Protein AF-0000000076582802 (afdb_homodimer)

InterPro domains:
  IPR003347 JmjC domain [PF08007] (128-256)
  IPR003347 JmjC domain [PS51184] (125-268)
  IPR039994 Histone lysine demethylase/ribosomal histidine hydroxylase NO66-like [PTHR13096] (20-591)

Radius of gyration: 43.1 Å; Cα contacts (8 Å, |Δi|>4): 2129; chains: 2; bounding box: 128×157×129 Å

Organism: Tetradesmus obliquus (NCBI:txid3088)

pLDDT: mean 74.04, std 32.9, range [12.49, 98.88]

Structure (mmCIF, N/CA/C/O backbone):
data_AF-0000000076582802-model_v1
#
loop_
_entity.id
_entity.type
_entity.pdbx_description
1 polymer 'Bifunctional lysine-specific demethylase and histidyl-hydroxylase'
#
loop_
_atom_site.group_PDB
_atom_site.id
_atom_site.type_symbol
_atom_site.label_atom_id
_atom_site.label_alt_id
_atom_site.label_comp_id
_atom_site.label_asym_id
_atom_site.label_entity_id
_atom_site.label_seq_id
_atom_site.pdbx_PDB_ins_code
_atom_site.Cartn_x
_atom_site.Cartn_y
_atom_site.Cartn_z
_atom_site.occupancy
_atom_site.B_iso_or_equiv
_atom_site.auth_seq_id
_atom_site.auth_comp_id
_atom_site.auth_asym_id
_atom_site.auth_atom_id
_atom_site.pdbx_PDB_model_num
ATOM 1 N N . MET A 1 1 ? 3.129 -43.469 -46.5 1 39.41 1 MET A N 1
ATOM 2 C CA . MET A 1 1 ? 3.82 -43.906 -45.281 1 39.41 1 MET A CA 1
ATOM 3 C C . MET A 1 1 ? 3.77 -42.844 -44.188 1 39.41 1 MET A C 1
ATOM 5 O O . MET A 1 1 ? 3.818 -43.156 -43 1 39.41 1 MET A O 1
ATOM 9 N N . GLY A 1 2 ? 3.631 -41.625 -44.594 1 43.78 2 GLY A N 1
ATOM 10 C CA . GLY A 1 2 ? 3.605 -40.5 -43.688 1 43.78 2 GLY A CA 1
ATOM 11 C C . GLY A 1 2 ? 2.277 -40.344 -42.969 1 43.78 2 GLY A C 1
ATOM 12 O O . GLY A 1 2 ? 2.244 -40.094 -41.75 1 43.78 2 GLY A O 1
ATOM 13 N N . LYS A 1 3 ? 1.26 -40.562 -43.656 1 56.16 3 LYS A N 1
ATOM 14 C CA . LYS A 1 3 ? -0.096 -40.406 -43.156 1 56.16 3 LYS A CA 1
ATOM 15 C C . LYS A 1 3 ? -0.436 -41.531 -42.156 1 56.16 3 LYS A C 1
ATOM 17 O O . LYS A 1 3 ? -1.188 -41.312 -41.188 1 56.16 3 LYS A O 1
ATOM 22 N N . LYS A 1 4 ? 0.02 -42.625 -42.375 1 53.09 4 LYS A N 1
ATOM 23 C CA . LYS A 1 4 ? -0.271 -43.719 -41.469 1 53.09 4 LYS A CA 1
ATOM 24 C C . LYS A 1 4 ? 0.473 -43.562 -40.156 1 53.09 4 LYS A C 1
ATOM 26 O O . LYS A 1 4 ? -0.052 -43.906 -39.094 1 53.09 4 LYS A O 1
ATOM 31 N N . LYS A 1 5 ? 1.528 -42.938 -40.25 1 55.12 5 LYS A N 1
ATOM 32 C CA . LYS A 1 5 ? 2.334 -42.719 -39.031 1 55.12 5 LYS A CA 1
ATOM 33 C C . LYS A 1 5 ? 1.745 -41.594 -38.188 1 55.12 5 LYS A C 1
ATOM 35 O O . LYS A 1 5 ? 1.764 -41.656 -36.969 1 55.12 5 LYS A O 1
ATOM 40 N N . ASP A 1 6 ? 1.253 -40.75 -38.812 1 55.16 6 ASP A N 1
ATOM 41 C CA . ASP A 1 6 ? 0.608 -39.656 -38.125 1 55.16 6 ASP A CA 1
ATOM 42 C C . ASP A 1 6 ? -0.668 -40.094 -37.438 1 55.16 6 ASP A C 1
ATOM 44 O O . ASP A 1 6 ? -0.961 -39.656 -36.312 1 55.16 6 ASP A O 1
ATOM 48 N N . LYS A 1 7 ? -1.357 -40.938 -38 1 57.34 7 LYS A N 1
ATOM 49 C CA . LYS A 1 7 ? -2.57 -41.5 -37.406 1 57.34 7 LYS A CA 1
ATOM 50 C C . LYS A 1 7 ? -2.24 -42.375 -36.219 1 57.34 7 LYS A C 1
ATOM 52 O O . LYS A 1 7 ? -2.939 -42.344 -35.188 1 57.34 7 LYS A O 1
ATOM 57 N N . LEU A 1 8 ? -1.259 -43.125 -36.406 1 52.47 8 LEU A N 1
ATOM 58 C CA . LEU A 1 8 ? -0.853 -43.969 -35.312 1 52.47 8 LEU A CA 1
ATOM 59 C C . LEU A 1 8 ? -0.35 -43.156 -34.125 1 52.47 8 LEU A C 1
ATOM 61 O O . LEU A 1 8 ? -0.663 -43.469 -32.969 1 52.47 8 LEU A O 1
ATOM 65 N N . ALA A 1 9 ? 0.451 -42.094 -34.375 1 55.53 9 ALA A N 1
ATOM 66 C CA . ALA A 1 9 ? 0.917 -41.219 -33.312 1 55.53 9 ALA A CA 1
ATOM 67 C C . ALA A 1 9 ? -0.256 -40.5 -32.625 1 55.53 9 ALA A C 1
ATOM 69 O O . ALA A 1 9 ? -0.277 -40.375 -31.406 1 55.53 9 ALA A O 1
ATOM 70 N N . ALA A 1 10 ? -1.096 -40.188 -33.438 1 59.03 10 ALA A N 1
ATOM 71 C CA . ALA A 1 10 ? -2.299 -39.562 -32.906 1 59.03 10 ALA A CA 1
ATOM 72 C C . ALA A 1 10 ? -3.107 -40.562 -32.062 1 59.03 10 ALA A C 1
ATOM 74 O O . ALA A 1 10 ? -3.627 -40.219 -31.016 1 59.03 10 ALA A O 1
ATOM 75 N N . GLN A 1 11 ? -3.209 -41.75 -32.625 1 55.94 11 GLN A N 1
ATOM 76 C CA . GLN A 1 11 ? -3.928 -42.812 -31.906 1 55.94 11 GLN A CA 1
ATOM 77 C C . GLN A 1 11 ? -3.221 -43.156 -30.609 1 55.94 11 GLN A C 1
ATOM 79 O O . GLN A 1 11 ? -3.869 -43.375 -29.578 1 55.94 11 GLN A O 1
ATOM 84 N N . GLN A 1 12 ? -1.956 -43.25 -30.641 1 55.88 12 GLN A N 1
ATOM 85 C CA . GLN A 1 12 ? -1.184 -43.531 -29.422 1 55.88 12 GLN A CA 1
ATOM 86 C C . GLN A 1 12 ? -1.315 -42.406 -28.406 1 55.88 12 GLN A C 1
ATOM 88 O O . GLN A 1 12 ? -1.443 -42.656 -27.219 1 55.88 12 GLN A O 1
ATOM 93 N N . GLN A 1 13 ? -1.244 -41.25 -28.969 1 60.84 13 GLN A N 1
ATOM 94 C CA . GLN A 1 13 ? -1.444 -40.094 -28.094 1 60.84 13 GLN A CA 1
ATOM 95 C C . GLN A 1 13 ? -2.834 -40.125 -27.469 1 60.84 13 GLN A C 1
ATOM 97 O O . GLN A 1 13 ? -2.99 -39.812 -26.281 1 60.84 13 GLN A O 1
ATOM 102 N N . GLN A 1 14 ? -3.732 -40.5 -28.266 1 59.62 14 GLN A N 1
ATOM 103 C CA . GLN A 1 14 ? -5.102 -40.594 -27.766 1 59.62 14 GLN A CA 1
ATOM 104 C C . GLN A 1 14 ? -5.227 -41.688 -26.719 1 59.62 14 GLN A C 1
ATOM 106 O O . GLN A 1 14 ? -5.898 -41.531 -25.703 1 59.62 14 GLN A O 1
ATOM 111 N N . GLN A 1 15 ? -4.629 -42.812 -27 1 59 15 GLN A N 1
ATOM 112 C CA . GLN A 1 15 ? -4.668 -43.906 -26.047 1 59 15 GLN A CA 1
ATOM 113 C C . GLN A 1 15 ? -3.947 -43.531 -24.766 1 59 15 GLN A C 1
ATOM 115 O O . GLN A 1 15 ? -4.398 -43.906 -23.672 1 59 15 GLN A O 1
ATOM 120 N N . GLN A 1 16 ? -2.9 -42.906 -24.859 1 64.75 16 GLN A N 1
ATOM 121 C CA . GLN A 1 16 ? -2.141 -42.438 -23.703 1 64.75 16 GLN A CA 1
ATOM 122 C C . GLN A 1 16 ? -2.951 -41.469 -22.875 1 64.75 16 GLN A C 1
ATOM 124 O O . GLN A 1 16 ? -2.947 -41.531 -21.641 1 64.75 16 GLN A O 1
ATOM 129 N N . GLN A 1 17 ? -3.617 -40.688 -23.547 1 66.25 17 GLN A N 1
ATOM 130 C CA . GLN A 1 17 ? -4.441 -39.688 -22.844 1 66.25 17 GLN A CA 1
ATOM 131 C C . GLN A 1 17 ? -5.598 -40.375 -22.109 1 66.25 17 GLN A C 1
ATOM 133 O O . GLN A 1 17 ? -6.07 -39.844 -21.094 1 66.25 17 GLN A O 1
ATOM 138 N N . GLN A 1 18 ? -5.906 -41.438 -22.609 1 68.75 18 GLN A N 1
ATOM 139 C CA . GLN A 1 18 ? -7 -42.188 -21.984 1 68.75 18 GLN A CA 1
ATOM 140 C C . GLN A 1 18 ? -6.574 -42.75 -20.625 1 68.75 18 GLN A C 1
ATOM 142 O O . GLN A 1 18 ? -7.418 -43.031 -19.766 1 68.75 18 GLN A O 1
ATOM 147 N N . GLN A 1 19 ? -5.332 -42.688 -20.328 1 83.44 19 GLN A N 1
ATOM 148 C CA . GLN A 1 19 ? -4.809 -43.281 -19.094 1 83.44 19 GLN A CA 1
ATOM 149 C C . GLN A 1 19 ? -4.59 -42.219 -18.031 1 83.44 19 GLN A C 1
ATOM 151 O O . GLN A 1 19 ? -4.32 -42.531 -16.875 1 83.44 19 GLN A O 1
ATOM 156 N N . VAL A 1 20 ? -4.867 -41.031 -18.375 1 92.38 20 VAL A N 1
ATOM 157 C CA . VAL A 1 20 ? -4.664 -39.938 -17.406 1 92.38 20 VAL A CA 1
ATOM 158 C C . VAL A 1 20 ? -5.836 -39.906 -16.422 1 92.38 20 VAL A C 1
ATOM 160 O O . VAL A 1 20 ? -6.992 -39.781 -16.828 1 92.38 20 VAL A O 1
ATOM 163 N N . PRO A 1 21 ? -5.594 -40.031 -15.18 1 95.88 21 PRO A N 1
ATOM 164 C CA . PRO A 1 21 ? -6.676 -40 -14.195 1 95.88 21 PRO A CA 1
ATOM 165 C C . PRO A 1 21 ? -7.191 -38.625 -13.898 1 95.88 21 PRO A C 1
ATOM 167 O O . PRO A 1 21 ? -7.082 -38.125 -12.766 1 95.88 21 PRO A O 1
ATOM 170 N N . TRP A 1 22 ? -7.824 -38.031 -14.766 1 97 22 TRP A N 1
ATOM 171 C CA . TRP A 1 22 ? -8.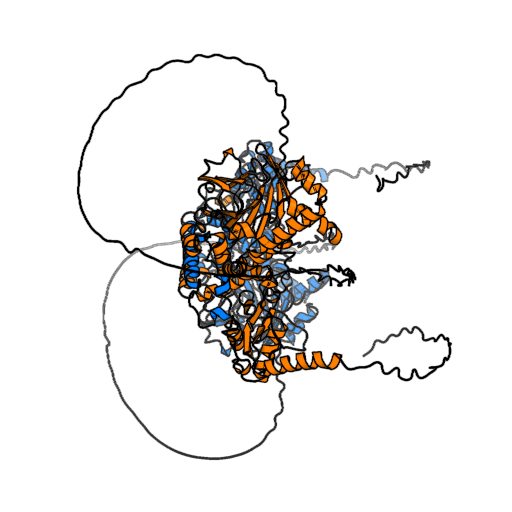234 -36.625 -14.664 1 97 22 TRP A CA 1
ATOM 172 C C . TRP A 1 22 ? -9.195 -36.406 -13.5 1 97 22 TRP A C 1
ATOM 174 O O . TRP A 1 22 ? -9.18 -35.375 -12.852 1 97 22 TRP A O 1
ATOM 184 N N . LYS A 1 23 ? -10.07 -37.344 -13.188 1 95.12 23 LYS A N 1
ATOM 185 C CA . LYS A 1 23 ? -10.984 -37.188 -12.055 1 95.12 23 LYS A CA 1
ATOM 186 C C . LYS A 1 23 ? -10.219 -37.031 -10.75 1 95.12 23 LYS A C 1
ATOM 188 O O . LYS A 1 23 ? -10.578 -36.188 -9.922 1 95.12 23 LYS A O 1
ATOM 193 N N . TYR A 1 24 ? -9.234 -37.781 -10.656 1 96.06 24 TYR A N 1
ATOM 194 C CA . TYR A 1 24 ? -8.391 -37.688 -9.469 1 96.06 24 TYR A CA 1
ATOM 195 C C . TYR A 1 24 ? -7.609 -36.375 -9.461 1 96.06 24 TYR A C 1
ATOM 197 O O . TYR A 1 24 ? -7.547 -35.688 -8.445 1 96.06 24 TYR A O 1
ATOM 205 N N . ILE A 1 25 ? -7.02 -35.969 -10.602 1 97.81 25 ILE A N 1
ATOM 206 C CA . ILE A 1 25 ? -6.215 -34.781 -10.734 1 97.81 25 ILE A CA 1
ATOM 207 C C . ILE A 1 25 ? -7.074 -33.531 -10.422 1 97.81 25 ILE A C 1
ATOM 209 O O . ILE A 1 25 ? -6.633 -32.625 -9.719 1 97.81 25 ILE A O 1
ATOM 213 N N . ASP A 1 26 ? -8.281 -33.531 -10.883 1 97.31 26 ASP A N 1
ATOM 214 C CA . ASP A 1 26 ? -9.188 -32.438 -10.648 1 97.31 26 ASP A CA 1
ATOM 215 C C . ASP A 1 26 ? -9.461 -32.25 -9.164 1 97.31 26 ASP A C 1
ATOM 217 O O . ASP A 1 26 ? -9.672 -31.109 -8.703 1 97.31 26 ASP A O 1
ATOM 221 N N . LYS A 1 27 ? -9.461 -33.312 -8.43 1 95.25 27 LYS A N 1
ATOM 222 C CA . LYS A 1 27 ? -9.773 -33.25 -7.008 1 95.25 27 LYS A CA 1
ATOM 223 C C . LYS A 1 27 ? -8.516 -33.031 -6.172 1 95.25 27 LYS A C 1
ATOM 225 O O . LYS A 1 27 ? -8.531 -32.281 -5.207 1 95.25 27 LYS A O 1
ATOM 230 N N . GLU A 1 28 ? -7.418 -33.75 -6.574 1 96.31 28 GLU A N 1
ATOM 231 C CA . GLU A 1 28 ? -6.184 -33.75 -5.793 1 96.31 28 GLU A CA 1
ATOM 232 C C . GLU A 1 28 ? -4.965 -33.531 -6.684 1 96.31 28 GLU A C 1
ATOM 234 O O . GLU A 1 28 ? -4.07 -34.375 -6.727 1 96.31 28 GLU A O 1
ATOM 239 N N . PRO A 1 29 ? -4.891 -32.375 -7.246 1 97.56 29 PRO A N 1
ATOM 240 C CA . PRO A 1 29 ? -3.766 -32.125 -8.156 1 97.56 29 PRO A CA 1
ATOM 241 C C . PRO A 1 29 ? -2.412 -32.188 -7.453 1 97.56 29 PRO A C 1
ATOM 243 O O . PRO A 1 29 ? -1.438 -32.688 -8.023 1 97.56 29 PRO A O 1
ATOM 246 N N . LEU A 1 30 ? -2.311 -31.703 -6.246 1 96.75 30 LEU A N 1
ATOM 247 C CA . LEU A 1 30 ? -1.045 -31.766 -5.523 1 96.75 30 LEU A CA 1
ATOM 248 C C . LEU A 1 30 ? -0.68 -33.188 -5.172 1 96.75 30 LEU A C 1
ATOM 250 O O . LEU A 1 30 ? 0.48 -33.594 -5.293 1 96.75 30 LEU A O 1
ATOM 254 N N . GLY A 1 31 ? -1.639 -33.938 -4.73 1 97.25 31 GLY A N 1
ATOM 255 C CA . GLY A 1 31 ? -1.406 -35.344 -4.484 1 97.25 31 GLY A CA 1
ATOM 256 C C . GLY A 1 31 ? -0.896 -36.094 -5.707 1 97.25 31 GLY A C 1
ATOM 257 O O . GLY A 1 31 ? -0.008 -36.938 -5.598 1 97.25 31 GLY A O 1
ATOM 258 N N . PHE A 1 32 ? -1.435 -35.75 -6.809 1 98.06 32 PHE A N 1
ATOM 259 C CA . PHE A 1 32 ? -1 -36.312 -8.078 1 98.06 32 PHE A CA 1
ATOM 260 C C . PHE A 1 32 ? 0.464 -36 -8.344 1 98.06 32 PHE A C 1
ATOM 262 O O . PHE A 1 32 ? 1.245 -36.875 -8.711 1 98.06 32 PHE A O 1
ATOM 269 N N . LEU A 1 33 ? 0.916 -34.75 -8.086 1 98.19 33 LEU A N 1
ATOM 270 C CA . LEU A 1 33 ? 2.268 -34.281 -8.398 1 98.19 33 LEU A CA 1
ATOM 271 C C . LEU A 1 33 ? 3.281 -34.938 -7.445 1 98.19 33 LEU A C 1
ATOM 273 O O . LEU A 1 33 ? 4.398 -35.25 -7.852 1 98.19 33 LEU A O 1
ATOM 277 N N . VAL A 1 34 ? 2.883 -35.156 -6.191 1 97.94 34 VAL A N 1
ATOM 278 C CA . VAL A 1 34 ? 3.887 -35.562 -5.215 1 97.94 34 VAL A CA 1
ATOM 279 C C . VAL A 1 34 ? 3.75 -37.062 -4.922 1 97.94 34 VAL A C 1
ATOM 281 O O . VAL A 1 34 ? 4.395 -37.562 -4.012 1 97.94 34 VAL A O 1
ATOM 284 N N . ALA A 1 35 ? 2.857 -37.656 -5.672 1 97 35 ALA A N 1
ATOM 285 C CA . ALA A 1 35 ? 2.738 -39.125 -5.516 1 97 35 ALA A CA 1
ATOM 286 C C . ALA A 1 35 ? 4.09 -39.781 -5.688 1 97 35 ALA A C 1
ATOM 288 O O . ALA A 1 35 ? 4.91 -39.375 -6.504 1 97 35 ALA A O 1
ATOM 289 N N . PRO A 1 36 ? 4.332 -40.875 -4.965 1 95.06 36 PRO A N 1
ATOM 290 C CA . PRO A 1 36 ? 3.414 -41.625 -4.102 1 95.06 36 PRO A CA 1
ATOM 291 C C . PRO A 1 36 ? 3.314 -41.031 -2.697 1 95.06 36 PRO A C 1
ATOM 293 O O . PRO A 1 36 ? 2.605 -41.562 -1.846 1 95.06 36 PRO A O 1
ATOM 296 N N . GLU A 1 37 ? 4.008 -40.031 -2.473 1 94.25 37 GLU A N 1
ATOM 297 C CA . GLU A 1 37 ? 3.875 -39.344 -1.181 1 94.25 37 GLU A CA 1
ATOM 298 C C . GLU A 1 37 ? 2.518 -38.656 -1.047 1 94.25 37 GLU A C 1
ATOM 300 O O . GLU A 1 37 ? 1.97 -38.156 -2.029 1 94.25 37 GLU A O 1
ATOM 305 N N . ASP A 1 38 ? 2.002 -38.656 0.135 1 93.81 38 ASP A N 1
ATOM 306 C CA . ASP A 1 38 ? 0.746 -37.938 0.326 1 93.81 38 ASP A CA 1
ATOM 307 C C . ASP A 1 38 ? 0.996 -36.438 0.618 1 93.81 38 ASP A C 1
ATOM 309 O O . ASP A 1 38 ? 2.033 -36.094 1.178 1 93.81 38 ASP A O 1
ATOM 313 N N . PRO A 1 39 ? 0.048 -35.625 0.318 1 93.69 39 PRO A N 1
ATOM 314 C CA . PRO A 1 39 ? 0.209 -34.156 0.476 1 93.69 39 PRO A CA 1
ATOM 315 C C . PRO A 1 39 ? 0.533 -33.75 1.912 1 93.69 39 PRO A C 1
ATOM 317 O O . PRO A 1 39 ? 1.353 -32.875 2.135 1 93.69 39 PRO A O 1
ATOM 320 N N . ASP A 1 40 ? -0.101 -34.344 2.857 1 93.25 40 ASP A N 1
ATOM 321 C CA . ASP A 1 40 ? 0.152 -34 4.25 1 93.25 40 ASP A CA 1
ATOM 322 C C . ASP A 1 40 ? 1.618 -34.219 4.617 1 93.25 40 ASP A C 1
ATOM 324 O O . ASP A 1 40 ? 2.234 -33.375 5.27 1 93.25 40 ASP A O 1
ATOM 328 N N . THR A 1 41 ? 2.141 -35.344 4.211 1 95.94 41 THR A N 1
ATOM 329 C CA . THR A 1 41 ? 3.547 -35.656 4.449 1 95.94 41 THR A CA 1
ATOM 330 C C . THR A 1 41 ? 4.449 -34.625 3.738 1 95.94 41 THR A C 1
ATOM 332 O O . THR A 1 41 ? 5.426 -34.156 4.316 1 95.94 41 THR A O 1
ATOM 335 N N . PHE A 1 42 ? 4.09 -34.375 2.592 1 96.69 42 PHE A N 1
ATOM 336 C CA . PHE A 1 42 ? 4.844 -33.406 1.803 1 96.69 42 PHE A CA 1
ATOM 337 C C . PHE A 1 42 ? 4.871 -32.031 2.494 1 96.69 42 PHE A C 1
ATOM 339 O O . PHE A 1 42 ? 5.93 -31.422 2.621 1 96.69 42 PHE A O 1
ATOM 346 N N . PHE A 1 43 ? 3.758 -31.547 2.955 1 94.06 43 PHE A N 1
ATOM 347 C CA . PHE A 1 43 ? 3.662 -30.234 3.568 1 94.06 43 PHE A CA 1
ATOM 348 C C . PHE A 1 43 ? 4.422 -30.188 4.887 1 94.06 43 PHE A C 1
ATOM 350 O O . PHE A 1 43 ? 5.027 -29.172 5.23 1 94.06 43 PHE A O 1
ATOM 357 N N . LYS A 1 44 ? 4.465 -31.219 5.57 1 93.31 44 LYS A N 1
ATOM 358 C CA . LYS A 1 44 ? 5.16 -31.281 6.852 1 93.31 44 LYS A CA 1
ATOM 359 C C . LYS A 1 44 ? 6.668 -31.406 6.652 1 93.31 44 LYS A C 1
ATOM 361 O O . LYS A 1 44 ? 7.453 -30.828 7.402 1 93.31 44 LYS A O 1
ATOM 366 N N . GLY A 1 45 ? 7.008 -32.062 5.602 1 95.5 45 GLY A N 1
ATOM 367 C CA . GLY A 1 45 ? 8.406 -32.438 5.477 1 95.5 45 GLY A CA 1
ATOM 368 C C . GLY A 1 45 ? 9.164 -31.609 4.473 1 95.5 45 GLY A C 1
ATOM 369 O O . GLY A 1 45 ? 10.391 -31.469 4.566 1 95.5 45 GLY A O 1
ATOM 370 N N . ASN A 1 46 ? 8.484 -31.062 3.484 1 96.69 46 ASN A N 1
ATOM 371 C CA . ASN A 1 46 ? 9.219 -30.484 2.373 1 96.69 46 ASN A CA 1
ATOM 372 C C . ASN A 1 46 ? 8.766 -29.047 2.096 1 96.69 46 ASN A C 1
ATOM 374 O O . ASN A 1 46 ? 9.594 -28.172 1.848 1 96.69 46 ASN A O 1
ATOM 378 N N . TRP A 1 47 ? 7.516 -28.797 2.193 1 96.81 47 TRP A N 1
ATOM 379 C CA . TRP A 1 47 ? 6.949 -27.5 1.815 1 96.81 47 TRP A CA 1
ATOM 380 C C . TRP A 1 47 ? 7.66 -26.359 2.541 1 96.81 47 TRP A C 1
ATOM 382 O O . TRP A 1 47 ? 7.621 -26.281 3.77 1 96.81 47 TRP A O 1
ATOM 392 N N . GLU A 1 48 ? 8.359 -25.484 1.821 1 96.69 48 GLU A N 1
ATOM 393 C CA . GLU A 1 48 ? 9.078 -24.297 2.279 1 96.69 48 GLU A CA 1
ATOM 394 C C . GLU A 1 48 ? 10.258 -24.672 3.168 1 96.69 48 GLU A C 1
ATOM 396 O O . GLU A 1 48 ? 10.695 -23.891 4.012 1 96.69 48 GLU A O 1
ATOM 401 N N . GLN A 1 49 ? 10.734 -25.844 3.062 1 95.75 49 GLN A N 1
ATOM 402 C CA . GLN A 1 49 ? 11.82 -26.312 3.92 1 95.75 49 GLN A CA 1
ATOM 403 C C . GLN A 1 49 ? 12.992 -26.828 3.094 1 95.75 49 GLN A C 1
ATOM 405 O O . GLN A 1 49 ? 14.094 -26.297 3.158 1 95.75 49 GLN A O 1
ATOM 410 N N . LYS A 1 50 ? 12.695 -27.828 2.256 1 96.25 50 LYS A N 1
ATOM 411 C CA . LYS A 1 50 ? 13.781 -28.422 1.486 1 96.25 50 LYS A CA 1
ATOM 412 C C . LYS A 1 50 ? 13.266 -29.031 0.187 1 96.25 50 LYS A C 1
ATOM 414 O O . LYS A 1 50 ? 12.102 -29.438 0.104 1 96.25 50 LYS A O 1
ATOM 419 N N . PRO A 1 51 ? 14.109 -29.141 -0.825 1 97.56 51 PRO A N 1
ATOM 420 C CA . PRO A 1 51 ? 13.734 -29.75 -2.102 1 97.56 51 PRO A CA 1
ATOM 421 C C . PRO A 1 51 ? 13.414 -31.25 -1.973 1 97.56 51 PRO A C 1
ATOM 423 O O . PRO A 1 51 ? 13.859 -31.891 -1.021 1 97.56 51 PRO A O 1
ATOM 426 N N . ALA A 1 52 ? 12.648 -31.75 -2.906 1 98.06 52 ALA A N 1
ATOM 427 C CA . ALA A 1 52 ? 12.273 -33.156 -2.941 1 98.06 52 ALA A CA 1
ATOM 428 C C . ALA A 1 52 ? 12.078 -33.656 -4.379 1 98.06 52 ALA A C 1
ATOM 430 O O . ALA A 1 52 ? 11.57 -32.906 -5.223 1 98.06 52 ALA A O 1
ATOM 431 N N . VAL A 1 53 ? 12.477 -34.875 -4.668 1 98.44 53 VAL A N 1
ATOM 432 C CA . VAL A 1 53 ? 12.281 -35.5 -5.969 1 98.44 53 VAL A CA 1
ATOM 433 C C . VAL A 1 53 ? 11.25 -36.625 -5.852 1 98.44 53 VAL A C 1
ATOM 435 O O . VAL A 1 53 ? 11.375 -37.5 -4.984 1 98.44 53 VAL A O 1
ATOM 438 N N . PHE A 1 54 ? 10.328 -36.594 -6.637 1 98.56 54 PHE A N 1
ATOM 439 C CA . PHE A 1 54 ? 9.328 -37.656 -6.734 1 98.56 54 PHE A CA 1
ATOM 440 C C . PHE A 1 54 ? 9.453 -38.406 -8.062 1 98.56 54 PHE A C 1
ATOM 442 O O . PHE A 1 54 ? 9.188 -37.844 -9.125 1 98.56 54 PHE A O 1
ATOM 449 N N . LYS A 1 55 ? 9.773 -39.594 -7.98 1 98.25 55 LYS A N 1
ATOM 450 C CA . LYS A 1 55 ? 10.016 -40.406 -9.18 1 98.25 55 LYS A CA 1
ATOM 451 C C . LYS A 1 55 ? 8.727 -40.625 -9.969 1 98.25 55 LYS A C 1
ATOM 453 O O . LYS A 1 55 ? 7.637 -40.625 -9.398 1 98.25 55 LYS A O 1
ATOM 458 N N . ALA A 1 56 ? 8.883 -40.875 -11.227 1 98 56 ALA A N 1
ATOM 459 C CA . ALA A 1 56 ? 7.781 -41 -12.18 1 98 56 ALA A CA 1
ATOM 460 C C . ALA A 1 56 ? 6.812 -42.094 -11.766 1 98 56 ALA A C 1
ATOM 462 O O . ALA A 1 56 ? 7.23 -43.156 -11.281 1 98 56 ALA A O 1
ATOM 463 N N . THR A 1 57 ? 5.512 -41.875 -11.945 1 96.75 57 THR A N 1
ATOM 464 C CA . THR A 1 57 ? 4.453 -42.875 -11.906 1 96.75 57 THR A CA 1
ATOM 465 C C . THR A 1 57 ? 3.859 -43.094 -13.297 1 96.75 57 THR A C 1
ATOM 467 O O . THR A 1 57 ? 4 -42.219 -14.18 1 96.75 57 THR A O 1
ATOM 470 N N . PRO A 1 58 ? 3.225 -44.219 -13.492 1 96.12 58 PRO A N 1
ATOM 471 C CA . PRO A 1 58 ? 2.586 -44.438 -14.789 1 96.12 58 PRO A CA 1
ATOM 472 C C . PRO A 1 58 ? 1.587 -43.312 -15.141 1 96.12 58 PRO A C 1
ATOM 474 O O . PRO A 1 58 ? 1.489 -42.938 -16.312 1 96.12 58 PRO A O 1
ATOM 477 N N . GLU A 1 59 ? 0.872 -42.844 -14.164 1 96.31 59 GLU A N 1
ATOM 478 C CA . GLU A 1 59 ? -0.131 -41.812 -14.383 1 96.31 59 GLU A CA 1
ATOM 479 C C . GLU A 1 59 ? 0.518 -40.469 -14.789 1 96.31 59 GLU A C 1
ATOM 481 O O . GLU A 1 59 ? 0.027 -39.781 -15.688 1 96.31 59 GLU A O 1
ATOM 486 N N . ARG A 1 60 ? 1.608 -40.094 -14.164 1 97.56 60 ARG A N 1
ATOM 487 C CA . ARG A 1 60 ? 2.295 -38.875 -14.508 1 97.56 60 ARG A CA 1
ATOM 488 C C . ARG A 1 60 ? 2.943 -38.969 -15.883 1 97.56 60 ARG A C 1
ATOM 490 O O . ARG A 1 60 ? 2.941 -38 -16.641 1 97.56 60 ARG A O 1
ATOM 497 N N . VAL A 1 61 ? 3.529 -40.125 -16.188 1 97.56 61 VAL A N 1
ATOM 498 C CA . VAL A 1 61 ? 4.098 -40.312 -17.516 1 97.56 61 VAL A CA 1
ATOM 499 C C . VAL A 1 61 ? 3.006 -40.156 -18.578 1 97.56 61 VAL A C 1
ATOM 501 O O . VAL A 1 61 ? 3.219 -39.531 -19.609 1 97.56 61 VAL A O 1
ATOM 504 N N . ALA A 1 62 ? 1.861 -40.719 -18.312 1 96.56 62 ALA A N 1
ATOM 505 C CA . ALA A 1 62 ? 0.747 -40.625 -19.25 1 96.56 62 ALA A CA 1
ATOM 506 C C . ALA A 1 62 ? 0.376 -39.188 -19.531 1 96.56 62 ALA A C 1
ATOM 508 O O . ALA A 1 62 ? 0.101 -38.812 -20.672 1 96.56 62 ALA A O 1
ATOM 509 N N . LEU A 1 63 ? 0.336 -38.375 -18.547 1 97.44 63 LEU A N 1
ATOM 510 C CA . LEU A 1 63 ? -0.064 -36.969 -18.688 1 97.44 63 LEU A CA 1
ATOM 511 C C . LEU A 1 63 ? 1.052 -36.156 -19.328 1 97.44 63 LEU A C 1
ATOM 513 O O . LEU A 1 63 ? 0.799 -35.344 -20.234 1 97.44 63 LEU A O 1
ATOM 517 N N . PHE A 1 64 ? 2.312 -36.375 -18.922 1 97.94 64 PHE A N 1
ATOM 518 C CA . PHE A 1 64 ? 3.342 -35.375 -19.188 1 97.94 64 PHE A CA 1
ATOM 519 C C . PHE A 1 64 ? 4.188 -35.781 -20.391 1 97.94 64 PHE A C 1
ATOM 521 O O . PHE A 1 64 ? 4.871 -34.938 -20.984 1 97.94 64 PHE A O 1
ATOM 528 N N . GLN A 1 65 ? 4.223 -37 -20.766 1 96.75 65 GLN A N 1
ATOM 529 C CA . GLN A 1 65 ? 5.039 -37.406 -21.891 1 96.75 65 GLN A CA 1
ATOM 530 C C . GLN A 1 65 ? 4.672 -36.656 -23.156 1 96.75 65 GLN A C 1
ATOM 532 O O . GLN A 1 65 ? 3.553 -36.781 -23.672 1 96.75 65 GLN A O 1
ATOM 537 N N . GLY A 1 66 ? 5.57 -35.906 -23.625 1 94.94 66 GLY A N 1
ATOM 538 C CA . GLY A 1 66 ? 5.406 -35.188 -24.875 1 94.94 66 GLY A CA 1
ATOM 539 C C . GLY A 1 66 ? 4.711 -33.844 -24.719 1 94.94 66 GLY A C 1
ATOM 540 O O . GLY A 1 66 ? 4.629 -33.062 -25.656 1 94.94 66 GLY A O 1
ATOM 541 N N . LEU A 1 67 ? 4.176 -33.594 -23.484 1 96.12 67 LEU A N 1
ATOM 542 C CA . LEU A 1 67 ? 3.51 -32.312 -23.234 1 96.12 67 LEU A CA 1
ATOM 543 C C . LEU A 1 67 ? 4.488 -31.156 -23.359 1 96.12 67 LEU A C 1
ATOM 545 O O . LEU A 1 67 ? 5.523 -31.141 -22.688 1 96.12 67 LEU A O 1
ATOM 549 N N . CYS A 1 68 ? 4.234 -30.234 -24.25 1 95.94 68 CYS A N 1
ATOM 550 C CA . CYS A 1 68 ? 5.031 -29.047 -24.516 1 95.94 68 CYS A CA 1
ATOM 551 C C . CYS A 1 68 ? 6.449 -29.422 -24.938 1 95.94 68 CYS A C 1
ATOM 553 O O . CYS A 1 68 ? 7.41 -28.766 -24.547 1 95.94 68 CYS A O 1
ATOM 555 N N . SER A 1 69 ? 6.633 -30.547 -25.531 1 96.31 69 SER A N 1
ATOM 556 C CA . SER A 1 69 ? 7.914 -30.875 -26.156 1 96.31 69 SER A CA 1
ATOM 557 C C . SER A 1 69 ? 8.164 -30.016 -27.391 1 96.31 69 SER A C 1
ATOM 559 O O . SER A 1 69 ? 7.234 -29.438 -27.938 1 96.31 69 SER A O 1
ATOM 561 N N . PHE A 1 70 ? 9.422 -30 -27.766 1 96.94 70 PHE A N 1
ATOM 562 C CA . PHE A 1 70 ? 9.781 -29.141 -28.891 1 96.94 70 PHE A CA 1
ATOM 563 C C . PHE A 1 70 ? 9.008 -29.531 -30.141 1 96.94 70 PHE A C 1
ATOM 565 O O . PHE A 1 70 ? 8.352 -28.688 -30.766 1 96.94 70 PHE A O 1
ATOM 572 N N . PRO A 1 71 ? 8.977 -30.797 -30.547 1 95.94 71 PRO A N 1
ATOM 573 C CA . PRO A 1 71 ? 8.195 -31.156 -31.734 1 95.94 71 PRO A CA 1
ATOM 574 C C . PRO A 1 71 ? 6.707 -30.828 -31.578 1 95.94 71 PRO A C 1
ATOM 576 O O . PRO A 1 71 ? 6.07 -30.359 -32.531 1 95.94 71 PRO A O 1
ATOM 579 N N . ALA A 1 72 ? 6.172 -31.062 -30.422 1 95.31 72 ALA A N 1
ATOM 580 C CA . ALA A 1 72 ? 4.754 -30.797 -30.172 1 95.31 72 ALA A CA 1
ATOM 581 C C . ALA A 1 72 ? 4.441 -29.312 -30.297 1 95.31 72 ALA A C 1
ATOM 583 O O . ALA A 1 72 ? 3.441 -28.938 -30.922 1 95.31 72 ALA A O 1
ATOM 584 N N . VAL A 1 73 ? 5.27 -28.5 -29.734 1 97.75 73 VAL A N 1
ATOM 585 C CA . VAL A 1 73 ? 5.066 -27.047 -29.75 1 97.75 73 VAL A CA 1
ATOM 586 C C . VAL A 1 73 ? 5.184 -26.531 -31.172 1 97.75 73 VAL A C 1
ATOM 588 O O . VAL A 1 73 ? 4.367 -25.719 -31.625 1 97.75 73 VAL A O 1
ATOM 591 N N . ILE A 1 74 ? 6.18 -27 -31.922 1 97.5 74 ILE A N 1
ATOM 592 C CA . ILE A 1 74 ? 6.395 -26.547 -33.312 1 97.5 74 ILE A CA 1
ATOM 593 C C . ILE A 1 74 ? 5.203 -26.938 -34.156 1 97.5 74 ILE A C 1
ATOM 595 O O . ILE A 1 74 ? 4.719 -26.141 -34.969 1 97.5 74 ILE A O 1
ATOM 599 N N . ASN A 1 75 ? 4.777 -28.156 -34 1 96.12 75 ASN A N 1
ATOM 600 C CA . ASN A 1 75 ? 3.615 -28.609 -34.75 1 96.12 75 ASN A CA 1
ATOM 601 C C . ASN A 1 75 ? 2.375 -27.781 -34.406 1 96.12 75 ASN A C 1
ATOM 603 O O . ASN A 1 75 ? 1.629 -27.391 -35.312 1 96.12 75 ASN A O 1
ATOM 607 N N . TRP A 1 76 ? 2.15 -27.562 -33.156 1 96.25 76 TRP A N 1
ATOM 608 C CA . TRP A 1 76 ? 1.038 -26.719 -32.719 1 96.25 76 TRP A CA 1
ATOM 609 C C . TRP A 1 76 ? 1.141 -25.328 -33.312 1 96.25 76 TRP A C 1
ATOM 611 O O . TRP A 1 76 ? 0.149 -24.766 -33.781 1 96.25 76 TRP A O 1
ATOM 621 N N . LEU A 1 77 ? 2.281 -24.797 -33.281 1 97.38 77 LEU A N 1
ATOM 622 C CA . LEU A 1 77 ? 2.5 -23.438 -33.75 1 97.38 77 LEU A CA 1
ATOM 623 C C . LEU A 1 77 ? 2.232 -23.312 -35.25 1 97.38 77 LEU A C 1
ATOM 625 O O . LEU A 1 77 ? 1.658 -22.328 -35.719 1 97.38 77 LEU A O 1
ATOM 629 N N . LYS A 1 78 ? 2.639 -24.297 -36.031 1 96.31 78 LYS A N 1
ATOM 630 C CA . LYS A 1 78 ? 2.379 -24.297 -37.469 1 96.31 78 LYS A CA 1
ATOM 631 C C . LYS A 1 78 ? 0.883 -24.203 -37.75 1 96.31 78 LYS A C 1
ATOM 633 O O . LYS A 1 78 ? 0.469 -23.5 -38.688 1 96.31 78 LYS A O 1
ATOM 638 N N . GLN A 1 79 ? 0.146 -24.875 -37 1 95.5 79 GLN A N 1
ATOM 639 C CA . GLN A 1 79 ? -1.304 -24.828 -37.156 1 95.5 79 GLN A CA 1
ATOM 640 C C . GLN A 1 79 ? -1.87 -23.484 -36.719 1 95.5 79 GLN A C 1
ATOM 642 O O . GLN A 1 79 ? -2.754 -22.938 -37.375 1 95.5 79 GLN A O 1
ATOM 647 N N . ARG A 1 80 ? -1.352 -22.984 -35.625 1 94.88 80 ARG A N 1
ATOM 648 C CA . ARG A 1 80 ? -1.801 -21.703 -35.094 1 94.88 80 ARG A CA 1
ATOM 649 C C . ARG A 1 80 ? -1.527 -20.578 -36.062 1 94.88 80 ARG A C 1
ATOM 651 O O . ARG A 1 80 ? -2.35 -19.672 -36.219 1 94.88 80 ARG A O 1
ATOM 658 N N . GLU A 1 81 ? -0.417 -20.609 -36.656 1 94.88 81 GLU A N 1
ATOM 659 C CA . GLU A 1 81 ? 0.014 -19.547 -37.562 1 94.88 81 GLU A CA 1
ATOM 660 C C . GLU A 1 81 ? -0.972 -19.375 -38.688 1 94.88 81 GLU A C 1
ATOM 662 O O . GLU A 1 81 ? -1.136 -18.266 -39.219 1 94.88 81 GLU A O 1
ATOM 667 N N . LYS A 1 82 ? -1.563 -20.391 -39.062 1 93 82 LYS A N 1
ATOM 668 C CA . LYS A 1 82 ? -2.537 -20.344 -40.156 1 93 82 LYS A CA 1
ATOM 669 C C . LYS A 1 82 ? -3.805 -19.609 -39.719 1 93 82 LYS A C 1
ATOM 671 O O . LYS A 1 82 ? -4.484 -18.984 -40.562 1 93 82 LYS A O 1
ATOM 676 N N . LYS A 1 83 ? -4.062 -19.594 -38.5 1 90.69 83 LYS A N 1
ATOM 677 C CA . LYS A 1 83 ? -5.344 -19.094 -38 1 90.69 83 LYS A CA 1
ATOM 678 C C . LYS A 1 83 ? -5.16 -17.797 -37.219 1 90.69 83 LYS A C 1
ATOM 680 O O . LYS A 1 83 ? -5.996 -16.891 -37.312 1 90.69 83 LYS A O 1
ATOM 685 N N . ALA A 1 84 ? -4.156 -17.734 -36.375 1 90.81 84 ALA A N 1
ATOM 686 C CA . ALA A 1 84 ? -4.066 -16.656 -35.406 1 90.81 84 ALA A CA 1
ATOM 687 C C . ALA A 1 84 ? -2.709 -15.953 -35.469 1 90.81 84 ALA A C 1
ATOM 689 O O . ALA A 1 84 ? -2.434 -15.039 -34.688 1 90.81 84 ALA A O 1
ATOM 690 N N . GLY A 1 85 ? -1.791 -16.391 -36.344 1 93.19 85 GLY A N 1
ATOM 691 C CA . GLY A 1 85 ? -0.494 -15.742 -36.5 1 93.19 85 GLY A CA 1
ATOM 692 C C . GLY A 1 85 ? 0.56 -16.312 -35.562 1 93.19 85 GLY A C 1
ATOM 693 O O . GLY A 1 85 ? 0.295 -17.266 -34.844 1 93.19 85 GLY A O 1
ATOM 694 N N . PRO A 1 86 ? 1.714 -15.734 -35.562 1 96.06 86 PRO A N 1
ATOM 695 C CA . PRO A 1 86 ? 2.832 -16.25 -34.781 1 96.06 86 PRO A CA 1
ATOM 696 C C . PRO A 1 86 ? 2.758 -15.844 -33.312 1 96.06 86 PRO A C 1
ATOM 698 O O . PRO A 1 86 ? 1.896 -15.047 -32.938 1 96.06 86 PRO A O 1
ATOM 701 N N . LEU A 1 87 ? 3.572 -16.453 -32.5 1 96.62 87 LEU A N 1
ATOM 702 C CA . LEU A 1 87 ? 3.777 -16.016 -31.141 1 96.62 87 LEU A CA 1
ATOM 703 C C . LEU A 1 87 ? 4.566 -14.719 -31.094 1 96.62 87 LEU A C 1
ATOM 705 O O . LEU A 1 87 ? 5.066 -14.258 -32.125 1 96.62 87 LEU A O 1
ATOM 709 N N . ALA A 1 88 ? 4.625 -14.133 -29.953 1 95.38 88 ALA A N 1
ATOM 710 C CA . ALA A 1 88 ? 5.387 -12.898 -29.766 1 95.38 88 ALA A CA 1
ATOM 711 C C . ALA A 1 88 ? 6.531 -13.102 -28.781 1 95.38 88 ALA A C 1
ATOM 713 O O . ALA A 1 88 ? 6.324 -13.617 -27.672 1 95.38 88 ALA A O 1
ATOM 714 N N . PHE A 1 89 ? 7.754 -12.625 -29.188 1 96.44 89 PHE A N 1
ATOM 715 C CA . PHE A 1 89 ? 8.883 -12.656 -28.266 1 96.44 89 PHE A CA 1
ATOM 716 C C . PHE A 1 89 ? 8.656 -11.68 -27.109 1 96.44 89 PHE A C 1
ATOM 718 O O . PHE A 1 89 ? 8.125 -10.586 -27.312 1 96.44 89 PHE A O 1
ATOM 725 N N . GLY A 1 90 ? 9.016 -12.039 -25.938 1 93.25 90 GLY A N 1
ATOM 726 C CA . GLY A 1 90 ? 8.875 -11.172 -24.766 1 93.25 90 GLY A CA 1
ATOM 727 C C . GLY A 1 90 ? 7.531 -11.312 -24.078 1 93.25 90 GLY A C 1
ATOM 728 O O . GLY A 1 90 ? 7.383 -10.938 -22.922 1 93.25 90 GLY A O 1
ATOM 729 N N . VAL A 1 91 ? 6.629 -11.891 -24.766 1 94.31 91 VAL A N 1
ATOM 730 C CA . VAL A 1 91 ? 5.289 -12.062 -24.219 1 94.31 91 VAL A CA 1
ATOM 731 C C . VAL A 1 91 ? 4.953 -13.547 -24.125 1 94.31 91 VAL A C 1
ATOM 733 O O . VAL A 1 91 ? 4.691 -14.062 -23.031 1 94.31 91 VAL A O 1
ATOM 736 N N . ASP A 1 92 ? 5.129 -14.227 -25.266 1 96.25 92 ASP A N 1
ATOM 737 C CA . ASP A 1 92 ? 4.707 -15.625 -25.328 1 96.25 92 ASP A CA 1
ATOM 738 C C . ASP A 1 92 ? 5.902 -16.562 -25.172 1 96.25 92 ASP A C 1
ATOM 740 O O . ASP A 1 92 ? 5.754 -17.688 -24.688 1 96.25 92 ASP A O 1
ATOM 744 N N . VAL A 1 93 ? 7.027 -16.078 -25.719 1 97.75 93 VAL A N 1
ATOM 745 C CA . VAL A 1 93 ? 8.195 -16.953 -25.719 1 97.75 93 VAL A CA 1
ATOM 746 C C . VAL A 1 93 ? 9.469 -16.109 -25.672 1 97.75 93 VAL A C 1
ATOM 748 O O . VAL A 1 93 ? 9.5 -14.977 -26.156 1 97.75 93 VAL A O 1
ATOM 751 N N . ASN A 1 94 ? 10.484 -16.656 -25.062 1 97.56 94 ASN A N 1
ATOM 752 C CA . ASN A 1 94 ? 11.836 -16.109 -25.094 1 97.56 94 ASN A CA 1
ATOM 753 C C . ASN A 1 94 ? 12.867 -17.172 -25.516 1 97.56 94 ASN A C 1
ATOM 755 O O . ASN A 1 94 ? 12.711 -18.344 -25.188 1 97.56 94 ASN A O 1
ATOM 759 N N . ALA A 1 95 ? 13.875 -16.75 -26.219 1 97.88 95 ALA A N 1
ATOM 760 C CA . ALA A 1 95 ? 15.062 -17.562 -26.453 1 97.88 95 ALA A CA 1
ATOM 761 C C . ALA A 1 95 ? 16.172 -17.203 -25.469 1 97.88 95 ALA A C 1
ATOM 763 O O . ALA A 1 95 ? 16.406 -16.031 -25.188 1 97.88 95 ALA A O 1
ATOM 764 N N . ALA A 1 96 ? 16.734 -18.234 -24.938 1 97.12 96 ALA A N 1
ATOM 765 C CA . ALA A 1 96 ? 17.797 -18 -23.953 1 97.12 96 ALA A CA 1
ATOM 766 C C . ALA A 1 96 ? 18.938 -19 -24.141 1 97.12 96 ALA A C 1
ATOM 768 O O . ALA A 1 96 ? 18.719 -20.156 -24.5 1 97.12 96 ALA A O 1
ATOM 769 N N . ARG A 1 97 ? 20.125 -18.531 -23.859 1 96.44 97 ARG A N 1
ATOM 770 C CA . ARG A 1 97 ? 21.297 -19.422 -23.828 1 96.44 97 ARG A CA 1
ATOM 771 C C . ARG A 1 97 ? 22.312 -18.938 -22.797 1 96.44 97 ARG A C 1
ATOM 773 O O . ARG A 1 97 ? 22.453 -17.734 -22.578 1 96.44 97 ARG A O 1
ATOM 780 N N . TYR A 1 98 ? 22.859 -19.875 -22.141 1 95.62 98 TYR A N 1
ATOM 781 C CA . TYR A 1 98 ? 23.891 -19.641 -21.141 1 95.62 98 TYR A CA 1
ATOM 782 C C . TYR A 1 98 ? 25.156 -20.422 -21.453 1 95.62 98 TYR A C 1
ATOM 784 O O . TYR A 1 98 ? 25.156 -21.656 -21.391 1 95.62 98 TYR A O 1
ATOM 792 N N . LYS A 1 99 ? 26.219 -19.703 -21.781 1 92.06 99 LYS A N 1
ATOM 793 C CA . LYS A 1 99 ? 27.5 -20.281 -22.172 1 92.06 99 LYS A CA 1
ATOM 794 C C . LYS A 1 99 ? 28.656 -19.5 -21.562 1 92.06 99 LYS A C 1
ATOM 796 O O . LYS A 1 99 ? 28.672 -18.266 -21.609 1 92.06 99 LYS A O 1
ATOM 801 N N . LYS A 1 100 ? 29.531 -20.188 -20.938 1 90.62 100 LYS A N 1
ATOM 802 C CA . LYS A 1 100 ? 30.75 -19.625 -20.391 1 90.62 100 LYS A CA 1
ATOM 803 C C . LYS A 1 100 ? 30.453 -18.469 -19.453 1 90.62 100 LYS A C 1
ATOM 805 O O . LYS A 1 100 ? 31.047 -17.391 -19.562 1 90.62 100 LYS A O 1
ATOM 810 N N . GLY A 1 101 ? 29.453 -18.609 -18.75 1 90.19 101 GLY A N 1
ATOM 811 C CA . GLY A 1 101 ? 29.156 -17.656 -17.688 1 90.19 101 GLY A CA 1
ATOM 812 C C . GLY A 1 101 ? 28.328 -16.484 -18.156 1 90.19 101 GLY A C 1
ATOM 813 O O . GLY A 1 101 ? 28.078 -15.547 -17.391 1 90.19 101 GLY A O 1
ATOM 814 N N . VAL A 1 102 ? 27.891 -16.484 -19.375 1 91.62 102 VAL A N 1
ATOM 815 C CA . VAL A 1 102 ? 27.156 -15.359 -19.922 1 91.62 102 VAL A CA 1
ATOM 816 C C . VAL A 1 102 ? 25.766 -15.82 -20.375 1 91.62 102 VAL A C 1
ATOM 818 O O . VAL A 1 102 ? 25.641 -16.797 -21.109 1 91.62 102 VAL A O 1
ATOM 821 N N . ARG A 1 103 ? 24.797 -15.094 -19.938 1 93 103 ARG A N 1
ATOM 822 C CA . ARG A 1 103 ? 23.422 -15.344 -20.375 1 93 103 ARG A CA 1
ATOM 823 C C . ARG A 1 103 ? 23.016 -14.391 -21.484 1 93 103 ARG A C 1
ATOM 825 O O . ARG A 1 103 ? 23.297 -13.195 -21.422 1 93 103 ARG A O 1
ATOM 832 N N . GLU A 1 104 ? 22.438 -14.922 -22.562 1 93.88 104 GLU A N 1
ATOM 833 C CA . GLU A 1 104 ? 21.938 -14.125 -23.672 1 93.88 104 GLU A CA 1
ATOM 834 C C . GLU A 1 104 ? 20.469 -14.43 -23.953 1 93.88 104 GLU A C 1
ATOM 836 O O . GLU A 1 104 ? 20 -15.547 -23.719 1 93.88 104 GLU A O 1
ATOM 841 N N . THR A 1 105 ? 19.766 -13.461 -24.391 1 94.88 105 THR A N 1
ATOM 842 C CA . THR A 1 105 ? 18.375 -13.594 -24.828 1 94.88 105 THR A CA 1
ATOM 843 C C . THR A 1 105 ? 18.219 -13.141 -26.281 1 94.88 105 THR A C 1
ATOM 845 O O . THR A 1 105 ? 17.719 -12.047 -26.547 1 94.88 105 THR A O 1
ATOM 848 N N . PRO A 1 106 ? 18.547 -13.953 -27.203 1 95.25 106 PRO A N 1
ATOM 849 C CA . PRO A 1 106 ? 18.547 -13.562 -28.609 1 95.25 106 PRO A CA 1
ATOM 850 C C . PRO A 1 106 ? 17.172 -13.625 -29.25 1 95.25 106 PRO A C 1
ATOM 852 O O . PRO A 1 106 ? 16.984 -14.258 -30.297 1 95.25 106 PRO A O 1
ATOM 855 N N . ASN A 1 107 ? 16.234 -12.898 -28.719 1 95.56 107 ASN A N 1
ATOM 856 C CA . ASN A 1 107 ? 14.898 -12.797 -29.281 1 95.56 107 ASN A CA 1
ATOM 857 C C . ASN A 1 107 ? 14.914 -12.156 -30.672 1 95.56 107 ASN A C 1
ATOM 859 O O . ASN A 1 107 ? 15.664 -11.203 -30.906 1 95.56 107 ASN A O 1
ATOM 863 N N . GLY A 1 108 ? 14.164 -12.688 -31.547 1 92.38 108 GLY A N 1
ATOM 864 C CA . GLY A 1 108 ? 14.008 -12.094 -32.875 1 92.38 108 GLY A CA 1
ATOM 865 C C . GLY A 1 108 ? 12.82 -11.156 -32.969 1 92.38 108 GLY A C 1
ATOM 866 O O . GLY A 1 108 ? 12.289 -10.703 -31.938 1 92.38 108 GLY A O 1
ATOM 867 N N . GLU A 1 109 ? 12.469 -10.859 -34.188 1 91.25 109 GLU A N 1
ATOM 868 C CA . GLU A 1 109 ? 11.344 -9.961 -34.438 1 91.25 109 GLU A CA 1
ATOM 869 C C . GLU A 1 109 ? 10.016 -10.711 -34.375 1 91.25 109 GLU A C 1
ATOM 871 O O . GLU A 1 109 ? 9.055 -10.219 -33.781 1 91.25 109 GLU A O 1
ATOM 876 N N . VAL A 1 110 ? 10.062 -11.883 -35 1 93.19 110 VAL A N 1
ATOM 877 C CA . VAL A 1 110 ? 8.844 -12.688 -35.031 1 93.19 110 VAL A CA 1
ATOM 878 C C . VAL A 1 110 ? 9.125 -14.086 -34.5 1 93.19 110 VAL A C 1
ATOM 880 O O . VAL A 1 110 ? 10.156 -14.688 -34.844 1 93.19 110 VAL A O 1
ATOM 883 N N . ALA A 1 111 ? 8.234 -14.602 -33.75 1 96.94 111 ALA A N 1
ATOM 884 C CA . ALA A 1 111 ? 8.406 -15.922 -33.156 1 96.94 111 ALA A CA 1
ATOM 885 C C . ALA A 1 111 ? 7.531 -16.953 -33.875 1 96.94 111 ALA A C 1
ATOM 887 O O . ALA A 1 111 ? 6.668 -17.578 -33.219 1 96.94 111 ALA A O 1
ATOM 888 N N . ASP A 1 112 ? 7.75 -17.156 -35.125 1 97.12 112 ASP A N 1
ATOM 889 C CA . ASP A 1 112 ? 7.051 -18.203 -35.844 1 97.12 112 ASP A CA 1
ATOM 890 C C . ASP A 1 112 ? 7.793 -19.531 -35.75 1 97.12 112 ASP A C 1
ATOM 892 O O . ASP A 1 112 ? 8.867 -19.609 -35.156 1 97.12 112 ASP A O 1
ATOM 896 N N . ALA A 1 113 ? 7.195 -20.609 -36.312 1 97.62 113 ALA A N 1
ATOM 897 C CA . ALA A 1 113 ? 7.73 -21.953 -36.156 1 97.62 113 ALA A CA 1
ATOM 898 C C . ALA A 1 113 ? 9.133 -22.062 -36.75 1 97.62 113 ALA A C 1
ATOM 900 O O . ALA A 1 113 ? 10.016 -22.703 -36.188 1 97.62 113 ALA A O 1
ATOM 901 N N . SER A 1 114 ? 9.367 -21.453 -37.875 1 96.94 114 SER A N 1
ATOM 902 C CA . SER A 1 114 ? 10.664 -21.5 -38.531 1 96.94 114 SER A CA 1
ATOM 903 C C . SER A 1 114 ? 11.734 -20.797 -37.688 1 96.94 114 SER A C 1
ATOM 905 O O . SER A 1 114 ? 12.844 -21.312 -37.531 1 96.94 114 SER A O 1
ATOM 907 N N . ALA A 1 115 ? 11.43 -19.656 -37.219 1 97.38 115 ALA A N 1
ATOM 908 C CA . ALA A 1 115 ? 12.367 -18.906 -36.406 1 97.38 115 ALA A CA 1
ATOM 909 C C . ALA A 1 115 ? 12.727 -19.672 -35.125 1 97.38 115 ALA A C 1
ATOM 911 O O . ALA A 1 115 ? 13.898 -19.719 -34.75 1 97.38 115 ALA A O 1
ATOM 912 N N . LEU A 1 116 ? 11.75 -20.203 -34.5 1 98.19 116 LEU A N 1
ATOM 913 C CA . LEU A 1 116 ? 11.984 -20.938 -33.25 1 98.19 116 LEU A CA 1
ATOM 914 C C . LEU A 1 116 ? 12.828 -22.188 -33.5 1 98.19 116 LEU A C 1
ATOM 916 O O . LEU A 1 116 ? 13.672 -22.547 -32.688 1 98.19 116 LEU A O 1
ATOM 920 N N . LYS A 1 117 ? 12.57 -22.875 -34.594 1 97.62 117 LYS A N 1
ATOM 921 C CA . LYS A 1 117 ? 13.367 -24.031 -34.938 1 97.62 117 LYS A CA 1
ATOM 922 C C . LYS A 1 117 ? 14.828 -23.656 -35.156 1 97.62 117 LYS A C 1
ATOM 924 O O . LYS A 1 117 ? 15.734 -24.375 -34.719 1 97.62 117 LYS A O 1
ATOM 929 N N . ALA A 1 118 ? 15.023 -22.609 -35.844 1 97.62 118 ALA A N 1
ATOM 930 C CA . ALA A 1 118 ? 16.391 -22.141 -36.094 1 97.62 118 ALA A CA 1
ATOM 931 C C . ALA A 1 118 ? 17.094 -21.812 -34.781 1 97.62 118 ALA A C 1
ATOM 933 O O . ALA A 1 118 ? 18.25 -22.188 -34.594 1 97.62 118 ALA A O 1
ATOM 934 N N . LEU A 1 119 ? 16.406 -21.094 -33.938 1 97.88 119 LEU A N 1
ATOM 935 C CA . LEU A 1 119 ? 16.984 -20.719 -32.656 1 97.88 119 LEU A CA 1
ATOM 936 C C . LEU A 1 119 ? 17.312 -21.953 -31.828 1 97.88 119 LEU A C 1
ATOM 938 O O . LEU A 1 119 ? 18.391 -22.031 -31.219 1 97.88 119 LEU A O 1
ATOM 942 N N . HIS A 1 120 ? 16.438 -22.906 -31.875 1 97.88 120 HIS A N 1
ATOM 943 C CA . HIS A 1 120 ? 16.609 -24.125 -31.094 1 97.88 120 HIS A CA 1
ATOM 944 C C . HIS A 1 120 ? 17.656 -25.047 -31.703 1 97.88 120 HIS A C 1
ATOM 946 O O . HIS A 1 120 ? 18.641 -25.406 -31.047 1 97.88 120 HIS A O 1
ATOM 952 N N . ASP A 1 121 ? 17.531 -25.422 -32.938 1 96.75 121 ASP A N 1
ATOM 953 C CA . ASP A 1 121 ? 18.312 -26.469 -33.594 1 96.75 121 ASP A CA 1
ATOM 954 C C . ASP A 1 121 ? 19.656 -25.938 -34.062 1 96.75 121 ASP A C 1
ATOM 956 O O . ASP A 1 121 ? 20.672 -26.656 -34 1 96.75 121 ASP A O 1
ATOM 960 N N . ASP A 1 122 ? 19.656 -24.734 -34.531 1 96.5 122 ASP A N 1
ATOM 961 C CA . ASP A 1 122 ? 20.859 -24.219 -35.156 1 96.5 122 ASP A CA 1
ATOM 962 C C . ASP A 1 122 ? 21.688 -23.391 -34.156 1 96.5 122 ASP A C 1
ATOM 964 O O . ASP A 1 122 ? 22.906 -23.469 -34.125 1 96.5 122 ASP A O 1
ATOM 968 N N . GLU A 1 123 ? 21 -22.672 -33.312 1 95.88 123 GLU A N 1
ATOM 969 C CA . GLU A 1 123 ? 21.719 -21.719 -32.469 1 95.88 123 GLU A CA 1
ATOM 970 C C . GLU A 1 123 ? 21.875 -22.281 -31.062 1 95.88 123 GLU A C 1
ATOM 972 O O . GLU A 1 123 ? 22.578 -21.688 -30.234 1 95.88 123 GLU A O 1
ATOM 977 N N . GLY A 1 124 ? 21.203 -23.312 -30.734 1 96.06 124 GLY A N 1
ATOM 978 C CA . GLY A 1 124 ? 21.375 -23.953 -29.453 1 96.06 124 GLY A CA 1
ATOM 979 C C . GLY A 1 124 ? 20.688 -23.203 -28.312 1 96.06 124 GLY A C 1
ATOM 980 O O . GLY A 1 124 ? 21.156 -23.234 -27.172 1 96.06 124 GLY A O 1
ATOM 981 N N . CYS A 1 125 ? 19.578 -22.516 -28.609 1 97.69 125 CYS A N 1
ATOM 982 C CA . CYS A 1 125 ? 18.859 -21.734 -27.609 1 97.69 125 CYS A CA 1
ATOM 983 C C . CYS A 1 125 ? 17.781 -22.578 -26.938 1 97.69 125 CYS A C 1
ATOM 985 O O . CYS A 1 125 ? 17.109 -23.375 -27.594 1 97.69 125 CYS A O 1
ATOM 987 N N . THR A 1 126 ? 17.703 -22.422 -25.656 1 98.25 126 THR A N 1
ATOM 988 C CA . THR A 1 126 ? 16.516 -22.875 -24.969 1 98.25 126 THR A CA 1
ATOM 989 C C . THR A 1 126 ? 15.336 -21.953 -25.25 1 98.25 126 THR A C 1
ATOM 991 O O . THR A 1 126 ? 15.469 -20.719 -25.156 1 98.25 126 THR A O 1
ATOM 994 N N . LEU A 1 127 ? 14.25 -22.5 -25.641 1 98.5 127 LEU A N 1
ATOM 995 C CA . LEU A 1 127 ? 13.023 -21.734 -25.781 1 98.5 127 LEU A CA 1
ATOM 996 C C . LEU A 1 127 ? 12.188 -21.797 -24.516 1 98.5 127 LEU A C 1
ATOM 998 O O . LEU A 1 127 ? 11.828 -22.891 -24.062 1 98.5 127 LEU A O 1
ATOM 1002 N N . GLN A 1 128 ? 11.969 -20.656 -23.953 1 98.12 128 GLN A N 1
ATOM 1003 C CA . GLN A 1 128 ? 11.078 -20.531 -22.797 1 98.12 128 GLN A CA 1
ATOM 1004 C C . GLN A 1 128 ? 9.672 -20.141 -23.234 1 98.12 128 GLN A C 1
ATOM 1006 O O . GLN A 1 128 ? 9.414 -18.984 -23.562 1 98.12 128 GLN A O 1
ATOM 1011 N N . LEU A 1 129 ? 8.797 -21.094 -23.297 1 98.12 129 LEU A N 1
ATOM 1012 C CA . LEU A 1 129 ? 7.402 -20.812 -23.609 1 98.12 129 LEU A CA 1
ATOM 1013 C C . LEU A 1 129 ? 6.652 -20.359 -22.359 1 98.12 129 LEU A C 1
ATOM 1015 O O . LEU A 1 129 ? 6.492 -21.125 -21.406 1 98.12 129 LEU A O 1
ATOM 1019 N N . HIS A 1 130 ? 6.133 -19.125 -22.453 1 97.44 130 HIS A N 1
ATOM 1020 C CA . HIS A 1 130 ? 5.457 -18.547 -21.297 1 97.44 130 HIS A CA 1
ATOM 1021 C C . HIS A 1 130 ? 4.012 -19.016 -21.203 1 97.44 130 HIS A C 1
ATOM 1023 O O . HIS A 1 130 ? 3.275 -18.969 -22.188 1 97.44 130 HIS A O 1
ATOM 1029 N N . GLN A 1 131 ? 3.623 -19.484 -20.031 1 97.94 131 GLN A N 1
ATOM 1030 C CA . GLN A 1 131 ? 2.254 -19.812 -19.656 1 97.94 131 GLN A CA 1
ATOM 1031 C C . GLN A 1 131 ? 1.62 -20.766 -20.672 1 97.94 131 GLN A C 1
ATOM 1033 O O . GLN A 1 131 ? 0.566 -20.469 -21.234 1 97.94 131 GLN A O 1
ATOM 1038 N N . PRO A 1 132 ? 2.143 -21.891 -20.812 1 98.06 132 PRO A N 1
ATOM 1039 C CA . PRO A 1 132 ? 1.577 -22.844 -21.766 1 98.06 132 PRO A CA 1
ATOM 1040 C C . PRO A 1 132 ? 0.108 -23.156 -21.5 1 98.06 132 PRO A C 1
ATOM 1042 O O . PRO A 1 132 ? -0.59 -23.672 -22.375 1 98.06 132 PRO A O 1
ATOM 1045 N N . GLN A 1 133 ? -0.415 -22.844 -20.297 1 98.12 133 GLN A N 1
ATOM 1046 C CA . GLN A 1 133 ? -1.828 -23.078 -20 1 98.12 133 GLN A CA 1
ATOM 1047 C C . GLN A 1 133 ? -2.711 -22.234 -20.922 1 98.12 133 GLN A C 1
ATOM 1049 O O . GLN A 1 133 ? -3.904 -22.5 -21.062 1 98.12 133 GLN A O 1
ATOM 1054 N N . ARG A 1 134 ? -2.164 -21.188 -21.469 1 97 134 ARG A N 1
ATOM 1055 C CA . ARG A 1 134 ? -2.906 -20.375 -22.422 1 97 134 ARG A CA 1
ATOM 1056 C C . ARG A 1 134 ? -3.158 -21.141 -23.719 1 97 134 ARG A C 1
ATOM 1058 O O . ARG A 1 134 ? -4.074 -20.797 -24.469 1 97 134 ARG A O 1
ATOM 1065 N N . PHE A 1 135 ? -2.367 -22.219 -24 1 95.75 135 PHE A N 1
ATOM 1066 C CA . PHE A 1 135 ? -2.357 -22.828 -25.312 1 95.75 135 PHE A CA 1
ATOM 1067 C C . PHE A 1 135 ? -2.736 -24.312 -25.234 1 95.75 135 PHE A C 1
ATOM 1069 O O . PHE A 1 135 ? -3.305 -24.875 -26.172 1 95.75 135 PHE A O 1
ATOM 1076 N N . PHE A 1 136 ? -2.377 -24.953 -24.156 1 96.75 136 PHE A N 1
ATOM 1077 C CA . PHE A 1 136 ? -2.508 -26.391 -24.062 1 96.75 136 PHE A CA 1
ATOM 1078 C C . PHE A 1 136 ? -3.52 -26.781 -23 1 96.75 136 PHE A C 1
ATOM 1080 O O . PHE A 1 136 ? -3.309 -26.516 -21.812 1 96.75 136 PHE A O 1
ATOM 1087 N N . ASP A 1 137 ? -4.449 -27.5 -23.281 1 97.19 137 ASP A N 1
ATOM 1088 C CA . ASP A 1 137 ? -5.59 -27.828 -22.422 1 97.19 137 ASP A CA 1
ATOM 1089 C C . ASP A 1 137 ? -5.156 -28.609 -21.188 1 97.19 137 ASP A C 1
ATOM 1091 O O . ASP A 1 137 ? -5.637 -28.359 -20.078 1 97.19 137 ASP A O 1
ATOM 1095 N N . PRO A 1 138 ? -4.242 -29.594 -21.375 1 97.69 138 PRO A N 1
ATOM 1096 C CA . PRO A 1 138 ? -3.85 -30.328 -20.156 1 97.69 138 PRO A CA 1
ATOM 1097 C C . PRO A 1 138 ? -3.207 -29.422 -19.109 1 97.69 138 PRO A C 1
ATOM 1099 O O . PRO A 1 138 ? -3.418 -29.609 -17.922 1 97.69 138 PRO A O 1
ATOM 1102 N N . CYS A 1 139 ? -2.426 -28.422 -19.547 1 98.19 139 CYS A N 1
ATOM 1103 C CA . CYS A 1 139 ? -1.843 -27.453 -18.625 1 98.19 139 CYS A CA 1
ATOM 1104 C C . CYS A 1 139 ? -2.926 -26.609 -17.953 1 98.19 139 CYS A C 1
ATOM 1106 O O . CYS A 1 139 ? -2.9 -26.406 -16.75 1 98.19 139 CYS A O 1
ATOM 1108 N N . TRP A 1 140 ? -3.836 -26.203 -18.781 1 98.5 140 TRP A N 1
ATOM 1109 C CA . TRP A 1 140 ? -4.977 -25.438 -18.297 1 98.5 140 TRP A CA 1
ATOM 1110 C C . TRP A 1 140 ? -5.711 -26.203 -17.203 1 98.5 140 TRP A C 1
ATOM 1112 O O . TRP A 1 140 ? -5.863 -25.703 -16.078 1 98.5 140 TRP A O 1
ATOM 1122 N N . ARG A 1 141 ? -6.117 -27.406 -17.516 1 98.56 141 ARG A N 1
ATOM 1123 C CA . ARG A 1 141 ? -6.93 -28.203 -16.609 1 98.56 141 ARG A CA 1
ATOM 1124 C C . ARG A 1 141 ? -6.18 -28.5 -15.312 1 98.56 141 ARG A C 1
ATOM 1126 O O . ARG A 1 141 ? -6.742 -28.375 -14.219 1 98.56 141 ARG A O 1
ATOM 1133 N N . LEU A 1 142 ? -4.941 -28.797 -15.398 1 98.62 142 LEU A N 1
ATOM 1134 C CA . LEU A 1 142 ? -4.125 -29.078 -14.227 1 98.62 142 LEU A CA 1
ATOM 1135 C C . LEU A 1 142 ? -3.982 -27.844 -13.352 1 98.62 142 LEU A C 1
ATOM 1137 O O . LEU A 1 142 ? -4.207 -27.906 -12.141 1 98.62 142 LEU A O 1
ATOM 1141 N N . LEU A 1 143 ? -3.652 -26.734 -13.922 1 98.69 143 LEU A N 1
ATOM 1142 C CA . LEU A 1 143 ? -3.393 -25.516 -13.156 1 98.69 143 LEU A CA 1
ATOM 1143 C C . LEU A 1 143 ? -4.676 -24.969 -12.539 1 98.69 143 LEU A C 1
ATOM 1145 O O . LEU A 1 143 ? -4.66 -24.438 -11.43 1 98.69 143 LEU A O 1
ATOM 1149 N N . ALA A 1 144 ? -5.754 -25.047 -13.289 1 98.62 144 ALA A N 1
ATOM 1150 C CA . ALA A 1 144 ? -7.039 -24.641 -12.727 1 98.62 144 ALA A CA 1
ATOM 1151 C C . ALA A 1 144 ? -7.371 -25.453 -11.477 1 98.62 144 ALA A C 1
ATOM 1153 O O . ALA A 1 144 ? -7.84 -24.906 -10.477 1 98.62 144 ALA A O 1
ATOM 1154 N N . ALA A 1 145 ? -7.133 -26.719 -11.57 1 98.31 145 ALA A N 1
ATOM 1155 C CA . ALA A 1 145 ? -7.359 -27.578 -10.414 1 98.31 145 ALA A CA 1
ATOM 1156 C C . ALA A 1 145 ? -6.449 -27.188 -9.25 1 98.31 145 ALA A C 1
ATOM 1158 O O . ALA A 1 145 ? -6.879 -27.156 -8.102 1 98.31 145 ALA A O 1
ATOM 1159 N N . MET A 1 146 ? -5.27 -26.859 -9.531 1 98.12 146 MET A N 1
ATOM 1160 C CA . MET A 1 146 ? -4.316 -26.469 -8.492 1 98.12 146 MET A CA 1
ATOM 1161 C C . MET A 1 146 ? -4.73 -25.156 -7.84 1 98.12 146 MET A C 1
ATOM 1163 O O . MET A 1 146 ? -4.664 -25.016 -6.617 1 98.12 146 MET A O 1
ATOM 1167 N N . GLU A 1 147 ? -5.109 -24.219 -8.656 1 97.88 147 GLU A N 1
ATOM 1168 C CA . GLU A 1 147 ? -5.57 -22.938 -8.109 1 97.88 147 GLU A CA 1
ATOM 1169 C C . GLU A 1 147 ? -6.785 -23.141 -7.207 1 97.88 147 GLU A C 1
ATOM 1171 O O . GLU A 1 147 ? -6.914 -22.469 -6.176 1 97.88 147 GLU A O 1
ATOM 1176 N N . ARG A 1 148 ? -7.637 -24 -7.617 1 96.44 148 ARG A N 1
ATOM 1177 C CA . ARG A 1 148 ? -8.82 -24.297 -6.812 1 96.44 148 ARG A CA 1
ATOM 1178 C C . ARG A 1 148 ? -8.43 -24.906 -5.465 1 96.44 148 ARG A C 1
ATOM 1180 O O . ARG A 1 148 ? -9.055 -24.609 -4.445 1 96.44 148 ARG A O 1
ATOM 1187 N N . GLN A 1 149 ? -7.438 -25.688 -5.48 1 94.62 149 GLN A N 1
ATOM 1188 C CA . GLN A 1 149 ? -7 -26.344 -4.258 1 94.62 149 GLN A CA 1
ATOM 1189 C C . GLN A 1 149 ? -6.203 -25.391 -3.373 1 94.62 149 GLN A C 1
ATOM 1191 O O . GLN A 1 149 ? -6.398 -25.359 -2.156 1 94.62 149 GLN A O 1
ATOM 1196 N N . LEU A 1 150 ? -5.355 -24.594 -3.924 1 94.38 150 LEU A N 1
ATOM 1197 C CA . LEU A 1 150 ? -4.391 -23.797 -3.176 1 94.38 150 LEU A CA 1
ATOM 1198 C C . LEU A 1 150 ? -4.973 -22.438 -2.816 1 94.38 150 LEU A C 1
ATOM 1200 O O . LEU A 1 150 ? -4.566 -21.812 -1.826 1 94.38 150 LEU A O 1
ATOM 1204 N N . GLY A 1 151 ? -5.836 -21.938 -3.625 1 94.06 151 GLY A N 1
ATOM 1205 C CA . GLY A 1 151 ? -6.398 -20.609 -3.395 1 94.06 151 GLY A CA 1
ATOM 1206 C C . GLY A 1 151 ? -5.445 -19.484 -3.752 1 94.06 151 GLY A C 1
ATOM 1207 O O . GLY A 1 151 ? -5.457 -18.438 -3.117 1 94.06 151 GLY A O 1
ATOM 1208 N N . CYS A 1 152 ? -4.555 -19.734 -4.562 1 95.19 152 CYS A N 1
ATOM 1209 C CA . CYS A 1 152 ? -3.613 -18.766 -5.098 1 95.19 152 CYS A CA 1
ATOM 1210 C C . CYS A 1 152 ? -3.361 -19 -6.582 1 95.19 152 CYS A C 1
ATOM 1212 O O . CYS A 1 152 ? -3.695 -20.062 -7.105 1 95.19 152 CYS A O 1
ATOM 1214 N N . LEU A 1 153 ? -2.836 -17.969 -7.211 1 97.12 153 LEU A N 1
ATOM 1215 C CA . LEU A 1 153 ? -2.508 -18.125 -8.625 1 97.12 153 LEU A CA 1
ATOM 1216 C C . LEU A 1 153 ? -1.398 -19.156 -8.812 1 97.12 153 LEU A C 1
ATOM 1218 O O . LEU A 1 153 ? -0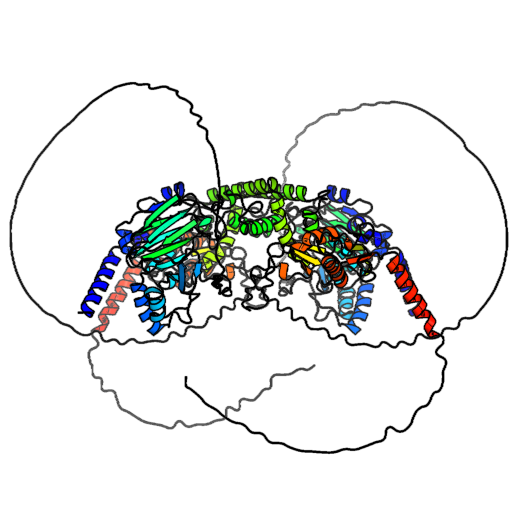.462 -19.219 -8.016 1 97.12 153 LEU A O 1
ATOM 1222 N N . VAL A 1 154 ? -1.544 -19.938 -9.789 1 98.12 154 VAL A N 1
ATOM 1223 C CA . VAL A 1 154 ? -0.546 -20.922 -10.195 1 98.12 154 VAL A CA 1
ATOM 1224 C C . VAL A 1 154 ? -0.161 -20.703 -11.656 1 98.12 154 VAL A C 1
ATOM 1226 O O . VAL A 1 154 ? -1.021 -20.719 -12.539 1 98.12 154 VAL A O 1
ATOM 1229 N N . GLY A 1 155 ? 1.1 -20.438 -11.891 1 97.5 155 GLY A N 1
ATOM 1230 C CA . GLY A 1 155 ? 1.615 -20.25 -13.234 1 97.5 155 GLY A CA 1
ATOM 1231 C C . GLY A 1 155 ? 2.512 -21.391 -13.695 1 97.5 155 GLY A C 1
ATOM 1232 O O . GLY A 1 155 ? 2.814 -22.297 -12.922 1 97.5 155 GLY A O 1
ATOM 1233 N N . SER A 1 156 ? 2.838 -21.344 -15.008 1 98.25 156 SER A N 1
ATOM 1234 C CA . SER A 1 156 ? 3.768 -22.328 -15.539 1 98.25 156 SER A CA 1
ATOM 1235 C C . SER A 1 156 ? 4.586 -21.766 -16.703 1 98.25 156 SER A C 1
ATOM 1237 O O . SER A 1 156 ? 4.188 -20.766 -17.312 1 98.25 156 SER A O 1
ATOM 1239 N N . ASN A 1 157 ? 5.707 -22.297 -16.891 1 98.25 157 ASN A N 1
ATOM 1240 C CA . ASN A 1 157 ? 6.578 -22.078 -18.047 1 98.25 157 ASN A CA 1
ATOM 1241 C C . ASN A 1 157 ? 7.164 -23.391 -18.562 1 98.25 157 ASN A C 1
ATOM 1243 O O . ASN A 1 157 ? 7.52 -24.266 -17.766 1 98.25 157 ASN A O 1
ATOM 1247 N N . ALA A 1 158 ? 7.258 -23.5 -19.828 1 98.62 158 ALA A N 1
ATOM 1248 C CA . ALA A 1 158 ? 7.914 -24.656 -20.422 1 98.62 158 ALA A CA 1
ATOM 1249 C C . ALA A 1 158 ? 9.273 -24.281 -21 1 98.62 158 ALA A C 1
ATOM 1251 O O . ALA A 1 158 ? 9.43 -23.234 -21.609 1 98.62 158 ALA A O 1
ATOM 1252 N N . TYR A 1 159 ? 10.211 -25.094 -20.766 1 98.69 159 TYR A N 1
ATOM 1253 C CA . TYR A 1 159 ? 11.57 -24.875 -21.266 1 98.69 159 TYR A CA 1
ATOM 1254 C C . TYR A 1 159 ? 11.969 -25.984 -22.234 1 98.69 159 TYR A C 1
ATOM 1256 O O . TYR A 1 159 ? 12.023 -27.156 -21.859 1 98.69 159 TYR A O 1
ATOM 1264 N N . LEU A 1 160 ? 12.195 -25.625 -23.438 1 98.62 160 LEU A N 1
ATOM 1265 C CA . LEU A 1 160 ? 12.617 -26.531 -24.516 1 98.62 160 LEU A CA 1
ATOM 1266 C C . LEU A 1 160 ? 14.102 -26.344 -24.812 1 98.62 160 LEU A C 1
ATOM 1268 O O . LEU A 1 160 ? 14.484 -25.359 -25.453 1 98.62 160 LEU A O 1
ATOM 1272 N N . THR A 1 161 ? 14.891 -27.281 -24.438 1 98.5 161 THR A N 1
ATOM 1273 C CA . THR A 1 161 ? 16.344 -27.125 -24.453 1 98.5 161 THR A CA 1
ATOM 1274 C C . THR A 1 161 ? 16.984 -28.172 -25.375 1 98.5 161 THR A C 1
ATOM 1276 O O . THR A 1 161 ? 16.797 -29.375 -25.188 1 98.5 161 THR A O 1
ATOM 1279 N N . PRO A 1 162 ? 17.734 -27.75 -26.422 1 97.75 162 PRO A N 1
ATOM 1280 C CA . PRO A 1 162 ? 18.422 -28.719 -27.281 1 97.75 162 PRO A CA 1
ATOM 1281 C C . PRO A 1 162 ? 19.547 -29.453 -26.562 1 97.75 162 PRO A C 1
ATOM 1283 O O . PRO A 1 162 ? 19.984 -29.031 -25.484 1 97.75 162 PRO A O 1
ATOM 1286 N N . ALA A 1 163 ? 19.953 -30.516 -27.172 1 96.75 163 ALA A N 1
ATOM 1287 C CA . ALA A 1 163 ? 21 -31.375 -26.594 1 96.75 163 ALA A CA 1
ATOM 1288 C C . ALA A 1 163 ? 22.281 -30.578 -26.328 1 96.75 163 ALA A C 1
ATOM 1290 O O . ALA A 1 163 ? 22.672 -29.734 -27.156 1 96.75 163 ALA A O 1
ATOM 1291 N N . GLY A 1 164 ? 22.828 -30.781 -25.125 1 94.94 164 GLY A N 1
ATOM 1292 C CA . GLY A 1 164 ? 24.125 -30.219 -24.781 1 94.94 164 GLY A CA 1
ATOM 1293 C C . GLY A 1 164 ? 24.062 -28.734 -24.469 1 94.94 164 GLY A C 1
ATOM 1294 O O . GLY A 1 164 ? 25.094 -28.047 -24.547 1 94.94 164 GLY A O 1
ATOM 1295 N N . SER A 1 165 ? 22.891 -28.219 -24.172 1 95 165 SER A N 1
ATOM 1296 C CA . SER A 1 165 ? 22.766 -26.781 -23.984 1 95 165 SER A CA 1
ATOM 1297 C C . SER A 1 165 ? 22.109 -26.453 -22.641 1 95 165 SER A C 1
ATOM 1299 O O . SER A 1 165 ? 21.578 -27.344 -21.969 1 95 165 SER A O 1
ATOM 1301 N N . GLN A 1 166 ? 22.297 -25.188 -22.266 1 94.81 166 GLN A N 1
ATOM 1302 C CA . GLN A 1 166 ? 21.703 -24.609 -21.062 1 94.81 166 GLN A CA 1
ATOM 1303 C C . GLN A 1 166 ? 21.109 -23.234 -21.375 1 94.81 166 GLN A C 1
ATOM 1305 O O . GLN A 1 166 ? 21.719 -22.438 -22.078 1 94.81 166 GLN A O 1
ATOM 1310 N N . GLY A 1 167 ? 19.953 -23.016 -20.797 1 94.19 167 GLY A N 1
ATOM 1311 C CA . GLY A 1 167 ? 19.266 -21.781 -21.141 1 94.19 167 GLY A CA 1
ATOM 1312 C C . GLY A 1 167 ? 19.516 -20.656 -20.156 1 94.19 167 GLY A C 1
ATOM 1313 O O . GLY A 1 167 ? 19.812 -19.531 -20.578 1 94.19 167 GLY A O 1
ATOM 1314 N N . LEU A 1 168 ? 19.406 -20.938 -18.922 1 95.38 168 LEU A N 1
ATOM 1315 C CA . LEU A 1 168 ? 19.453 -19.875 -17.922 1 95.38 168 LEU A CA 1
ATOM 1316 C C . LEU A 1 168 ? 20.688 -20.031 -17.016 1 95.38 168 LEU A C 1
ATOM 1318 O O . LEU A 1 168 ? 21.203 -21.141 -16.859 1 95.38 168 LEU A O 1
ATOM 1322 N N . ALA A 1 169 ? 21.109 -18.891 -16.469 1 96.06 169 ALA A N 1
ATOM 1323 C CA . ALA A 1 169 ? 22.141 -18.875 -15.438 1 96.06 169 ALA A CA 1
ATOM 1324 C C . ALA A 1 169 ? 21.594 -19.359 -14.102 1 96.06 169 ALA A C 1
ATOM 1326 O O . ALA A 1 169 ? 20.375 -19.391 -13.898 1 96.06 169 ALA A O 1
ATOM 1327 N N . PRO A 1 170 ? 22.5 -19.781 -13.219 1 97.12 170 PRO A N 1
ATOM 1328 C CA . PRO A 1 170 ? 22.016 -20.094 -11.875 1 97.12 170 PRO A CA 1
ATOM 1329 C C . PRO A 1 170 ? 21.25 -18.922 -11.242 1 97.12 170 PRO A C 1
ATOM 1331 O O . PRO A 1 170 ? 21.609 -17.766 -11.438 1 97.12 170 PRO A O 1
ATOM 1334 N N . HIS A 1 171 ? 20.188 -19.188 -10.508 1 97.56 171 HIS A N 1
ATOM 1335 C CA . HIS A 1 171 ? 19.359 -18.172 -9.875 1 97.56 171 HIS A CA 1
ATOM 1336 C C . HIS A 1 171 ? 18.406 -18.797 -8.859 1 97.56 171 HIS A C 1
ATOM 1338 O O . HIS A 1 171 ? 18.297 -20.016 -8.781 1 97.56 171 HIS A O 1
ATOM 1344 N N . HIS A 1 172 ? 17.812 -18.031 -8.039 1 97.06 172 HIS A N 1
ATOM 1345 C CA . HIS A 1 172 ? 16.641 -18.469 -7.281 1 97.06 172 HIS A CA 1
ATOM 1346 C C . HIS A 1 172 ? 15.414 -17.625 -7.621 1 97.06 172 HIS A C 1
ATOM 1348 O O . HIS A 1 172 ? 15.547 -16.5 -8.117 1 97.06 172 HIS A O 1
ATOM 1354 N N . ASP A 1 173 ? 14.25 -18.172 -7.414 1 96.81 173 ASP A N 1
ATOM 1355 C CA . ASP A 1 173 ? 12.977 -17.516 -7.672 1 96.81 173 ASP A CA 1
ATOM 1356 C C . ASP A 1 173 ? 12.281 -17.141 -6.371 1 96.81 173 ASP A C 1
ATOM 1358 O O . ASP A 1 173 ? 12.641 -17.625 -5.301 1 96.81 173 ASP A O 1
ATOM 1362 N N . ASP A 1 174 ? 11.305 -16.266 -6.457 1 96.69 174 ASP A N 1
ATOM 1363 C CA . ASP A 1 174 ? 10.523 -15.82 -5.309 1 96.69 174 ASP A CA 1
ATOM 1364 C C . ASP A 1 174 ? 9.203 -16.578 -5.215 1 96.69 174 ASP A C 1
ATOM 1366 O O . ASP A 1 174 ? 8.203 -16.047 -4.73 1 96.69 174 ASP A O 1
ATOM 1370 N N . VAL A 1 175 ? 9.156 -17.766 -5.75 1 97.5 175 VAL A N 1
ATOM 1371 C CA . VAL A 1 175 ? 7.965 -18.609 -5.781 1 97.5 175 VAL A CA 1
ATOM 1372 C C . VAL A 1 175 ? 8.328 -20.031 -5.363 1 97.5 175 VAL A C 1
ATOM 1374 O O . VAL A 1 175 ? 9.508 -20.406 -5.355 1 97.5 175 VAL A O 1
ATOM 1377 N N . GLU A 1 176 ? 7.25 -20.797 -4.984 1 97.69 176 GLU A N 1
ATOM 1378 C CA . GLU A 1 176 ? 7.379 -22.25 -4.887 1 97.69 176 GLU A CA 1
ATOM 1379 C C . GLU A 1 176 ? 7.312 -22.906 -6.266 1 97.69 176 GLU A C 1
ATOM 1381 O O . GLU A 1 176 ? 6.48 -22.531 -7.094 1 97.69 176 GLU A O 1
ATOM 1386 N N . LEU A 1 177 ? 8.18 -23.984 -6.43 1 97.88 177 LEU A N 1
ATOM 1387 C CA . LEU A 1 177 ? 8.281 -24.531 -7.773 1 97.88 177 LEU A CA 1
ATOM 1388 C C . LEU A 1 177 ? 8.125 -26.047 -7.754 1 97.88 177 LEU A C 1
ATOM 1390 O O . LEU A 1 177 ? 8.68 -26.719 -6.879 1 97.88 177 LEU A O 1
ATOM 1394 N N . TRP A 1 178 ? 7.34 -26.578 -8.641 1 98.62 178 TRP A N 1
ATOM 1395 C CA . TRP A 1 178 ? 7.395 -27.953 -9.086 1 98.62 178 TRP A CA 1
ATOM 1396 C C . TRP A 1 178 ? 7.867 -28.047 -10.539 1 98.62 178 TRP A C 1
ATOM 1398 O O . TRP A 1 178 ? 7.242 -27.484 -11.438 1 98.62 178 TRP A O 1
ATOM 1408 N N . VAL A 1 179 ? 8.93 -28.75 -10.742 1 98.75 179 VAL A N 1
ATOM 1409 C CA . VAL A 1 179 ? 9.461 -28.984 -12.078 1 98.75 179 VAL A CA 1
ATOM 1410 C C . VAL A 1 179 ? 9.133 -30.406 -12.523 1 98.75 179 VAL A C 1
ATOM 1412 O O . VAL A 1 179 ? 9.445 -31.375 -11.82 1 98.75 179 VAL A O 1
ATOM 1415 N N . VAL A 1 180 ? 8.523 -30.531 -13.68 1 98.75 180 VAL A N 1
ATOM 1416 C CA . VAL A 1 180 ? 8.18 -31.844 -14.211 1 98.75 180 VAL A CA 1
ATOM 1417 C C . VAL A 1 180 ? 8.828 -32.031 -15.578 1 98.75 180 VAL A C 1
ATOM 1419 O O . VAL A 1 180 ? 8.656 -31.219 -16.484 1 98.75 180 VAL A O 1
ATOM 1422 N N . GLN A 1 181 ? 9.578 -33.125 -15.695 1 98.62 181 GLN A N 1
ATOM 1423 C CA . GLN A 1 181 ? 10.18 -33.438 -16.984 1 98.62 181 GLN A CA 1
ATOM 1424 C C . GLN A 1 181 ? 9.125 -33.938 -17.969 1 98.62 181 GLN A C 1
ATOM 1426 O O . GLN A 1 181 ? 8.344 -34.844 -17.641 1 98.62 181 GLN A O 1
ATOM 1431 N N . THR A 1 182 ? 9.117 -33.438 -19.203 1 98.44 182 THR A N 1
ATOM 1432 C CA . THR A 1 182 ? 8.062 -33.781 -20.156 1 98.44 182 THR A CA 1
ATOM 1433 C C . THR A 1 182 ? 8.648 -34.469 -21.391 1 98.44 182 THR A C 1
ATOM 1435 O O . THR A 1 182 ? 7.926 -35.125 -22.141 1 98.44 182 THR A O 1
ATOM 1438 N N . HIS A 1 183 ? 9.891 -34.281 -21.703 1 98.12 183 HIS A N 1
ATOM 1439 C CA . HIS A 1 183 ? 10.594 -34.906 -22.812 1 98.12 183 HIS A CA 1
ATOM 1440 C C . HIS A 1 183 ? 12.078 -35.062 -22.5 1 98.12 183 HIS A C 1
ATOM 1442 O O . HIS A 1 183 ? 12.695 -34.156 -21.922 1 98.12 183 HIS A O 1
ATOM 1448 N N . GLY A 1 184 ? 12.648 -36.188 -22.906 1 97.69 184 GLY A N 1
ATOM 1449 C CA . GLY A 1 184 ? 14.062 -36.406 -22.656 1 97.69 184 GLY A CA 1
ATOM 1450 C C . GLY A 1 184 ? 14.422 -36.375 -21.188 1 97.69 184 GLY A C 1
ATOM 1451 O O . GLY A 1 184 ? 13.68 -36.875 -20.344 1 97.69 184 GLY A O 1
ATOM 1452 N N . SER A 1 185 ? 15.633 -35.875 -20.922 1 97.56 185 SER A N 1
ATOM 1453 C CA . SER A 1 185 ? 16.109 -35.75 -19.562 1 97.56 185 SER A CA 1
ATOM 1454 C C . SER A 1 185 ? 16.891 -34.438 -19.359 1 97.56 185 SER A C 1
ATOM 1456 O O . SER A 1 185 ? 17.359 -33.844 -20.312 1 97.56 185 SER A O 1
ATOM 1458 N N . LYS A 1 186 ? 16.906 -33.938 -18.156 1 97.75 186 LYS A N 1
ATOM 1459 C CA . LYS A 1 186 ? 17.609 -32.719 -17.781 1 97.75 186 LYS A CA 1
ATOM 1460 C C . LYS A 1 186 ? 18.391 -32.906 -16.5 1 97.75 186 LYS A C 1
ATOM 1462 O O . LYS A 1 186 ? 17.906 -33.5 -15.539 1 97.75 186 LYS A O 1
ATOM 1467 N N . GLN A 1 187 ? 19.609 -32.469 -16.5 1 98.31 187 GLN A N 1
ATOM 1468 C CA . GLN A 1 187 ? 20.438 -32.5 -15.297 1 98.31 187 GLN A CA 1
ATOM 1469 C C . GLN A 1 187 ? 20.219 -31.219 -14.461 1 98.31 187 GLN A C 1
ATOM 1471 O O . GLN A 1 187 ? 20.406 -30.109 -14.953 1 98.31 187 GLN A O 1
ATOM 1476 N N . TRP A 1 188 ? 19.875 -31.438 -13.195 1 98.56 188 TRP A N 1
ATOM 1477 C CA . TRP A 1 188 ? 19.609 -30.328 -12.281 1 98.56 188 TRP A CA 1
ATOM 1478 C C . TRP A 1 188 ? 20.656 -30.281 -11.172 1 98.56 188 TRP A C 1
ATOM 1480 O O . TRP A 1 188 ? 21.047 -31.312 -10.625 1 98.56 188 TRP A O 1
ATOM 1490 N N . LYS A 1 189 ? 21.109 -29.078 -10.883 1 98.19 189 LYS A N 1
ATOM 1491 C CA . LYS A 1 189 ? 21.938 -28.781 -9.719 1 98.19 189 LYS A CA 1
ATOM 1492 C C . LYS A 1 189 ? 21.281 -27.75 -8.805 1 98.19 189 LYS A C 1
ATOM 1494 O O . LYS A 1 189 ? 20.906 -26.672 -9.258 1 98.19 189 LYS A O 1
ATOM 1499 N N . LEU A 1 190 ? 21.094 -28.109 -7.602 1 98.38 190 LEU A N 1
ATOM 1500 C CA . LEU A 1 190 ? 20.531 -27.219 -6.598 1 98.38 190 LEU A CA 1
ATOM 1501 C C . LEU A 1 190 ? 21.594 -26.828 -5.566 1 98.38 190 LEU A C 1
ATOM 1503 O O . LEU A 1 190 ? 22.438 -27.641 -5.207 1 98.38 190 LEU A O 1
ATOM 1507 N N . TYR A 1 191 ? 21.484 -25.578 -5.117 1 96.94 191 TYR A N 1
ATOM 1508 C CA . TYR A 1 191 ? 22.406 -25.031 -4.125 1 96.94 191 TYR A CA 1
ATOM 1509 C C . TYR A 1 191 ? 21.656 -24.5 -2.916 1 96.94 191 TYR A C 1
ATOM 1511 O O . TYR A 1 191 ? 20.422 -24.344 -2.965 1 96.94 191 TYR A O 1
ATOM 1519 N N . GLN A 1 192 ? 22.391 -24.281 -1.892 1 91.88 192 GLN A N 1
ATOM 1520 C CA . GLN A 1 192 ? 21.812 -23.641 -0.719 1 91.88 192 GLN A CA 1
ATOM 1521 C C . GLN A 1 192 ? 21.391 -22.203 -1.034 1 91.88 192 GLN A C 1
ATOM 1523 O O . GLN A 1 192 ? 21.938 -21.562 -1.937 1 91.88 192 GLN A O 1
ATOM 1528 N N . PRO A 1 193 ? 20.375 -21.734 -0.247 1 92.69 193 PRO A N 1
ATOM 1529 C CA . PRO A 1 193 ? 20.047 -20.328 -0.417 1 92.69 193 PRO A CA 1
ATOM 1530 C C . PRO A 1 193 ? 21.25 -19.406 -0.179 1 92.69 193 PRO A C 1
ATOM 1532 O O . PRO A 1 193 ? 22.094 -19.703 0.666 1 92.69 193 PRO A O 1
ATOM 1535 N N . ILE A 1 194 ? 21.266 -18.328 -0.88 1 90.81 194 ILE A N 1
ATOM 1536 C CA . ILE A 1 194 ? 22.359 -17.375 -0.792 1 90.81 194 ILE A CA 1
ATOM 1537 C C . ILE A 1 194 ? 22.5 -16.875 0.644 1 90.81 194 ILE A C 1
ATOM 1539 O O . ILE A 1 194 ? 21.516 -16.406 1.237 1 90.81 194 ILE A O 1
ATOM 1543 N N . ASN A 1 195 ? 23.641 -17.016 1.278 1 88.25 195 ASN A N 1
ATOM 1544 C CA . ASN A 1 195 ? 23.938 -16.547 2.633 1 88.25 195 ASN A CA 1
ATOM 1545 C C . ASN A 1 195 ? 22.953 -17.141 3.646 1 88.25 195 ASN A C 1
ATOM 1547 O O . ASN A 1 195 ? 22.547 -16.453 4.594 1 88.25 195 ASN A O 1
ATOM 1551 N N . ALA A 1 196 ? 22.391 -18.234 3.32 1 86.19 196 ALA A N 1
ATOM 1552 C CA . ALA A 1 196 ? 21.484 -18.969 4.195 1 86.19 196 ALA A CA 1
ATOM 1553 C C . ALA A 1 196 ? 20.172 -18.203 4.391 1 86.19 196 ALA A C 1
ATOM 1555 O O . ALA A 1 196 ? 19.484 -18.391 5.395 1 86.19 196 ALA A O 1
ATOM 1556 N N . TYR A 1 197 ? 19.922 -17.297 3.5 1 92.94 197 TYR A N 1
ATOM 1557 C CA . TYR A 1 197 ? 18.703 -16.516 3.547 1 92.94 197 TYR A CA 1
ATOM 1558 C C . TYR A 1 197 ? 17.547 -17.281 2.896 1 92.94 197 TYR A C 1
ATOM 1560 O O . TYR A 1 197 ? 17.281 -17.125 1.702 1 92.94 197 TYR A O 1
ATOM 1568 N N . GLN A 1 198 ? 16.797 -17.969 3.719 1 94.75 198 GLN A N 1
ATOM 1569 C CA . GLN A 1 198 ? 15.719 -18.828 3.25 1 94.75 198 GLN A CA 1
ATOM 1570 C C . GLN A 1 198 ? 14.477 -18.016 2.896 1 94.75 198 GLN A C 1
ATOM 1572 O O . GLN A 1 198 ? 14.203 -16.984 3.523 1 94.75 198 GLN A O 1
ATOM 1577 N N . LEU A 1 199 ? 13.789 -18.469 1.864 1 96.88 199 LEU A N 1
ATOM 1578 C CA . LEU A 1 199 ? 12.477 -17.984 1.454 1 96.88 199 LEU A CA 1
ATOM 1579 C C . LEU A 1 199 ? 12.539 -16.484 1.151 1 96.88 199 LEU A C 1
ATOM 1581 O O . LEU A 1 199 ? 11.727 -15.711 1.665 1 96.88 199 LEU A O 1
ATOM 1585 N N . PRO A 1 200 ? 13.445 -16.094 0.3 1 95.88 200 PRO A N 1
ATOM 1586 C CA . PRO A 1 200 ? 13.484 -14.688 -0.079 1 95.88 200 PRO A CA 1
ATOM 1587 C C . PRO A 1 200 ? 12.211 -14.227 -0.784 1 95.88 200 PRO A C 1
ATOM 1589 O O . PRO A 1 200 ? 11.562 -15.016 -1.479 1 95.88 200 PRO A O 1
ATOM 1592 N N . ASN A 1 201 ? 11.898 -12.938 -0.636 1 94.06 201 ASN A N 1
ATOM 1593 C CA . ASN A 1 201 ? 10.695 -12.367 -1.248 1 94.06 201 ASN A CA 1
ATOM 1594 C C . ASN A 1 201 ? 11 -11.789 -2.625 1 94.06 201 ASN A C 1
ATOM 1596 O O . ASN A 1 201 ? 10.086 -11.328 -3.322 1 94.06 201 ASN A O 1
ATOM 1600 N N . GLN A 1 202 ? 12.258 -11.805 -2.996 1 93.75 202 GLN A N 1
ATOM 1601 C CA . GLN A 1 202 ? 12.688 -11.289 -4.289 1 93.75 202 GLN A CA 1
ATOM 1602 C C . GLN A 1 202 ? 13.516 -12.32 -5.051 1 93.75 202 GLN A C 1
ATOM 1604 O O . GLN A 1 202 ? 14.227 -13.117 -4.441 1 93.75 202 GLN A O 1
ATOM 1609 N N . PRO A 1 203 ? 13.398 -12.289 -6.352 1 95.38 203 PRO A N 1
ATOM 1610 C CA . PRO A 1 203 ? 14.305 -13.156 -7.117 1 95.38 203 PRO A CA 1
ATOM 1611 C C . PRO A 1 203 ? 15.758 -12.695 -7.059 1 95.38 203 PRO A C 1
ATOM 1613 O O . PRO A 1 203 ? 16.031 -11.547 -6.695 1 95.38 203 PRO A O 1
ATOM 1616 N N . SER A 1 204 ? 16.719 -13.531 -7.375 1 93.31 204 SER A N 1
ATOM 1617 C CA . SER A 1 204 ? 18.125 -13.203 -7.199 1 93.31 204 SER A CA 1
ATOM 1618 C C . SER A 1 204 ? 18.703 -12.547 -8.445 1 93.31 204 SER A C 1
ATOM 1620 O O . SER A 1 204 ? 19.766 -11.93 -8.398 1 93.31 204 SER A O 1
ATOM 1622 N N . GLY A 1 205 ? 18.062 -12.695 -9.602 1 91.81 205 GLY A N 1
ATOM 1623 C CA . GLY A 1 205 ? 18.781 -12.484 -10.852 1 91.81 205 GLY A CA 1
ATOM 1624 C C . GLY A 1 205 ? 19.797 -13.57 -11.141 1 91.81 205 GLY A C 1
ATOM 1625 O O . GLY A 1 205 ? 19.766 -14.641 -10.531 1 91.81 205 GLY A O 1
ATOM 1626 N N . ASP A 1 206 ? 20.688 -13.289 -12.156 1 94.56 206 ASP A N 1
ATOM 1627 C CA . ASP A 1 206 ? 21.703 -14.266 -12.539 1 94.56 206 ASP A CA 1
ATOM 1628 C C . ASP A 1 206 ? 22.859 -14.281 -11.547 1 94.56 206 ASP A C 1
ATOM 1630 O O . ASP A 1 206 ? 23.391 -13.227 -11.18 1 94.56 206 ASP A O 1
ATOM 1634 N N . LEU A 1 207 ? 23.203 -15.406 -11.117 1 95.19 207 LEU A N 1
ATOM 1635 C CA . LEU A 1 207 ? 24.297 -15.562 -10.164 1 95.19 207 LEU A CA 1
ATOM 1636 C C . LEU A 1 207 ? 25.547 -16.109 -10.852 1 95.19 207 LEU A C 1
ATOM 1638 O O . LEU A 1 207 ? 25.438 -16.922 -11.766 1 95.19 207 LEU A O 1
ATOM 1642 N N . ASP A 1 208 ? 26.641 -15.688 -10.312 1 93.75 208 ASP A N 1
ATOM 1643 C CA . ASP A 1 208 ? 27.922 -16.203 -10.828 1 93.75 208 ASP A CA 1
ATOM 1644 C C . ASP A 1 208 ? 28.219 -17.578 -10.258 1 93.75 208 ASP A C 1
ATOM 1646 O O . ASP A 1 208 ? 28.062 -17.812 -9.055 1 93.75 208 ASP A O 1
ATOM 1650 N N . GLN A 1 209 ? 28.688 -18.406 -11.156 1 92.44 209 GLN A N 1
ATOM 1651 C CA . GLN A 1 209 ? 29.016 -19.781 -10.758 1 92.44 209 GLN A CA 1
ATOM 1652 C C . GLN A 1 209 ? 30.031 -19.797 -9.617 1 92.44 209 GLN A C 1
ATOM 1654 O O . GLN A 1 209 ? 29.969 -20.641 -8.734 1 92.44 209 GLN A O 1
ATOM 1659 N N . GLY A 1 210 ? 30.938 -18.828 -9.633 1 90.94 210 GLY A N 1
ATOM 1660 C CA . GLY A 1 210 ? 31.984 -18.75 -8.633 1 90.94 210 GLY A CA 1
ATOM 1661 C C . GLY A 1 210 ? 31.453 -18.453 -7.242 1 90.94 210 GLY A C 1
ATOM 1662 O O . GLY A 1 210 ? 32.125 -18.734 -6.242 1 90.94 210 GLY A O 1
ATOM 1663 N N . SER A 1 211 ? 30.297 -17.938 -7.246 1 90.69 211 SER A N 1
ATOM 1664 C CA . SER A 1 211 ? 29.734 -17.516 -5.965 1 90.69 211 SER A CA 1
ATOM 1665 C C . SER A 1 211 ? 28.922 -18.641 -5.324 1 90.69 211 SER A C 1
ATOM 1667 O O . SER A 1 211 ? 28.469 -18.516 -4.188 1 90.69 211 SER A O 1
ATOM 1669 N N . LEU A 1 212 ? 28.953 -19.703 -6.137 1 92.88 212 LEU A N 1
ATOM 1670 C CA . LEU A 1 212 ? 28.078 -20.781 -5.676 1 92.88 212 LEU A CA 1
ATOM 1671 C C . LEU A 1 212 ? 28.891 -21.875 -4.98 1 92.88 212 LEU A C 1
ATOM 1673 O O . LEU A 1 212 ? 30.047 -22.125 -5.34 1 92.88 212 LEU A O 1
ATOM 1677 N N . GLY A 1 213 ? 28.641 -22.375 -3.91 1 91.56 213 GLY A N 1
ATOM 1678 C CA . GLY A 1 213 ? 29.266 -23.531 -3.26 1 91.56 213 GLY A CA 1
ATOM 1679 C C . GLY A 1 213 ? 28.984 -24.844 -3.967 1 91.56 213 GLY A C 1
ATOM 1680 O O . GLY A 1 213 ? 28.75 -24.859 -5.18 1 91.56 213 GLY A O 1
ATOM 1681 N N . GLN A 1 214 ? 29.094 -25.906 -3.244 1 94.62 214 GLN A N 1
ATOM 1682 C CA . GLN A 1 214 ? 28.797 -27.219 -3.781 1 94.62 214 GLN A CA 1
ATOM 1683 C C . GLN A 1 214 ? 27.297 -27.453 -3.859 1 94.62 214 GLN A C 1
ATOM 1685 O O . GLN A 1 214 ? 26.547 -27.047 -2.965 1 94.62 214 GLN A O 1
ATOM 1690 N N . PRO A 1 215 ? 26.875 -28.078 -4.934 1 96.69 215 PRO A N 1
ATOM 1691 C CA . PRO A 1 215 ? 25.453 -28.422 -4.992 1 96.69 215 PRO A CA 1
ATOM 1692 C C . PRO A 1 215 ? 25 -29.297 -3.828 1 96.69 215 PRO A C 1
ATOM 1694 O O . PRO A 1 215 ? 25.75 -30.172 -3.389 1 96.69 215 PRO A O 1
ATOM 1697 N N . VAL A 1 216 ? 23.875 -29.016 -3.355 1 95.31 216 VAL A N 1
ATOM 1698 C CA . VAL A 1 216 ? 23.312 -29.812 -2.27 1 95.31 216 VAL A CA 1
ATOM 1699 C C . VAL A 1 216 ? 22.516 -30.969 -2.844 1 95.31 216 VAL A C 1
ATOM 1701 O O . VAL A 1 216 ? 22.234 -31.953 -2.143 1 95.31 216 VAL A O 1
ATOM 1704 N N . LEU A 1 217 ? 22.094 -30.859 -4.062 1 97.12 217 LEU A N 1
ATOM 1705 C CA . LEU A 1 217 ? 21.391 -31.922 -4.77 1 97.12 217 LEU A CA 1
ATOM 1706 C C . LEU A 1 217 ? 21.703 -31.891 -6.262 1 97.12 217 LEU A C 1
ATOM 1708 O O . LEU A 1 217 ? 21.703 -30.812 -6.879 1 97.12 217 LEU A O 1
ATOM 1712 N N . GLU A 1 218 ? 22.094 -33 -6.816 1 97.88 218 GLU A N 1
ATOM 1713 C CA . GLU A 1 218 ? 22.234 -33.219 -8.25 1 97.88 218 GLU A CA 1
ATOM 1714 C C . GLU A 1 218 ? 21.375 -34.375 -8.719 1 97.88 218 GLU A C 1
ATOM 1716 O O . GLU A 1 218 ? 21.438 -35.469 -8.172 1 97.88 218 GLU A O 1
ATOM 1721 N N . VAL A 1 219 ? 20.609 -34.062 -9.695 1 98.25 219 VAL A N 1
ATOM 1722 C CA . VAL A 1 219 ? 19.672 -35.125 -10.109 1 98.25 219 VAL A CA 1
ATOM 1723 C C . VAL A 1 219 ? 19.359 -34.969 -11.594 1 98.25 219 VAL A C 1
ATOM 1725 O O . VAL A 1 219 ? 19.266 -33.844 -12.102 1 98.25 219 VAL A O 1
ATOM 1728 N N . GLU A 1 220 ? 19.266 -36.062 -12.25 1 98.31 220 GLU A N 1
ATOM 1729 C CA . GLU A 1 220 ? 18.734 -36.094 -13.609 1 98.31 220 GLU A CA 1
ATOM 1730 C C . GLU A 1 220 ? 17.234 -36.438 -13.602 1 98.31 220 GLU A C 1
ATOM 1732 O O . GLU A 1 220 ? 16.828 -37.469 -13.109 1 98.31 220 GLU A O 1
ATOM 1737 N N . LEU A 1 221 ? 16.484 -35.594 -14.102 1 98.5 221 LEU A N 1
ATOM 1738 C CA . LEU A 1 221 ? 15.039 -35.812 -14.18 1 98.5 221 LEU A CA 1
ATOM 1739 C C . LEU A 1 221 ? 14.672 -36.469 -15.516 1 98.5 221 LEU A C 1
ATOM 1741 O O . LEU A 1 221 ? 15.125 -36 -16.562 1 98.5 221 LEU A O 1
ATOM 1745 N N . CYS A 1 222 ? 13.875 -37.469 -15.438 1 98.12 222 CYS A N 1
ATOM 1746 C CA . CYS A 1 222 ? 13.281 -38.125 -16.609 1 98.12 222 CYS A CA 1
ATOM 1747 C C . CYS A 1 222 ? 11.781 -37.844 -16.672 1 98.12 222 CYS A C 1
ATOM 1749 O O . CYS A 1 222 ? 11.203 -37.312 -15.734 1 98.12 222 CYS A O 1
ATOM 1751 N N . VAL A 1 223 ? 11.211 -38.25 -17.812 1 98.12 223 VAL A N 1
ATOM 1752 C CA . VAL A 1 223 ? 9.805 -37.906 -18.047 1 98.12 223 VAL A CA 1
ATOM 1753 C C . VAL A 1 223 ? 8.945 -38.438 -16.906 1 98.12 223 VAL A C 1
ATOM 1755 O O . VAL A 1 223 ? 9.047 -39.625 -16.547 1 98.12 223 VAL A O 1
ATOM 1758 N N . GLY A 1 224 ? 8.172 -37.562 -16.344 1 98 224 GLY A N 1
ATOM 1759 C CA . GLY A 1 224 ? 7.262 -37.938 -15.273 1 98 224 GLY A CA 1
ATOM 1760 C C . GLY A 1 224 ? 7.832 -37.688 -13.891 1 98 224 GLY A C 1
ATOM 1761 O O . GLY A 1 224 ? 7.098 -37.719 -12.898 1 98 224 GLY A O 1
ATOM 1762 N N . ASP A 1 225 ? 9.18 -37.5 -13.781 1 98.62 225 ASP A N 1
ATOM 1763 C CA . ASP A 1 225 ? 9.781 -37.125 -12.508 1 98.62 225 ASP A CA 1
ATOM 1764 C C . ASP A 1 225 ? 9.375 -35.688 -12.125 1 98.62 225 ASP A C 1
ATOM 1766 O O . ASP A 1 225 ? 9.195 -34.844 -12.992 1 98.62 225 ASP A O 1
ATOM 1770 N N . VAL A 1 226 ? 9.18 -35.5 -10.812 1 98.81 226 VAL A N 1
ATOM 1771 C CA . VAL A 1 226 ? 8.852 -34.188 -10.305 1 98.81 226 VAL A CA 1
ATOM 1772 C C . VAL A 1 226 ? 9.906 -33.719 -9.297 1 98.81 226 VAL A C 1
ATOM 1774 O O . VAL A 1 226 ? 10.289 -34.5 -8.406 1 98.81 226 VAL A O 1
ATOM 1777 N N . LEU A 1 227 ? 10.398 -32.5 -9.422 1 98.81 227 LEU A N 1
ATOM 1778 C CA . LEU A 1 227 ? 11.305 -31.875 -8.469 1 98.81 227 LEU A CA 1
ATOM 1779 C C . LEU A 1 227 ? 10.633 -30.672 -7.816 1 98.81 227 LEU A C 1
ATOM 1781 O O . LEU A 1 227 ? 10.234 -29.719 -8.508 1 98.81 227 LEU A O 1
ATOM 1785 N N . TYR A 1 228 ? 10.445 -30.75 -6.52 1 98.44 228 TYR A N 1
ATOM 1786 C CA . TYR A 1 228 ? 9.969 -29.609 -5.754 1 98.44 228 TYR A CA 1
ATOM 1787 C C . TYR A 1 228 ? 11.141 -28.797 -5.211 1 98.44 228 TYR A C 1
ATOM 1789 O O . TYR A 1 228 ? 12.086 -29.359 -4.652 1 98.44 228 TYR A O 1
ATOM 1797 N N . MET A 1 229 ? 11.062 -27.469 -5.395 1 97.81 229 MET A N 1
ATOM 1798 C CA . MET A 1 229 ? 12.023 -26.531 -4.824 1 97.81 229 MET A CA 1
ATOM 1799 C C . MET A 1 229 ? 11.32 -25.422 -4.055 1 97.81 229 MET A C 1
ATOM 1801 O O . MET A 1 229 ? 10.508 -24.688 -4.621 1 97.81 229 MET A O 1
ATOM 1805 N N . PRO A 1 230 ? 11.664 -25.312 -2.762 1 97.25 230 PRO A N 1
ATOM 1806 C CA . PRO A 1 230 ? 11.125 -24.156 -2.053 1 97.25 230 PRO A CA 1
ATOM 1807 C C . PRO A 1 230 ? 11.656 -22.828 -2.594 1 97.25 230 PRO A C 1
ATOM 1809 O O . PRO A 1 230 ? 12.742 -22.781 -3.172 1 97.25 230 PRO A O 1
ATOM 1812 N N . ARG A 1 231 ? 10.898 -21.812 -2.365 1 96.81 231 ARG A N 1
ATOM 1813 C CA . ARG A 1 231 ? 11.312 -20.438 -2.67 1 96.81 231 ARG A CA 1
ATOM 1814 C C . ARG A 1 231 ? 12.711 -20.156 -2.131 1 96.81 231 ARG A C 1
ATOM 1816 O O . ARG A 1 231 ? 13.023 -20.5 -0.993 1 96.81 231 ARG A O 1
ATOM 1823 N N . GLY A 1 232 ? 13.586 -19.578 -3.041 1 95.94 232 GLY A N 1
ATOM 1824 C CA . GLY A 1 232 ? 14.922 -19.203 -2.611 1 95.94 232 GLY A CA 1
ATOM 1825 C C . GLY A 1 232 ? 15.969 -20.25 -2.945 1 95.94 232 GLY A C 1
ATOM 1826 O O . GLY A 1 232 ? 17.172 -20.016 -2.805 1 95.94 232 GLY A O 1
ATOM 1827 N N . THR A 1 233 ? 15.578 -21.406 -3.396 1 97.25 233 THR A N 1
ATOM 1828 C CA . THR A 1 233 ? 16.531 -22.438 -3.795 1 97.25 233 THR A CA 1
ATOM 1829 C C . THR A 1 233 ? 17.281 -22.031 -5.062 1 97.25 233 THR A C 1
ATOM 1831 O O . THR A 1 233 ? 16.656 -21.844 -6.117 1 97.25 233 THR A O 1
ATOM 1834 N N . VAL A 1 234 ? 18.547 -21.922 -4.926 1 97.94 234 VAL A N 1
ATOM 1835 C CA . VAL A 1 234 ? 19.359 -21.625 -6.105 1 97.94 234 VAL A CA 1
ATOM 1836 C C . VAL A 1 234 ? 19.453 -22.875 -6.98 1 97.94 234 VAL A C 1
ATOM 1838 O O . VAL A 1 234 ? 19.688 -23.984 -6.477 1 97.94 234 VAL A O 1
ATOM 1841 N N . HIS A 1 235 ? 19.234 -22.656 -8.266 1 98.5 235 HIS A N 1
ATOM 1842 C CA . HIS A 1 235 ? 19.234 -23.828 -9.133 1 98.5 235 HIS A CA 1
ATOM 1843 C C . HIS A 1 235 ? 19.719 -23.469 -10.539 1 98.5 235 HIS A C 1
ATOM 1845 O O . HIS A 1 235 ? 19.719 -22.297 -10.914 1 98.5 235 HIS A O 1
ATOM 1851 N N . GLN A 1 236 ? 20.156 -24.422 -11.25 1 97.44 236 GLN A N 1
ATOM 1852 C CA . GLN A 1 236 ? 20.469 -24.406 -12.672 1 97.44 236 GLN A CA 1
ATOM 1853 C C . GLN A 1 236 ? 20.234 -25.766 -13.312 1 97.44 236 GLN A C 1
ATOM 1855 O O . GLN A 1 236 ? 20.234 -26.781 -12.617 1 97.44 236 GLN A O 1
ATOM 1860 N N . ALA A 1 237 ? 20 -25.797 -14.625 1 97.56 237 ALA A N 1
ATOM 1861 C CA . ALA A 1 237 ? 19.672 -27.047 -15.312 1 97.56 237 ALA A CA 1
ATOM 1862 C C . ALA A 1 237 ? 20.203 -27.047 -16.734 1 97.56 237 ALA A C 1
ATOM 1864 O O . ALA A 1 237 ? 20.172 -26.016 -17.422 1 97.56 237 ALA A O 1
ATOM 1865 N N . ALA A 1 238 ? 20.656 -28.219 -17.188 1 96.56 238 ALA A N 1
ATOM 1866 C CA . ALA A 1 238 ? 21.219 -28.375 -18.531 1 96.56 238 ALA A CA 1
ATOM 1867 C C . ALA A 1 238 ? 20.766 -29.688 -19.172 1 96.56 238 ALA A C 1
ATOM 1869 O O . ALA A 1 238 ? 20.672 -30.703 -18.5 1 96.56 238 ALA A O 1
ATOM 1870 N N . ALA A 1 239 ? 20.547 -29.547 -20.422 1 96.44 239 ALA A N 1
ATOM 1871 C CA . ALA A 1 239 ? 20.328 -30.766 -21.203 1 96.44 239 ALA A CA 1
ATOM 1872 C C . ALA A 1 239 ? 21.641 -31.438 -21.547 1 96.44 239 ALA A C 1
ATOM 1874 O O . ALA A 1 239 ? 22.625 -30.766 -21.891 1 96.44 239 ALA A O 1
ATOM 1875 N N . GLN A 1 240 ? 21.672 -32.719 -21.531 1 92.62 240 GLN A N 1
ATOM 1876 C CA . GLN A 1 240 ? 22.922 -33.438 -21.781 1 92.62 240 GLN A CA 1
ATOM 1877 C C . GLN A 1 240 ? 22.938 -34.062 -23.172 1 92.62 240 GLN A C 1
ATOM 1879 O O . GLN A 1 240 ? 23.078 -33.375 -24.172 1 92.62 240 GLN A O 1
ATOM 1884 N N . THR A 1 241 ? 22.453 -35.312 -23.297 1 90.75 241 THR A N 1
ATOM 1885 C CA . THR A 1 241 ? 22.672 -36.062 -24.531 1 90.75 241 THR A CA 1
ATOM 1886 C C . THR A 1 241 ? 21.562 -35.812 -25.531 1 90.75 241 THR A C 1
ATOM 1888 O O . THR A 1 241 ? 21.781 -35.844 -26.75 1 90.75 241 THR A O 1
ATOM 1891 N N . GLY A 1 242 ? 20.422 -35.562 -25.141 1 93.81 242 GLY A N 1
ATOM 1892 C CA . GLY A 1 242 ? 19.297 -35.344 -26.047 1 93.81 242 GLY A CA 1
ATOM 1893 C C . GLY A 1 242 ? 18.516 -34.062 -25.734 1 93.81 242 GLY A C 1
ATOM 1894 O O . GLY A 1 242 ? 18.797 -33.406 -24.75 1 93.81 242 GLY A O 1
ATOM 1895 N N . ASP A 1 243 ? 17.625 -33.812 -26.719 1 96.69 243 ASP A N 1
ATOM 1896 C CA . ASP A 1 243 ? 16.703 -32.719 -26.469 1 96.69 243 ASP A CA 1
ATOM 1897 C C . ASP A 1 243 ? 15.906 -32.938 -25.172 1 96.69 243 ASP A C 1
ATOM 1899 O O . ASP A 1 243 ? 15.609 -34.094 -24.812 1 96.69 243 ASP A O 1
ATOM 1903 N N . SER A 1 244 ? 15.695 -31.875 -24.578 1 97.88 244 SER A N 1
ATOM 1904 C CA . SER A 1 244 ? 15.008 -31.969 -23.297 1 97.88 244 SER A CA 1
ATOM 1905 C C . SER A 1 244 ? 13.938 -30.891 -23.156 1 97.88 244 SER A C 1
ATOM 1907 O O . SER A 1 244 ? 14.109 -29.766 -23.656 1 97.88 244 SER A O 1
ATOM 1909 N N . SER A 1 245 ? 12.805 -31.25 -22.609 1 98.44 245 SER A N 1
ATOM 1910 C CA . SER A 1 245 ? 11.773 -30.281 -22.234 1 98.44 245 SER A CA 1
ATOM 1911 C C . SER A 1 245 ? 11.266 -30.531 -20.812 1 98.44 245 SER A C 1
ATOM 1913 O O . SER A 1 245 ? 11.211 -31.688 -20.359 1 98.44 245 SER A O 1
ATOM 1915 N N . HIS A 1 246 ? 10.984 -29.484 -20.125 1 98.56 246 HIS A N 1
ATOM 1916 C CA . HIS A 1 246 ? 10.336 -29.594 -18.812 1 98.56 246 HIS A CA 1
ATOM 1917 C C . HIS A 1 246 ? 9.352 -28.453 -18.594 1 98.56 246 HIS A C 1
ATOM 1919 O O . HIS A 1 246 ? 9.398 -27.438 -19.297 1 98.56 246 HIS A O 1
ATOM 1925 N N . LEU A 1 247 ? 8.383 -28.703 -17.688 1 98.62 247 LEU A N 1
ATOM 1926 C CA . LEU A 1 247 ? 7.387 -27.734 -17.234 1 98.62 247 LEU A CA 1
ATOM 1927 C C . LEU A 1 247 ? 7.664 -27.297 -15.805 1 98.62 247 LEU A C 1
ATOM 1929 O O . LEU A 1 247 ? 7.848 -28.125 -14.914 1 98.62 247 LEU A O 1
ATOM 1933 N N . THR A 1 248 ? 7.809 -25.969 -15.609 1 98.56 248 THR A N 1
ATOM 1934 C CA . THR A 1 248 ? 7.883 -25.406 -14.266 1 98.56 248 THR A CA 1
ATOM 1935 C C . THR A 1 248 ? 6.52 -24.875 -13.828 1 98.56 248 THR A C 1
ATOM 1937 O O . THR A 1 248 ? 5.918 -24.047 -14.516 1 98.56 248 THR A O 1
ATOM 1940 N N . ILE A 1 249 ? 6.027 -25.375 -12.75 1 98.69 249 ILE A N 1
ATOM 1941 C CA . ILE A 1 249 ? 4.789 -24.922 -12.125 1 98.69 249 ILE A CA 1
ATOM 1942 C C . ILE A 1 249 ? 5.117 -24.094 -10.883 1 98.69 249 ILE A C 1
ATOM 1944 O O . ILE A 1 249 ? 5.816 -24.562 -9.984 1 98.69 249 ILE A O 1
ATOM 1948 N N . SER A 1 250 ? 4.691 -22.875 -10.859 1 98 250 SER A N 1
ATOM 1949 C CA . SER A 1 250 ? 5.059 -21.953 -9.789 1 98 250 SER A CA 1
ATOM 1950 C C . SER A 1 250 ? 3.826 -21.406 -9.078 1 98 250 SER A C 1
ATOM 1952 O O . SER A 1 250 ? 2.771 -21.25 -9.695 1 98 250 SER A O 1
ATOM 1954 N N . THR A 1 251 ? 3.916 -21.141 -7.758 1 96.56 251 THR A N 1
ATOM 1955 C CA . THR A 1 251 ? 2.82 -20.562 -6.984 1 96.56 251 THR A CA 1
ATOM 1956 C C . THR A 1 251 ? 3.354 -19.797 -5.777 1 96.56 251 THR A C 1
ATOM 1958 O O . THR A 1 251 ? 4.566 -19.719 -5.574 1 96.56 251 THR A O 1
ATOM 1961 N N . TYR A 1 252 ? 2.488 -19.062 -5.098 1 93.88 252 TYR A N 1
ATOM 1962 C CA . TYR A 1 252 ? 2.711 -18.406 -3.812 1 93.88 252 TYR A CA 1
ATOM 1963 C C . TYR A 1 252 ? 3.635 -17.203 -3.963 1 93.88 252 TYR A C 1
ATOM 1965 O O . TYR A 1 252 ? 4.441 -16.922 -3.072 1 93.88 252 TYR A O 1
ATOM 1973 N N . GLN A 1 253 ? 3.598 -16.578 -5.094 1 94.88 253 GLN A N 1
ATOM 1974 C CA . GLN A 1 253 ? 4.262 -15.289 -5.184 1 94.88 253 GLN A CA 1
ATOM 1975 C C . GLN A 1 253 ? 3.555 -14.25 -4.32 1 94.88 253 GLN A C 1
ATOM 1977 O O . GLN A 1 253 ? 2.336 -14.086 -4.402 1 94.88 253 GLN A O 1
ATOM 1982 N N . ARG A 1 254 ? 4.285 -13.586 -3.469 1 95.25 254 ARG A N 1
ATOM 1983 C CA . ARG A 1 254 ? 3.762 -12.516 -2.617 1 95.25 254 ARG A CA 1
ATOM 1984 C C . ARG A 1 254 ? 2.648 -13.031 -1.714 1 95.25 254 ARG A C 1
ATOM 1986 O O . ARG A 1 254 ? 1.597 -12.398 -1.592 1 95.25 254 ARG A O 1
ATOM 1993 N N . CYS A 1 255 ? 2.812 -14.172 -1.122 1 96.06 255 CYS A N 1
ATOM 1994 C CA . CYS A 1 255 ? 1.802 -14.797 -0.274 1 96.06 255 CYS A CA 1
ATOM 1995 C C . CYS A 1 255 ? 2.346 -15.047 1.126 1 96.06 255 CYS A C 1
ATOM 1997 O O . CYS A 1 255 ? 1.802 -15.867 1.869 1 96.06 255 CYS A O 1
ATOM 1999 N N . SER A 1 256 ? 3.379 -14.398 1.527 1 97.38 256 SER A N 1
ATOM 2000 C CA . SER A 1 256 ? 3.977 -14.609 2.842 1 97.38 256 SER A CA 1
ATOM 2001 C C . SER A 1 256 ? 3.131 -13.977 3.939 1 97.38 256 SER A C 1
ATOM 2003 O O . SER A 1 256 ? 2.188 -13.234 3.654 1 97.38 256 SER A O 1
ATOM 2005 N N . TYR A 1 257 ? 3.467 -14.312 5.172 1 98.31 257 TYR A N 1
ATOM 2006 C CA . TYR A 1 257 ? 2.799 -13.672 6.301 1 98.31 257 TYR A CA 1
ATOM 2007 C C . TYR A 1 257 ? 3.049 -12.172 6.312 1 98.31 257 TYR A C 1
ATOM 2009 O O . TYR A 1 257 ? 2.195 -11.398 6.746 1 98.31 257 TYR A O 1
ATOM 2017 N N . ALA A 1 258 ? 4.184 -11.742 5.863 1 98.19 258 ALA A N 1
ATOM 2018 C CA . ALA A 1 258 ? 4.426 -10.312 5.742 1 98.19 258 ALA A CA 1
ATOM 2019 C C . ALA A 1 258 ? 3.461 -9.672 4.75 1 98.19 258 ALA A C 1
ATOM 2021 O O . ALA A 1 258 ? 2.963 -8.562 4.98 1 98.19 258 ALA A O 1
ATOM 2022 N N . ASP A 1 259 ? 3.26 -10.344 3.652 1 97.69 259 ASP A N 1
ATOM 2023 C CA . ASP A 1 259 ? 2.264 -9.867 2.697 1 97.69 259 ASP A CA 1
ATOM 2024 C C . ASP A 1 259 ? 0.883 -9.773 3.342 1 97.69 259 ASP A C 1
ATOM 2026 O O . ASP A 1 259 ? 0.186 -8.766 3.189 1 97.69 259 ASP A O 1
ATOM 2030 N N . LEU A 1 260 ? 0.487 -10.789 4.016 1 97.88 260 LEU A N 1
ATOM 2031 C CA . LEU A 1 260 ? -0.812 -10.812 4.676 1 97.88 260 LEU A CA 1
ATOM 2032 C C . LEU A 1 260 ? -0.9 -9.727 5.742 1 97.88 260 LEU A C 1
ATOM 2034 O O . LEU A 1 260 ? -1.954 -9.117 5.926 1 97.88 260 LEU A O 1
ATOM 2038 N N . ALA A 1 261 ? 0.206 -9.523 6.453 1 98.56 261 ALA A N 1
ATOM 2039 C CA . ALA A 1 261 ? 0.257 -8.469 7.465 1 98.56 261 ALA A CA 1
ATOM 2040 C C . ALA A 1 261 ? -0.005 -7.098 6.84 1 98.56 261 ALA A C 1
ATOM 2042 O O . ALA A 1 261 ? -0.663 -6.25 7.449 1 98.56 261 ALA A O 1
ATOM 2043 N N . THR A 1 262 ? 0.541 -6.855 5.691 1 97.94 262 THR A N 1
ATOM 2044 C CA . THR A 1 262 ? 0.295 -5.602 4.988 1 97.94 262 THR A CA 1
ATOM 2045 C C . THR A 1 262 ? -1.198 -5.402 4.746 1 97.94 262 THR A C 1
ATOM 2047 O O . THR A 1 262 ? -1.735 -4.324 5.008 1 97.94 262 THR A O 1
ATOM 2050 N N . HIS A 1 263 ? -1.873 -6.418 4.32 1 97.12 263 HIS A N 1
ATOM 2051 C CA . HIS A 1 263 ? -3.311 -6.344 4.082 1 97.12 263 HIS A CA 1
ATOM 2052 C C . HIS A 1 263 ? -4.078 -6.16 5.387 1 97.12 263 HIS A C 1
ATOM 2054 O O . HIS A 1 263 ? -5.098 -5.465 5.418 1 97.12 263 HIS A O 1
ATOM 2060 N N . LEU A 1 264 ? -3.613 -6.828 6.391 1 97.81 264 LEU A N 1
ATOM 2061 C CA . LEU A 1 264 ? -4.246 -6.688 7.699 1 97.81 264 LEU A CA 1
ATOM 2062 C C . LEU A 1 264 ? -4.199 -5.238 8.172 1 97.81 264 LEU A C 1
ATOM 2064 O O . LEU A 1 264 ? -5.211 -4.691 8.617 1 97.81 264 LEU A O 1
ATOM 2068 N N . LEU A 1 265 ? -3.053 -4.656 8.07 1 97.75 265 LEU A N 1
ATOM 2069 C CA . LEU A 1 265 ? -2.9 -3.266 8.484 1 97.75 265 LEU A CA 1
ATOM 2070 C C . LEU A 1 265 ? -3.787 -2.348 7.648 1 97.75 265 LEU A C 1
ATOM 2072 O O . LEU A 1 265 ? -4.473 -1.479 8.195 1 97.75 265 LEU A O 1
ATOM 2076 N N . GLN A 1 266 ? -3.801 -2.574 6.426 1 95.06 266 GLN A N 1
ATOM 2077 C CA . GLN A 1 266 ? -4.559 -1.719 5.52 1 95.06 266 GLN A CA 1
ATOM 2078 C C . GLN A 1 266 ? -6.055 -1.797 5.809 1 95.06 266 GLN A C 1
ATOM 2080 O O . GLN A 1 266 ? -6.738 -0.772 5.855 1 95.06 266 GLN A O 1
ATOM 2085 N N . SER A 1 267 ? -6.535 -2.945 5.969 1 94.25 267 SER A N 1
ATOM 2086 C CA . SER A 1 267 ? -7.953 -3.105 6.262 1 94.25 267 SER A CA 1
ATOM 2087 C C . SER A 1 267 ? -8.297 -2.568 7.645 1 94.25 267 SER A C 1
ATOM 2089 O O . SER A 1 267 ? -9.352 -1.952 7.836 1 94.25 267 SER A O 1
ATOM 2091 N N . SER A 1 268 ? -7.41 -2.744 8.594 1 95.88 268 SER A N 1
ATOM 2092 C CA . SER A 1 268 ? -7.676 -2.322 9.961 1 95.88 268 SER A CA 1
ATOM 2093 C C . SER A 1 268 ? -7.605 -0.805 10.094 1 95.88 268 SER A C 1
ATOM 2095 O O . SER A 1 268 ? -8.273 -0.22 10.953 1 95.88 268 SER A O 1
ATOM 2097 N N . LEU A 1 269 ? -6.789 -0.192 9.328 1 95.81 269 LEU A N 1
ATOM 2098 C CA . LEU A 1 269 ? -6.684 1.263 9.328 1 95.81 269 LEU A CA 1
ATOM 2099 C C . LEU A 1 269 ? -7.992 1.902 8.883 1 95.81 269 LEU A C 1
ATOM 2101 O O . LEU A 1 269 ? -8.289 3.041 9.25 1 95.81 269 LEU A O 1
ATOM 2105 N N . LEU A 1 270 ? -8.797 1.172 8.18 1 91.81 270 LEU A N 1
ATOM 2106 C CA . LEU A 1 270 ? -10.086 1.668 7.695 1 91.81 270 LEU A CA 1
ATOM 2107 C C . LEU A 1 270 ? -11.195 1.34 8.68 1 91.81 270 LEU A C 1
ATOM 2109 O O . LEU A 1 270 ? -12.297 1.896 8.594 1 91.81 270 LEU A O 1
ATOM 2113 N N . ALA A 1 271 ? -10.859 0.486 9.594 1 89.25 271 ALA A N 1
ATOM 2114 C CA . ALA A 1 271 ? -11.875 0.002 10.516 1 89.25 271 ALA A CA 1
ATOM 2115 C C . ALA A 1 271 ? -11.938 0.873 11.773 1 89.25 271 ALA A C 1
ATOM 2117 O O . ALA A 1 271 ? -10.906 1.345 12.258 1 89.25 271 ALA A O 1
ATOM 2118 N N . GLN A 1 272 ? -13.18 1.077 12.297 1 85.12 272 GLN A N 1
ATOM 2119 C CA . GLN A 1 272 ? -13.344 1.896 13.492 1 85.12 272 GLN A CA 1
ATOM 2120 C C . GLN A 1 272 ? -14.055 1.12 14.602 1 85.12 272 GLN A C 1
ATOM 2122 O O . GLN A 1 272 ? -14.234 1.634 15.703 1 85.12 272 GLN A O 1
ATOM 2127 N N . ASP A 1 273 ? -14.438 -0.077 14.25 1 83.94 273 ASP A N 1
ATOM 2128 C CA . ASP A 1 273 ? -15.188 -0.877 15.219 1 83.94 273 ASP A CA 1
ATOM 2129 C C . ASP A 1 273 ? -14.562 -2.264 15.375 1 83.94 273 ASP A C 1
ATOM 2131 O O . ASP A 1 273 ? -13.797 -2.709 14.516 1 83.94 273 ASP A O 1
ATOM 2135 N N . GLU A 1 274 ? -14.922 -2.762 16.562 1 81.94 274 GLU A N 1
ATOM 2136 C CA . GLU A 1 274 ? -14.539 -4.156 16.75 1 81.94 274 GLU A CA 1
ATOM 2137 C C . GLU A 1 274 ? -15.227 -5.062 15.742 1 81.94 274 GLU A C 1
ATOM 2139 O O . GLU A 1 274 ? -16.344 -4.777 15.305 1 81.94 274 GLU A O 1
ATOM 2144 N N . PRO A 1 275 ? -14.617 -6.133 15.352 1 80.5 275 PRO A N 1
ATOM 2145 C CA . PRO A 1 275 ? -13.32 -6.625 15.82 1 80.5 275 PRO A CA 1
ATOM 2146 C C . PRO A 1 275 ? -12.164 -6.164 14.938 1 80.5 275 PRO A C 1
ATOM 2148 O O . PRO A 1 275 ? -11 -6.469 15.227 1 80.5 275 PRO A O 1
ATOM 2151 N N . GLU A 1 276 ? -12.391 -5.336 14.031 1 87.25 276 GLU A N 1
ATOM 2152 C CA . GLU A 1 276 ? -11.398 -5.09 12.992 1 87.25 276 GLU A CA 1
ATOM 2153 C C . GLU A 1 276 ? -10.484 -3.926 13.359 1 87.25 276 GLU A C 1
ATOM 2155 O O . GLU A 1 276 ? -9.406 -3.77 12.781 1 87.25 276 GLU A O 1
ATOM 2160 N N . CYS A 1 277 ? -10.844 -3.178 14.297 1 90.31 277 CYS A N 1
ATOM 2161 C CA . CYS A 1 277 ? -10.109 -1.948 14.562 1 90.31 277 CYS A CA 1
ATOM 2162 C C . CYS A 1 277 ? -8.766 -2.25 15.219 1 90.31 277 CYS A C 1
ATOM 2164 O O . CYS A 1 277 ? -8.586 -3.318 15.805 1 90.31 277 CYS A O 1
ATOM 2166 N N . LEU A 1 278 ? -7.887 -1.408 15.133 1 96.62 278 LEU A N 1
ATOM 2167 C CA . LEU A 1 278 ? -6.531 -1.531 15.656 1 96.62 278 LEU A CA 1
ATOM 2168 C C . LEU A 1 278 ? -6.512 -1.295 17.172 1 96.62 278 LEU A C 1
ATOM 2170 O O . LEU A 1 278 ? -7.336 -0.544 17.688 1 96.62 278 LEU A O 1
ATOM 2174 N N . PRO A 1 279 ? -5.602 -1.94 17.906 1 97.31 279 PRO A N 1
ATOM 2175 C CA . PRO A 1 279 ? -5.398 -1.588 19.312 1 97.31 279 PRO A CA 1
ATOM 2176 C C . PRO A 1 279 ? -4.84 -0.177 19.484 1 97.31 279 PRO A C 1
ATOM 2178 O O . PRO A 1 279 ? -4.258 0.384 18.547 1 97.31 279 PRO A O 1
ATOM 2181 N N . LEU A 1 280 ? -4.984 0.406 20.641 1 96.81 280 LEU A N 1
ATOM 2182 C CA . LEU A 1 280 ? -4.609 1.788 20.906 1 96.81 280 LEU A CA 1
ATOM 2183 C C . LEU A 1 280 ? -3.127 2.014 20.625 1 96.81 280 LEU A C 1
ATOM 2185 O O . LEU A 1 280 ? -2.746 3.051 20.078 1 96.81 280 LEU A O 1
ATOM 2189 N N . ALA A 1 281 ? -2.262 1.045 20.984 1 98 281 ALA A N 1
ATOM 2190 C CA . ALA A 1 281 ? -0.822 1.179 20.781 1 98 281 ALA A CA 1
ATOM 2191 C C . ALA A 1 281 ? -0.495 1.436 19.312 1 98 281 ALA A C 1
ATOM 2193 O O . ALA A 1 281 ? 0.459 2.15 19 1 98 281 ALA A O 1
ATOM 2194 N N . ALA A 1 282 ? -1.287 0.814 18.422 1 98.25 282 ALA A N 1
ATOM 2195 C CA . ALA A 1 282 ? -1.048 0.947 17 1 98.25 282 ALA A CA 1
ATOM 2196 C C . ALA A 1 282 ? -1.62 2.258 16.453 1 98.25 282 ALA A C 1
ATOM 2198 O O . ALA A 1 282 ? -1.271 2.693 15.359 1 98.25 282 ALA A O 1
ATOM 2199 N N . ARG A 1 283 ? -2.527 2.875 17.203 1 97.44 283 ARG A N 1
ATOM 2200 C CA . ARG A 1 283 ? -3.164 4.117 16.766 1 97.44 283 ARG A CA 1
ATOM 2201 C C . ARG A 1 283 ? -2.391 5.332 17.281 1 97.44 283 ARG A C 1
ATOM 2203 O O . ARG A 1 283 ? -2.619 6.453 16.828 1 97.44 283 ARG A O 1
ATOM 2210 N N . ARG A 1 284 ? -1.463 5.16 18.141 1 97.62 284 ARG A N 1
ATOM 2211 C CA . ARG A 1 284 ? -0.582 6.234 18.594 1 97.62 284 ARG A CA 1
ATOM 2212 C C . ARG A 1 284 ? 0.425 6.605 17.5 1 97.62 284 ARG A C 1
ATOM 2214 O O . ARG A 1 284 ? 0.604 5.867 16.531 1 97.62 284 ARG A O 1
ATOM 2221 N N . SER A 1 285 ? 1.018 7.742 17.688 1 96.62 285 SER A N 1
ATOM 2222 C CA . SER A 1 285 ? 1.961 8.242 16.688 1 96.62 285 SER A CA 1
ATOM 2223 C C . SER A 1 285 ? 3.363 8.375 17.266 1 96.62 285 SER A C 1
ATOM 2225 O O . SER A 1 285 ? 3.523 8.539 18.484 1 96.62 285 SER A O 1
ATOM 2227 N N . PRO A 1 286 ? 4.367 8.242 16.422 1 94.88 286 PRO A N 1
ATOM 2228 C CA . PRO A 1 286 ? 5.711 8.586 16.891 1 94.88 286 PRO A CA 1
ATOM 2229 C C . PRO A 1 286 ? 5.828 10.039 17.328 1 94.88 286 PRO A C 1
ATOM 2231 O O . PRO A 1 286 ? 5.027 10.883 16.906 1 94.88 286 PRO A O 1
ATOM 2234 N N . ALA A 1 287 ? 6.812 10.273 18.094 1 90.12 287 ALA A N 1
ATOM 2235 C CA . ALA A 1 287 ? 7.066 11.633 18.547 1 90.12 287 ALA A CA 1
ATOM 2236 C C . ALA A 1 287 ? 7.426 12.547 17.391 1 90.12 287 ALA A C 1
ATOM 2238 O O . ALA A 1 287 ? 7.957 12.086 16.375 1 90.12 287 ALA A O 1
ATOM 2239 N N . PRO A 1 288 ? 7.203 13.844 17.594 1 88.62 288 PRO A N 1
ATOM 2240 C CA . PRO A 1 288 ? 7.609 14.797 16.562 1 88.62 288 PRO A CA 1
ATOM 2241 C C . PRO A 1 288 ? 9.102 14.719 16.234 1 88.62 288 PRO A C 1
ATOM 2243 O O . PRO A 1 288 ? 9.914 14.477 17.125 1 88.62 288 PRO A O 1
ATOM 2246 N N . GLY A 1 289 ? 9.398 14.891 15.016 1 87.88 289 GLY A N 1
ATOM 2247 C CA . GLY A 1 289 ? 10.797 14.969 14.609 1 87.88 289 GLY A CA 1
ATOM 2248 C C . GLY A 1 289 ? 11.367 13.633 14.172 1 87.88 289 GLY A C 1
ATOM 2249 O O . GLY A 1 289 ? 12.508 13.57 13.711 1 87.88 289 GLY A O 1
ATOM 2250 N N . THR A 1 290 ? 10.609 12.547 14.312 1 89.69 290 THR A N 1
ATOM 2251 C CA . THR A 1 290 ? 11.102 11.227 13.93 1 89.69 290 THR A CA 1
ATOM 2252 C C . THR A 1 290 ? 11.523 11.219 12.461 1 89.69 290 THR A C 1
ATOM 2254 O O . THR A 1 290 ? 12.594 10.703 12.125 1 89.69 290 THR A O 1
ATOM 2257 N N . LEU A 1 291 ? 10.719 11.766 11.648 1 91.06 291 LEU A N 1
ATOM 2258 C CA . LEU A 1 291 ? 11.031 11.82 10.227 1 91.06 291 LEU A CA 1
ATOM 2259 C C . LEU A 1 291 ? 12.336 12.57 9.984 1 91.06 291 LEU A C 1
ATOM 2261 O O . LEU A 1 291 ? 13.203 12.102 9.242 1 91.06 291 LEU A O 1
ATOM 2265 N N . LEU A 1 292 ? 12.531 13.672 10.633 1 89.75 292 LEU A N 1
ATOM 2266 C CA . LEU A 1 292 ? 13.695 14.531 10.438 1 89.75 292 LEU A CA 1
ATOM 2267 C C . LEU A 1 292 ? 14.961 13.852 10.969 1 89.75 292 LEU A C 1
ATOM 2269 O O . LEU A 1 292 ? 16.047 14.031 10.406 1 89.75 292 LEU A O 1
ATOM 2273 N N . ALA A 1 293 ? 14.805 13.078 11.969 1 89.12 293 ALA A N 1
ATOM 2274 C CA . ALA A 1 293 ? 15.93 12.383 12.586 1 89.12 293 ALA A CA 1
ATOM 2275 C C . ALA A 1 293 ? 16.516 11.344 11.641 1 89.12 293 ALA A C 1
ATOM 2277 O O . ALA A 1 293 ? 17.656 10.891 11.836 1 89.12 293 ALA A O 1
ATOM 2278 N N . HIS A 1 294 ? 15.828 10.977 10.625 1 91.94 294 HIS A N 1
ATOM 2279 C CA . HIS A 1 294 ? 16.266 9.883 9.766 1 91.94 294 HIS A CA 1
ATOM 2280 C C . HIS A 1 294 ? 16.844 10.414 8.453 1 91.94 294 HIS A C 1
ATOM 2282 O O . HIS A 1 294 ? 17.188 9.633 7.562 1 91.94 294 HIS A O 1
ATOM 2288 N N . SER A 1 295 ? 16.875 11.758 8.359 1 93 295 SER A N 1
ATOM 2289 C CA . SER A 1 295 ? 17.672 12.266 7.246 1 93 295 SER A CA 1
ATOM 2290 C C . SER A 1 295 ? 19.078 11.688 7.254 1 93 295 SER A C 1
ATOM 2292 O O . SER A 1 295 ? 19.719 11.602 8.312 1 93 295 SER A O 1
ATOM 2294 N N . LEU A 1 296 ? 19.578 11.297 6.117 1 91.94 296 LEU A N 1
ATOM 2295 C CA . LEU A 1 296 ? 20.797 10.508 6.043 1 91.94 296 LEU A CA 1
ATOM 2296 C C . LEU A 1 296 ? 21.969 11.242 6.707 1 91.94 296 LEU A C 1
ATOM 2298 O O . LEU A 1 296 ? 22.844 10.609 7.301 1 91.94 296 LEU A O 1
ATOM 2302 N N . HIS A 1 297 ? 22 12.57 6.605 1 91.44 297 HIS A N 1
ATOM 2303 C CA . HIS A 1 297 ? 23.109 13.289 7.215 1 91.44 297 HIS A CA 1
ATOM 2304 C C . HIS A 1 297 ? 23.094 13.164 8.734 1 91.44 297 HIS A C 1
ATOM 2306 O O . HIS A 1 297 ? 24.125 13.234 9.391 1 91.44 297 HIS A O 1
ATOM 2312 N N . ARG A 1 298 ? 21.891 13.008 9.273 1 89.06 298 ARG A N 1
ATOM 2313 C CA . ARG A 1 298 ? 21.766 12.828 10.719 1 89.06 298 ARG A CA 1
ATOM 2314 C C . ARG A 1 298 ? 22.094 11.391 11.109 1 89.06 298 ARG A C 1
ATOM 2316 O O . ARG A 1 298 ? 22.688 11.141 12.164 1 89.06 298 ARG A O 1
ATOM 2323 N N . VAL A 1 299 ? 21.656 10.461 10.297 1 86.69 299 VAL A N 1
ATOM 2324 C CA . VAL A 1 299 ? 21.891 9.047 10.547 1 86.69 299 VAL A CA 1
ATOM 2325 C C . VAL A 1 299 ? 23.391 8.75 10.461 1 86.69 299 VAL A C 1
ATOM 2327 O O . VAL A 1 299 ? 23.938 7.992 11.266 1 86.69 299 VAL A O 1
ATOM 2330 N N . LEU A 1 300 ? 24.016 9.312 9.516 1 84.5 300 LEU A N 1
ATOM 2331 C CA . LEU A 1 300 ? 25.438 9.062 9.266 1 84.5 300 LEU A CA 1
ATOM 2332 C C . LEU A 1 300 ? 26.297 9.938 10.172 1 84.5 300 LEU A C 1
ATOM 2334 O O . LEU A 1 300 ? 27.484 9.633 10.383 1 84.5 300 LEU A O 1
ATOM 2338 N N . GLY A 1 301 ? 25.672 11.023 10.531 1 77.25 301 GLY A N 1
ATOM 2339 C CA . GLY A 1 301 ? 26.453 11.953 11.328 1 77.25 301 GLY A CA 1
ATOM 2340 C C . GLY A 1 301 ? 26.547 11.555 12.789 1 77.25 301 GLY A C 1
ATOM 2341 O O . GLY A 1 301 ? 25.859 10.648 13.234 1 77.25 301 GLY A O 1
ATOM 2342 N N . ALA A 1 302 ? 27.594 11.852 13.508 1 59.41 302 ALA A N 1
ATOM 2343 C CA . ALA A 1 302 ? 28.016 11.469 14.852 1 59.41 302 ALA A CA 1
ATOM 2344 C C . ALA A 1 302 ? 26.938 11.828 15.883 1 59.41 302 ALA A C 1
ATOM 2346 O O . ALA A 1 302 ? 26.922 11.266 16.984 1 59.41 302 ALA A O 1
ATOM 2347 N N . SER A 1 303 ? 26.062 12.789 15.641 1 54.31 303 SER A N 1
ATOM 2348 C CA . SER A 1 303 ? 25.328 13.305 16.781 1 54.31 303 SER A CA 1
ATOM 2349 C C . SER A 1 303 ? 24.016 12.547 16.984 1 54.31 303 SER A C 1
ATOM 2351 O O . SER A 1 303 ? 23.062 12.734 16.234 1 54.31 303 SER A O 1
ATOM 2353 N N . THR A 1 304 ? 24.141 11.258 17.359 1 53.19 304 THR A N 1
ATOM 2354 C CA . THR A 1 304 ? 22.906 10.531 17.672 1 53.19 304 THR A CA 1
ATOM 2355 C C . THR A 1 304 ? 22.203 11.172 18.859 1 53.19 304 THR A C 1
ATOM 2357 O O . THR A 1 304 ? 21.234 10.617 19.375 1 53.19 304 THR A O 1
ATOM 2360 N N . LYS A 1 305 ? 22.703 12.219 19.469 1 52.56 305 LYS A N 1
ATOM 2361 C CA . LYS A 1 305 ? 22.078 12.766 20.672 1 52.56 305 LYS A CA 1
ATOM 2362 C C . LYS A 1 305 ? 20.688 13.312 20.359 1 52.56 305 LYS A C 1
ATOM 2364 O O . LYS A 1 305 ? 20.516 14.086 19.422 1 52.56 305 LYS A O 1
ATOM 2369 N N . GLY A 1 306 ? 19.781 12.758 21.047 1 59.16 306 GLY A N 1
ATOM 2370 C CA . GLY A 1 306 ? 18.422 13.273 21.062 1 59.16 306 GLY A CA 1
ATOM 2371 C C . GLY A 1 306 ? 17.531 12.648 20 1 59.16 306 GLY A C 1
ATOM 2372 O O . GLY A 1 306 ? 16.5 13.203 19.641 1 59.16 306 GLY A O 1
ATOM 2373 N N . SER A 1 307 ? 18.125 11.469 19.5 1 71.31 307 SER A N 1
ATOM 2374 C CA . SER A 1 307 ? 17.359 10.883 18.422 1 71.31 307 SER A CA 1
ATOM 2375 C C . SER A 1 307 ? 16.062 10.258 18.938 1 71.31 307 SER A C 1
ATOM 2377 O O . SER A 1 307 ? 16.031 9.68 20.031 1 71.31 307 SER A O 1
ATOM 2379 N N . THR A 1 308 ? 14.945 10.633 18.344 1 80.44 308 THR A N 1
ATOM 2380 C CA . THR A 1 308 ? 13.625 10.078 18.609 1 80.44 308 THR A CA 1
ATOM 2381 C C . THR A 1 308 ? 13.516 8.648 18.094 1 80.44 308 THR A C 1
ATOM 2383 O O . THR A 1 308 ? 12.492 7.988 18.281 1 80.44 308 THR A O 1
ATOM 2386 N N . THR A 1 309 ? 14.648 8.078 17.609 1 86.94 309 THR A N 1
ATOM 2387 C CA . THR A 1 309 ? 14.602 6.793 16.922 1 86.94 309 THR A CA 1
ATOM 2388 C C . THR A 1 309 ? 14.359 5.656 17.906 1 86.94 309 THR A C 1
ATOM 2390 O O . THR A 1 309 ? 13.523 4.781 17.672 1 86.94 309 THR A O 1
ATOM 2393 N N . PRO A 1 310 ? 15.031 5.668 19.078 1 90.88 310 PRO A N 1
ATOM 2394 C CA . PRO A 1 310 ? 14.766 4.582 20.016 1 90.88 310 PRO A CA 1
ATOM 2395 C C . PRO A 1 310 ? 13.312 4.531 20.484 1 90.88 310 PRO A C 1
ATOM 2397 O O . PRO A 1 310 ? 12.734 3.447 20.609 1 90.88 310 PRO A O 1
ATOM 2400 N N . ASP A 1 311 ? 12.766 5.727 20.719 1 93.19 311 ASP A N 1
ATOM 2401 C CA . ASP A 1 311 ? 11.367 5.777 21.125 1 93.19 311 ASP A CA 1
ATOM 2402 C C . ASP A 1 311 ? 10.453 5.281 20 1 93.19 311 ASP A C 1
ATOM 2404 O O . ASP A 1 311 ? 9.477 4.574 20.266 1 93.19 311 ASP A O 1
ATOM 2408 N N . ALA A 1 312 ? 10.766 5.66 18.828 1 95.44 312 ALA A N 1
ATOM 2409 C CA . ALA A 1 312 ? 9.977 5.227 17.672 1 95.44 312 ALA A CA 1
ATOM 2410 C C . ALA A 1 312 ? 10.047 3.713 17.5 1 95.44 312 ALA A C 1
ATOM 2412 O O . ALA A 1 312 ? 9.039 3.066 17.219 1 95.44 312 ALA A O 1
ATOM 2413 N N . VAL A 1 313 ? 11.227 3.123 17.688 1 96.75 313 VAL A N 1
ATOM 2414 C CA . VAL A 1 313 ? 11.422 1.682 17.594 1 96.75 313 VAL A CA 1
ATOM 2415 C C . VAL A 1 313 ? 10.602 0.971 18.656 1 96.75 313 VAL A C 1
ATOM 2417 O O . VAL A 1 313 ? 9.875 0.018 18.375 1 96.75 313 VAL A O 1
ATOM 2420 N N . ALA A 1 314 ? 10.727 1.472 19.859 1 97.62 314 ALA A N 1
ATOM 2421 C CA . ALA A 1 314 ? 10 0.866 20.969 1 97.62 314 ALA A CA 1
ATOM 2422 C C . ALA A 1 314 ? 8.492 0.947 20.75 1 97.62 314 ALA A C 1
ATOM 2424 O O . ALA A 1 314 ? 7.773 -0.031 20.969 1 97.62 314 ALA A O 1
ATOM 2425 N N . GLY A 1 315 ? 8.039 2.115 20.359 1 98 315 GLY A N 1
ATOM 2426 C CA . GLY A 1 315 ? 6.621 2.303 20.094 1 98 315 GLY A CA 1
ATOM 2427 C C . GLY A 1 315 ? 6.098 1.418 18.984 1 98 315 GLY A C 1
ATOM 2428 O O . GLY A 1 315 ? 5.02 0.826 19.109 1 98 315 GLY A O 1
ATOM 2429 N N . LEU A 1 316 ? 6.84 1.317 17.906 1 98.44 316 LEU A N 1
ATOM 2430 C CA . LEU A 1 316 ? 6.43 0.495 16.766 1 98.44 316 LEU A CA 1
ATOM 2431 C C . LEU A 1 316 ? 6.43 -0.984 17.141 1 98.44 316 LEU A C 1
ATOM 2433 O O . LEU A 1 316 ? 5.512 -1.722 16.766 1 98.44 316 LEU A O 1
ATOM 2437 N N . ALA A 1 317 ? 7.43 -1.428 17.844 1 98.75 317 ALA A N 1
ATOM 2438 C CA . ALA A 1 317 ? 7.477 -2.811 18.312 1 98.75 317 ALA A CA 1
ATOM 2439 C C . ALA A 1 317 ? 6.281 -3.131 19.203 1 98.75 317 ALA A C 1
ATOM 2441 O O . ALA A 1 317 ? 5.66 -4.188 19.062 1 98.75 317 ALA A O 1
ATOM 2442 N N . GLU A 1 318 ? 6.008 -2.209 20.078 1 98.69 318 GLU A N 1
ATOM 2443 C CA . GLU A 1 318 ? 4.848 -2.381 20.938 1 98.69 318 GLU A CA 1
ATOM 2444 C C . GLU A 1 318 ? 3.557 -2.477 20.125 1 98.69 318 GLU A C 1
ATOM 2446 O O . GLU A 1 318 ? 2.688 -3.297 20.422 1 98.69 318 GLU A O 1
ATOM 2451 N N . ALA A 1 319 ? 3.418 -1.637 19.203 1 98.75 319 ALA A N 1
ATOM 2452 C CA . ALA A 1 319 ? 2.248 -1.659 18.328 1 98.75 319 ALA A CA 1
ATOM 2453 C C . ALA A 1 319 ? 2.111 -3.01 17.641 1 98.75 319 ALA A C 1
ATOM 2455 O O . ALA A 1 319 ? 1.023 -3.59 17.609 1 98.75 319 ALA A O 1
ATOM 2456 N N . LEU A 1 320 ? 3.174 -3.525 17.062 1 98.81 320 LEU A N 1
ATOM 2457 C CA . LEU A 1 320 ? 3.162 -4.805 16.359 1 98.81 320 LEU A CA 1
ATOM 2458 C C . LEU A 1 320 ? 2.75 -5.934 17.297 1 98.81 320 LEU A C 1
ATOM 2460 O O . LEU A 1 320 ? 1.943 -6.793 16.938 1 98.81 320 LEU A O 1
ATOM 2464 N N . ARG A 1 321 ? 3.277 -5.957 18.484 1 98.88 321 ARG A N 1
ATOM 2465 C CA . ARG A 1 321 ? 2.914 -6.977 19.469 1 98.88 321 ARG A CA 1
ATOM 2466 C C . ARG A 1 321 ? 1.447 -6.848 19.875 1 98.88 321 ARG A C 1
ATOM 2468 O O . ARG A 1 321 ? 0.765 -7.855 20.078 1 98.88 321 ARG A O 1
ATOM 2475 N N . ALA A 1 322 ? 0.995 -5.594 20.031 1 98.75 322 ALA A N 1
ATOM 2476 C CA . ALA A 1 322 ? -0.404 -5.363 20.391 1 98.75 322 ALA A CA 1
ATOM 2477 C C . ALA A 1 322 ? -1.336 -5.855 19.281 1 98.75 322 ALA A C 1
ATOM 2479 O O . ALA A 1 322 ? -2.41 -6.395 19.562 1 98.75 322 ALA A O 1
ATOM 2480 N N . ILE A 1 323 ? -0.975 -5.684 18.078 1 98.56 323 ILE A N 1
ATOM 2481 C CA . ILE A 1 323 ? -1.769 -6.168 16.953 1 98.56 323 ILE A CA 1
ATOM 2482 C C . ILE A 1 323 ? -1.81 -7.695 16.969 1 98.56 323 ILE A C 1
ATOM 2484 O O . ILE A 1 323 ? -2.865 -8.297 16.766 1 98.56 323 ILE A O 1
ATOM 2488 N N . ALA A 1 324 ? -0.618 -8.32 17.188 1 98.69 324 ALA A N 1
ATOM 2489 C CA . ALA A 1 324 ? -0.567 -9.781 17.281 1 98.69 324 ALA A CA 1
ATOM 2490 C C . ALA A 1 324 ? -1.519 -10.289 18.375 1 98.69 324 ALA A C 1
ATOM 2492 O O . ALA A 1 324 ? -2.275 -11.234 18.141 1 98.69 324 ALA A O 1
ATOM 2493 N N . ALA A 1 325 ? -1.479 -9.641 19.484 1 98.31 325 ALA A N 1
ATOM 2494 C CA . ALA A 1 325 ? -2.332 -10.031 20.609 1 98.31 325 ALA A CA 1
ATOM 2495 C C . ALA A 1 325 ? -3.809 -9.859 20.25 1 98.31 325 ALA A C 1
ATOM 2497 O O . ALA A 1 325 ? -4.633 -10.727 20.562 1 98.31 325 ALA A O 1
ATOM 2498 N N . LYS A 1 326 ? -4.133 -8.781 19.656 1 97.31 326 LYS A N 1
ATOM 2499 C CA . LYS A 1 326 ? -5.516 -8.523 19.266 1 97.31 326 LYS A CA 1
ATOM 2500 C C . LYS A 1 326 ? -5.996 -9.547 18.25 1 97.31 326 LYS A C 1
ATOM 2502 O O . LYS A 1 326 ? -7.129 -10.023 18.328 1 97.31 326 LYS A O 1
ATOM 2507 N N . LEU A 1 327 ? -5.195 -9.812 17.297 1 96.94 327 LEU A N 1
ATOM 2508 C CA . LEU A 1 327 ? -5.516 -10.805 16.281 1 96.94 327 LEU A CA 1
ATOM 2509 C C . LEU A 1 327 ? -5.859 -12.148 16.922 1 96.94 327 LEU A C 1
ATOM 2511 O O . LEU A 1 327 ? -6.824 -12.805 16.516 1 96.94 327 LEU A O 1
ATOM 2515 N N . GLU A 1 328 ? -5.125 -12.555 17.891 1 97 328 GLU A N 1
ATOM 2516 C CA . GLU A 1 328 ? -5.371 -13.812 18.578 1 97 328 GLU A CA 1
ATOM 2517 C C . GLU A 1 328 ? -6.652 -13.742 19.406 1 97 328 GLU A C 1
ATOM 2519 O O . GLU A 1 328 ? -7.383 -14.727 19.516 1 97 328 GLU A O 1
ATOM 2524 N N . ALA A 1 329 ? -6.91 -12.555 19.953 1 95.75 329 ALA A N 1
ATOM 2525 C CA . ALA A 1 329 ? -8.109 -12.359 20.766 1 95.75 329 ALA A CA 1
ATOM 2526 C C . ALA A 1 329 ? -9.352 -12.258 19.875 1 95.75 329 ALA A C 1
ATOM 2528 O O . ALA A 1 329 ? -10.445 -12.656 20.297 1 95.75 329 ALA A O 1
ATOM 2529 N N . SER A 1 330 ? -9.172 -11.695 18.719 1 93.88 330 SER A N 1
ATOM 2530 C CA . SER A 1 330 ? -10.258 -11.5 17.766 1 93.88 330 SER A CA 1
ATOM 2531 C C . SER A 1 330 ? -9.852 -11.961 16.359 1 93.88 330 SER A C 1
ATOM 2533 O O . SER A 1 330 ? -9.672 -11.141 15.461 1 93.88 330 SER A O 1
ATOM 2535 N N . PRO A 1 331 ? -9.906 -13.266 16.078 1 92.25 331 PRO A N 1
ATOM 2536 C CA . PRO A 1 331 ? -9.398 -13.82 14.82 1 92.25 331 PRO A CA 1
ATOM 2537 C C . PRO A 1 331 ? -10.18 -13.32 13.602 1 92.25 331 PRO A C 1
ATOM 2539 O O . PRO A 1 331 ? -9.664 -13.352 12.477 1 92.25 331 PRO A O 1
ATOM 2542 N N . ASP A 1 332 ? -11.406 -12.82 13.797 1 89.75 332 ASP A N 1
ATOM 2543 C CA . ASP A 1 332 ? -12.227 -12.328 12.695 1 89.75 332 ASP A CA 1
ATOM 2544 C C . ASP A 1 332 ? -11.609 -11.086 12.062 1 89.75 332 ASP A C 1
ATOM 2546 O O . ASP A 1 332 ? -11.992 -10.688 10.961 1 89.75 332 ASP A O 1
ATOM 2550 N N . MET A 1 333 ? -10.656 -10.531 12.781 1 92.88 333 MET A N 1
ATOM 2551 C CA . MET A 1 333 ? -9.898 -9.406 12.234 1 92.88 333 MET A CA 1
ATOM 2552 C C . MET A 1 333 ? -9.18 -9.797 10.953 1 92.88 333 MET A C 1
ATOM 2554 O O . MET A 1 333 ? -8.859 -8.938 10.125 1 92.88 333 MET A O 1
ATOM 2558 N N . LEU A 1 334 ? -9.008 -11.062 10.758 1 94.81 334 LEU A N 1
ATOM 2559 C CA . LEU A 1 334 ? -8.234 -11.57 9.625 1 94.81 334 LEU A CA 1
ATOM 2560 C C . LEU A 1 334 ? -9.078 -11.586 8.352 1 94.81 334 LEU A C 1
ATOM 2562 O O . LEU A 1 334 ? -8.539 -11.461 7.25 1 94.81 334 LEU A O 1
ATOM 2566 N N . THR A 1 335 ? -10.336 -11.703 8.398 1 93.12 335 THR A N 1
ATOM 2567 C CA . THR A 1 335 ? -11.211 -11.977 7.262 1 93.12 335 THR A CA 1
ATOM 2568 C C . THR A 1 335 ? -11.133 -10.844 6.242 1 93.12 335 THR A C 1
ATOM 2570 O O . THR A 1 335 ? -10.891 -11.078 5.055 1 93.12 335 THR A O 1
ATOM 2573 N N . PRO A 1 336 ? -11.289 -9.547 6.711 1 93.44 336 PRO A N 1
ATOM 2574 C CA . PRO A 1 336 ? -11.172 -8.477 5.715 1 93.44 336 PRO A CA 1
ATOM 2575 C C . PRO A 1 336 ? -9.797 -8.445 5.051 1 93.44 336 PRO A C 1
ATOM 2577 O O . PRO A 1 336 ? -9.688 -8.078 3.877 1 93.44 336 PRO A O 1
ATOM 2580 N N . ALA A 1 337 ? -8.773 -8.773 5.832 1 95.25 337 ALA A N 1
ATOM 2581 C CA . ALA A 1 337 ? -7.422 -8.805 5.281 1 95.25 337 ALA A CA 1
ATOM 2582 C C . ALA A 1 337 ? -7.305 -9.867 4.191 1 95.25 337 ALA A C 1
ATOM 2584 O O . ALA A 1 337 ? -6.711 -9.625 3.139 1 95.25 337 ALA A O 1
ATOM 2585 N N . VAL A 1 338 ? -7.844 -11.023 4.434 1 95.81 338 VAL A N 1
ATOM 2586 C CA . VAL A 1 338 ? -7.812 -12.109 3.463 1 95.81 338 VAL A CA 1
ATOM 2587 C C . VAL A 1 338 ? -8.625 -11.727 2.23 1 95.81 338 VAL A C 1
ATOM 2589 O O . VAL A 1 338 ? -8.211 -11.977 1.098 1 95.81 338 VAL A O 1
ATOM 2592 N N . HIS A 1 339 ? -9.82 -11.094 2.408 1 94.56 339 HIS A N 1
ATOM 2593 C CA . HIS A 1 339 ? -10.617 -10.617 1.284 1 94.56 339 HIS A CA 1
ATOM 2594 C C . HIS A 1 339 ? -9.82 -9.656 0.412 1 94.56 339 HIS A C 1
ATOM 2596 O O . HIS A 1 339 ? -9.82 -9.773 -0.815 1 94.56 339 HIS A O 1
ATOM 2602 N N . ALA A 1 340 ? -9.156 -8.773 1.105 1 93.62 340 ALA A N 1
ATOM 2603 C CA . ALA A 1 340 ? -8.336 -7.805 0.37 1 93.62 340 ALA A CA 1
ATOM 2604 C C . ALA A 1 340 ? -7.223 -8.508 -0.401 1 93.62 340 ALA A C 1
ATOM 2606 O O . ALA A 1 340 ? -6.922 -8.141 -1.54 1 93.62 340 ALA A O 1
ATOM 2607 N N . SER A 1 341 ? -6.59 -9.469 0.163 1 94.75 341 SER A N 1
ATOM 2608 C CA . SER A 1 341 ? -5.477 -10.188 -0.45 1 94.75 341 SER A CA 1
ATOM 2609 C C . SER A 1 341 ? -5.957 -11.078 -1.589 1 94.75 341 SER A C 1
ATOM 2611 O O . SER A 1 341 ? -5.156 -11.516 -2.422 1 94.75 341 SER A O 1
ATOM 2613 N N . ALA A 1 342 ? -7.246 -11.352 -1.682 1 93.75 342 ALA A N 1
ATOM 2614 C CA . ALA A 1 342 ? -7.805 -12.32 -2.623 1 93.75 342 ALA A CA 1
ATOM 2615 C C . ALA A 1 342 ? -8.117 -11.664 -3.965 1 93.75 342 ALA A C 1
ATOM 2617 O O . ALA A 1 342 ? -8.391 -12.359 -4.949 1 93.75 342 ALA A O 1
ATOM 2618 N N . MET A 1 343 ? -8.062 -10.367 -4.082 1 94.31 343 MET A N 1
ATOM 2619 C CA . MET A 1 343 ? -8.57 -9.625 -5.234 1 94.31 343 MET A CA 1
ATOM 2620 C C . MET A 1 343 ? -7.855 -10.047 -6.512 1 94.31 343 MET A C 1
ATOM 2622 O O . MET A 1 343 ? -8.5 -10.352 -7.516 1 94.31 343 MET A O 1
ATOM 2626 N N . ASP A 1 344 ? -6.59 -10.062 -6.457 1 93.94 344 ASP A N 1
ATOM 2627 C CA . ASP A 1 344 ? -5.809 -10.438 -7.633 1 93.94 344 ASP A CA 1
ATOM 2628 C C . ASP A 1 344 ? -6.141 -11.859 -8.086 1 93.94 344 ASP A C 1
ATOM 2630 O O . ASP A 1 344 ? -6.34 -12.109 -9.273 1 93.94 344 ASP A O 1
ATOM 2634 N N . PHE A 1 345 ? -6.223 -12.758 -7.145 1 96.62 345 PHE A N 1
ATOM 2635 C CA . PHE A 1 345 ? -6.562 -14.148 -7.426 1 96.62 345 PHE A CA 1
ATOM 2636 C C . PHE A 1 345 ? -7.938 -14.25 -8.07 1 96.62 345 PHE A C 1
ATOM 2638 O O . PHE A 1 345 ? -8.102 -14.914 -9.102 1 96.62 345 PHE A O 1
ATOM 2645 N N . LEU A 1 346 ? -8.875 -13.594 -7.5 1 96.62 346 LEU A N 1
ATOM 2646 C CA . LEU A 1 346 ? -10.258 -13.695 -7.965 1 96.62 346 LEU A CA 1
ATOM 2647 C C . LEU A 1 346 ? -10.398 -13.109 -9.367 1 96.62 346 LEU A C 1
ATOM 2649 O O . LEU A 1 346 ? -11.172 -13.625 -10.18 1 96.62 346 LEU A O 1
ATOM 2653 N N . MET A 1 347 ? -9.664 -12.164 -9.641 1 95.6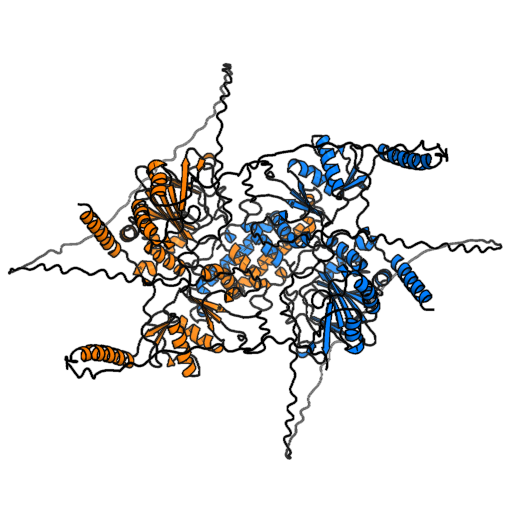2 347 MET A N 1
ATOM 2654 C CA . MET A 1 347 ? -9.758 -11.469 -10.922 1 95.62 347 MET A CA 1
ATOM 2655 C C . MET A 1 347 ? -9.047 -12.258 -12.016 1 95.62 347 MET A C 1
ATOM 2657 O O . MET A 1 347 ? -9.453 -12.211 -13.18 1 95.62 347 MET A O 1
ATOM 2661 N N . ASN A 1 348 ? -7.977 -13 -11.625 1 96.5 348 ASN A N 1
ATOM 2662 C CA . ASN A 1 348 ? -7.066 -13.438 -12.68 1 96.5 348 ASN A CA 1
ATOM 2663 C C . ASN A 1 348 ? -6.914 -14.961 -12.695 1 96.5 348 ASN A C 1
ATOM 2665 O O . ASN A 1 348 ? -6.219 -15.508 -13.547 1 96.5 348 ASN A O 1
ATOM 2669 N N . ARG A 1 349 ? -7.551 -15.68 -11.773 1 97.5 349 ARG A N 1
ATOM 2670 C CA . ARG A 1 349 ? -7.402 -17.141 -11.781 1 97.5 349 ARG A CA 1
ATOM 2671 C C . ARG A 1 349 ? -8 -17.734 -13.047 1 97.5 349 ARG A C 1
ATOM 2673 O O . ARG A 1 349 ? -8.805 -17.094 -13.727 1 97.5 349 ARG A O 1
ATOM 2680 N N . LEU A 1 350 ? -7.625 -18.938 -13.367 1 98.44 350 LEU A N 1
ATOM 2681 C CA . LEU A 1 350 ? -8.109 -19.656 -14.539 1 98.44 350 LEU A CA 1
ATOM 2682 C C . LEU A 1 350 ? -9.578 -20.031 -14.375 1 98.44 350 LEU A C 1
ATOM 2684 O O . LEU A 1 350 ? -10 -20.453 -13.297 1 98.44 350 LEU A O 1
ATOM 2688 N N . PRO A 1 351 ? -10.352 -19.828 -15.43 1 97.88 351 PRO A N 1
ATOM 2689 C CA . PRO A 1 351 ? -11.664 -20.484 -15.414 1 97.88 351 PRO A CA 1
ATOM 2690 C C . PRO A 1 351 ? -11.555 -22.016 -15.453 1 97.88 351 PRO A C 1
ATOM 2692 O O . PRO A 1 351 ? -10.523 -22.547 -15.852 1 97.88 351 PRO A O 1
ATOM 2695 N N . PRO A 1 352 ? -12.539 -22.656 -14.977 1 97.56 352 PRO A N 1
ATOM 2696 C CA . PRO A 1 352 ? -12.484 -24.125 -15.07 1 97.56 352 PRO A CA 1
ATOM 2697 C C . PRO A 1 352 ? -12.43 -24.609 -16.516 1 97.56 352 PRO A C 1
ATOM 2699 O O . PRO A 1 352 ? -13.055 -24.016 -17.406 1 97.56 352 PRO A O 1
ATOM 2702 N N . HIS A 1 353 ? -11.617 -25.656 -16.734 1 97.62 353 HIS A N 1
ATOM 2703 C CA . HIS A 1 353 ? -11.758 -26.406 -17.984 1 97.62 353 HIS A CA 1
ATOM 2704 C C . HIS A 1 353 ? -13.188 -26.906 -18.156 1 97.62 353 HIS A C 1
ATOM 2706 O O . HIS A 1 353 ? -13.828 -27.312 -17.188 1 97.62 353 HIS A O 1
ATOM 2712 N N . PRO A 1 354 ? -13.688 -26.906 -19.375 1 95.75 354 PRO A N 1
ATOM 2713 C CA . PRO A 1 354 ? -15.078 -27.328 -19.594 1 95.75 354 PRO A CA 1
ATOM 2714 C C . PRO A 1 354 ? -15.383 -28.688 -18.984 1 95.75 354 PRO A C 1
ATOM 2716 O O . PRO A 1 354 ? -16.5 -28.922 -18.531 1 95.75 354 PRO A O 1
ATOM 2719 N N . LYS A 1 355 ? -14.43 -29.469 -18.875 1 95.88 355 LYS A N 1
ATOM 2720 C CA . LYS A 1 355 ? -14.617 -30.828 -18.344 1 95.88 355 LYS A CA 1
ATOM 2721 C C . LYS A 1 355 ? -14.609 -30.812 -16.812 1 95.88 355 LYS A C 1
ATOM 2723 O O . LYS A 1 355 ? -14.891 -31.828 -16.188 1 95.88 355 LYS A O 1
ATOM 2728 N N . GLN A 1 356 ? -14.305 -29.734 -16.234 1 96.44 356 GLN A N 1
ATOM 2729 C CA . GLN A 1 356 ? -14.281 -29.594 -14.781 1 96.44 356 GLN A CA 1
ATOM 2730 C C . GLN A 1 356 ? -15.602 -29.047 -14.258 1 96.44 356 GLN A C 1
ATOM 2732 O O . GLN A 1 356 ? -15.797 -28.938 -13.047 1 96.44 356 GLN A O 1
ATOM 2737 N N . LEU A 1 357 ? -16.453 -28.734 -15.094 1 94.88 357 LEU A N 1
ATOM 2738 C CA . LEU A 1 357 ? -17.75 -28.188 -14.711 1 94.88 357 LEU A CA 1
ATOM 2739 C C . LEU A 1 357 ? -18.875 -29.188 -15.023 1 94.88 357 LEU A C 1
ATOM 2741 O O . LEU A 1 357 ? -19.078 -29.547 -16.172 1 94.88 357 LEU A O 1
ATOM 2745 N N . PRO A 1 358 ? -19.562 -29.562 -14.039 1 94.38 358 PRO A N 1
ATOM 2746 C CA . PRO A 1 358 ? -20.719 -30.438 -14.305 1 94.38 358 PRO A CA 1
ATOM 2747 C C . PRO A 1 358 ? -21.797 -29.766 -15.148 1 94.38 358 PRO A C 1
ATOM 2749 O O . PRO A 1 358 ? -21.891 -28.531 -15.156 1 94.38 358 PRO A O 1
ATOM 2752 N N . PRO A 1 359 ? -22.516 -30.578 -15.828 1 94.94 359 PRO A N 1
ATOM 2753 C CA . PRO A 1 359 ? -23.609 -30 -16.609 1 94.94 359 PRO A CA 1
ATOM 2754 C C . PRO A 1 359 ? -24.656 -29.297 -15.75 1 94.94 359 PRO A C 1
ATOM 2756 O O . PRO A 1 359 ? -24.922 -29.734 -14.625 1 94.94 359 PRO A O 1
ATOM 2759 N N . ARG A 1 360 ? -25.266 -28.344 -16.203 1 95.19 360 ARG A N 1
ATOM 2760 C CA . ARG A 1 360 ? -26.219 -27.516 -15.477 1 95.19 360 ARG A CA 1
ATOM 2761 C C . ARG A 1 360 ? -27.562 -28.219 -15.336 1 95.19 360 ARG A C 1
ATOM 2763 O O . ARG A 1 360 ? -28.25 -28.078 -14.32 1 95.19 360 ARG A O 1
ATOM 2770 N N . GLY A 1 361 ? -27.969 -28.984 -16.359 1 94.69 361 GLY A N 1
ATOM 2771 C CA . GLY A 1 361 ? -29.312 -29.547 -16.391 1 94.69 361 GLY A CA 1
ATOM 2772 C C . GLY A 1 361 ? -30.375 -28.562 -16.812 1 94.69 361 GLY A C 1
ATOM 2773 O O . GLY A 1 361 ? -30.047 -27.469 -17.297 1 94.69 361 GLY A O 1
ATOM 2774 N N . PRO A 1 362 ? -31.609 -28.953 -16.672 1 95.44 362 PRO A N 1
ATOM 2775 C CA . PRO A 1 362 ? -32.688 -28.078 -17.078 1 95.44 362 PRO A CA 1
ATOM 2776 C C . PRO A 1 362 ? -32.906 -26.922 -16.109 1 95.44 362 PRO A C 1
ATOM 2778 O O . PRO A 1 362 ? -32.438 -26.969 -14.969 1 95.44 362 PRO A O 1
ATOM 2781 N N . ALA A 1 363 ? -33.625 -25.922 -16.578 1 96.5 363 ALA A N 1
ATOM 2782 C CA . ALA A 1 363 ? -34.031 -24.844 -15.68 1 96.5 363 ALA A CA 1
ATOM 2783 C C . ALA A 1 363 ? -34.812 -25.391 -14.492 1 96.5 363 ALA A C 1
ATOM 2785 O O . ALA A 1 363 ? -35.688 -26.25 -14.664 1 96.5 363 ALA A O 1
ATOM 2786 N N . PRO A 1 364 ? -34.562 -24.875 -13.367 1 96.94 364 PRO A N 1
ATOM 2787 C CA . PRO A 1 364 ? -35.188 -25.438 -12.18 1 96.94 364 PRO A CA 1
ATOM 2788 C C . PRO A 1 364 ? -36.656 -25.016 -12.055 1 96.94 364 PRO A C 1
ATOM 2790 O O . PRO A 1 364 ? -37.031 -23.922 -12.492 1 96.94 364 PRO A O 1
ATOM 2793 N N . THR A 1 365 ? -37.438 -25.891 -11.461 1 95.25 365 THR A N 1
ATOM 2794 C CA . THR A 1 365 ? -38.812 -25.609 -11 1 95.25 365 THR A CA 1
ATOM 2795 C C . THR A 1 365 ? -38.875 -25.672 -9.477 1 95.25 365 THR A C 1
ATOM 2797 O O . THR A 1 365 ? -37.906 -26.016 -8.812 1 95.25 365 THR A O 1
ATOM 2800 N N . MET A 1 366 ? -40.031 -25.359 -8.961 1 95 366 MET A N 1
ATOM 2801 C CA . MET A 1 366 ? -40.219 -25.328 -7.516 1 95 366 MET A CA 1
ATOM 2802 C C . MET A 1 366 ? -40.031 -26.719 -6.914 1 95 366 MET A C 1
ATOM 2804 O O . MET A 1 366 ? -39.688 -26.859 -5.742 1 95 366 MET A O 1
ATOM 2808 N N . ASP A 1 367 ? -40.219 -27.719 -7.688 1 93.88 367 ASP A N 1
ATOM 2809 C CA . ASP A 1 367 ? -40.188 -29.094 -7.188 1 93.88 367 ASP A CA 1
ATOM 2810 C C . ASP A 1 367 ? -38.781 -29.688 -7.375 1 93.88 367 ASP A C 1
ATOM 2812 O O . ASP A 1 367 ? -38.5 -30.797 -6.906 1 93.88 367 ASP A O 1
ATOM 2816 N N . ASP A 1 368 ? -37.938 -29.047 -8.031 1 97 368 ASP A N 1
ATOM 2817 C CA . ASP A 1 368 ? -36.594 -29.516 -8.281 1 97 368 ASP A CA 1
ATOM 2818 C C . ASP A 1 368 ? -35.656 -29.141 -7.129 1 97 368 ASP A C 1
ATOM 2820 O O . ASP A 1 368 ? -36.062 -28.406 -6.219 1 97 368 ASP A O 1
ATOM 2824 N N . LYS A 1 369 ? -34.469 -29.719 -7.148 1 97.88 369 LYS A N 1
ATOM 2825 C CA . LYS A 1 369 ? -33.406 -29.328 -6.25 1 97.88 369 LYS A CA 1
ATOM 2826 C C . LYS A 1 369 ? -32.281 -28.641 -7.008 1 97.88 369 LYS A C 1
ATOM 2828 O O . LYS A 1 369 ? -32.094 -28.859 -8.211 1 97.88 369 LYS A O 1
ATOM 2833 N N . VAL A 1 370 ? -31.594 -27.766 -6.363 1 97.88 370 VAL A N 1
ATOM 2834 C CA . VAL A 1 370 ? -30.469 -27.078 -6.977 1 97.88 370 VAL A CA 1
ATOM 2835 C C . VAL A 1 370 ? -29.234 -27.219 -6.094 1 97.88 370 VAL A C 1
ATOM 2837 O O . VAL A 1 370 ? -29.344 -27.391 -4.879 1 97.88 370 VAL A O 1
ATOM 2840 N N . TRP A 1 371 ? -28.109 -27.266 -6.637 1 97.62 371 TRP A N 1
ATOM 2841 C CA . TRP A 1 371 ? -26.844 -27.281 -5.926 1 97.62 371 TRP A CA 1
ATOM 2842 C C . TRP A 1 371 ? -25.797 -26.422 -6.641 1 97.62 371 TRP A C 1
ATOM 2844 O O . TRP A 1 371 ? -26 -26.016 -7.789 1 97.62 371 TRP A O 1
ATOM 2854 N N . CYS A 1 372 ? -24.766 -26.016 -5.938 1 97.44 372 CYS A N 1
ATOM 2855 C CA . CYS A 1 372 ? -23.75 -25.094 -6.438 1 97.44 372 CYS A CA 1
ATOM 2856 C C . CYS A 1 372 ? -22.75 -25.828 -7.32 1 97.44 372 CYS A C 1
ATOM 2858 O O . CYS A 1 372 ? -21.75 -26.359 -6.828 1 97.44 372 CYS A O 1
ATOM 2860 N N . ARG A 1 373 ? -22.922 -25.766 -8.594 1 95.94 373 ARG A N 1
ATOM 2861 C CA . ARG A 1 373 ? -22.094 -26.516 -9.539 1 95.94 373 ARG A CA 1
ATOM 2862 C C . ARG A 1 373 ? -20.703 -25.906 -9.641 1 95.94 373 ARG A C 1
ATOM 2864 O O . ARG A 1 373 ? -19.781 -26.562 -10.148 1 95.94 373 ARG A O 1
ATOM 2871 N N . VAL A 1 374 ? -20.516 -24.641 -9.18 1 96.19 374 VAL A N 1
ATOM 2872 C CA . VAL A 1 374 ? -19.25 -23.938 -9.297 1 96.19 374 VAL A CA 1
ATOM 2873 C C . VAL A 1 374 ? -18.547 -23.891 -7.938 1 96.19 374 VAL A C 1
ATOM 2875 O O . VAL A 1 374 ? -17.797 -22.969 -7.645 1 96.19 374 VAL A O 1
ATOM 2878 N N . ALA A 1 375 ? -18.844 -24.891 -7.113 1 93 375 ALA A N 1
ATOM 2879 C CA . ALA A 1 375 ? -18.156 -24.969 -5.832 1 93 375 ALA A CA 1
ATOM 2880 C C . ALA A 1 375 ? -16.641 -24.969 -6.02 1 93 375 ALA A C 1
ATOM 2882 O O . ALA A 1 375 ? -16.109 -25.734 -6.836 1 93 375 ALA A O 1
ATOM 2883 N N . GLY A 1 376 ? -15.938 -24.141 -5.41 1 92.19 376 GLY A N 1
ATOM 2884 C CA . GLY A 1 376 ? -14.492 -24 -5.543 1 92.19 376 GLY A CA 1
ATOM 2885 C C . GLY A 1 376 ? -14.094 -23 -6.605 1 92.19 376 GLY A C 1
ATOM 2886 O O . GLY A 1 376 ? -12.922 -22.609 -6.695 1 92.19 376 GLY A O 1
ATOM 2887 N N . TRP A 1 377 ? -15.078 -22.641 -7.41 1 96.69 377 TRP A N 1
ATOM 2888 C CA . TRP A 1 377 ? -14.812 -21.688 -8.484 1 96.69 377 TRP A CA 1
ATOM 2889 C C . TRP A 1 377 ? -15.5 -20.359 -8.211 1 96.69 377 TRP A C 1
ATOM 2891 O O . TRP A 1 377 ? -15.438 -19.438 -9.031 1 96.69 377 TRP A O 1
ATOM 2901 N N . ALA A 1 378 ? -16.156 -20.312 -7.047 1 96.31 378 ALA A N 1
ATOM 2902 C CA . ALA A 1 378 ? -16.875 -19.109 -6.648 1 96.31 378 ALA A CA 1
ATOM 2903 C C . ALA A 1 378 ? -16.453 -18.641 -5.254 1 96.31 378 ALA A C 1
ATOM 2905 O O . ALA A 1 378 ? -15.859 -19.422 -4.492 1 96.31 378 ALA A O 1
ATOM 2906 N N . TYR A 1 379 ? -16.656 -17.453 -4.996 1 96.38 379 TYR A N 1
ATOM 2907 C CA . TYR A 1 379 ? -16.266 -16.781 -3.762 1 96.38 379 TYR A CA 1
ATOM 2908 C C . TYR A 1 379 ? -17.281 -15.719 -3.359 1 96.38 379 TYR A C 1
ATOM 2910 O O . TYR A 1 379 ? -17.812 -15.008 -4.211 1 96.38 379 TYR A O 1
ATOM 2918 N N . LEU A 1 380 ? -17.625 -15.727 -2.127 1 96.06 380 LEU A N 1
ATOM 2919 C CA . LEU A 1 380 ? -18.609 -14.766 -1.638 1 96.06 380 LEU A CA 1
ATOM 2920 C C . LEU A 1 380 ? -17.938 -13.656 -0.84 1 96.06 380 LEU A C 1
ATOM 2922 O O . LEU A 1 380 ? -17.188 -13.93 0.096 1 96.06 380 LEU A O 1
ATOM 2926 N N . LEU A 1 381 ? -18.219 -12.406 -1.216 1 95.75 381 LEU A N 1
ATOM 2927 C CA . LEU A 1 381 ? -17.609 -11.227 -0.606 1 95.75 381 LEU A CA 1
ATOM 2928 C C . LEU A 1 381 ? -18.688 -10.242 -0.14 1 95.75 381 LEU A C 1
ATOM 2930 O O . LEU A 1 381 ? -19.75 -10.141 -0.751 1 95.75 381 LEU A O 1
ATOM 2934 N N . PRO A 1 382 ? -18.297 -9.484 0.906 1 92.69 382 PRO A N 1
ATOM 2935 C CA . PRO A 1 382 ? -19.156 -8.336 1.188 1 92.69 382 PRO A CA 1
ATOM 2936 C C . PRO A 1 382 ? -19.109 -7.285 0.079 1 92.69 382 PRO A C 1
ATOM 2938 O O . PRO A 1 382 ? -18.078 -7.102 -0.565 1 92.69 382 PRO A O 1
ATOM 2941 N N . PHE A 1 383 ? -20.234 -6.723 -0.154 1 91.38 383 PHE A N 1
ATOM 2942 C CA . PHE A 1 383 ? -20.297 -5.707 -1.198 1 91.38 383 PHE A CA 1
ATOM 2943 C C . PHE A 1 383 ? -21 -4.457 -0.687 1 91.38 383 PHE A C 1
ATOM 2945 O O . PHE A 1 383 ? -22.156 -4.516 -0.256 1 91.38 383 PHE A O 1
ATOM 2952 N N . GLU A 1 384 ? -20.219 -3.369 -0.527 1 76.94 384 GLU A N 1
ATOM 2953 C CA . GLU A 1 384 ? -20.797 -2.076 -0.172 1 76.94 384 GLU A CA 1
ATOM 2954 C C . GLU A 1 384 ? -20.547 -1.043 -1.269 1 76.94 384 GLU A C 1
ATOM 2956 O O . GLU A 1 384 ? -19.422 -0.9 -1.753 1 76.94 384 GLU A O 1
ATOM 2961 N N . LEU A 1 385 ? -21.531 -0.624 -2.1 1 53.66 385 LEU A N 1
ATOM 2962 C CA . LEU A 1 385 ? -21.344 0.408 -3.115 1 53.66 385 LEU A CA 1
ATOM 2963 C C . LEU A 1 385 ? -21.141 1.773 -2.469 1 53.66 385 LEU A C 1
ATOM 2965 O O . LEU A 1 385 ? -22.047 2.314 -1.835 1 53.66 385 LEU A O 1
ATOM 2969 N N . THR A 1 386 ? -20.328 1.959 -1.711 1 49.75 386 THR A N 1
ATOM 2970 C CA . THR A 1 386 ? -20.25 3.27 -1.076 1 49.75 386 THR A CA 1
ATOM 2971 C C . THR A 1 386 ? -20.391 4.383 -2.111 1 49.75 386 THR A C 1
ATOM 2973 O O . THR A 1 386 ? -21.094 5.371 -1.87 1 49.75 386 THR A O 1
ATOM 2976 N N . GLY A 1 387 ? -19.391 4.633 -2.982 1 42.28 387 GLY A N 1
ATOM 2977 C CA . GLY A 1 387 ? -19.047 5.91 -3.584 1 42.28 387 GLY A CA 1
ATOM 2978 C C . GLY A 1 387 ? -19.906 6.262 -4.781 1 42.28 387 GLY A C 1
ATOM 2979 O O . GLY A 1 387 ? -19.594 7.18 -5.535 1 42.28 387 GLY A O 1
ATOM 2980 N N . MET A 1 388 ? -20.766 5.297 -5.398 1 34.84 388 MET A N 1
ATOM 2981 C CA . MET A 1 388 ? -21.312 5.922 -6.602 1 34.84 388 MET A CA 1
ATOM 2982 C C . MET A 1 388 ? -22.156 7.137 -6.246 1 34.84 388 MET A C 1
ATOM 2984 O O . MET A 1 388 ? -23.156 7.012 -5.535 1 34.84 388 MET A O 1
ATOM 2988 N N . ASN A 1 389 ? -21.578 8.047 -5.953 1 34.22 389 ASN A N 1
ATOM 2989 C CA . ASN A 1 389 ? -22.375 9.266 -6.047 1 34.22 389 ASN A CA 1
ATOM 2990 C C . ASN A 1 389 ? -23.312 9.227 -7.254 1 34.22 389 ASN A C 1
ATOM 2992 O O . ASN A 1 389 ? -22.891 9.5 -8.383 1 34.22 389 ASN A O 1
ATOM 2996 N N . CYS A 1 390 ? -24.203 8.203 -7.441 1 30.23 390 CYS A N 1
ATOM 2997 C CA . CYS A 1 390 ? -25.25 8.43 -8.438 1 30.23 390 CYS A CA 1
ATOM 2998 C C . CYS A 1 390 ? -25.906 9.781 -8.234 1 30.23 390 CYS A C 1
ATOM 3000 O O . CYS A 1 390 ? -26.531 10.023 -7.195 1 30.23 390 CYS A O 1
ATOM 3002 N N . ASP A 1 391 ? -25.359 10.766 -8.633 1 31.62 391 ASP A N 1
ATOM 3003 C CA . ASP A 1 391 ? -26.172 11.977 -8.797 1 31.62 391 ASP A CA 1
ATOM 3004 C C . ASP A 1 391 ? -27.562 11.648 -9.305 1 31.62 391 ASP A C 1
ATOM 3006 O O . ASP A 1 391 ? -28.391 12.547 -9.484 1 31.62 391 ASP A O 1
ATOM 3010 N N . ASP A 1 392 ? -27.672 10.734 -10.414 1 30.73 392 ASP A N 1
ATOM 3011 C CA . ASP A 1 392 ? -29.016 10.75 -11 1 30.73 392 ASP A CA 1
ATOM 3012 C C . ASP A 1 392 ? -30.062 10.352 -9.969 1 30.73 392 ASP A C 1
ATOM 3014 O O . ASP A 1 392 ? -29.828 9.469 -9.141 1 30.73 392 ASP A O 1
ATOM 3018 N N . ASP A 1 393 ? -31.031 11.219 -9.609 1 31.92 393 ASP A N 1
ATOM 3019 C CA . ASP A 1 393 ? -32.344 11.133 -8.953 1 31.92 393 ASP A CA 1
ATOM 3020 C C . ASP A 1 393 ? -32.906 9.727 -9.07 1 31.92 393 ASP A C 1
ATOM 3022 O O . ASP A 1 393 ? -33.938 9.422 -8.477 1 31.92 393 ASP A O 1
ATOM 3026 N N . ASP A 1 394 ? -32.812 9.109 -10.32 1 33 394 ASP A N 1
ATOM 3027 C CA . ASP A 1 394 ? -33.812 8.055 -10.43 1 33 394 ASP A CA 1
ATOM 3028 C C . ASP A 1 394 ? -33.594 6.988 -9.359 1 33 394 ASP A C 1
ATOM 3030 O O . ASP A 1 394 ? -34.438 6.812 -8.477 1 33 394 ASP A O 1
ATOM 3034 N N . ASP A 1 395 ? -33.312 5.723 -9.898 1 33.28 395 ASP A N 1
ATOM 3035 C CA . ASP A 1 395 ? -33.531 4.449 -9.219 1 33.28 395 ASP A CA 1
ATOM 3036 C C . ASP A 1 395 ? -32.531 4.246 -8.086 1 33.28 395 ASP A C 1
ATOM 3038 O O . ASP A 1 395 ? -31.328 4.039 -8.336 1 33.28 395 ASP A O 1
ATOM 3042 N N . ASP A 1 396 ? -32.594 4.957 -7.02 1 36.69 396 ASP A N 1
ATOM 3043 C CA . ASP A 1 396 ? -32.062 4.875 -5.66 1 36.69 396 ASP A CA 1
ATOM 3044 C C . ASP A 1 396 ? -31.875 3.422 -5.227 1 36.69 396 ASP A C 1
ATOM 3046 O O . ASP A 1 396 ? -32.156 3.072 -4.082 1 36.69 396 ASP A O 1
ATOM 3050 N N . ALA A 1 397 ? -32.062 2.416 -5.988 1 36.28 397 ALA A N 1
ATOM 3051 C CA . ALA A 1 397 ? -31.828 1.122 -5.355 1 36.28 397 ALA A CA 1
ATOM 3052 C C . ALA A 1 397 ? -30.422 1.058 -4.758 1 36.28 397 ALA A C 1
ATOM 3054 O O . ALA A 1 397 ? -29.484 0.65 -5.426 1 36.28 397 ALA A O 1
ATOM 3055 N N . GLY A 1 398 ? -29.984 2.113 -3.982 1 41.59 398 GLY A N 1
ATOM 3056 C CA . GLY A 1 398 ? -28.75 2.066 -3.207 1 41.59 398 GLY A CA 1
ATOM 3057 C C . GLY A 1 398 ? -28.5 0.712 -2.576 1 41.59 398 GLY A C 1
ATOM 3058 O O . GLY A 1 398 ? -29.406 0.11 -1.994 1 41.59 398 GLY A O 1
ATOM 3059 N N . LEU A 1 399 ? -27.734 -0.004 -3.076 1 50.75 399 LEU A N 1
ATOM 3060 C CA . LEU A 1 399 ? -27.484 -1.3 -2.457 1 50.75 399 LEU A CA 1
ATOM 3061 C C . LEU A 1 399 ? -27.328 -1.161 -0.945 1 50.75 399 LEU A C 1
ATOM 3063 O O . LEU A 1 399 ? -26.703 -0.212 -0.464 1 50.75 399 LEU A O 1
ATOM 3067 N N . GLU A 1 400 ? -28.219 -1.678 -0.138 1 61 400 GLU A N 1
ATOM 3068 C CA . GLU A 1 400 ? -28.406 -1.772 1.305 1 61 400 GLU A CA 1
ATOM 3069 C C . GLU A 1 400 ? -27.156 -2.301 2 1 61 400 GLU A C 1
ATOM 3071 O O . GLU A 1 400 ? -26.391 -3.068 1.414 1 61 400 GLU A O 1
ATOM 3076 N N . GLU A 1 401 ? -26.781 -1.686 3.074 1 74.06 401 GLU A N 1
ATOM 3077 C CA . GLU A 1 401 ? -25.797 -2.27 3.988 1 74.06 401 GLU A CA 1
ATOM 3078 C C . GLU A 1 401 ? -26.047 -3.764 4.176 1 74.06 401 GLU A C 1
ATOM 3080 O O . GLU A 1 401 ? -27.188 -4.199 4.324 1 74.06 401 GLU A O 1
ATOM 3085 N N . GLY A 1 402 ? -25 -4.59 3.799 1 84.81 402 GLY A N 1
ATOM 3086 C CA . GLY A 1 402 ? -25.125 -6.027 4.004 1 84.81 402 GLY A CA 1
ATOM 3087 C C . GLY A 1 402 ? -25.203 -6.809 2.707 1 84.81 402 GLY A C 1
ATOM 3088 O O . GLY A 1 402 ? -25.344 -8.031 2.725 1 84.81 402 GLY A O 1
ATOM 3089 N N . SER A 1 403 ? -25.078 -6.094 1.625 1 91.5 403 SER A N 1
ATOM 3090 C CA . SER A 1 403 ? -25.047 -6.789 0.343 1 91.5 403 SER A CA 1
ATOM 3091 C C . SER A 1 403 ? -23.766 -7.598 0.171 1 91.5 403 SER A C 1
ATOM 3093 O O . SER A 1 403 ? -22.766 -7.312 0.819 1 91.5 403 SER A O 1
ATOM 3095 N N . VAL A 1 404 ? -23.969 -8.648 -0.625 1 94.69 404 VAL A N 1
ATOM 3096 C CA . VAL A 1 404 ? -22.812 -9.484 -0.895 1 94.69 404 VAL A CA 1
ATOM 3097 C C . VAL A 1 404 ? -22.656 -9.703 -2.4 1 94.69 404 VAL A C 1
ATOM 3099 O O . VAL A 1 404 ? -23.609 -9.477 -3.16 1 94.69 404 VAL A O 1
ATOM 3102 N N . LYS A 1 405 ? -21.547 -9.961 -2.795 1 95.38 405 LYS A N 1
ATOM 3103 C CA . LYS A 1 405 ? -21.266 -10.305 -4.188 1 95.38 405 LYS A CA 1
ATOM 3104 C C . LYS A 1 405 ? -20.766 -11.742 -4.305 1 95.38 405 LYS A C 1
ATOM 3106 O O . LYS A 1 405 ? -19.797 -12.117 -3.637 1 95.38 405 LYS A O 1
ATOM 3111 N N . MET A 1 406 ? -21.438 -12.539 -5.09 1 96.56 406 MET A N 1
ATOM 3112 C CA . MET A 1 406 ? -20.953 -13.867 -5.43 1 96.56 406 MET A CA 1
ATOM 3113 C C . MET A 1 406 ? -20.078 -13.828 -6.684 1 96.56 406 MET A C 1
ATOM 3115 O O . MET A 1 406 ? -20.594 -13.75 -7.801 1 96.56 406 MET A O 1
ATOM 3119 N N . VAL A 1 407 ? -18.797 -14.008 -6.445 1 96.75 407 VAL A N 1
ATOM 3120 C CA . VAL A 1 407 ? -17.812 -13.891 -7.512 1 96.75 407 VAL A CA 1
ATOM 3121 C C . VAL A 1 407 ? -17.5 -15.273 -8.086 1 96.75 407 VAL A C 1
ATOM 3123 O O . VAL A 1 407 ? -17.375 -16.25 -7.34 1 96.75 407 VAL A O 1
ATOM 3126 N N . SER A 1 408 ? -17.453 -15.398 -9.422 1 96.19 408 SER A N 1
ATOM 3127 C CA . SER A 1 408 ? -17.047 -16.625 -10.086 1 96.19 408 SER A CA 1
ATOM 3128 C C . SER A 1 408 ? -15.977 -16.375 -11.133 1 96.19 408 SER A C 1
ATOM 3130 O O . SER A 1 408 ? -15.922 -15.281 -11.719 1 96.19 408 SER A O 1
ATOM 3132 N N . CYS A 1 409 ? -15.148 -17.328 -11.352 1 96.62 409 CYS A N 1
ATOM 3133 C CA . CYS A 1 409 ? -14.078 -17.156 -12.328 1 96.62 409 CYS A CA 1
ATOM 3134 C C . CYS A 1 409 ? -14.492 -17.703 -13.688 1 96.62 409 CYS A C 1
ATOM 3136 O O . CYS A 1 409 ? -13.648 -17.891 -14.57 1 96.62 409 CYS A O 1
ATOM 3138 N N . LEU A 1 410 ? -15.75 -17.969 -13.906 1 96.25 410 LEU A N 1
ATOM 3139 C CA . LEU A 1 410 ? -16.234 -18.547 -15.156 1 96.25 410 LEU A CA 1
ATOM 3140 C C . LEU A 1 410 ? -15.914 -17.641 -16.328 1 96.25 410 LEU A C 1
ATOM 3142 O O . LEU A 1 410 ? -15.664 -18.109 -17.438 1 96.25 410 LEU A O 1
ATOM 3146 N N . ALA A 1 411 ? -15.922 -16.375 -16.078 1 94 411 ALA A N 1
ATOM 3147 C CA . ALA A 1 411 ? -15.742 -15.414 -17.156 1 94 411 ALA A CA 1
ATOM 3148 C C . ALA A 1 411 ? -14.305 -14.922 -17.234 1 94 411 ALA A C 1
ATOM 3150 O O . ALA A 1 411 ? -13.984 -14.023 -18.016 1 94 411 ALA A O 1
ATOM 3151 N N . ASN A 1 412 ? -13.453 -15.414 -16.375 1 96.69 412 ASN A N 1
ATOM 3152 C CA . ASN A 1 412 ? -12.047 -15.023 -16.422 1 96.69 412 ASN A CA 1
ATOM 3153 C C . ASN A 1 412 ? -11.398 -15.43 -17.75 1 96.69 412 ASN A C 1
ATOM 3155 O O . ASN A 1 412 ? -11.898 -16.312 -18.438 1 96.69 412 ASN A O 1
ATOM 3159 N N . SER A 1 413 ? -10.312 -14.82 -18.016 1 95.75 413 SER A N 1
ATOM 3160 C CA . SER A 1 413 ? -9.641 -15.055 -19.281 1 95.75 413 SER A CA 1
ATOM 3161 C C . SER A 1 413 ? -8.508 -16.062 -19.125 1 95.75 413 SER A C 1
ATOM 3163 O O . SER A 1 413 ? -7.59 -15.859 -18.328 1 95.75 413 SER A O 1
ATOM 3165 N N . ARG A 1 414 ? -8.562 -17.109 -19.891 1 96.5 414 ARG A N 1
ATOM 3166 C CA . ARG A 1 414 ? -7.441 -18.047 -20.016 1 96.5 414 ARG A CA 1
ATOM 3167 C C . ARG A 1 414 ? -6.281 -17.422 -20.781 1 96.5 414 ARG A C 1
ATOM 3169 O O . ARG A 1 414 ? -5.117 -17.609 -20.422 1 96.5 414 ARG A O 1
ATOM 3176 N N . GLU A 1 415 ? -6.547 -16.578 -21.766 1 94.44 415 GLU A N 1
ATOM 3177 C CA . GLU A 1 415 ? -5.578 -16.031 -22.703 1 94.44 415 GLU A CA 1
ATOM 3178 C C . GLU A 1 415 ? -4.641 -15.031 -22.016 1 94.44 415 GLU A C 1
ATOM 3180 O O . GLU A 1 415 ? -3.482 -14.891 -22.422 1 94.44 415 GLU A O 1
ATOM 3185 N N . GLU A 1 416 ? -5.121 -14.445 -21.016 1 95 416 GLU A N 1
ATOM 3186 C CA . GLU A 1 416 ? -4.332 -13.406 -20.344 1 95 416 GLU A CA 1
ATOM 3187 C C . GLU A 1 416 ? -3.801 -13.891 -19 1 95 416 GLU A C 1
ATOM 3189 O O . GLU A 1 416 ? -3.207 -13.117 -18.25 1 95 416 GLU A O 1
ATOM 3194 N N . HIS A 1 417 ? -3.998 -15.117 -18.734 1 97.25 417 HIS A N 1
ATOM 3195 C CA . HIS A 1 417 ? -3.654 -15.641 -17.406 1 97.25 417 HIS A CA 1
ATOM 3196 C C . HIS A 1 417 ? -2.166 -15.477 -17.125 1 97.25 417 HIS A C 1
ATOM 3198 O O . HIS A 1 417 ? -1.326 -16.031 -17.844 1 97.25 417 HIS A O 1
ATOM 3204 N N . MET A 1 418 ? -1.822 -14.672 -16.047 1 94.69 418 MET A N 1
ATOM 3205 C CA . MET A 1 418 ? -0.493 -14.5 -15.477 1 94.69 418 MET A CA 1
ATOM 3206 C C . MET A 1 418 ? 0.421 -13.742 -16.438 1 94.69 418 MET A C 1
ATOM 3208 O O . MET A 1 418 ? 1.645 -13.859 -16.359 1 94.69 418 MET A O 1
ATOM 3212 N N . ILE A 1 419 ? -0.209 -13.078 -17.469 1 90.69 419 ILE A N 1
ATOM 3213 C CA . ILE A 1 419 ? 0.599 -12.195 -18.297 1 90.69 419 ILE A CA 1
ATOM 3214 C C . ILE A 1 419 ? 0.908 -10.914 -17.531 1 90.69 419 ILE A C 1
ATOM 3216 O O . ILE A 1 419 ? 0.015 -10.312 -16.922 1 90.69 419 ILE A O 1
ATOM 3220 N N . SER A 1 420 ? 2.131 -10.719 -17.328 1 73.5 420 SER A N 1
ATOM 3221 C CA . SER A 1 420 ? 2.508 -9.492 -16.625 1 73.5 420 SER A CA 1
ATOM 3222 C C . SER A 1 420 ? 2.117 -8.258 -17.438 1 73.5 420 SER A C 1
ATOM 3224 O O . SER A 1 420 ? 2.127 -8.289 -18.672 1 73.5 420 SER A O 1
ATOM 3226 N N . ALA A 1 421 ? 1.398 -7.371 -16.875 1 53.78 421 ALA A N 1
ATOM 3227 C CA . ALA A 1 421 ? 1.146 -6.125 -17.594 1 53.78 421 ALA A CA 1
ATOM 3228 C C . ALA A 1 421 ? 2.406 -5.629 -18.297 1 53.78 421 ALA A C 1
ATOM 3230 O O . ALA A 1 421 ? 3.516 -5.805 -17.797 1 53.78 421 ALA A O 1
ATOM 3231 N N . PRO A 1 422 ? 2.377 -5.535 -19.734 1 41.22 422 PRO A N 1
ATOM 3232 C CA . PRO A 1 422 ? 3.561 -5.09 -20.469 1 41.22 422 PRO A CA 1
ATOM 3233 C C . PRO A 1 422 ? 4.441 -4.145 -19.656 1 41.22 422 PRO A C 1
ATOM 3235 O O . PRO A 1 422 ? 3.996 -3.066 -19.25 1 41.22 422 PRO A O 1
ATOM 3238 N N . ASP A 1 423 ? 5.012 -4.652 -18.766 1 39.22 423 ASP A N 1
ATOM 3239 C CA . ASP A 1 423 ? 6.066 -3.76 -18.297 1 39.22 423 ASP A CA 1
ATOM 3240 C C . ASP A 1 423 ? 6.91 -3.258 -19.469 1 39.22 423 ASP A C 1
ATOM 3242 O O . ASP A 1 423 ? 6.984 -3.914 -20.516 1 39.22 423 ASP A O 1
ATOM 3246 N N . ASP A 1 424 ? 7.414 -2.049 -19.578 1 33.44 424 ASP A N 1
ATOM 3247 C CA . ASP A 1 424 ? 8.523 -1.689 -20.453 1 33.44 424 ASP A CA 1
ATOM 3248 C C . ASP A 1 424 ? 9.641 -2.727 -20.359 1 33.44 424 ASP A C 1
ATOM 3250 O O . ASP A 1 424 ? 9.922 -3.264 -19.297 1 33.44 424 ASP A O 1
ATOM 3254 N N . GLU A 1 425 ? 10.094 -3.408 -21.406 1 31.5 425 GLU A N 1
ATOM 3255 C CA . GLU A 1 425 ? 11.125 -4.355 -21.828 1 31.5 425 GLU A CA 1
ATOM 3256 C C . GLU A 1 425 ? 12.398 -4.191 -21 1 31.5 425 GLU A C 1
ATOM 3258 O O . GLU A 1 425 ? 13.484 -4.574 -21.438 1 31.5 425 GLU A O 1
ATOM 3263 N N . SER A 1 426 ? 12.438 -3.508 -19.875 1 30.06 426 SER A N 1
ATOM 3264 C CA . SER A 1 426 ? 13.797 -3.139 -19.5 1 30.06 426 SER A CA 1
ATOM 3265 C C . SER A 1 426 ? 14.594 -4.352 -19.031 1 30.06 426 SER A C 1
ATOM 3267 O O . SER A 1 426 ? 15.82 -4.289 -18.891 1 30.06 426 SER A O 1
ATOM 3269 N N . SER A 1 427 ? 14.062 -5.348 -18.312 1 29.05 427 SER A N 1
ATOM 3270 C CA . SER A 1 427 ? 15.055 -5.926 -17.406 1 29.05 427 SER A CA 1
ATOM 3271 C C . SER A 1 427 ? 15.938 -6.934 -18.125 1 29.05 427 SER A C 1
ATOM 3273 O O . SER A 1 427 ? 16.875 -7.48 -17.547 1 29.05 427 SER A O 1
ATOM 3275 N N . GLU A 1 428 ? 15.445 -7.668 -19.078 1 25.64 428 GLU A N 1
ATOM 3276 C CA . GLU A 1 428 ? 16.281 -8.852 -19.234 1 25.64 428 GLU A CA 1
ATOM 3277 C C . GLU A 1 428 ? 17.547 -8.531 -20.031 1 25.64 428 GLU A C 1
ATOM 3279 O O . GLU A 1 428 ? 18.203 -9.438 -20.562 1 25.64 428 GLU A O 1
ATOM 3284 N N . GLU A 1 429 ? 17.766 -7.324 -20.578 1 26.84 429 GLU A N 1
ATOM 3285 C CA . GLU A 1 429 ? 18.828 -7.359 -21.578 1 26.84 429 GLU A CA 1
ATOM 3286 C C . GLU A 1 429 ? 20.188 -7.617 -20.906 1 26.84 429 GLU A C 1
ATOM 3288 O O . GLU A 1 429 ? 20.594 -6.883 -20.016 1 26.84 429 GLU A O 1
ATOM 3293 N N . GLY A 1 430 ? 20.688 -8.812 -20.984 1 22.22 430 GLY A N 1
ATOM 3294 C CA . GLY A 1 430 ? 22 -9.406 -20.734 1 22.22 430 GLY A CA 1
ATOM 3295 C C . GLY A 1 430 ? 23.141 -8.625 -21.359 1 22.22 430 GLY A C 1
ATOM 3296 O O . GLY A 1 430 ? 22.984 -8.039 -22.438 1 22.22 430 GLY A O 1
ATOM 3297 N N . SER A 1 431 ? 24.047 -8.008 -20.594 1 24.36 431 SER A N 1
ATOM 3298 C CA . SER A 1 431 ? 25.297 -7.324 -20.891 1 24.36 431 SER A CA 1
ATOM 3299 C C . SER A 1 431 ? 26.188 -8.164 -21.797 1 24.36 431 SER A C 1
ATOM 3301 O O . SER A 1 431 ? 26.578 -9.273 -21.438 1 24.36 431 SER A O 1
ATOM 3303 N N . SER A 1 432 ? 25.953 -8.234 -23.062 1 21.94 432 SER A N 1
ATOM 3304 C CA . SER A 1 432 ? 26.953 -8.844 -23.938 1 21.94 432 SER A CA 1
ATOM 3305 C C . SER A 1 432 ? 28.266 -8.086 -23.891 1 21.94 432 SER A C 1
ATOM 3307 O O . SER A 1 432 ? 28.344 -6.922 -24.281 1 21.94 432 SER A O 1
ATOM 3309 N N . SER A 1 433 ? 29.094 -8.25 -22.75 1 21.64 433 SER A N 1
ATOM 3310 C CA . SER A 1 433 ? 30.453 -7.719 -22.688 1 21.64 433 SER A CA 1
ATOM 3311 C C . SER A 1 433 ? 31.297 -8.219 -23.859 1 21.64 433 SER A C 1
ATOM 3313 O O . SER A 1 433 ? 31.516 -9.422 -24 1 21.64 433 SER A O 1
ATOM 3315 N N . GLU A 1 434 ? 31.266 -7.719 -25 1 21.05 434 GLU A N 1
ATOM 3316 C CA . GLU A 1 434 ? 32.219 -8 -26.062 1 21.05 434 GLU A CA 1
ATOM 3317 C C . GLU A 1 434 ? 33.656 -7.637 -25.625 1 21.05 434 GLU A C 1
ATOM 3319 O O . GLU A 1 434 ? 33.938 -6.477 -25.312 1 21.05 434 GLU A O 1
ATOM 3324 N N . GLU A 1 435 ? 34.406 -8.562 -24.875 1 21.55 435 GLU A N 1
ATOM 3325 C CA . GLU A 1 435 ? 35.812 -8.508 -24.609 1 21.55 435 GLU A CA 1
ATOM 3326 C C . GLU A 1 435 ? 36.625 -8.273 -25.891 1 21.55 435 GLU A C 1
ATOM 3328 O O . GLU A 1 435 ? 36.5 -9.047 -26.844 1 21.55 435 GLU A O 1
ATOM 3333 N N . GLU A 1 436 ? 36.875 -7.074 -26.266 1 20.88 436 GLU A N 1
ATOM 3334 C CA . GLU A 1 436 ? 37.844 -6.762 -27.312 1 20.88 436 GLU A CA 1
ATOM 3335 C C . GLU A 1 436 ? 39.219 -7.328 -26.984 1 20.88 436 GLU A C 1
ATOM 3337 O O . GLU A 1 436 ? 39.719 -7.105 -25.891 1 20.88 436 GLU A O 1
ATOM 3342 N N . GLU A 1 437 ? 39.594 -8.43 -27.609 1 20.47 437 GLU A N 1
ATOM 3343 C CA . GLU A 1 437 ? 40.875 -9.133 -27.672 1 20.47 437 GLU A CA 1
ATOM 3344 C C . GLU A 1 437 ? 42 -8.195 -28.062 1 20.47 437 GLU A C 1
ATOM 3346 O O . GLU A 1 437 ? 42.094 -7.734 -29.203 1 20.47 437 GLU A O 1
ATOM 3351 N N . GLU A 1 438 ? 42.25 -7.102 -27.188 1 19.19 438 GLU A N 1
ATOM 3352 C CA . GLU A 1 438 ? 43.469 -6.41 -27.609 1 19.19 438 GLU A CA 1
ATOM 3353 C C . GLU A 1 438 ? 44.656 -7.367 -27.672 1 19.19 438 GLU A C 1
ATOM 3355 O O . GLU A 1 438 ? 44.844 -8.18 -26.781 1 19.19 438 GLU A O 1
ATOM 3360 N N . ASP A 1 439 ? 45.219 -7.48 -28.828 1 19.64 439 ASP A N 1
ATOM 3361 C CA . ASP A 1 439 ? 46.344 -8.273 -29.359 1 19.64 439 ASP A CA 1
ATOM 3362 C C . ASP A 1 439 ? 47.656 -7.887 -28.672 1 19.64 439 ASP A C 1
ATOM 3364 O O . ASP A 1 439 ? 48.406 -7.07 -29.203 1 19.64 439 ASP A O 1
ATOM 3368 N N . GLY A 1 440 ? 47.562 -7.465 -27.359 1 17.88 440 GLY A N 1
ATOM 3369 C CA . GLY A 1 440 ? 48.906 -7.02 -26.953 1 17.88 440 GLY A CA 1
ATOM 3370 C C . GLY A 1 440 ? 49.969 -8.078 -27.156 1 17.88 440 GLY A C 1
ATOM 3371 O O . GLY A 1 440 ? 49.781 -9.234 -26.75 1 17.88 440 GLY A O 1
ATOM 3372 N N . SER A 1 441 ? 50.938 -7.82 -28.016 1 17.22 441 SER A N 1
ATOM 3373 C CA . SER A 1 441 ? 52.062 -8.586 -28.5 1 17.22 441 SER A CA 1
ATOM 3374 C C . SER A 1 441 ? 53.094 -8.828 -27.391 1 17.22 441 SER A C 1
ATOM 3376 O O . SER A 1 441 ? 54.031 -9.617 -27.562 1 17.22 441 SER A O 1
ATOM 3378 N N . GLN A 1 442 ? 53.188 -7.852 -26.422 1 16.05 442 GLN A N 1
ATOM 3379 C CA . GLN A 1 442 ? 54.625 -7.73 -26.172 1 16.05 442 GLN A CA 1
ATOM 3380 C C . GLN A 1 442 ? 55.219 -9.062 -25.734 1 16.05 442 GLN A C 1
ATOM 3382 O O . GLN A 1 442 ? 54.5 -9.945 -25.25 1 16.05 442 GLN A O 1
ATOM 3387 N N . GLY A 1 443 ? 56.688 -8.945 -25.547 1 16.41 443 GLY A N 1
ATOM 3388 C CA . GLY A 1 443 ? 57.969 -9.633 -25.672 1 16.41 443 GLY A CA 1
ATOM 3389 C C . GLY A 1 443 ? 58.219 -10.633 -24.547 1 16.41 443 GLY A C 1
ATOM 3390 O O . GLY A 1 443 ? 57.469 -10.672 -23.578 1 16.41 443 GLY A O 1
ATOM 3391 N N . GLY A 1 444 ? 59.594 -10.727 -24.297 1 15.38 444 GLY A N 1
ATOM 3392 C CA . GLY A 1 444 ? 60.531 -11.836 -24.219 1 15.38 444 GLY A CA 1
ATOM 3393 C C . GLY A 1 444 ? 60.625 -12.445 -22.828 1 15.38 444 GLY A C 1
ATOM 3394 O O . GLY A 1 444 ? 60.219 -13.586 -22.609 1 15.38 444 GLY A O 1
ATOM 3395 N N . SER A 1 445 ? 61.719 -11.836 -22 1 15.27 445 SER A N 1
ATOM 3396 C CA . SER A 1 445 ? 62.875 -12.656 -21.688 1 15.27 445 SER A CA 1
ATOM 3397 C C . SER A 1 445 ? 62.625 -13.516 -20.453 1 15.27 445 SER A C 1
ATOM 3399 O O . SER A 1 445 ? 61.656 -13.305 -19.719 1 15.27 445 SER A O 1
ATOM 3401 N N . ASP A 1 446 ? 63.812 -13.594 -19.562 1 14.55 446 ASP A N 1
ATOM 3402 C CA . ASP A 1 446 ? 64.75 -14.68 -19.203 1 14.55 446 ASP A CA 1
ATOM 3403 C C . ASP A 1 446 ? 64.375 -15.258 -17.828 1 14.55 446 ASP A C 1
ATOM 3405 O O . ASP A 1 446 ? 64.062 -16.438 -17.719 1 14.55 446 ASP A O 1
ATOM 3409 N N . GLU A 1 447 ? 65.312 -14.805 -16.734 1 14.36 447 GLU A N 1
ATOM 3410 C CA . GLU A 1 447 ? 66.25 -15.711 -16.125 1 14.36 447 GLU A CA 1
ATOM 3411 C C . GLU A 1 447 ? 65.688 -16.375 -14.883 1 14.36 447 GLU A C 1
ATOM 3413 O O . GLU A 1 447 ? 65.438 -17.578 -14.883 1 14.36 447 GLU A O 1
ATOM 3418 N N . GLY A 1 448 ? 66.375 -15.992 -13.617 1 14.38 448 GLY A N 1
ATOM 3419 C CA . GLY A 1 448 ? 67.312 -16.828 -12.875 1 14.38 448 GLY A CA 1
ATOM 3420 C C . GLY A 1 448 ? 66.625 -17.594 -11.742 1 14.38 448 GLY A C 1
ATOM 3421 O O . GLY A 1 448 ? 66.312 -18.766 -11.891 1 14.38 448 GLY A O 1
ATOM 3422 N N . GLY A 1 449 ? 67.062 -17.156 -10.43 1 14.3 449 GLY A N 1
ATOM 3423 C CA . GLY A 1 449 ? 67.938 -17.938 -9.531 1 14.3 449 GLY A CA 1
ATOM 3424 C C . GLY A 1 449 ? 67.125 -18.812 -8.586 1 14.3 449 GLY A C 1
ATOM 3425 O O . GLY A 1 449 ? 65.875 -18.75 -8.562 1 14.3 449 GLY A O 1
ATOM 3426 N N . SER A 1 450 ? 67.625 -18.656 -7.227 1 14.34 450 SER A N 1
ATOM 3427 C CA . SER A 1 450 ? 68.312 -19.609 -6.387 1 14.34 450 SER A CA 1
ATOM 3428 C C . SER A 1 450 ? 67.375 -20.422 -5.535 1 14.34 450 SER A C 1
ATOM 3430 O O . SER A 1 450 ? 66.125 -20.125 -5.5 1 14.34 450 SER A O 1
ATOM 3432 N N . ASP A 1 451 ? 67.688 -20.344 -4.137 1 14.02 451 ASP A N 1
ATOM 3433 C CA . ASP A 1 451 ? 68.25 -21.406 -3.297 1 14.02 451 ASP A CA 1
ATOM 3434 C C . ASP A 1 451 ? 67.125 -22.188 -2.596 1 14.02 451 ASP A C 1
ATOM 3436 O O . ASP A 1 451 ? 65.938 -21.797 -2.67 1 14.02 451 ASP A O 1
ATOM 3440 N N . ASP A 1 452 ? 67.312 -22.156 -1.172 1 13.95 452 ASP A N 1
ATOM 3441 C CA . ASP A 1 452 ? 67.75 -23.266 -0.327 1 13.95 452 ASP A CA 1
ATOM 3442 C C . ASP A 1 452 ? 66.5 -24.031 0.22 1 13.95 452 ASP A C 1
ATOM 3444 O O . ASP A 1 452 ? 65.375 -23.578 0.061 1 13.95 452 ASP A O 1
ATOM 3448 N N . ASP A 1 453 ? 66.562 -24.109 1.666 1 13.95 453 ASP A N 1
ATOM 3449 C CA . ASP A 1 453 ? 66.812 -25.266 2.514 1 13.95 453 ASP A CA 1
ATOM 3450 C C . ASP A 1 453 ? 65.5 -25.969 2.906 1 13.95 453 ASP A C 1
ATOM 3452 O O . ASP A 1 453 ? 64.438 -25.406 2.752 1 13.95 453 ASP A O 1
ATOM 3456 N N . ASP A 1 454 ? 65.625 -26.516 4.199 1 13.41 454 ASP A N 1
ATOM 3457 C CA . ASP A 1 454 ? 65.625 -27.875 4.73 1 13.41 454 ASP A CA 1
ATOM 3458 C C . ASP A 1 454 ? 64.25 -28.266 5.188 1 13.41 454 ASP A C 1
ATOM 3460 O O . ASP A 1 454 ? 63.719 -29.312 4.789 1 13.41 454 ASP A O 1
ATOM 3464 N N . GLU A 1 455 ? 64 -27.953 6.57 1 13.87 455 GLU A N 1
ATOM 3465 C CA . GLU A 1 455 ? 64 -29.031 7.559 1 13.87 455 GLU A CA 1
ATOM 3466 C C . GLU A 1 455 ? 62.625 -29.703 7.629 1 13.87 455 GLU A C 1
ATOM 3468 O O . GLU A 1 455 ? 61.625 -29.094 7.266 1 13.87 455 GLU A O 1
ATOM 3473 N N . ALA A 1 456 ? 62.688 -30.734 8.562 1 13.16 456 ALA A N 1
ATOM 3474 C CA . ALA A 1 456 ? 62.281 -32.125 8.82 1 13.16 456 ALA A CA 1
ATOM 3475 C C . ALA A 1 456 ? 60.875 -32.156 9.383 1 13.16 456 ALA A C 1
ATOM 3477 O O . ALA A 1 456 ? 60.062 -33.031 9.008 1 13.16 456 ALA A O 1
ATOM 3478 N N . ALA A 1 457 ? 60.562 -31.375 10.5 1 13.64 457 ALA A N 1
ATOM 3479 C CA . ALA A 1 457 ? 60.375 -32.219 11.672 1 13.64 457 ALA A CA 1
ATOM 3480 C C . ALA A 1 457 ? 59.094 -33.031 11.555 1 13.64 457 ALA A C 1
ATOM 3482 O O . ALA A 1 457 ? 58.094 -32.562 10.961 1 13.64 457 ALA A O 1
ATOM 3483 N N . ALA A 1 458 ? 59.156 -34.188 12.391 1 13.33 458 ALA A N 1
ATOM 3484 C CA . ALA A 1 458 ? 58.688 -35.562 12.547 1 13.33 458 ALA A CA 1
ATOM 3485 C C . ALA A 1 458 ? 57.219 -35.625 12.953 1 13.33 458 ALA A C 1
ATOM 3487 O O . ALA A 1 458 ? 56.438 -36.375 12.398 1 13.33 458 ALA A O 1
ATOM 3488 N N . GLY A 1 459 ? 56.969 -35.156 14.312 1 13.12 459 GLY A N 1
ATOM 3489 C CA . GLY A 1 459 ? 56.719 -36.281 15.219 1 13.12 459 GLY A CA 1
ATOM 3490 C C . GLY A 1 459 ? 55.344 -36.906 15.008 1 13.12 459 GLY A C 1
ATOM 3491 O O . GLY A 1 459 ? 54.5 -36.375 14.281 1 13.12 459 GLY A O 1
ATOM 3492 N N . SER A 1 460 ? 54.875 -37.344 16.25 1 13.53 460 SER A N 1
ATOM 3493 C CA . SER A 1 460 ? 54.5 -38.594 16.875 1 13.53 460 SER A CA 1
ATOM 3494 C C . SER A 1 460 ? 53.031 -38.906 16.656 1 13.53 460 SER A C 1
ATOM 3496 O O . SER A 1 460 ? 52.25 -38.031 16.219 1 13.53 460 SER A O 1
ATOM 3498 N N . GLY A 1 461 ? 52.594 -39.75 17.656 1 13.32 461 GLY A N 1
ATOM 3499 C CA . GLY A 1 461 ? 52.094 -41.094 17.797 1 13.32 461 GLY A CA 1
ATOM 3500 C C . GLY A 1 461 ? 50.562 -41.188 17.766 1 13.32 461 GLY A C 1
ATOM 3501 O O . GLY A 1 461 ? 50 -41.875 16.922 1 13.32 461 GLY A O 1
ATOM 3502 N N . GLU A 1 462 ? 50.031 -41.312 19.109 1 13.34 462 GLU A N 1
ATOM 3503 C CA . GLU A 1 462 ? 49.5 -42.562 19.594 1 13.34 462 GLU A CA 1
ATOM 3504 C C . GLU A 1 462 ? 48 -42.656 19.359 1 13.34 462 GLU A C 1
ATOM 3506 O O . GLU A 1 462 ? 47.5 -43.656 18.844 1 13.34 462 GLU A O 1
ATOM 3511 N N . GLY A 1 463 ? 47.25 -41.875 20.219 1 13.41 463 GLY A N 1
ATOM 3512 C CA . GLY A 1 463 ? 46.562 -42.719 21.188 1 13.41 463 GLY A CA 1
ATOM 3513 C C . GLY A 1 463 ? 45.375 -43.469 20.578 1 13.41 463 GLY A C 1
ATOM 3514 O O . GLY A 1 463 ? 44.906 -43.125 19.5 1 13.41 463 GLY A O 1
ATOM 3515 N N . GLU A 1 464 ? 44.812 -44.344 21.531 1 13.29 464 GLU A N 1
ATOM 3516 C CA . GLU A 1 464 ? 44.312 -45.688 21.766 1 13.29 464 GLU A CA 1
ATOM 3517 C C . GLU A 1 464 ? 42.844 -45.812 21.344 1 13.29 464 GLU A C 1
ATOM 3519 O O . GLU A 1 464 ? 42.469 -46.719 20.625 1 13.29 464 GLU A O 1
ATOM 3524 N N . GLU A 1 465 ? 42.031 -45.188 22.25 1 13.05 465 GLU A N 1
ATOM 3525 C CA . GLU A 1 465 ? 41.344 -46.219 23.031 1 13.05 465 GLU A CA 1
ATOM 3526 C C . GLU A 1 465 ? 40.312 -46.969 22.188 1 13.05 465 GLU A C 1
ATOM 3528 O O . GLU A 1 465 ? 39.938 -46.5 21.125 1 13.05 465 GLU A O 1
ATOM 3533 N N . LYS A 1 466 ? 39.156 -46.906 22.969 1 13.57 466 LYS A N 1
ATOM 3534 C CA . LYS A 1 466 ? 38.375 -47.938 23.656 1 13.57 466 LYS A CA 1
ATOM 3535 C C . LYS A 1 466 ? 37.344 -48.562 22.734 1 13.57 466 LYS A C 1
ATOM 3537 O O . LYS A 1 466 ? 36.656 -47.844 22.016 1 13.57 466 LYS A O 1
ATOM 3542 N N . GLY A 1 467 ? 37.344 -49.969 22.688 1 12.87 467 GLY A N 1
ATOM 3543 C CA . GLY A 1 467 ? 36.844 -51.156 22.016 1 12.87 467 GLY A CA 1
ATOM 3544 C C . GLY A 1 467 ? 35.344 -51.281 22.109 1 12.87 467 GLY A C 1
ATOM 3545 O O . GLY A 1 467 ? 34.656 -51.688 21.156 1 12.87 467 GLY A O 1
ATOM 3546 N N . GLU A 1 468 ? 34.781 -51.281 23.484 1 12.97 468 GLU A N 1
ATOM 3547 C CA . GLU A 1 468 ? 34.219 -52.594 23.875 1 12.97 468 GLU A CA 1
ATOM 3548 C C . GLU A 1 468 ? 33 -52.938 23.031 1 12.97 468 GLU A C 1
ATOM 3550 O O . GLU A 1 468 ? 32.375 -52.062 22.453 1 12.97 468 GLU A O 1
ATOM 3555 N N . ALA A 1 469 ? 32.375 -54.094 23.656 1 13.01 469 ALA A N 1
ATOM 3556 C CA . ALA A 1 469 ? 31.922 -55.469 23.344 1 13.01 469 ALA A CA 1
ATOM 3557 C C . ALA A 1 469 ? 30.438 -55.469 22.984 1 13.01 469 ALA A C 1
ATOM 3559 O O . ALA A 1 469 ? 30.047 -55.969 21.922 1 13.01 469 ALA A O 1
ATOM 3560 N N . GLU A 1 470 ? 29.547 -55.812 24.125 1 12.84 470 GLU A N 1
ATOM 3561 C CA . GLU A 1 470 ? 29.016 -57.188 24.234 1 12.84 470 GLU A CA 1
ATOM 3562 C C . GLU A 1 470 ? 27.734 -57.312 23.422 1 12.84 470 GLU A C 1
ATOM 3564 O O . GLU A 1 470 ? 27.219 -56.344 22.875 1 12.84 470 GLU A O 1
ATOM 3569 N N . ASP A 1 471 ? 26.656 -57.844 24.266 1 12.73 471 ASP A N 1
ATOM 3570 C CA . ASP A 1 471 ? 26.062 -59.156 24.297 1 12.73 471 ASP A CA 1
ATOM 3571 C C . ASP A 1 471 ? 24.797 -59.25 23.438 1 12.73 471 ASP A C 1
ATOM 3573 O O . ASP A 1 471 ? 24.719 -60.062 22.516 1 12.73 471 ASP A O 1
ATOM 3577 N N . GLN A 1 472 ? 23.609 -59.5 24.25 1 12.91 472 GLN A N 1
ATOM 3578 C CA . GLN A 1 472 ? 22.891 -60.781 24.375 1 12.91 472 GLN A CA 1
ATOM 3579 C C . GLN A 1 472 ? 21.766 -60.844 23.328 1 12.91 472 GLN A C 1
ATOM 3581 O O . GLN A 1 472 ? 21.375 -59.844 22.75 1 12.91 472 GLN A O 1
ATOM 3586 N N . ALA A 1 473 ? 20.625 -61.719 23.844 1 12.92 473 ALA A N 1
ATOM 3587 C CA . ALA A 1 473 ? 20 -63 23.578 1 12.92 473 ALA A CA 1
ATOM 3588 C C . ALA A 1 473 ? 18.781 -62.844 22.688 1 12.92 473 ALA A C 1
ATOM 3590 O O . ALA A 1 473 ? 18.672 -63.5 21.641 1 12.92 473 ALA A O 1
ATOM 3591 N N . ALA A 1 474 ? 17.5 -63.031 23.375 1 13.03 474 ALA A N 1
ATOM 3592 C CA . ALA A 1 474 ? 16.703 -64.25 23.375 1 13.03 474 ALA A CA 1
ATOM 3593 C C . ALA A 1 474 ? 15.711 -64.25 22.219 1 13.03 474 ALA A C 1
ATOM 3595 O O . ALA A 1 474 ? 15.438 -63.219 21.625 1 13.03 474 ALA A O 1
ATOM 3596 N N . ALA A 1 475 ? 14.367 -64.75 22.625 1 13.29 475 ALA A N 1
ATOM 3597 C CA . ALA A 1 475 ? 13.633 -66 22.422 1 13.29 475 ALA A CA 1
ATOM 3598 C C . ALA A 1 475 ? 12.711 -65.875 21.219 1 13.29 475 ALA A C 1
ATOM 3600 O O . ALA A 1 475 ? 12.469 -64.812 20.688 1 13.29 475 ALA A O 1
ATOM 3601 N N . GLY A 1 476 ? 11.383 -66.375 21.5 1 13.12 476 GLY A N 1
ATOM 3602 C CA . GLY A 1 476 ? 10.688 -67.562 21.188 1 13.12 476 GLY A CA 1
ATOM 3603 C C . GLY A 1 476 ? 9.852 -67.5 19.922 1 13.12 476 GLY A C 1
ATOM 3604 O O . GLY A 1 476 ? 9.711 -66.438 19.344 1 13.12 476 GLY A O 1
ATOM 3605 N N . LYS A 1 477 ? 8.484 -68 20.109 1 13.55 477 LYS A N 1
ATOM 3606 C CA . LYS A 1 477 ? 7.84 -69.25 19.609 1 13.55 477 LYS A CA 1
ATOM 3607 C C . LYS A 1 477 ? 7.07 -68.938 18.328 1 13.55 477 LYS A C 1
ATOM 3609 O O . LYS A 1 477 ? 7.383 -69.5 17.266 1 13.55 477 LYS A O 1
ATOM 3614 N N . LYS A 1 478 ? 5.656 -69.25 18.438 1 13.48 478 LYS A N 1
ATOM 3615 C CA . LYS A 1 478 ? 4.977 -70.5 17.969 1 13.48 478 LYS A CA 1
ATOM 3616 C C . LYS A 1 478 ? 4.422 -70.312 16.562 1 13.48 478 LYS A C 1
ATOM 3618 O O . LYS A 1 478 ? 4.332 -69.188 16.078 1 13.48 478 LYS A O 1
ATOM 3623 N N . LYS A 1 479 ? 3.078 -70.812 16.469 1 13.17 479 LYS A N 1
ATOM 3624 C CA . LYS A 1 479 ? 2.514 -72 15.852 1 13.17 479 LYS A CA 1
ATOM 3625 C C . LYS A 1 479 ? 2.023 -71.75 14.43 1 13.17 479 LYS A C 1
ATOM 3627 O O . LYS A 1 479 ? 2.549 -72.25 13.469 1 13.17 479 LYS A O 1
ATOM 3632 N N . LYS A 1 480 ? 0.639 -72.062 14.211 1 13.13 480 LYS A N 1
ATOM 3633 C CA . LYS A 1 480 ? 0.045 -73.188 13.578 1 13.13 480 LYS A CA 1
ATOM 3634 C C . LYS A 1 480 ? -0.202 -73 12.094 1 13.13 480 LYS A C 1
ATOM 3636 O O . LYS A 1 480 ? -0.199 -71.812 11.633 1 13.13 480 LYS A O 1
ATOM 3641 N N . GLN A 1 481 ? -1.415 -73.625 11.648 1 12.75 481 GLN A N 1
ATOM 3642 C CA . GLN A 1 481 ? -1.771 -74.812 10.836 1 12.75 481 GLN A CA 1
ATOM 3643 C C . GLN A 1 481 ? -2.047 -74.438 9.391 1 12.75 481 GLN A C 1
ATOM 3645 O O . GLN A 1 481 ? -2.236 -73.25 9.094 1 12.75 481 GLN A O 1
ATOM 3650 N N . GLN A 1 482 ? -3.172 -75.125 8.844 1 12.82 482 GLN A N 1
ATOM 3651 C CA . GLN A 1 482 ? -3.318 -76.25 7.871 1 12.82 482 GLN A CA 1
ATOM 3652 C C . GLN A 1 482 ? -3.662 -75.688 6.488 1 12.82 482 GLN A C 1
ATOM 3654 O O . GLN A 1 482 ? -2.994 -76 5.504 1 12.82 482 GLN A O 1
ATOM 3659 N N . GLN A 1 483 ? -4.949 -76.188 6.004 1 12.95 483 GLN A N 1
ATOM 3660 C CA . GLN A 1 483 ? -5.184 -77.25 5.031 1 12.95 483 GLN A CA 1
ATOM 3661 C C . GLN A 1 483 ? -5.328 -76.688 3.621 1 12.95 483 GLN A C 1
ATOM 3663 O O . GLN A 1 483 ? -5.52 -75.438 3.449 1 12.95 483 GLN A O 1
ATOM 3668 N N . GLN A 1 484 ? -6.457 -77.25 2.918 1 12.88 484 GLN A N 1
ATOM 3669 C CA . GLN A 1 484 ? -6.527 -78.25 1.85 1 12.88 484 GLN A CA 1
ATOM 3670 C C . GLN A 1 484 ? -6.715 -77.625 0.491 1 12.88 484 GLN A C 1
ATOM 3672 O O . GLN A 1 484 ? -7.016 -76.375 0.417 1 12.88 484 GLN A O 1
ATOM 3677 N N . GLN A 1 485 ? -7.855 -78.188 -0.261 1 12.77 485 GLN A N 1
ATOM 3678 C CA . GLN A 1 485 ? -7.836 -79.125 -1.395 1 12.77 485 GLN A CA 1
ATOM 3679 C C . GLN A 1 485 ? -7.98 -78.375 -2.715 1 12.77 485 GLN A C 1
ATOM 3681 O O . GLN A 1 485 ? -7.148 -78.5 -3.611 1 12.77 485 GLN A O 1
ATOM 3686 N N . ASN A 1 486 ? -9.227 -78.625 -3.396 1 13.27 486 ASN A N 1
ATOM 3687 C CA . ASN A 1 486 ? -9.383 -79.562 -4.543 1 13.27 486 ASN A CA 1
ATOM 3688 C C . ASN A 1 486 ? -9.328 -78.75 -5.859 1 13.27 486 ASN A C 1
ATOM 3690 O O . ASN A 1 486 ? -9.445 -77.562 -5.875 1 13.27 486 ASN A O 1
ATOM 3694 N N . GLY A 1 487 ? -10.336 -79.25 -6.785 1 12.97 487 GLY A N 1
ATOM 3695 C CA . GLY A 1 487 ? -10.219 -80 -8.039 1 12.97 487 GLY A CA 1
ATOM 3696 C C . GLY A 1 487 ? -10.211 -79.125 -9.258 1 12.97 487 GLY A C 1
ATOM 3697 O O . GLY A 1 487 ? -9.172 -78.938 -9.891 1 12.97 487 GLY A O 1
ATOM 3698 N N . GLY A 1 488 ? -11.328 -79.312 -10.117 1 13.48 488 GLY A N 1
ATOM 3699 C CA . GLY A 1 488 ? -11.305 -80 -11.398 1 13.48 488 GLY A CA 1
ATOM 3700 C C . GLY A 1 488 ? -11.117 -79.062 -12.57 1 13.48 488 GLY A C 1
ATOM 3701 O O . GLY A 1 488 ? -11.234 -77.875 -12.422 1 13.48 488 GLY A O 1
ATOM 3702 N N . GLU A 1 489 ? -11.852 -79.5 -13.742 1 13.56 489 GLU A N 1
ATOM 3703 C CA . GLU A 1 489 ? -11.453 -79.938 -15.078 1 13.56 489 GLU A CA 1
ATOM 3704 C C . GLU A 1 489 ? -11.609 -78.812 -16.094 1 13.56 489 GLU A C 1
ATOM 3706 O O . GLU A 1 489 ? -10.68 -78.5 -16.844 1 13.56 489 GLU A O 1
ATOM 3711 N N . ALA A 1 490 ? -12.867 -78.75 -16.75 1 13.45 490 ALA A N 1
ATOM 3712 C CA . ALA A 1 490 ? -12.977 -79.25 -18.109 1 13.45 490 ALA A CA 1
ATOM 3713 C C . ALA A 1 490 ? -12.617 -78.125 -19.125 1 13.45 490 ALA A C 1
ATOM 3715 O O . ALA A 1 490 ? -12.656 -76.938 -18.812 1 13.45 490 ALA A O 1
ATOM 3716 N N . HIS A 1 491 ? -13.219 -78.375 -20.359 1 13.41 491 HIS A N 1
ATOM 3717 C CA . HIS A 1 491 ? -12.727 -78.625 -21.719 1 13.41 491 HIS A CA 1
ATOM 3718 C C . HIS A 1 491 ? -12.766 -77.375 -22.547 1 13.41 491 HIS A C 1
ATOM 3720 O O . HIS A 1 491 ? -11.742 -76.938 -23.109 1 13.41 491 HIS A O 1
ATOM 3726 N N . GLU A 1 492 ? -13.688 -77.375 -23.688 1 13.27 492 GLU A N 1
ATOM 3727 C CA . GLU A 1 492 ? -13.273 -77.562 -25.078 1 13.27 492 GLU A CA 1
ATOM 3728 C C . GLU A 1 492 ? -13.25 -76.188 -25.797 1 13.27 492 GLU A C 1
ATOM 3730 O O . GLU A 1 492 ? -12.242 -75.812 -26.391 1 13.27 492 GLU A O 1
ATOM 3735 N N . GLN A 1 493 ? -14.359 -75.938 -26.719 1 13.17 493 GLN A N 1
ATOM 3736 C CA . GLN A 1 493 ? -14.172 -76.062 -28.172 1 13.17 493 GLN A CA 1
ATOM 3737 C C . GLN A 1 493 ? -13.945 -74.688 -28.797 1 13.17 493 GLN A C 1
ATOM 3739 O O . GLN A 1 493 ? -14.18 -73.688 -28.156 1 13.17 493 GLN A O 1
ATOM 3744 N N . HIS A 1 494 ? -14.711 -74.5 -29.984 1 13.72 494 HIS A N 1
ATOM 3745 C CA . HIS A 1 494 ? -14.227 -74.375 -31.359 1 13.72 494 HIS A CA 1
ATOM 3746 C C . HIS A 1 494 ? -14.188 -72.938 -31.828 1 13.72 494 HIS A C 1
ATOM 3748 O O . HIS A 1 494 ? -13.133 -72.438 -32.219 1 13.72 494 HIS A O 1
ATOM 3754 N N . HIS A 1 495 ? -15.156 -72.562 -32.844 1 13.79 495 HIS A N 1
ATOM 3755 C CA . HIS A 1 495 ? -14.805 -72.375 -34.25 1 13.79 495 HIS A CA 1
ATOM 3756 C C . HIS A 1 495 ? -14.664 -70.875 -34.594 1 13.79 495 HIS A C 1
ATOM 3758 O O . HIS A 1 495 ? -15.047 -70.062 -33.781 1 13.79 495 HIS A O 1
ATOM 3764 N N . HIS A 1 496 ? -15.547 -70.438 -35.688 1 13.91 496 HIS A N 1
ATOM 3765 C CA . HIS A 1 496 ? -15.133 -70.062 -37.031 1 13.91 496 HIS A CA 1
ATOM 3766 C C . HIS A 1 496 ? -15.039 -68.562 -37.188 1 13.91 496 HIS A C 1
ATOM 3768 O O . HIS A 1 496 ? -13.961 -68.062 -37.469 1 13.91 496 HIS A O 1
ATOM 3774 N N . HIS A 1 497 ? -15.961 -67.938 -38.125 1 14.3 497 HIS A N 1
ATOM 3775 C CA . HIS A 1 497 ? -15.633 -67.5 -39.469 1 14.3 497 HIS A CA 1
ATOM 3776 C C . HIS A 1 497 ? -15.492 -65.938 -39.5 1 14.3 497 HIS A C 1
ATOM 3778 O O . HIS A 1 497 ? -15.859 -65.25 -38.562 1 14.3 497 HIS A O 1
ATOM 3784 N N . HIS A 1 498 ? -16.312 -65.25 -40.5 1 14.47 498 HIS A N 1
ATOM 3785 C CA . HIS A 1 498 ? -15.898 -64.625 -41.719 1 14.47 498 HIS A CA 1
ATOM 3786 C C . HIS A 1 498 ? -15.859 -63.125 -41.594 1 14.47 498 HIS A C 1
ATOM 3788 O O . HIS A 1 498 ? -14.836 -62.5 -41.875 1 14.47 498 HIS A O 1
ATOM 3794 N N . HIS A 1 499 ? -16.922 -62.312 -42.156 1 15.07 499 HIS A N 1
ATOM 3795 C CA . HIS A 1 499 ? -16.844 -61.562 -43.406 1 15.07 499 HIS A CA 1
ATOM 3796 C C . HIS A 1 499 ? -16.594 -60.062 -43.125 1 15.07 499 HIS A C 1
ATOM 3798 O O . HIS A 1 499 ? -16.828 -59.594 -42 1 15.07 499 HIS A O 1
ATOM 3804 N N . GLY A 1 500 ? -16.484 -59.156 -44.312 1 14.88 500 GLY A N 1
ATOM 3805 C CA . GLY A 1 500 ? -15.625 -58.156 -44.906 1 14.88 500 GLY A CA 1
ATOM 3806 C C . GLY A 1 500 ? -16.125 -56.719 -44.719 1 14.88 500 GLY A C 1
ATOM 3807 O O . GLY A 1 500 ? -15.344 -55.812 -44.562 1 14.88 500 GLY A O 1
ATOM 3808 N N . GLU A 1 501 ? -17.391 -56.312 -44.688 1 16.06 501 GLU A N 1
ATOM 3809 C CA . GLU A 1 501 ? -17.75 -55.281 -45.656 1 16.06 501 GLU A CA 1
ATOM 3810 C C . GLU A 1 501 ? -17.328 -53.906 -45.156 1 16.06 501 GLU A C 1
ATOM 3812 O O . GLU A 1 501 ? -17.453 -53.594 -43.969 1 16.06 501 GLU A O 1
ATOM 3817 N N . GLY A 1 502 ? -16.719 -53 -46.062 1 15.52 502 GLY A N 1
ATOM 3818 C CA . GLY A 1 502 ? -15.805 -51.875 -46.156 1 15.52 502 GLY A CA 1
ATOM 3819 C C . GLY A 1 502 ? -16.5 -50.531 -46.094 1 15.52 502 GLY A C 1
ATOM 3820 O O . GLY A 1 502 ? -15.859 -49.5 -46.156 1 15.52 502 GLY A O 1
ATOM 3821 N N . GLU A 1 503 ? -17.766 -50.281 -45.906 1 16.89 503 GLU A N 1
ATOM 3822 C CA . GLU A 1 503 ? -18.266 -49.125 -46.625 1 16.89 503 GLU A CA 1
ATOM 3823 C C . GLU A 1 503 ? -17.75 -47.812 -46 1 16.89 503 GLU A C 1
ATOM 3825 O O . GLU A 1 503 ? -17.75 -47.688 -44.781 1 16.89 503 GLU A O 1
ATOM 3830 N N . HIS A 1 504 ? -17.156 -46.875 -46.875 1 16.27 504 HIS A N 1
ATOM 3831 C CA . HIS A 1 504 ? -16.219 -45.75 -46.844 1 16.27 504 HIS A CA 1
ATOM 3832 C C . HIS A 1 504 ? -16.953 -44.438 -46.562 1 16.27 504 HIS A C 1
ATOM 3834 O O . HIS A 1 504 ? -16.328 -43.406 -46.312 1 16.27 504 HIS A O 1
ATOM 3840 N N . HIS A 1 505 ? -18.188 -44.188 -46.625 1 18.2 505 HIS A N 1
ATOM 3841 C CA . HIS A 1 505 ? -18.547 -42.906 -47.25 1 18.2 505 HIS A CA 1
ATOM 3842 C C . HIS A 1 505 ? -18.094 -41.75 -46.375 1 18.2 505 HIS A C 1
ATOM 3844 O O . HIS A 1 505 ? -18.141 -41.812 -45.156 1 18.2 505 HIS A O 1
ATOM 3850 N N . CYS A 1 506 ? -17.562 -40.562 -47.062 1 16.5 506 CYS A N 1
ATOM 3851 C CA . CYS A 1 506 ? -16.75 -39.344 -47.031 1 16.5 506 CYS A CA 1
ATOM 3852 C C . CYS A 1 506 ? -17.516 -38.219 -46.375 1 16.5 506 CYS A C 1
ATOM 3854 O O . CYS A 1 506 ? -18.656 -37.938 -46.75 1 16.5 506 CYS A O 1
ATOM 3856 N N . CYS A 1 507 ? -17.203 -37.781 -45.188 1 17.34 507 CYS A N 1
ATOM 3857 C CA . CYS A 1 507 ? -17.688 -36.781 -44.219 1 17.34 507 CYS A CA 1
ATOM 3858 C C . CYS A 1 507 ? -17.406 -35.375 -44.75 1 17.34 507 CYS A C 1
ATOM 3860 O O . CYS A 1 507 ? -16.25 -35.031 -44.969 1 17.34 507 CYS A O 1
ATOM 3862 N N . GLY A 1 508 ? -18.25 -34.906 -45.656 1 17 508 GLY A N 1
ATOM 3863 C CA . GLY A 1 508 ? -18.141 -33.562 -46.25 1 17 508 GLY A CA 1
ATOM 3864 C C . GLY A 1 508 ? -18 -32.469 -45.188 1 17 508 GLY A C 1
ATOM 3865 O O . GLY A 1 508 ? -18.562 -32.594 -44.094 1 17 508 GLY A O 1
ATOM 3866 N N . ASP A 1 509 ? -17.062 -31.422 -45.406 1 17.22 509 ASP A N 1
ATOM 3867 C CA . ASP A 1 509 ? -16.203 -30.422 -44.75 1 17.22 509 ASP A CA 1
ATOM 3868 C C . ASP A 1 509 ? -17 -29.156 -44.438 1 17.22 509 ASP A C 1
ATOM 3870 O O . ASP A 1 509 ? -16.422 -28.141 -44.031 1 17.22 509 ASP A O 1
ATOM 3874 N N . ASP A 1 510 ? -18.297 -29.016 -44.5 1 18.48 510 ASP A N 1
ATOM 3875 C CA . ASP A 1 510 ? -18.719 -27.641 -44.688 1 18.48 510 ASP A CA 1
ATOM 3876 C C . ASP A 1 510 ? -18.406 -26.781 -43.469 1 18.48 510 ASP A C 1
ATOM 3878 O O . ASP A 1 510 ? -18.938 -27.047 -42.375 1 18.48 510 ASP A O 1
ATOM 3882 N N . VAL A 1 511 ? -17.172 -26.219 -43.344 1 18.39 511 VAL A N 1
ATOM 3883 C CA . VAL A 1 511 ? -16.578 -25.438 -42.25 1 18.39 511 VAL A CA 1
ATOM 3884 C C . VAL A 1 511 ? -17.25 -24.062 -42.188 1 18.39 511 VAL A C 1
ATOM 3886 O O . VAL A 1 511 ? -17.172 -23.281 -43.156 1 18.39 511 VAL A O 1
ATOM 3889 N N . CYS A 1 512 ? -18.516 -23.953 -41.844 1 18.06 512 CYS A N 1
ATOM 3890 C CA . CYS A 1 512 ? -19.188 -22.672 -41.719 1 18.06 512 CYS A CA 1
ATOM 3891 C C . CYS A 1 512 ? -18.469 -21.766 -40.75 1 18.06 512 CYS A C 1
ATOM 3893 O O . CYS A 1 512 ? -18.297 -22.109 -39.562 1 18.06 512 CYS A O 1
ATOM 3895 N N . GLY A 1 513 ? -17.516 -20.906 -41.188 1 17.83 513 GLY A N 1
ATOM 3896 C CA . GLY A 1 513 ? -16.641 -19.938 -40.562 1 17.83 513 GLY A CA 1
ATOM 3897 C C . GLY A 1 513 ? -17.391 -18.797 -39.875 1 17.83 513 GLY A C 1
ATOM 3898 O O . GLY A 1 513 ? -17.844 -17.875 -40.562 1 17.83 513 GLY A O 1
ATOM 3899 N N . GLN A 1 514 ? -18.5 -18.938 -39.219 1 17.86 514 GLN A N 1
ATOM 3900 C CA . GLN A 1 514 ? -19.172 -17.719 -38.781 1 17.86 514 GLN A CA 1
ATOM 3901 C C . GLN A 1 514 ? -18.266 -16.906 -37.844 1 17.86 514 GLN A C 1
ATOM 3903 O O . GLN A 1 514 ? -17.656 -17.453 -36.938 1 17.86 514 GLN A O 1
ATOM 3908 N N . GLN A 1 515 ? -17.766 -15.758 -38.344 1 18.39 515 GLN A N 1
ATOM 3909 C CA . GLN A 1 515 ? -16.922 -14.672 -37.844 1 18.39 515 GLN A CA 1
ATOM 3910 C C . GLN A 1 515 ? -17.516 -14.047 -36.594 1 18.39 515 GLN A C 1
ATOM 3912 O O . GLN A 1 515 ? -18.625 -13.5 -36.625 1 18.39 515 GLN A O 1
ATOM 3917 N N . HIS A 1 516 ? -17.469 -14.68 -35.469 1 19.45 516 HIS A N 1
ATOM 3918 C CA . HIS A 1 516 ? -17.953 -14.055 -34.219 1 19.45 516 HIS A CA 1
ATOM 3919 C C . HIS A 1 516 ? -17.219 -12.758 -33.938 1 19.45 516 HIS A C 1
ATOM 3921 O O . HIS A 1 516 ? -15.992 -12.695 -34.094 1 19.45 516 HIS A O 1
ATOM 3927 N N . GLY A 1 517 ? -17.828 -11.602 -34.188 1 19.22 517 GLY A N 1
ATOM 3928 C CA . GLY A 1 517 ? -17.484 -10.219 -33.906 1 19.22 517 GLY A CA 1
ATOM 3929 C C . GLY A 1 517 ? -17 -10 -32.5 1 19.22 517 GLY A C 1
ATOM 3930 O O . GLY A 1 517 ? -17.703 -10.328 -31.531 1 19.22 517 GLY A O 1
ATOM 3931 N N . VAL A 1 518 ? -15.711 -10.133 -32.281 1 19.61 518 VAL A N 1
ATOM 3932 C CA . VAL A 1 518 ? -15.039 -9.883 -31.016 1 19.61 518 VAL A CA 1
ATOM 3933 C C . VAL A 1 518 ? -15.273 -8.43 -30.594 1 19.61 518 VAL A C 1
ATOM 3935 O O . VAL A 1 518 ? -14.977 -7.5 -31.344 1 19.61 518 VAL A O 1
ATOM 3938 N N . GLN A 1 519 ? -16.375 -8.133 -29.938 1 19.31 519 GLN A N 1
ATOM 3939 C CA . GLN A 1 519 ? -16.547 -6.848 -29.281 1 19.31 519 GLN A CA 1
ATOM 3940 C C . GLN A 1 519 ? -15.328 -6.48 -28.438 1 19.31 519 GLN A C 1
ATOM 3942 O O . GLN A 1 519 ? -14.875 -7.277 -27.625 1 19.31 519 GLN A O 1
ATOM 3947 N N . GLU A 1 520 ? -14.516 -5.641 -29.016 1 19.83 520 GLU A N 1
ATOM 3948 C CA . GLU A 1 520 ? -13.359 -5.012 -28.375 1 19.83 520 GLU A CA 1
ATOM 3949 C C . GLU A 1 520 ? -13.75 -4.328 -27.078 1 19.83 520 GLU A C 1
ATOM 3951 O O . GLU A 1 520 ? -14.539 -3.379 -27.078 1 19.83 520 GLU A O 1
ATOM 3956 N N . HIS A 1 521 ? -13.906 -5.113 -26 1 20.44 521 HIS A N 1
ATOM 3957 C CA . HIS A 1 521 ? -14.031 -4.516 -24.672 1 20.44 521 HIS A CA 1
ATOM 3958 C C . HIS A 1 521 ? -12.828 -3.641 -24.359 1 20.44 521 HIS A C 1
ATOM 3960 O O . HIS A 1 521 ? -11.68 -4.098 -24.438 1 20.44 521 HIS A O 1
ATOM 3966 N N . SER A 1 522 ? -12.898 -2.424 -24.766 1 19.89 522 SER A N 1
ATOM 3967 C CA . SER A 1 522 ? -11.945 -1.4 -24.359 1 19.89 522 SER A CA 1
ATOM 3968 C C . SER A 1 522 ? -11.773 -1.386 -22.844 1 19.89 522 SER A C 1
ATOM 3970 O O . SER A 1 522 ? -12.734 -1.141 -22.109 1 19.89 522 SER A O 1
ATOM 3972 N N . LEU A 1 523 ? -10.859 -2.182 -22.344 1 21.7 523 LEU A N 1
ATOM 3973 C CA . LEU A 1 523 ? -10.445 -2.154 -20.953 1 21.7 523 LEU A CA 1
ATOM 3974 C C . LEU A 1 523 ? -9.875 -0.79 -20.578 1 21.7 523 LEU A C 1
ATOM 3976 O O . LEU A 1 523 ? -8.797 -0.416 -21.031 1 21.7 523 LEU A O 1
ATOM 3980 N N . SER A 1 524 ? -10.68 0.195 -20.578 1 21.31 524 SER A N 1
ATOM 3981 C CA . SER A 1 524 ? -10.25 1.45 -19.969 1 21.31 524 SER A CA 1
ATOM 3982 C C . SER A 1 524 ? -9.75 1.232 -18.547 1 21.31 524 SER A C 1
ATOM 3984 O O . SER A 1 524 ? -10.508 0.8 -17.672 1 21.31 524 SER A O 1
ATOM 3986 N N . SER A 1 525 ? -8.5 0.821 -18.422 1 24.73 525 SER A N 1
ATOM 3987 C CA . SER A 1 525 ? -7.84 0.687 -17.125 1 24.73 525 SER A CA 1
ATOM 3988 C C . SER A 1 525 ? -7.777 2.025 -16.406 1 24.73 525 SER A C 1
ATOM 3990 O O . SER A 1 525 ? -6.805 2.768 -16.531 1 24.73 525 SER A O 1
ATOM 3992 N N . GLY A 1 526 ? -8.688 2.871 -16.469 1 26.2 526 GLY A N 1
ATOM 3993 C CA . GLY A 1 526 ? -8.656 4.016 -15.578 1 26.2 526 GLY A CA 1
ATOM 3994 C C . GLY A 1 526 ? -8.555 3.623 -14.117 1 26.2 526 GLY A C 1
ATOM 3995 O O . GLY A 1 526 ? -9.43 2.916 -13.602 1 26.2 526 GLY A O 1
ATOM 3996 N N . ALA A 1 527 ? -7.277 3.438 -13.625 1 29.77 527 ALA A N 1
ATOM 3997 C CA . ALA A 1 527 ? -7.152 3.279 -12.18 1 29.77 527 ALA A CA 1
ATOM 3998 C C . ALA A 1 527 ? -7.965 4.336 -11.438 1 29.77 527 ALA A C 1
ATOM 4000 O O . ALA A 1 527 ? -7.543 5.492 -11.336 1 29.77 527 ALA A O 1
ATOM 4001 N N . ASP A 1 528 ? -9.109 4.371 -11.578 1 33.53 528 ASP A N 1
ATOM 4002 C CA . ASP A 1 528 ? -9.977 5.023 -10.594 1 33.53 528 ASP A CA 1
ATOM 4003 C C . ASP A 1 528 ? -9.695 4.508 -9.188 1 33.53 528 ASP A C 1
ATOM 4005 O O . ASP A 1 528 ? -9.898 3.328 -8.898 1 33.53 528 ASP A O 1
ATOM 4009 N N . GLY A 1 529 ? -8.711 4.961 -8.539 1 37.66 529 GLY A N 1
ATOM 4010 C CA . GLY A 1 529 ? -8.32 4.562 -7.199 1 37.66 529 GLY A CA 1
ATOM 4011 C C . GLY A 1 529 ? -9.5 4.254 -6.301 1 37.66 529 GLY A C 1
ATOM 4012 O O . GLY A 1 529 ? -9.352 3.584 -5.277 1 37.66 529 GLY A O 1
ATOM 4013 N N . ASP A 1 530 ? -10.523 5.152 -6.211 1 44.72 530 ASP A N 1
ATOM 4014 C CA . ASP A 1 530 ? -11.57 4.973 -5.207 1 44.72 530 ASP A CA 1
ATOM 4015 C C . ASP A 1 530 ? -12.539 3.865 -5.613 1 44.72 530 ASP A C 1
ATOM 4017 O O . ASP A 1 530 ? -13.648 3.781 -5.09 1 44.72 530 ASP A O 1
ATOM 4021 N N . ALA A 1 531 ? -12.336 3.182 -6.652 1 51.66 531 ALA A N 1
ATOM 4022 C CA . ALA A 1 531 ? -13.32 2.176 -7.039 1 51.66 531 ALA A CA 1
ATOM 4023 C C . ALA A 1 531 ? -13.234 0.948 -6.137 1 51.66 531 ALA A C 1
ATOM 4025 O O . ALA A 1 531 ? -12.141 0.494 -5.801 1 51.66 531 ALA A O 1
ATOM 4026 N N . ASN A 1 532 ? -14.305 0.733 -5.434 1 70.81 532 ASN A N 1
ATOM 4027 C CA . ASN A 1 532 ? -14.484 -0.539 -4.738 1 70.81 532 ASN A CA 1
ATOM 4028 C C . ASN A 1 532 ? -13.914 -1.701 -5.547 1 70.81 532 ASN A C 1
ATOM 4030 O O . ASN A 1 532 ? -14.469 -2.066 -6.59 1 70.81 532 ASN A O 1
ATOM 4034 N N . PRO A 1 533 ? -12.758 -2.117 -5.156 1 78.5 533 PRO A N 1
ATOM 4035 C CA . PRO A 1 533 ? -12.125 -3.193 -5.922 1 78.5 533 PRO A CA 1
ATOM 4036 C C . PRO A 1 533 ? -13.055 -4.383 -6.152 1 78.5 533 PRO A C 1
ATOM 4038 O O . PRO A 1 533 ? -12.906 -5.105 -7.141 1 78.5 533 PRO A O 1
ATOM 4041 N N . VAL A 1 534 ? -14 -4.531 -5.324 1 85.5 534 VAL A N 1
ATOM 4042 C CA . VAL A 1 534 ? -14.922 -5.656 -5.434 1 85.5 534 VAL A CA 1
ATOM 4043 C C . VAL A 1 534 ? -15.883 -5.422 -6.598 1 85.5 534 VAL A C 1
ATOM 4045 O O . VAL A 1 534 ? -16.359 -6.375 -7.223 1 85.5 534 VAL A O 1
ATOM 4048 N N . ALA A 1 535 ? -16.141 -4.176 -6.859 1 86 535 ALA A N 1
ATOM 4049 C CA . ALA A 1 535 ? -17.062 -3.834 -7.934 1 86 535 ALA A CA 1
ATOM 4050 C C . ALA A 1 535 ? -16.547 -4.312 -9.281 1 86 535 ALA A C 1
ATOM 4052 O O . ALA A 1 535 ? -17.328 -4.695 -10.156 1 86 535 ALA A O 1
ATOM 4053 N N . ALA A 1 536 ? -15.328 -4.34 -9.43 1 87.38 536 ALA A N 1
ATOM 4054 C CA . ALA A 1 536 ? -14.703 -4.695 -10.703 1 87.38 536 ALA A CA 1
ATOM 4055 C C . ALA A 1 536 ? -14.719 -6.207 -10.914 1 87.38 536 ALA A C 1
ATOM 4057 O O . ALA A 1 536 ? -14.539 -6.684 -12.039 1 87.38 536 ALA A O 1
ATOM 4058 N N . LEU A 1 537 ? -14.977 -6.996 -9.906 1 92.69 537 LEU A N 1
ATOM 4059 C CA . LEU A 1 537 ? -14.977 -8.453 -10 1 92.69 537 LEU A CA 1
ATOM 4060 C C . LEU A 1 537 ? -16.234 -8.953 -10.695 1 92.69 537 LEU A C 1
ATOM 4062 O O . LEU A 1 537 ? -17.328 -8.43 -10.469 1 92.69 537 LEU A O 1
ATOM 4066 N N . PRO A 1 538 ? -16.094 -9.914 -11.523 1 91.38 538 PRO A N 1
ATOM 4067 C CA . PRO A 1 538 ? -17.281 -10.5 -12.133 1 91.38 538 PRO A CA 1
ATOM 4068 C C . PRO A 1 538 ? -18.109 -11.32 -11.141 1 91.38 538 PRO A C 1
ATOM 4070 O O . PRO A 1 538 ? -17.547 -12.078 -10.344 1 91.38 538 PRO A O 1
ATOM 4073 N N . GLY A 1 539 ? -19.359 -11.102 -11.211 1 92.25 539 GLY A N 1
ATOM 4074 C CA . GLY A 1 539 ? -20.219 -11.859 -10.32 1 92.25 539 GLY A CA 1
ATOM 4075 C C . GLY A 1 539 ? -21.578 -11.227 -10.109 1 92.25 539 GLY A C 1
ATOM 4076 O O . GLY A 1 539 ? -21.922 -10.242 -10.766 1 92.25 539 GLY A O 1
ATOM 4077 N N . LEU A 1 540 ? -22.359 -11.875 -9.211 1 93.5 540 LEU A N 1
ATOM 4078 C CA . LEU A 1 540 ? -23.719 -11.453 -8.922 1 93.5 540 LEU A CA 1
ATOM 4079 C C . LEU A 1 540 ? -23.797 -10.688 -7.602 1 93.5 540 LEU A C 1
ATOM 4081 O O . LEU A 1 540 ? -23.328 -11.18 -6.574 1 93.5 540 LEU A O 1
ATOM 4085 N N . VAL A 1 541 ? -24.359 -9.508 -7.645 1 93.25 541 VAL A N 1
ATOM 4086 C CA . VAL A 1 541 ? -24.609 -8.742 -6.426 1 93.25 541 VAL A CA 1
ATOM 4087 C C . VAL A 1 541 ? -25.938 -9.164 -5.812 1 93.25 541 VAL A C 1
ATOM 4089 O O . VAL A 1 541 ? -26.953 -9.219 -6.504 1 93.25 541 VAL A O 1
ATOM 4092 N N . LEU A 1 542 ? -25.922 -9.445 -4.613 1 93.19 542 LEU A N 1
ATOM 4093 C CA . LEU A 1 542 ? -27.094 -10 -3.93 1 93.19 542 LEU A CA 1
ATOM 4094 C C . LEU A 1 542 ? -27.484 -9.141 -2.734 1 93.19 542 LEU A C 1
ATOM 4096 O O . LEU A 1 542 ? -26.609 -8.703 -1.972 1 93.19 542 LEU A O 1
ATOM 4100 N N . ALA A 1 543 ? -28.75 -8.969 -2.572 1 91.88 543 ALA A N 1
ATOM 4101 C CA . ALA A 1 543 ? -29.281 -8.156 -1.487 1 91.88 543 ALA A CA 1
ATOM 4102 C C . ALA A 1 543 ? -29.141 -8.867 -0.145 1 91.88 543 ALA A C 1
ATOM 4104 O O . ALA A 1 543 ? -29.031 -10.094 -0.095 1 91.88 543 ALA A O 1
ATOM 4105 N N . PRO A 1 544 ? -29.172 -8.117 0.894 1 91.81 544 PRO A N 1
ATOM 4106 C CA . PRO A 1 544 ? -29 -8.688 2.232 1 91.81 544 PRO A CA 1
ATOM 4107 C C . PRO A 1 544 ? -30.047 -9.758 2.555 1 91.81 544 PRO A C 1
ATOM 4109 O O . PRO A 1 544 ? -29.734 -10.742 3.234 1 91.81 544 PRO A O 1
ATOM 4112 N N . GLY A 1 545 ? -31.234 -9.57 2.062 1 91.94 545 GLY A N 1
ATOM 4113 C CA . GLY A 1 545 ? -32.312 -10.484 2.387 1 91.94 545 GLY A CA 1
ATOM 4114 C C . GLY A 1 545 ? -32.125 -11.875 1.808 1 91.94 545 GLY A C 1
ATOM 4115 O O . GLY A 1 545 ? -32.75 -12.828 2.244 1 91.94 545 GLY A O 1
ATOM 4116 N N . VAL A 1 546 ? -31.219 -12.047 0.841 1 94.31 546 VAL A N 1
ATOM 4117 C CA . VAL A 1 546 ? -31.062 -13.336 0.172 1 94.31 546 VAL A CA 1
ATOM 4118 C C . VAL A 1 546 ? -29.797 -14.023 0.65 1 94.31 546 VAL A C 1
ATOM 4120 O O . VAL A 1 546 ? -29.516 -15.164 0.273 1 94.31 546 VAL A O 1
ATOM 4123 N N . VAL A 1 547 ? -29.031 -13.453 1.489 1 93.81 547 VAL A N 1
ATOM 4124 C CA . VAL A 1 547 ? -27.703 -13.922 1.875 1 93.81 547 VAL A CA 1
ATOM 4125 C C . VAL A 1 547 ? -27.812 -15.297 2.533 1 93.81 547 VAL A C 1
ATOM 4127 O O . VAL A 1 547 ? -27.031 -16.203 2.219 1 93.81 547 VAL A O 1
ATOM 4130 N N . LYS A 1 548 ? -28.75 -15.453 3.373 1 94.25 548 LYS A N 1
ATOM 4131 C CA . LYS A 1 548 ? -28.922 -16.734 4.043 1 94.25 548 LYS A CA 1
ATOM 4132 C C . LYS A 1 548 ? -29.172 -17.859 3.035 1 94.25 548 LYS A C 1
ATOM 4134 O O . LYS A 1 548 ? -28.641 -18.969 3.174 1 94.25 548 LYS A O 1
ATOM 4139 N N . ALA A 1 549 ? -29.969 -17.547 2.057 1 96.5 549 ALA A N 1
ATOM 4140 C CA . ALA A 1 549 ? -30.297 -18.531 1.02 1 96.5 549 ALA A CA 1
ATOM 4141 C C . ALA A 1 549 ? -29.078 -18.859 0.17 1 96.5 549 ALA A C 1
ATOM 4143 O O . ALA A 1 549 ? -28.844 -20.016 -0.179 1 96.5 549 ALA A O 1
ATOM 4144 N N . VAL A 1 550 ? -28.281 -17.922 -0.142 1 96.38 550 VAL A N 1
ATOM 4145 C CA . VAL A 1 550 ? -27.109 -18.109 -0.97 1 96.38 550 VAL A CA 1
ATOM 4146 C C . VAL A 1 550 ? -26.062 -18.922 -0.203 1 96.38 550 VAL A C 1
ATOM 4148 O O . VAL A 1 550 ? -25.391 -19.781 -0.777 1 96.38 550 VAL A O 1
ATOM 4151 N N . VAL A 1 551 ? -25.938 -18.609 1.067 1 95.06 551 VAL A N 1
ATOM 4152 C CA . VAL A 1 551 ? -25.016 -19.359 1.911 1 95.06 551 VAL A CA 1
ATOM 4153 C C . VAL A 1 551 ? -25.422 -20.828 1.927 1 95.06 551 VAL A C 1
ATOM 4155 O O . VAL A 1 551 ? -24.578 -21.719 1.756 1 95.06 551 VAL A O 1
ATOM 4158 N N . ALA A 1 552 ? -26.703 -21.078 2.037 1 94.81 552 ALA A N 1
ATOM 4159 C CA . ALA A 1 552 ? -27.203 -22.438 2.01 1 94.81 552 ALA A CA 1
ATOM 4160 C C . ALA A 1 552 ? -26.953 -23.094 0.656 1 94.81 552 ALA A C 1
ATOM 4162 O O . ALA A 1 552 ? -26.531 -24.25 0.589 1 94.81 552 ALA A O 1
ATOM 4163 N N . PHE A 1 553 ? -27.234 -22.359 -0.356 1 96.19 553 PHE A N 1
ATOM 4164 C CA . PHE A 1 553 ? -27.016 -22.828 -1.716 1 96.19 553 PHE A CA 1
ATOM 4165 C C . PHE A 1 553 ? -25.547 -23.188 -1.93 1 96.19 553 PHE A C 1
ATOM 4167 O O . PHE A 1 553 ? -25.234 -24.266 -2.436 1 96.19 553 PHE A O 1
ATOM 4174 N N . MET A 1 554 ? -24.594 -22.328 -1.491 1 95.69 554 MET A N 1
ATOM 4175 C CA . MET A 1 554 ? -23.172 -22.516 -1.749 1 95.69 554 MET A CA 1
ATOM 4176 C C . MET A 1 554 ? -22.609 -23.656 -0.902 1 95.69 554 MET A C 1
ATOM 4178 O O . MET A 1 554 ? -21.547 -24.203 -1.212 1 95.69 554 MET A O 1
ATOM 4182 N N . ALA A 1 555 ? -23.328 -24 0.097 1 92.56 555 ALA A N 1
ATOM 4183 C CA . ALA A 1 555 ? -22.922 -25.125 0.923 1 92.56 555 ALA A CA 1
ATOM 4184 C C . ALA A 1 555 ? -23.25 -26.453 0.237 1 92.56 555 ALA A C 1
ATOM 4186 O O . ALA A 1 555 ? -22.703 -27.5 0.603 1 92.56 555 ALA A O 1
ATOM 4187 N N . ALA A 1 556 ? -24.203 -26.422 -0.696 1 95.5 556 ALA A N 1
ATOM 4188 C CA . ALA A 1 556 ? -24.547 -27.609 -1.483 1 95.5 556 ALA A CA 1
ATOM 4189 C C . ALA A 1 556 ? -23.562 -27.797 -2.639 1 95.5 556 ALA A C 1
ATOM 4191 O O . ALA A 1 556 ? -23.844 -27.391 -3.771 1 95.5 556 ALA A O 1
ATOM 4192 N N . GLU A 1 557 ? -22.516 -28.516 -2.412 1 94.12 557 GLU A N 1
ATOM 4193 C CA . GLU A 1 557 ? -21.391 -28.531 -3.352 1 94.12 557 GLU A CA 1
ATOM 4194 C C . GLU A 1 557 ? -21.484 -29.719 -4.301 1 94.12 557 GLU A C 1
ATOM 4196 O O . GLU A 1 557 ? -20.609 -29.922 -5.137 1 94.12 557 GLU A O 1
ATOM 4201 N N . GLY A 1 558 ? -22.516 -30.516 -4.172 1 94.38 558 GLY A N 1
ATOM 4202 C CA . GLY A 1 558 ? -22.75 -31.641 -5.047 1 94.38 558 GLY A CA 1
ATOM 4203 C C . GLY A 1 558 ? -24.219 -32.031 -5.148 1 94.38 558 GLY A C 1
ATOM 4204 O O . GLY A 1 558 ? -25.047 -31.547 -4.371 1 94.38 558 GLY A O 1
ATOM 4205 N N . PRO A 1 559 ? -24.5 -32.875 -6.102 1 95.25 559 PRO A N 1
ATOM 4206 C CA . PRO A 1 559 ? -25.891 -33.25 -6.297 1 95.25 559 PRO A CA 1
ATOM 4207 C C . PRO A 1 559 ? -26.484 -33.938 -5.066 1 95.25 559 PRO A C 1
ATOM 4209 O O . PRO A 1 559 ? -27.688 -33.812 -4.809 1 95.25 559 PRO A O 1
ATOM 4212 N N . GLU A 1 560 ? -25.656 -34.562 -4.332 1 94.94 560 GLU A N 1
ATOM 4213 C CA . GLU A 1 560 ? -26.125 -35.281 -3.137 1 94.94 560 GLU A CA 1
ATOM 4214 C C . GLU A 1 560 ? -26.531 -34.281 -2.045 1 94.94 560 GLU A C 1
ATOM 4216 O O . GLU A 1 560 ? -27.328 -34.625 -1.159 1 94.94 560 GLU A O 1
ATOM 4221 N N . GLN A 1 561 ? -26.047 -33.125 -2.1 1 95 561 GLN A N 1
ATOM 4222 C CA . GLN A 1 561 ? -26.328 -32.094 -1.1 1 95 561 GLN A CA 1
ATOM 4223 C C . GLN A 1 561 ? -27.344 -31.078 -1.618 1 95 561 GLN A C 1
ATOM 4225 O O . GLN A 1 561 ? -27.578 -30.047 -0.98 1 95 561 GLN A O 1
ATOM 4230 N N . ALA A 1 562 ? -27.891 -31.328 -2.74 1 97.31 562 ALA A N 1
ATOM 4231 C CA . ALA A 1 562 ? -28.766 -30.359 -3.408 1 97.31 562 ALA A CA 1
ATOM 4232 C C . ALA A 1 562 ? -29.922 -29.938 -2.502 1 97.31 562 ALA A C 1
ATOM 4234 O O . ALA A 1 562 ? -30.438 -30.75 -1.723 1 97.31 562 ALA A O 1
ATOM 4235 N N . ILE A 1 563 ? -30.359 -28.75 -2.619 1 97 563 ILE A N 1
ATOM 4236 C CA . ILE A 1 563 ? -31.438 -28.172 -1.812 1 97 563 ILE A CA 1
ATOM 4237 C C . ILE A 1 563 ? -32.688 -28 -2.664 1 97 563 ILE A C 1
ATOM 4239 O O . ILE A 1 563 ? -32.625 -27.516 -3.797 1 97 563 ILE A O 1
ATOM 4243 N N . ALA A 1 564 ? -33.75 -28.438 -2.08 1 97.31 564 ALA A N 1
ATOM 4244 C CA . ALA A 1 564 ? -35.031 -28.188 -2.777 1 97.31 564 ALA A CA 1
ATOM 4245 C C . ALA A 1 564 ? -35.281 -26.703 -2.912 1 97.31 564 ALA A C 1
ATOM 4247 O O . ALA A 1 564 ? -35.125 -25.938 -1.949 1 97.31 564 ALA A O 1
ATOM 4248 N N . VAL A 1 565 ? -35.688 -26.25 -4.082 1 97.56 565 VAL A N 1
ATOM 4249 C CA . VAL A 1 565 ? -35.938 -24.844 -4.32 1 97.56 565 VAL A CA 1
ATOM 4250 C C . VAL A 1 565 ? -36.938 -24.312 -3.303 1 97.56 565 VAL A C 1
ATOM 4252 O O . VAL A 1 565 ? -36.781 -23.219 -2.764 1 97.56 565 VAL A O 1
ATOM 4255 N N . ARG A 1 566 ? -37.938 -25.078 -2.953 1 96.12 566 ARG A N 1
ATOM 4256 C CA . ARG A 1 566 ? -38.969 -24.703 -2.021 1 96.12 566 ARG A CA 1
ATOM 4257 C C . ARG A 1 566 ? -38.438 -24.531 -0.608 1 96.12 566 ARG A C 1
ATOM 4259 O O . ARG A 1 566 ? -39.062 -23.891 0.235 1 96.12 566 ARG A O 1
ATOM 4266 N N . ASP A 1 567 ? -37.281 -25.078 -0.349 1 96.19 567 ASP A N 1
ATOM 4267 C CA . ASP A 1 567 ? -36.719 -25.078 0.999 1 96.19 567 ASP A CA 1
ATOM 4268 C C . ASP A 1 567 ? -35.688 -23.984 1.162 1 96.19 567 ASP A C 1
ATOM 4270 O O . ASP A 1 567 ? -35.094 -23.844 2.227 1 96.19 567 ASP A O 1
ATOM 4274 N N . LEU A 1 568 ? -35.406 -23.281 0.139 1 96.81 568 LEU A N 1
ATOM 4275 C CA . LEU A 1 568 ? -34.5 -22.141 0.283 1 96.81 568 LEU A CA 1
ATOM 4276 C C . LEU A 1 568 ? -35 -21.188 1.355 1 96.81 568 LEU A C 1
ATOM 4278 O O . LEU A 1 568 ? -36.188 -20.891 1.417 1 96.81 568 LEU A O 1
ATOM 4282 N N . PRO A 1 569 ? -34.125 -20.734 2.221 1 95.44 569 PRO A N 1
ATOM 4283 C CA . PRO A 1 569 ? -34.562 -19.906 3.348 1 95.44 569 PRO A CA 1
ATOM 4284 C C . PRO A 1 569 ? -34.938 -18.484 2.926 1 95.44 569 PRO A C 1
ATOM 4286 O O . PRO A 1 569 ? -34.281 -17.516 3.307 1 95.44 569 PRO A O 1
ATOM 4289 N N . LEU A 1 570 ? -35.906 -18.391 2.242 1 95.69 570 LEU A N 1
ATOM 4290 C CA . LEU A 1 570 ? -36.562 -17.156 1.826 1 95.69 570 LEU A CA 1
ATOM 4291 C C . LEU A 1 570 ? -38.062 -17.188 2.107 1 95.69 570 LEU A C 1
ATOM 4293 O O . LEU A 1 570 ? -38.656 -18.25 2.078 1 95.69 570 LEU A O 1
ATOM 4297 N N . PRO A 1 571 ? -38.625 -16.109 2.4 1 92.69 571 PRO A N 1
ATOM 4298 C CA . PRO A 1 571 ? -40.031 -16.125 2.826 1 92.69 571 PRO A CA 1
ATOM 4299 C C . PRO A 1 571 ? -40.969 -16.391 1.674 1 92.69 571 PRO A C 1
ATOM 4301 O O . PRO A 1 571 ? -41.906 -17.219 1.805 1 92.69 571 PRO A O 1
ATOM 4304 N N . ALA A 1 572 ? -40.812 -15.719 0.553 1 94.31 572 ALA A N 1
ATOM 4305 C CA . ALA A 1 572 ? -41.75 -15.797 -0.56 1 94.31 572 ALA A CA 1
ATOM 4306 C C . ALA A 1 572 ? -41.312 -16.875 -1.562 1 94.31 572 ALA A C 1
ATOM 4308 O O . ALA A 1 572 ? -40.125 -16.984 -1.891 1 94.31 572 ALA A O 1
ATOM 4309 N N . GLU A 1 573 ? -42.281 -17.656 -2.025 1 93.81 573 GLU A N 1
ATOM 4310 C CA . GLU A 1 573 ? -42 -18.672 -3.043 1 93.81 573 GLU A CA 1
ATOM 4311 C C . GLU A 1 573 ? -41.469 -18.031 -4.32 1 93.81 573 GLU A C 1
ATOM 4313 O O . GLU A 1 573 ? -40.594 -18.609 -4.984 1 93.81 573 GLU A O 1
ATOM 4318 N N . SER A 1 574 ? -41.969 -16.922 -4.613 1 94.19 574 SER A N 1
ATOM 4319 C CA . SER A 1 574 ? -41.5 -16.219 -5.797 1 94.19 574 SER A CA 1
ATOM 4320 C C . SER A 1 574 ? -40 -15.875 -5.695 1 94.19 574 SER A C 1
ATOM 4322 O O . SER A 1 574 ? -39.281 -16 -6.672 1 94.19 574 SER A O 1
ATOM 4324 N N . SER A 1 575 ? -39.594 -15.477 -4.477 1 95.38 575 SER A N 1
ATOM 4325 C CA . SER A 1 575 ? -38.188 -15.133 -4.258 1 95.38 575 SER A CA 1
ATOM 4326 C C . SER A 1 575 ? -37.312 -16.359 -4.348 1 95.38 575 SER A C 1
ATOM 4328 O O . SER A 1 575 ? -36.156 -16.281 -4.832 1 95.38 575 SER A O 1
ATOM 4330 N N . LYS A 1 576 ? -37.844 -17.438 -3.893 1 96.94 576 LYS A N 1
ATOM 4331 C CA . LYS A 1 576 ? -37.094 -18.688 -3.975 1 96.94 576 LYS A CA 1
ATOM 4332 C C . LYS A 1 576 ? -36.844 -19.078 -5.43 1 96.94 576 LYS A C 1
ATOM 4334 O O . LYS A 1 576 ? -35.719 -19.375 -5.805 1 96.94 576 LYS A O 1
ATOM 4339 N N . MET A 1 577 ? -37.875 -19.031 -6.184 1 96.19 577 MET A N 1
ATOM 4340 C CA . MET A 1 577 ? -37.781 -19.391 -7.594 1 96.19 577 MET A CA 1
ATOM 4341 C C . MET A 1 577 ? -36.875 -18.406 -8.336 1 96.19 577 MET A C 1
ATOM 4343 O O . MET A 1 577 ? -36.062 -18.828 -9.18 1 96.19 577 MET A O 1
ATOM 4347 N N . GLN A 1 578 ? -37.031 -17.188 -8.055 1 95.69 578 GLN A N 1
ATOM 4348 C CA . GLN A 1 578 ? -36.219 -16.156 -8.719 1 95.69 578 GLN A CA 1
ATOM 4349 C C . GLN A 1 578 ? -34.75 -16.375 -8.438 1 95.69 578 GLN A C 1
ATOM 4351 O O . GLN A 1 578 ? -33.906 -16.281 -9.352 1 95.69 578 GLN A O 1
ATOM 4356 N N . LEU A 1 579 ? -34.406 -16.594 -7.199 1 96.88 579 LEU A N 1
ATOM 4357 C CA . LEU A 1 579 ? -33 -16.828 -6.852 1 96.88 579 LEU A CA 1
ATOM 4358 C C . LEU A 1 579 ? -32.469 -18.062 -7.543 1 96.88 579 LEU A C 1
ATOM 4360 O O . LEU A 1 579 ? -31.406 -18.031 -8.164 1 96.88 579 LEU A O 1
ATOM 4364 N N . ALA A 1 580 ? -33.188 -19.125 -7.445 1 97.44 580 ALA A N 1
ATOM 4365 C CA . ALA A 1 580 ? -32.781 -20.391 -8.055 1 97.44 580 ALA A CA 1
ATOM 4366 C C . ALA A 1 580 ? -32.562 -20.219 -9.555 1 97.44 580 ALA A C 1
ATOM 4368 O O . ALA A 1 580 ? -31.547 -20.672 -10.094 1 97.44 580 ALA A O 1
ATOM 4369 N N . PHE A 1 581 ? -33.438 -19.578 -10.172 1 96.5 581 PHE A N 1
ATOM 4370 C CA . PHE A 1 581 ? -33.344 -19.375 -11.609 1 96.5 581 PHE A CA 1
ATOM 4371 C C . PHE A 1 581 ? -32.188 -18.469 -11.953 1 96.5 581 PHE A C 1
ATOM 4373 O O . PHE A 1 581 ? -31.453 -18.719 -12.93 1 96.5 581 PHE A O 1
ATOM 4380 N N . ALA A 1 582 ? -32.031 -17.406 -11.219 1 95.81 582 ALA A N 1
ATOM 4381 C CA . ALA A 1 582 ? -30.938 -16.484 -11.477 1 95.81 582 ALA A CA 1
ATOM 4382 C C . ALA A 1 582 ? -29.594 -17.188 -11.383 1 95.81 582 ALA A C 1
ATOM 4384 O O . ALA A 1 582 ? -28.734 -17.016 -12.25 1 95.81 582 ALA A O 1
ATOM 4385 N N . LEU A 1 583 ? -29.406 -17.953 -10.336 1 97.31 583 LEU A N 1
ATOM 4386 C CA . LEU A 1 583 ? -28.156 -18.703 -10.148 1 97.31 583 LEU A CA 1
ATOM 4387 C C . LEU A 1 583 ? -27.938 -19.703 -11.289 1 97.31 583 LEU A C 1
ATOM 4389 O O . LEU A 1 583 ? -26.828 -19.844 -11.773 1 97.31 583 LEU A O 1
ATOM 4393 N N . TRP A 1 584 ? -28.984 -20.297 -11.695 1 97.19 584 TRP A N 1
ATOM 4394 C CA . TRP A 1 584 ? -28.938 -21.25 -12.797 1 97.19 584 TRP A CA 1
ATOM 4395 C C . TRP A 1 584 ? -28.625 -20.547 -14.109 1 97.19 584 TRP A C 1
ATOM 4397 O O . TRP A 1 584 ? -27.766 -21 -14.883 1 97.19 584 TRP A O 1
ATOM 4407 N N . ALA A 1 585 ? -29.328 -19.469 -14.398 1 95.69 585 ALA A N 1
ATOM 4408 C CA . ALA A 1 585 ? -29.172 -18.703 -15.641 1 95.69 585 ALA A CA 1
ATOM 4409 C C . ALA A 1 585 ? -27.734 -18.188 -15.789 1 95.69 585 ALA A C 1
ATOM 4411 O O . ALA A 1 585 ? -27.203 -18.125 -16.906 1 95.69 585 ALA A O 1
ATOM 4412 N N . GLU A 1 586 ? -27.125 -17.906 -14.672 1 94.69 586 GLU A N 1
ATOM 4413 C CA . GLU A 1 586 ? -25.75 -17.406 -14.68 1 94.69 586 GLU A CA 1
ATOM 4414 C C . GLU A 1 586 ? -24.75 -18.562 -14.758 1 94.69 586 GLU A C 1
ATOM 4416 O O . GLU A 1 586 ? -23.531 -18.328 -14.773 1 94.69 586 GLU A O 1
ATOM 4421 N N . GLY A 1 587 ? -25.234 -19.719 -14.75 1 95.44 587 GLY A N 1
ATOM 4422 C CA . GLY A 1 587 ? -24.375 -20.891 -14.867 1 95.44 587 GLY A CA 1
ATOM 4423 C C . GLY A 1 587 ? -23.781 -21.328 -13.539 1 95.44 587 GLY A C 1
ATOM 4424 O O . GLY A 1 587 ? -22.859 -22.141 -13.508 1 95.44 587 GLY A O 1
ATOM 4425 N N . LEU A 1 588 ? -24.266 -20.844 -12.438 1 97.44 588 LEU A N 1
ATOM 4426 C CA . LEU A 1 588 ? -23.688 -21.109 -11.125 1 97.44 588 LEU A CA 1
ATOM 4427 C C . LEU A 1 588 ? -24.312 -22.344 -10.484 1 97.44 588 LEU A C 1
ATOM 4429 O O . LEU A 1 588 ? -23.688 -23 -9.656 1 97.44 588 LEU A O 1
ATOM 4433 N N . ALA A 1 589 ? -25.516 -22.656 -10.875 1 97.94 589 ALA A N 1
ATOM 4434 C CA . ALA A 1 589 ? -26.281 -23.734 -10.266 1 97.94 589 ALA A CA 1
ATOM 4435 C C . ALA A 1 589 ? -26.547 -24.844 -11.266 1 97.94 589 ALA A C 1
ATOM 4437 O O . ALA A 1 589 ? -26.562 -24.609 -12.477 1 97.94 589 ALA A O 1
ATOM 4438 N N . ALA A 1 590 ? -26.688 -26.047 -10.711 1 98 590 ALA A N 1
ATOM 4439 C CA . ALA A 1 590 ? -27.172 -27.203 -11.461 1 98 590 ALA A CA 1
ATOM 4440 C C . ALA A 1 590 ? -28.453 -27.75 -10.852 1 98 590 ALA A C 1
ATOM 4442 O O . ALA A 1 590 ? -28.688 -27.625 -9.648 1 98 590 ALA A O 1
ATOM 4443 N N . THR A 1 591 ? -29.234 -28.328 -11.68 1 97.75 591 THR A N 1
ATOM 4444 C CA . THR A 1 591 ? -30.547 -28.797 -11.25 1 97.75 591 THR A CA 1
ATOM 4445 C C . THR A 1 591 ? -30.578 -30.312 -11.141 1 97.75 591 THR A C 1
ATOM 4447 O O . THR A 1 591 ? -30.062 -31.016 -12.008 1 97.75 591 THR A O 1
ATOM 4450 N N . VAL A 1 592 ? -31.078 -30.781 -10.031 1 97 592 VAL A N 1
ATOM 4451 C CA . VAL A 1 592 ? -31.531 -32.156 -9.914 1 97 592 VAL A CA 1
ATOM 4452 C C . VAL A 1 592 ? -33.062 -32.219 -10.141 1 97 592 VAL A C 1
ATOM 4454 O O . VAL A 1 592 ? -33.812 -31.891 -9.242 1 97 592 VAL A O 1
ATOM 4457 N N . PRO A 1 593 ? -33.344 -32.656 -11.258 1 94.56 593 PRO A N 1
ATOM 4458 C CA . PRO A 1 593 ? -34.781 -32.625 -11.594 1 94.56 593 PRO A CA 1
ATOM 4459 C C . PRO A 1 593 ? -35.625 -33.562 -10.727 1 94.56 593 PRO A C 1
ATOM 4461 O O . PRO A 1 593 ? -35.156 -34.656 -10.383 1 94.56 593 PRO A O 1
ATOM 4464 N N . SER A 1 594 ? -36.812 -33.125 -10.445 1 90.06 594 SER A N 1
ATOM 4465 C CA . SER A 1 594 ? -37.781 -33.969 -9.75 1 90.06 594 SER A CA 1
ATOM 4466 C C . SER A 1 594 ? -38.281 -35.094 -10.656 1 90.06 594 SER A C 1
ATOM 4468 O O . SER A 1 594 ? -38.031 -35.062 -11.867 1 90.06 594 SER A O 1
ATOM 4470 N N . ALA A 1 595 ? -38.938 -36.125 -9.992 1 84.88 595 ALA A N 1
ATOM 4471 C CA . ALA A 1 595 ? -39.531 -37.219 -10.773 1 84.88 595 ALA A CA 1
ATOM 4472 C C . ALA A 1 595 ? -40.5 -36.688 -11.828 1 84.88 595 ALA A C 1
ATOM 4474 O O . ALA A 1 595 ? -40.5 -37.156 -12.961 1 84.88 595 ALA A O 1
ATOM 4475 N N . ALA A 1 596 ? -41.25 -35.719 -11.484 1 73.44 596 ALA A N 1
ATOM 4476 C CA . ALA A 1 596 ? -42.219 -35.125 -12.383 1 73.44 596 ALA A CA 1
ATOM 4477 C C . ALA A 1 596 ? -41.531 -34.469 -13.578 1 73.44 596 ALA A C 1
ATOM 4479 O O . ALA A 1 596 ? -41.969 -34.625 -14.719 1 73.44 596 ALA A O 1
ATOM 4480 N N . GLN A 1 597 ? -40.5 -33.844 -13.344 1 77.19 597 GLN A N 1
ATOM 4481 C CA . GLN A 1 597 ? -39.781 -33.125 -14.398 1 77.19 597 GLN A CA 1
ATOM 4482 C C . GLN A 1 597 ? -39.062 -34.125 -15.32 1 77.19 597 GLN A C 1
ATOM 4484 O O . GLN A 1 597 ? -38.969 -33.906 -16.531 1 77.19 597 GLN A O 1
ATOM 4489 N N . ARG A 1 598 ? -38.562 -35.188 -14.836 1 78.44 598 ARG A N 1
ATOM 4490 C CA . ARG A 1 598 ? -37.875 -36.219 -15.633 1 78.44 598 ARG A CA 1
ATOM 4491 C C . ARG A 1 598 ? -38.844 -36.844 -16.625 1 78.44 598 ARG A C 1
ATOM 4493 O O . ARG A 1 598 ? -38.469 -37.125 -17.781 1 78.44 598 ARG A O 1
ATOM 4500 N N . GLN A 1 599 ? -40.094 -37 -16.094 1 74.56 599 GLN A N 1
ATOM 4501 C CA . GLN A 1 599 ? -41.125 -37.594 -16.953 1 74.56 599 GLN A CA 1
ATOM 4502 C C . GLN A 1 599 ? -41.469 -36.625 -18.078 1 74.56 599 GLN A C 1
ATOM 4504 O O . GLN A 1 599 ? -41.656 -37.062 -19.219 1 74.56 599 GLN A O 1
ATOM 4509 N N . GLN A 1 600 ? -41.562 -35.406 -17.781 1 71.25 600 GLN A N 1
ATOM 4510 C CA . GLN A 1 600 ? -41.906 -34.406 -18.781 1 71.25 600 GLN A CA 1
ATOM 4511 C C . GLN A 1 600 ? -40.812 -34.281 -19.844 1 71.25 600 GLN A C 1
ATOM 4513 O O . GLN A 1 600 ? -41.094 -34.125 -21.031 1 71.25 600 GLN A O 1
ATOM 4518 N N . GLN A 1 601 ? -39.656 -34.406 -19.531 1 70.56 601 GLN A N 1
ATOM 4519 C CA . GLN A 1 601 ? -38.531 -34.312 -20.453 1 70.56 601 GLN A CA 1
ATOM 4520 C C . GLN A 1 601 ? -38.469 -35.562 -21.359 1 70.56 601 GLN A C 1
ATOM 4522 O O . GLN A 1 601 ? -38.125 -35.438 -22.531 1 70.56 601 GLN A O 1
ATOM 4527 N N . LYS A 1 602 ? -38.812 -36.781 -20.859 1 70.38 602 LYS A N 1
ATOM 4528 C CA . LYS A 1 602 ? -38.875 -38.031 -21.625 1 70.38 602 LYS A CA 1
ATOM 4529 C C . LYS A 1 602 ? -40 -37.969 -22.641 1 70.38 602 LYS A C 1
ATOM 4531 O O . LYS A 1 602 ? -39.844 -38.438 -23.781 1 70.38 602 LYS A O 1
ATOM 4536 N N . GLU A 1 603 ? -41.062 -37.438 -22.266 1 66.44 603 GLU A N 1
ATOM 4537 C CA . GLU A 1 603 ? -42.219 -37.312 -23.172 1 66.44 603 GLU A CA 1
ATOM 4538 C C . GLU A 1 603 ? -41.938 -36.344 -24.297 1 66.44 603 GLU A C 1
ATOM 4540 O O . GLU A 1 603 ? -42.312 -36.594 -25.453 1 66.44 603 GLU A O 1
ATOM 4545 N N . LYS A 1 604 ? -41.25 -35.344 -24.062 1 65.5 604 LYS A N 1
ATOM 4546 C CA . LYS A 1 604 ? -40.906 -34.344 -25.094 1 65.5 604 LYS A CA 1
ATOM 4547 C C . LYS A 1 604 ? -39.906 -34.938 -26.094 1 65.5 604 LYS A C 1
ATOM 4549 O O . LYS A 1 604 ? -39.969 -34.625 -27.281 1 65.5 604 LYS A O 1
ATOM 4554 N N . HIS A 1 605 ? -39.031 -35.688 -25.5 1 64.38 605 HIS A N 1
ATOM 4555 C CA . HIS A 1 605 ? -38.062 -36.312 -26.375 1 64.38 605 HIS A CA 1
ATOM 4556 C C . HIS A 1 605 ? -38.719 -37.406 -27.234 1 64.38 605 HIS A C 1
ATOM 4558 O O . HIS A 1 605 ? -38.375 -37.531 -28.406 1 64.38 605 HIS A O 1
ATOM 4564 N N . GLU A 1 606 ? -39.719 -38.188 -26.797 1 61.53 606 GLU A N 1
ATOM 4565 C CA . GLU A 1 606 ? -40.469 -39.219 -27.531 1 61.53 606 GLU A CA 1
ATOM 4566 C C . GLU A 1 606 ? -41.438 -38.594 -28.531 1 61.53 606 GLU A C 1
ATOM 4568 O O . GLU A 1 606 ? -41.594 -39.094 -29.641 1 61.53 606 GLU A O 1
ATOM 4573 N N . ASN A 1 607 ? -42.062 -37.625 -28.125 1 58.88 607 ASN A N 1
ATOM 4574 C CA . ASN A 1 607 ? -43 -36.938 -29.031 1 58.88 607 ASN A CA 1
ATOM 4575 C C . ASN A 1 607 ? -42.281 -36.125 -30.094 1 58.88 607 ASN A C 1
ATOM 4577 O O . ASN A 1 607 ? -42.844 -35.844 -31.141 1 58.88 607 ASN A O 1
ATOM 4581 N N . GLY A 1 608 ? -41.094 -35.688 -29.75 1 55.22 608 GLY A N 1
ATOM 4582 C CA . GLY A 1 608 ? -40.281 -35 -30.734 1 55.22 608 GLY A CA 1
ATOM 4583 C C . GLY A 1 608 ? -39.719 -35.938 -31.797 1 55.22 608 GLY A C 1
ATOM 4584 O O . GLY A 1 608 ? -39.469 -35.5 -32.938 1 55.22 608 GLY A O 1
ATOM 4585 N N . SER A 1 609 ? -39.531 -37.25 -31.5 1 48.91 609 SER A N 1
ATOM 4586 C CA . SER A 1 609 ? -39.062 -38.219 -32.469 1 48.91 609 SER A CA 1
ATOM 4587 C C . SER A 1 609 ? -40.188 -38.75 -33.344 1 48.91 609 SER A C 1
ATOM 4589 O O . SER A 1 609 ? -39.938 -39.312 -34.406 1 48.91 609 SER A O 1
ATOM 4591 N N . GLY A 1 610 ? -41.469 -38.75 -32.906 1 43.59 610 GLY A N 1
ATOM 4592 C CA . GLY A 1 610 ? -42.562 -39.375 -33.625 1 43.59 610 GLY A CA 1
ATOM 4593 C C . GLY A 1 610 ? -43 -38.594 -34.812 1 43.59 610 GLY A C 1
ATOM 4594 O O . GLY A 1 610 ? -43.719 -39.125 -35.688 1 43.59 610 GLY A O 1
ATOM 4595 N N . LYS A 1 611 ? -43.031 -37.312 -34.688 1 42.88 611 LYS A N 1
ATOM 4596 C CA . LYS A 1 611 ? -43.75 -36.594 -35.75 1 42.88 611 LYS A CA 1
ATOM 4597 C C . LYS A 1 611 ? -42.906 -36.562 -37.031 1 42.88 611 LYS A C 1
ATOM 4599 O O . LYS A 1 611 ? -43.312 -35.969 -38.031 1 42.88 611 LYS A O 1
ATOM 4604 N N . GLN A 1 612 ? -41.656 -36.969 -36.875 1 35.41 612 GLN A N 1
ATOM 4605 C CA . GLN A 1 612 ? -40.969 -36.719 -38.125 1 35.41 612 GLN A CA 1
ATOM 4606 C C . GLN A 1 612 ? -41.469 -37.656 -39.219 1 35.41 612 GLN A C 1
ATOM 4608 O O . GLN A 1 612 ? -41 -37.594 -40.375 1 35.41 612 GLN A O 1
ATOM 4613 N N . LYS A 1 613 ? -42.281 -38.75 -38.812 1 35.78 613 LYS A N 1
ATOM 4614 C CA . LYS A 1 613 ? -42.344 -39.688 -39.938 1 35.78 613 LYS A CA 1
ATOM 4615 C C . LYS A 1 613 ? -43.406 -39.281 -40.938 1 35.78 613 LYS A C 1
ATOM 4617 O O . LYS A 1 613 ? -43.438 -39.812 -42.062 1 35.78 613 LYS A O 1
ATOM 4622 N N . GLN A 1 614 ? -44.438 -38.781 -40.5 1 29.59 614 GLN A N 1
ATOM 4623 C CA . GLN A 1 614 ? -45.562 -39.125 -41.375 1 29.59 614 GLN A CA 1
ATOM 4624 C C . GLN A 1 614 ? -45.688 -38.125 -42.531 1 29.59 614 GLN A C 1
ATOM 4626 O O . GLN A 1 614 ? -46.625 -38.219 -43.312 1 29.59 614 GLN A O 1
ATOM 4631 N N . HIS A 1 615 ? -45.156 -37 -42.438 1 30.38 615 HIS A N 1
ATOM 4632 C CA . HIS A 1 615 ? -45.719 -36.031 -43.375 1 30.38 615 HIS A CA 1
ATOM 4633 C C . HIS A 1 615 ? -45.344 -36.375 -44.812 1 30.38 615 HIS A C 1
ATOM 4635 O O . HIS A 1 615 ? -44.188 -36.219 -45.25 1 30.38 615 HIS A O 1
ATOM 4641 N N . GLY A 1 616 ? -46 -37.438 -45.344 1 23.69 616 GLY A N 1
ATOM 4642 C CA . GLY A 1 616 ? -45.938 -37.812 -46.75 1 23.69 616 GLY A CA 1
ATOM 4643 C C . GLY A 1 616 ? -46.219 -36.656 -47.688 1 23.69 616 GLY A C 1
ATOM 4644 O O . GLY A 1 616 ? -46.781 -35.625 -47.281 1 23.69 616 GLY A O 1
ATOM 4645 N N . ASP A 1 617 ? -45.844 -36.844 -48.969 1 25.14 617 ASP A N 1
ATOM 4646 C CA . ASP A 1 617 ? -45.531 -36 -50.125 1 25.14 617 ASP A CA 1
ATOM 4647 C C . ASP A 1 617 ? -46.812 -35.344 -50.688 1 25.14 617 ASP A C 1
ATOM 4649 O O . ASP A 1 617 ? -47.406 -35.812 -51.656 1 25.14 617 ASP A O 1
ATOM 4653 N N . LYS A 1 618 ? -47.906 -35.188 -49.875 1 23.67 618 LYS A N 1
ATOM 4654 C CA . LYS A 1 618 ? -48.969 -34.781 -50.812 1 23.67 618 LYS A CA 1
ATOM 4655 C C . LYS A 1 618 ? -48.562 -33.5 -51.531 1 23.67 618 LYS A C 1
ATOM 4657 O O . LYS A 1 618 ? -48.25 -32.5 -50.906 1 23.67 618 LYS A O 1
ATOM 4662 N N . LYS A 1 619 ? -48.281 -33.656 -52.844 1 22.28 619 LYS A N 1
ATOM 4663 C CA . LYS A 1 619 ? -47.875 -32.75 -53.906 1 22.28 619 LYS A CA 1
ATOM 4664 C C . LYS A 1 619 ? -48.938 -31.672 -54.156 1 22.28 619 LYS A C 1
ATOM 4666 O O . LYS A 1 619 ? -49.969 -31.938 -54.75 1 22.28 619 LYS A O 1
ATOM 4671 N N . SER A 1 620 ? -49.406 -31.016 -52.969 1 19.38 620 SER A N 1
ATOM 4672 C CA . SER A 1 620 ? -50.469 -30.078 -53.312 1 19.38 620 SER A CA 1
ATOM 4673 C C . SER A 1 620 ? -49.969 -28.984 -54.25 1 19.38 620 SER A C 1
ATOM 4675 O O . SER A 1 620 ? -48.844 -28.5 -54.062 1 19.38 620 SER A O 1
ATOM 4677 N N . LYS A 1 621 ? -50.719 -28.938 -55.406 1 20.73 621 LYS A N 1
ATOM 4678 C CA . LYS A 1 621 ? -50.656 -28.125 -56.625 1 20.73 621 LYS A CA 1
ATOM 4679 C C . LYS A 1 621 ? -50.781 -26.641 -56.281 1 20.73 621 LYS A C 1
ATOM 4681 O O . LYS A 1 621 ? -51.781 -26.203 -55.719 1 20.73 621 LYS A O 1
ATOM 4686 N N . ARG A 1 622 ? -49.594 -26.016 -56.094 1 19.94 622 ARG A N 1
ATOM 4687 C CA . ARG A 1 622 ? -49.375 -24.625 -55.688 1 19.94 622 ARG A CA 1
ATOM 4688 C C . ARG A 1 622 ? -50.031 -23.672 -56.656 1 19.94 622 ARG A C 1
ATOM 4690 O O . ARG A 1 622 ? -49.812 -23.766 -57.875 1 19.94 622 ARG A O 1
ATOM 4697 N N . PRO A 1 623 ? -51.344 -23.344 -56.219 1 18.09 623 PRO A N 1
ATOM 4698 C CA . PRO A 1 623 ? -51.969 -22.391 -57.125 1 18.09 623 PRO A CA 1
ATOM 4699 C C . PRO A 1 623 ? -51.062 -21.234 -57.531 1 18.09 623 PRO A C 1
ATOM 4701 O O . PRO A 1 623 ? -50.094 -20.938 -56.812 1 18.09 623 PRO A O 1
ATOM 4704 N N . ALA A 1 624 ? -51.531 -20.719 -58.688 1 16.59 624 ALA A N 1
ATOM 4705 C CA . ALA A 1 624 ? -51 -19.812 -59.719 1 16.59 624 ALA A CA 1
ATOM 4706 C C . ALA A 1 624 ? -50.625 -18.469 -59.125 1 16.59 624 ALA A C 1
ATOM 4708 O O . ALA A 1 624 ? -51.062 -18.125 -58.031 1 16.59 624 ALA A O 1
ATOM 4709 N N . ASP A 1 625 ? -50.188 -17.516 -59.969 1 15.32 625 ASP A N 1
ATOM 4710 C CA . ASP A 1 625 ? -49.156 -16.547 -60.281 1 15.32 625 ASP A CA 1
ATOM 4711 C C . ASP A 1 625 ? -49.5 -15.164 -59.719 1 15.32 625 ASP A C 1
ATOM 4713 O O . ASP A 1 625 ? -48.594 -14.422 -59.312 1 15.32 625 ASP A O 1
ATOM 4717 N N . ALA A 1 626 ? -50.906 -14.68 -59.688 1 16.09 626 ALA A N 1
ATOM 4718 C CA . ALA A 1 626 ? -51 -13.461 -60.469 1 16.09 626 ALA A CA 1
ATOM 4719 C C . ALA A 1 626 ? -50.25 -12.305 -59.812 1 16.09 626 ALA A C 1
ATOM 4721 O O . ALA A 1 626 ? -50 -12.344 -58.594 1 16.09 626 ALA A O 1
ATOM 4722 N N . GLY A 1 627 ? -50.312 -11.086 -60.438 1 15.7 627 GLY A N 1
ATOM 4723 C CA . GLY A 1 627 ? -49.562 -9.961 -61 1 15.7 627 GLY A CA 1
ATOM 4724 C C . GLY A 1 627 ? -49.344 -8.859 -60 1 15.7 627 GLY A C 1
ATOM 4725 O O . GLY A 1 627 ? -49.906 -8.883 -58.906 1 15.7 627 GLY A O 1
ATOM 4726 N N . ALA A 1 628 ? -49.125 -7.641 -60.5 1 16 628 ALA A N 1
ATOM 4727 C CA . ALA A 1 628 ? -48.156 -6.555 -60.531 1 16 628 ALA A CA 1
ATOM 4728 C C . ALA A 1 628 ? -48.5 -5.469 -59.531 1 16 628 ALA A C 1
ATOM 4730 O O . ALA A 1 628 ? -47.625 -4.828 -58.969 1 16 628 ALA A O 1
ATOM 4731 N N . ALA A 1 629 ? -49.875 -5.188 -59.25 1 16.17 629 ALA A N 1
ATOM 4732 C CA . ALA A 1 629 ? -50.094 -3.797 -59.625 1 16.17 629 ALA A CA 1
ATOM 4733 C C . ALA A 1 629 ? -49.438 -2.836 -58.625 1 16.17 629 ALA A C 1
ATOM 4735 O O . ALA A 1 629 ? -49.188 -3.199 -57.5 1 16.17 629 ALA A O 1
ATOM 4736 N N . ALA A 1 630 ? -49.5 -1.475 -58.969 1 16.67 630 ALA A N 1
ATOM 4737 C CA . ALA A 1 630 ? -48.844 -0.193 -59.156 1 16.67 630 ALA A CA 1
ATOM 4738 C C . ALA A 1 630 ? -48.938 0.676 -57.906 1 16.67 630 ALA A C 1
ATOM 4740 O O . ALA A 1 630 ? -48.531 1.841 -57.938 1 16.67 630 ALA A O 1
ATOM 4741 N N . GLY A 1 631 ? -49.156 0.045 -56.688 1 16.08 631 GLY A N 1
ATOM 4742 C CA . GLY A 1 631 ? -49.75 1.079 -55.875 1 16.08 631 GLY A CA 1
ATOM 4743 C C . GLY A 1 631 ? -48.812 2.258 -55.625 1 16.08 631 GLY A C 1
ATOM 4744 O O . GLY A 1 631 ? -47.688 2.078 -55.156 1 16.08 631 GLY A O 1
ATOM 4745 N N . GLU A 1 632 ? -49.062 3.318 -56.25 1 15.62 632 GLU A N 1
ATOM 4746 C CA . GLU A 1 632 ? -48.375 4.574 -56.531 1 15.62 632 GLU A CA 1
ATOM 4747 C C . GLU A 1 632 ? -48 5.273 -55.219 1 15.62 632 GLU A C 1
ATOM 4749 O O . GLU A 1 632 ? -46.844 5.672 -55.031 1 15.62 632 GLU A O 1
ATOM 4754 N N . GLU A 1 633 ? -49 5.859 -54.5 1 15.85 633 GLU A N 1
ATOM 4755 C CA . GLU A 1 633 ? -48.906 7.316 -54.5 1 15.85 633 GLU A CA 1
ATOM 4756 C C . GLU A 1 633 ? -47.906 7.82 -53.469 1 15.85 633 GLU A C 1
ATOM 4758 O O . GLU A 1 633 ? -47.562 7.086 -52.531 1 15.85 633 GLU A O 1
ATOM 4763 N N . THR A 1 634 ? -48.031 9.125 -53.062 1 15.43 634 THR A N 1
ATOM 4764 C CA . THR A 1 634 ? -47.375 10.43 -53.156 1 15.43 634 THR A CA 1
ATOM 4765 C C . THR A 1 634 ? -46.781 10.812 -51.812 1 15.43 634 THR A C 1
ATOM 4767 O O . THR A 1 634 ? -45.594 11.148 -51.719 1 15.43 634 THR A O 1
ATOM 4770 N N . ALA A 1 635 ? -47.531 11.531 -50.938 1 16.05 635 ALA A N 1
ATOM 4771 C CA . ALA A 1 635 ? -47.188 12.914 -50.656 1 16.05 635 ALA A CA 1
ATOM 4772 C C . ALA A 1 635 ? -46.188 12.984 -49.5 1 16.05 635 ALA A C 1
ATOM 4774 O O . ALA A 1 635 ? -46.062 12.031 -48.719 1 16.05 635 ALA A O 1
ATOM 4775 N N . THR A 1 636 ? -45.906 14.219 -49.031 1 16.34 636 THR A N 1
ATOM 4776 C CA . THR A 1 636 ? -45 15.352 -48.781 1 16.34 636 THR A CA 1
ATOM 4777 C C . THR A 1 636 ? -44.75 15.555 -47.312 1 16.34 636 THR A C 1
ATOM 4779 O O . THR A 1 636 ? -45.656 15.922 -46.562 1 16.34 636 THR A O 1
ATOM 4782 N N . SER A 1 637 ? -44.219 14.562 -46.594 1 15.38 637 SER A N 1
ATOM 4783 C CA . SER A 1 637 ? -44.125 14.781 -45.156 1 15.38 637 SER A CA 1
ATOM 4784 C C . SER A 1 637 ? -43.281 16 -44.844 1 15.38 637 SER A C 1
ATOM 4786 O O . SER A 1 637 ? -42.094 16.047 -45.188 1 15.38 637 SER A O 1
ATOM 4788 N N . THR A 1 638 ? -43.844 17.156 -44.875 1 16.08 638 THR A N 1
ATOM 4789 C CA . THR A 1 638 ? -43.156 18.406 -44.688 1 16.08 638 THR A CA 1
ATOM 4790 C C . THR A 1 638 ? -42.562 18.5 -43.281 1 16.08 638 THR A C 1
ATOM 4792 O O . THR A 1 638 ? -42 19.531 -42.875 1 16.08 638 THR A O 1
ATOM 4795 N N . GLY A 1 639 ? -42.219 17.453 -42.656 1 15.41 639 GLY A N 1
ATOM 4796 C CA . GLY A 1 639 ? -41.969 17.766 -41.25 1 15.41 639 GLY A CA 1
ATOM 4797 C C . GLY A 1 639 ? -40.938 18.828 -41.031 1 15.41 639 GLY A C 1
ATOM 4798 O O . GLY A 1 639 ? -39.875 18.828 -41.688 1 15.41 639 GLY A O 1
ATOM 4799 N N . LYS A 1 640 ? -41.406 19.953 -40.438 1 16.31 640 LYS A N 1
ATOM 4800 C CA . LYS A 1 640 ? -40.781 21.203 -40.031 1 16.31 640 LYS A CA 1
ATOM 4801 C C . LYS A 1 640 ? -39.531 20.953 -39.188 1 16.31 640 LYS A C 1
ATOM 4803 O O . LYS A 1 640 ? -39.469 19.953 -38.469 1 16.31 640 LYS A O 1
ATOM 4808 N N . ALA A 1 641 ? -38.531 21.906 -39.219 1 17.19 641 ALA A N 1
ATOM 4809 C CA . ALA A 1 641 ? -37.156 22.297 -38.969 1 17.19 641 ALA A CA 1
ATOM 4810 C C . ALA A 1 641 ? -36.906 22.641 -37.5 1 17.19 641 ALA A C 1
ATOM 4812 O O . ALA A 1 641 ? -35.781 22.906 -37.094 1 17.19 641 ALA A O 1
ATOM 4813 N N . ARG A 1 642 ? -37.781 22.406 -36.375 1 16.58 642 ARG A N 1
ATOM 4814 C CA . ARG A 1 642 ? -37.594 23.469 -35.406 1 16.58 642 ARG A CA 1
ATOM 4815 C C . ARG A 1 642 ? -36.219 23.422 -34.781 1 16.58 642 ARG A C 1
ATOM 4817 O O . ARG A 1 642 ? -35.719 22.344 -34.406 1 16.58 642 ARG A O 1
ATOM 4824 N N . PRO A 1 643 ? -35.406 24.609 -34.781 1 17.39 643 PRO A N 1
ATOM 4825 C CA . PRO A 1 643 ? -34.062 25 -34.375 1 17.39 643 PRO A CA 1
ATOM 4826 C C . PRO A 1 643 ? -33.906 25.062 -32.844 1 17.39 643 PRO A C 1
ATOM 4828 O O . PRO A 1 643 ? -34.844 25.5 -32.156 1 17.39 643 PRO A O 1
ATOM 4831 N N . SER A 1 644 ? -33.531 24.062 -32.188 1 16.08 644 SER A N 1
ATOM 4832 C CA . SER A 1 644 ? -33.438 24.141 -30.734 1 16.08 644 SER A CA 1
ATOM 4833 C C . SER A 1 644 ? -32.594 25.328 -30.297 1 16.08 644 SER A C 1
ATOM 4835 O O . SER A 1 644 ? -31.562 25.625 -30.906 1 16.08 644 SER A O 1
ATOM 4837 N N . LYS A 1 645 ? -33.188 26.172 -29.312 1 15.94 645 LYS A N 1
ATOM 4838 C CA . LYS A 1 645 ? -32.844 27.422 -28.625 1 15.94 645 LYS A CA 1
ATOM 4839 C C . LYS A 1 645 ? -31.484 27.344 -27.969 1 15.94 645 LYS A C 1
ATOM 4841 O O . LYS A 1 645 ? -31.109 26.328 -27.406 1 15.94 645 LYS A O 1
ATOM 4846 N N . LYS A 1 646 ? -30.906 28.453 -28.078 1 18.19 646 LYS A N 1
ATOM 4847 C CA . LYS A 1 646 ? -29.766 29.344 -27.891 1 18.19 646 LYS A CA 1
ATOM 4848 C C . LYS A 1 646 ? -29.547 29.656 -26.406 1 18.19 646 LYS A C 1
ATOM 4850 O O . LYS A 1 646 ? -30.453 29.484 -25.594 1 18.19 646 LYS A O 1
ATOM 4855 N N . ALA A 1 647 ? -28.734 30.703 -26.234 1 18.08 647 ALA A N 1
ATOM 4856 C CA . ALA A 1 647 ? -27.766 31.469 -25.453 1 18.08 647 ALA A CA 1
ATOM 4857 C C . ALA A 1 647 ? -28.453 32.25 -24.328 1 18.08 647 ALA A C 1
ATOM 4859 O O . ALA A 1 647 ? -27.828 32.562 -23.312 1 18.08 647 ALA A O 1
ATOM 4860 N N . LYS A 1 648 ? -29.438 32.844 -24.703 1 16.08 648 LYS A N 1
ATOM 4861 C CA . LYS A 1 648 ? -29.578 34.188 -24.188 1 16.08 648 LYS A CA 1
ATOM 4862 C C . LYS A 1 648 ? -29.75 34.156 -22.672 1 16.08 648 LYS A C 1
ATOM 4864 O O . LYS A 1 648 ? -30.172 33.156 -22.094 1 16.08 648 LYS A O 1
ATOM 4869 N N . ALA A 1 649 ? -30.812 34.844 -22.391 1 17.19 649 ALA A N 1
ATOM 4870 C CA . ALA A 1 649 ? -31.172 35.906 -21.469 1 17.19 649 ALA A CA 1
ATOM 4871 C C . ALA A 1 649 ? -31.547 35.344 -20.094 1 17.19 649 ALA A C 1
ATOM 4873 O O . ALA A 1 649 ? -32.219 34.312 -20 1 17.19 649 ALA A O 1
ATOM 4874 N N . MET B 1 1 ? -12.891 61.312 5.871 1 38.62 1 MET B N 1
ATOM 4875 C CA . MET B 1 1 ? -12.969 60.625 7.152 1 38.62 1 MET B CA 1
ATOM 4876 C C . MET B 1 1 ? -12.68 59.125 6.984 1 38.62 1 MET B C 1
ATOM 4878 O O . MET B 1 1 ? -12.195 58.469 7.91 1 38.62 1 MET B O 1
ATOM 4882 N N . GLY B 1 2 ? -12.922 58.656 5.805 1 43.06 2 GLY B N 1
ATOM 4883 C CA . GLY B 1 2 ? -12.727 57.25 5.516 1 43.06 2 GLY B CA 1
ATOM 4884 C C . GLY B 1 2 ? -11.273 56.875 5.32 1 43.06 2 GLY B C 1
ATOM 4885 O O . GLY B 1 2 ? -10.82 55.844 5.805 1 43.06 2 GLY B O 1
ATOM 4886 N N . LYS B 1 3 ? -10.594 57.719 4.66 1 56.06 3 LYS B N 1
ATOM 4887 C CA . LYS B 1 3 ? -9.188 57.469 4.328 1 56.06 3 LYS B CA 1
ATOM 4888 C C . LYS B 1 3 ? -8.312 57.562 5.574 1 56.06 3 LYS B C 1
ATOM 4890 O O . LYS B 1 3 ? -7.297 56.875 5.676 1 56.06 3 LYS B O 1
ATOM 4895 N N . LYS B 1 4 ? -8.648 58.406 6.406 1 53.06 4 LYS B N 1
ATOM 4896 C CA . LYS B 1 4 ? -7.844 58.531 7.617 1 53.06 4 LYS B CA 1
ATOM 4897 C C . LYS B 1 4 ? -8.023 57.344 8.539 1 53.06 4 LYS B C 1
ATOM 4899 O O . LYS B 1 4 ? -7.082 56.906 9.211 1 53.06 4 LYS B O 1
ATOM 4904 N N . LYS B 1 5 ? -9.141 56.812 8.461 1 55.75 5 LYS B N 1
ATOM 4905 C CA . LYS B 1 5 ? -9.438 55.656 9.281 1 55.75 5 LYS B CA 1
ATOM 4906 C C . LYS B 1 5 ? -8.773 54.406 8.727 1 55.75 5 LYS B C 1
ATOM 4908 O O . LYS B 1 5 ? -8.297 53.562 9.484 1 55.75 5 LYS B O 1
ATOM 4913 N N . ASP B 1 6 ? -8.727 54.406 7.566 1 54.97 6 ASP B N 1
ATOM 4914 C CA . ASP B 1 6 ? -8.062 53.281 6.902 1 54.97 6 ASP B CA 1
ATOM 4915 C C . ASP B 1 6 ? -6.559 53.312 7.145 1 54.97 6 ASP B C 1
ATOM 4917 O O . ASP B 1 6 ? -5.934 52.281 7.348 1 54.97 6 ASP B O 1
ATOM 4921 N N . LYS B 1 7 ? -6.02 54.438 7.164 1 56.72 7 LYS B N 1
ATOM 4922 C CA . LYS B 1 7 ? -4.594 54.594 7.445 1 56.72 7 LYS B CA 1
ATOM 4923 C C . LYS B 1 7 ? -4.277 54.25 8.898 1 56.72 7 LYS B C 1
ATOM 4925 O O . LYS B 1 7 ? -3.254 53.625 9.188 1 56.72 7 LYS B O 1
ATOM 4930 N N . LEU B 1 8 ? -5.113 54.688 9.703 1 51.47 8 LEU B N 1
ATOM 4931 C CA . LEU B 1 8 ? -4.898 54.406 11.117 1 51.47 8 LEU B CA 1
ATOM 4932 C C . LEU B 1 8 ? -5.031 52.906 11.391 1 51.47 8 LEU B C 1
ATOM 4934 O O . LEU B 1 8 ? -4.246 52.344 12.148 1 51.47 8 LEU B O 1
ATOM 4938 N N . ALA B 1 9 ? -6.043 52.25 10.758 1 55.28 9 ALA B N 1
ATOM 4939 C CA . ALA B 1 9 ? -6.211 50.812 10.883 1 55.28 9 ALA B CA 1
ATOM 4940 C C . ALA B 1 9 ? -5.004 50.062 10.32 1 55.28 9 ALA B C 1
ATOM 4942 O O . ALA B 1 9 ? -4.531 49.094 10.922 1 55.28 9 ALA B O 1
ATOM 4943 N N . ALA B 1 10 ? -4.586 50.562 9.289 1 58.5 10 ALA B N 1
ATOM 4944 C CA . ALA B 1 10 ? -3.389 50 8.688 1 58.5 10 ALA B CA 1
ATOM 4945 C C . ALA B 1 10 ? -2.166 50.219 9.578 1 58.5 10 ALA B C 1
ATOM 4947 O O . ALA B 1 10 ? -1.33 49.344 9.734 1 58.5 10 ALA B O 1
ATOM 4948 N N . GLN B 1 11 ? -2.102 51.406 10.102 1 54.44 11 GLN B N 1
ATOM 4949 C CA . GLN B 1 11 ? -0.992 51.719 10.992 1 54.44 11 GLN B CA 1
ATOM 4950 C C . GLN B 1 11 ? -1.064 50.875 12.273 1 54.44 11 GLN B C 1
ATOM 4952 O O . GLN B 1 11 ? -0.041 50.406 12.766 1 54.44 11 GLN B O 1
ATOM 4957 N N . GLN B 1 12 ? -2.201 50.75 12.828 1 55.22 12 GLN B N 1
ATOM 4958 C CA . GLN B 1 12 ? -2.383 49.906 14.016 1 55.22 12 GLN B CA 1
ATOM 4959 C C . GLN B 1 12 ? -2.068 48.438 13.719 1 55.22 12 GLN B C 1
ATOM 4961 O O . GLN B 1 12 ? -1.446 47.75 14.531 1 55.22 12 GLN B O 1
ATOM 4966 N N . GLN B 1 13 ? -2.551 48.062 12.586 1 60.41 13 GLN B N 1
ATOM 4967 C CA . GLN B 1 13 ? -2.223 46.719 12.18 1 60.41 13 GLN B CA 1
ATOM 4968 C C . GLN B 1 13 ? -0.716 46.531 12.023 1 60.41 13 GLN B C 1
ATOM 4970 O O . GLN B 1 13 ? -0.17 45.5 12.414 1 60.41 13 GLN B O 1
ATOM 4975 N N . GLN B 1 14 ? -0.155 47.531 11.492 1 59 14 GLN B N 1
ATOM 4976 C CA . GLN B 1 14 ? 1.294 47.5 11.328 1 59 14 GLN B CA 1
ATOM 4977 C C . GLN B 1 14 ? 2 47.5 12.68 1 59 14 GLN B C 1
ATOM 4979 O O . GLN B 1 14 ? 2.977 46.781 12.883 1 59 14 GLN B O 1
ATOM 4984 N N . GLN B 1 15 ? 1.524 48.344 13.547 1 58.03 15 GLN B N 1
ATOM 4985 C CA . GLN B 1 15 ? 2.113 48.375 14.883 1 58.03 15 GLN B CA 1
ATOM 4986 C C . GLN B 1 15 ? 1.895 47.062 15.633 1 58.03 15 GLN B C 1
ATOM 4988 O O . GLN B 1 15 ? 2.781 46.625 16.344 1 58.03 15 GLN B O 1
ATOM 4993 N N . GLN B 1 16 ? 0.808 46.531 15.508 1 64.25 16 GLN B N 1
ATOM 4994 C CA . GLN B 1 16 ? 0.486 45.25 16.125 1 64.25 16 GLN B CA 1
ATOM 4995 C C . GLN B 1 16 ? 1.367 44.156 15.57 1 64.25 16 GLN B C 1
ATOM 4997 O O . GLN B 1 16 ? 1.847 43.281 16.328 1 64.25 16 GLN B O 1
ATOM 5002 N N . GLN B 1 17 ? 1.584 44.25 14.359 1 65.81 17 GLN B N 1
ATOM 5003 C CA . GLN B 1 17 ? 2.43 43.25 13.734 1 65.81 17 GLN B CA 1
ATOM 5004 C C . GLN B 1 17 ? 3.877 43.344 14.203 1 65.81 17 GLN B C 1
ATOM 5006 O O . GLN B 1 17 ? 4.609 42.375 14.242 1 65.81 17 GLN B O 1
ATOM 5011 N N . GLN B 1 18 ? 4.141 44.5 14.602 1 68.06 18 GLN B N 1
ATOM 5012 C CA . GLN B 1 18 ? 5.504 44.719 15.07 1 68.06 18 GLN B CA 1
ATOM 5013 C C . GLN B 1 18 ? 5.734 44.031 16.422 1 68.06 18 GLN B C 1
ATOM 5015 O O . GLN B 1 18 ? 6.875 43.75 16.797 1 68.06 18 GLN B O 1
ATOM 5020 N N . GLN B 1 19 ? 4.711 43.562 17.016 1 83.12 19 GLN B N 1
ATOM 5021 C CA . GLN B 1 19 ? 4.812 42.969 18.344 1 83.12 19 GLN B CA 1
ATOM 5022 C C . GLN B 1 19 ? 4.836 41.438 18.266 1 83.12 19 GLN B C 1
ATOM 5024 O O . GLN B 1 19 ? 5.086 40.781 19.266 1 83.12 19 GLN B O 1
ATOM 5029 N N . VAL B 1 20 ? 4.762 40.938 17.094 1 92.19 20 VAL B N 1
ATOM 5030 C CA . VAL B 1 20 ? 4.758 39.5 16.953 1 92.19 20 VAL B CA 1
ATOM 5031 C C . VAL B 1 20 ? 6.188 38.969 17.047 1 92.19 20 VAL B C 1
ATOM 5033 O O . VAL B 1 20 ? 7.062 39.375 16.297 1 92.19 20 VAL B O 1
ATOM 5036 N N . PRO B 1 21 ? 6.453 38.094 17.938 1 95.81 21 PRO B N 1
ATOM 5037 C CA . PRO B 1 21 ? 7.809 37.562 18.094 1 95.81 21 PRO B CA 1
ATOM 5038 C C . PRO B 1 21 ? 8.148 36.5 17.047 1 95.81 21 PRO B C 1
ATOM 5040 O O . PRO B 1 21 ? 8.391 35.344 17.391 1 95.81 21 PRO B O 1
ATOM 5043 N N . TRP B 1 22 ? 8.297 36.844 15.875 1 97 22 TRP B N 1
ATOM 5044 C CA . TRP B 1 22 ? 8.461 35.906 14.758 1 97 22 TRP B CA 1
ATOM 5045 C C . TRP B 1 22 ? 9.742 35.094 14.914 1 97 22 TRP B C 1
ATOM 5047 O O . TRP B 1 22 ? 9.789 33.938 14.539 1 97 22 TRP B O 1
ATOM 5057 N N . LYS B 1 23 ? 10.812 35.656 15.438 1 95.19 23 LYS B N 1
ATOM 5058 C CA . LYS B 1 23 ? 12.047 34.906 15.641 1 95.19 23 LYS B CA 1
ATOM 5059 C C . LYS B 1 23 ? 11.82 33.688 16.547 1 95.19 23 LYS B C 1
ATOM 5061 O O . LYS B 1 23 ? 12.305 32.594 16.281 1 95.19 23 LYS B O 1
ATOM 5066 N N . TYR B 1 24 ? 11.086 33.969 17.547 1 96.12 24 TYR B N 1
ATOM 5067 C CA . TYR B 1 24 ? 10.758 32.906 18.469 1 96.12 24 TYR B CA 1
ATOM 5068 C C . TYR B 1 24 ? 9.82 31.891 17.812 1 96.12 24 TYR B C 1
ATOM 5070 O O . TYR B 1 24 ? 10.031 30.672 17.922 1 96.12 24 TYR B O 1
ATOM 5078 N N . ILE B 1 25 ? 8.781 32.344 17.094 1 97.88 25 ILE B N 1
ATOM 5079 C CA . ILE B 1 25 ? 7.793 31.484 16.438 1 97.88 25 ILE B CA 1
ATOM 5080 C C . ILE B 1 25 ? 8.477 30.594 15.406 1 97.88 25 ILE B C 1
ATOM 5082 O O . ILE B 1 25 ? 8.188 29.391 15.32 1 97.88 25 ILE B O 1
ATOM 5086 N N . ASP B 1 26 ? 9.391 31.141 14.688 1 97.31 26 ASP B N 1
ATOM 5087 C CA . ASP B 1 26 ? 10.109 30.391 13.664 1 97.31 26 ASP B CA 1
ATOM 5088 C C . ASP B 1 26 ? 10.898 29.234 14.273 1 97.31 26 ASP B C 1
ATOM 5090 O O . ASP B 1 26 ? 11.062 28.188 13.648 1 97.31 26 ASP B O 1
ATOM 5094 N N . LYS B 1 27 ? 11.352 29.422 15.477 1 95.31 27 LYS B N 1
ATOM 5095 C CA . LYS B 1 27 ? 12.172 28.422 16.141 1 95.31 27 LYS B CA 1
ATOM 5096 C C . LYS B 1 27 ? 11.312 27.438 16.938 1 95.31 27 LYS B C 1
ATOM 5098 O O . LYS B 1 27 ? 11.562 26.234 16.938 1 95.31 27 LYS B O 1
ATOM 5103 N N . GLU B 1 28 ? 10.281 28 17.641 1 96.31 28 GLU B N 1
ATOM 5104 C CA . GLU B 1 28 ? 9.461 27.203 18.547 1 96.31 28 GLU B CA 1
ATOM 5105 C C . GLU B 1 28 ? 7.973 27.5 18.344 1 96.31 28 GLU B C 1
ATOM 5107 O O . GLU B 1 28 ? 7.289 27.938 19.266 1 96.31 28 GLU B O 1
ATOM 5112 N N . PRO B 1 29 ? 7.496 27.109 17.188 1 97.56 29 PRO B N 1
ATOM 5113 C CA . PRO B 1 29 ? 6.09 27.438 16.938 1 97.56 29 PRO B CA 1
ATOM 5114 C C . PRO B 1 29 ? 5.141 26.719 17.891 1 97.56 29 PRO B C 1
ATOM 5116 O O . PRO B 1 29 ? 4.129 27.297 18.312 1 97.56 29 PRO B O 1
ATOM 5119 N N . LEU B 1 30 ? 5.414 25.5 18.266 1 96.75 30 LEU B N 1
ATOM 5120 C CA . LEU B 1 30 ? 4.547 24.797 19.203 1 96.75 30 LEU B CA 1
ATOM 5121 C C . LEU B 1 30 ? 4.602 25.438 20.578 1 96.75 30 LEU B C 1
ATOM 5123 O O . LEU B 1 30 ? 3.572 25.578 21.25 1 96.75 30 LEU B O 1
ATOM 5127 N N . GLY B 1 31 ? 5.773 25.75 21 1 97.25 31 GLY B N 1
ATOM 5128 C CA . GLY B 1 31 ? 5.902 26.469 22.266 1 97.25 31 GLY B CA 1
ATOM 5129 C C . GLY B 1 31 ? 5.102 27.766 22.297 1 97.25 31 GLY B C 1
ATOM 5130 O O . GLY B 1 31 ? 4.488 28.094 23.312 1 97.25 31 GLY B O 1
ATOM 5131 N N . PHE B 1 32 ? 5.113 28.422 21.203 1 98.06 32 PHE B N 1
ATOM 5132 C CA . PHE B 1 32 ? 4.34 29.656 21.062 1 98.06 32 PHE B CA 1
ATOM 5133 C C . PHE B 1 32 ? 2.85 29.375 21.219 1 98.06 32 PHE B C 1
ATOM 5135 O O . PHE B 1 32 ? 2.152 30.094 21.938 1 98.06 32 PHE B O 1
ATOM 5142 N N . LEU B 1 33 ? 2.316 28.281 20.641 1 98.19 33 LEU B N 1
ATOM 5143 C CA . LEU B 1 33 ? 0.893 27.969 20.656 1 98.19 33 LEU B CA 1
ATOM 5144 C C . LEU B 1 33 ? 0.443 27.516 22.031 1 98.19 33 LEU B C 1
ATOM 5146 O O . LEU B 1 33 ? -0.67 27.828 22.469 1 98.19 33 LEU B O 1
ATOM 5150 N N . VAL B 1 34 ? 1.329 26.828 22.766 1 97.94 34 VAL B N 1
ATOM 5151 C CA . VAL B 1 34 ? 0.86 26.219 24 1 97.94 34 VAL B CA 1
ATOM 5152 C C . VAL B 1 34 ? 1.357 27.016 25.203 1 97.94 34 VAL B C 1
ATOM 5154 O O . VAL B 1 34 ? 1.212 26.594 26.344 1 97.94 34 VAL B O 1
ATOM 5157 N N . ALA B 1 35 ? 1.98 28.141 24.875 1 97.06 35 ALA B N 1
ATOM 5158 C CA . ALA B 1 35 ? 2.398 29.016 25.969 1 97.06 35 ALA B CA 1
ATOM 5159 C C . ALA B 1 35 ? 1.222 29.359 26.891 1 97.06 35 ALA B C 1
ATOM 5161 O O . ALA B 1 35 ? 0.094 29.516 26.422 1 97.06 35 ALA B O 1
ATOM 5162 N N . PRO B 1 36 ? 1.457 29.5 28.172 1 95.06 36 PRO B N 1
ATOM 5163 C CA . PRO B 1 36 ? 2.75 29.531 28.859 1 95.06 36 PRO B CA 1
ATOM 5164 C C . PRO B 1 36 ? 3.275 28.141 29.203 1 95.06 36 PRO B C 1
ATOM 5166 O O . PRO B 1 36 ? 4.34 28.016 29.812 1 95.06 36 PRO B O 1
ATOM 5169 N N . GLU B 1 37 ? 2.564 27.172 28.859 1 94.31 37 GLU B N 1
ATOM 5170 C CA . GLU B 1 37 ? 3.066 25.828 29.062 1 94.31 37 GLU B CA 1
ATOM 5171 C C . GLU B 1 37 ? 4.234 25.516 28.141 1 94.31 37 GLU B C 1
ATOM 5173 O O . GLU B 1 37 ? 4.27 26 27 1 94.31 37 GLU B O 1
ATOM 5178 N N . ASP B 1 38 ? 5.145 24.734 28.609 1 93.81 38 ASP B N 1
ATOM 5179 C CA . ASP B 1 38 ? 6.23 24.344 27.719 1 93.81 38 ASP B CA 1
ATOM 5180 C C . ASP B 1 38 ? 5.859 23.109 26.906 1 93.81 38 ASP B C 1
ATOM 5182 O O . ASP B 1 38 ? 5.066 22.281 27.359 1 93.81 38 ASP B O 1
ATOM 5186 N N . PRO B 1 39 ? 6.461 22.938 25.766 1 93.75 39 PRO B N 1
ATOM 5187 C CA . PRO B 1 39 ? 6.125 21.844 24.875 1 93.75 39 PRO B CA 1
ATOM 5188 C C . PRO B 1 39 ? 6.305 20.469 25.531 1 93.75 39 PRO B C 1
ATOM 5190 O O . PRO B 1 39 ? 5.488 19.562 25.312 1 93.75 39 PRO B O 1
ATOM 5193 N N . ASP B 1 40 ? 7.336 20.281 26.266 1 93.31 40 ASP B N 1
ATOM 5194 C CA . ASP B 1 40 ? 7.574 18.984 26.906 1 93.31 40 ASP B CA 1
ATOM 5195 C C . ASP B 1 40 ? 6.422 18.609 27.828 1 93.31 40 ASP B C 1
ATOM 5197 O O . ASP B 1 40 ? 5.965 17.469 27.828 1 93.31 40 ASP B O 1
ATOM 5201 N N . THR B 1 41 ? 5.988 19.562 28.594 1 95.94 41 THR B N 1
ATOM 5202 C CA . THR B 1 41 ? 4.855 19.344 29.484 1 95.94 41 THR B CA 1
ATOM 5203 C C . THR B 1 41 ? 3.592 19.031 28.688 1 95.94 41 THR B C 1
ATOM 5205 O O . THR B 1 41 ? 2.842 18.109 29.047 1 95.94 41 THR B O 1
ATOM 5208 N N . PHE B 1 42 ? 3.434 19.75 27.703 1 96.69 42 PHE B N 1
ATOM 5209 C CA . PHE B 1 42 ? 2.281 19.531 26.828 1 96.69 42 PHE B CA 1
ATOM 5210 C C . PHE B 1 42 ? 2.283 18.125 26.25 1 96.69 42 PHE B C 1
ATOM 5212 O O . PHE B 1 42 ? 1.264 17.438 26.281 1 96.69 42 PHE B O 1
ATOM 5219 N N . PHE B 1 43 ? 3.383 17.672 25.734 1 94.06 43 PHE B N 1
ATOM 5220 C CA . PHE B 1 43 ? 3.477 16.359 25.094 1 94.06 43 PHE B CA 1
ATOM 5221 C C . PHE B 1 43 ? 3.279 15.242 26.109 1 94.06 43 PHE B C 1
ATOM 5223 O O . PHE B 1 43 ? 2.684 14.211 25.797 1 94.06 43 PHE B O 1
ATOM 5230 N N . LYS B 1 44 ? 3.688 15.422 27.266 1 93.31 44 LYS B N 1
ATOM 5231 C CA . LYS B 1 44 ? 3.553 14.406 28.312 1 93.31 44 LYS B CA 1
ATOM 5232 C C . LYS B 1 44 ? 2.129 14.375 28.859 1 93.31 44 LYS B C 1
ATOM 5234 O O . LYS B 1 44 ? 1.602 13.305 29.172 1 93.31 44 LYS B O 1
ATOM 5239 N N . GLY B 1 45 ? 1.533 15.516 28.875 1 95.5 45 GLY B N 1
ATOM 5240 C CA . GLY B 1 45 ? 0.281 15.609 29.609 1 95.5 45 GLY B CA 1
ATOM 5241 C C . GLY B 1 45 ? -0.938 15.641 28.703 1 95.5 45 GLY B C 1
ATOM 5242 O O . GLY B 1 45 ? -2.035 15.266 29.125 1 95.5 45 GLY B O 1
ATOM 5243 N N . ASN B 1 46 ? -0.784 16.109 27.484 1 96.69 46 ASN B N 1
ATOM 5244 C CA . ASN B 1 46 ? -1.98 16.406 26.703 1 96.69 46 ASN B CA 1
ATOM 5245 C C . ASN B 1 46 ? -1.923 15.727 25.328 1 96.69 46 ASN B C 1
ATOM 5247 O O . ASN B 1 46 ? -2.922 15.18 24.859 1 96.69 46 ASN B O 1
ATOM 5251 N N . TRP B 1 47 ? -0.791 15.711 24.719 1 96.81 47 TRP B N 1
ATOM 5252 C CA . TRP B 1 47 ? -0.647 15.227 23.344 1 96.81 47 TRP B CA 1
ATOM 5253 C C . TRP B 1 47 ? -1.216 13.82 23.203 1 96.81 47 TRP B C 1
ATOM 5255 O O . TRP B 1 47 ? -0.722 12.883 23.828 1 96.81 47 TRP B O 1
ATOM 5265 N N . GLU B 1 48 ? -2.285 13.625 22.422 1 96.69 48 GLU B N 1
ATOM 5266 C CA . GLU B 1 48 ? -2.973 12.383 22.109 1 96.69 48 GLU B CA 1
ATOM 5267 C C . GLU B 1 48 ? -3.639 11.781 23.344 1 96.69 48 GLU B C 1
ATOM 5269 O O . GLU B 1 48 ? -3.842 10.57 23.406 1 96.69 48 GLU B O 1
ATOM 5274 N N . GLN B 1 49 ? -3.904 12.555 24.297 1 95.69 49 GLN B N 1
ATOM 5275 C CA . GLN B 1 49 ? -4.484 12.047 25.531 1 95.69 49 GLN B CA 1
ATOM 5276 C C . GLN B 1 49 ? -5.77 12.797 25.891 1 95.69 49 GLN B C 1
ATOM 5278 O O . GLN B 1 49 ? -6.844 12.195 25.969 1 95.69 49 GLN B O 1
ATOM 5283 N N . LYS B 1 50 ? -5.645 14.109 26.016 1 96.19 50 LYS B N 1
ATOM 5284 C CA . LYS B 1 50 ? -6.82 14.875 26.422 1 96.19 50 LYS B CA 1
ATOM 5285 C C . LYS B 1 50 ? -6.742 16.312 25.922 1 96.19 50 LYS B C 1
ATOM 5287 O O . LYS B 1 50 ? -5.648 16.844 25.719 1 96.19 50 LYS B O 1
ATOM 5292 N N . PRO B 1 51 ? -7.883 16.969 25.75 1 97.56 51 PRO B N 1
ATOM 5293 C CA . PRO B 1 51 ? -7.914 18.375 25.328 1 97.56 51 PRO B CA 1
ATOM 5294 C C . PRO B 1 51 ? -7.316 19.328 26.359 1 97.56 51 PRO B C 1
ATOM 5296 O O . PRO B 1 51 ? -7.242 18.984 27.547 1 97.56 51 PRO B O 1
ATOM 5299 N N . ALA B 1 52 ? -6.883 20.484 25.906 1 98.06 52 ALA B N 1
ATOM 5300 C CA . ALA B 1 52 ? -6.312 21.516 26.766 1 98.06 52 ALA B CA 1
ATOM 5301 C C . ALA B 1 52 ? -6.594 22.906 26.219 1 98.06 52 ALA B C 1
ATOM 5303 O O . ALA B 1 52 ? -6.582 23.109 25 1 98.06 52 ALA B O 1
ATOM 5304 N N . VAL B 1 53 ? -6.859 23.859 27.094 1 98.5 53 VAL B N 1
ATOM 5305 C CA . VAL B 1 53 ? -7.062 25.266 26.734 1 98.5 53 VAL B CA 1
ATOM 5306 C C . VAL B 1 53 ? -5.891 26.109 27.219 1 98.5 53 VAL B C 1
ATOM 5308 O O . VAL B 1 53 ? -5.52 26.031 28.406 1 98.5 53 VAL B O 1
ATOM 5311 N N . PHE B 1 54 ? -5.352 26.812 26.406 1 98.56 54 PHE B N 1
ATOM 5312 C CA . PHE B 1 54 ? -4.293 27.766 26.734 1 98.56 54 PHE B CA 1
ATOM 5313 C C . PHE B 1 54 ? -4.781 29.188 26.562 1 98.56 54 PHE B C 1
ATOM 5315 O O . PHE B 1 54 ? -5.047 29.625 25.438 1 98.56 54 PHE B O 1
ATOM 5322 N N . LYS B 1 55 ? -4.832 29.875 27.594 1 98.19 55 LYS B N 1
ATOM 5323 C CA . LYS B 1 55 ? -5.371 31.234 27.578 1 98.19 55 LYS B CA 1
ATOM 5324 C C . LYS B 1 55 ? -4.461 32.188 26.797 1 98.19 55 LYS B C 1
ATOM 5326 O O . LYS B 1 55 ? -3.252 31.953 26.719 1 98.19 55 LYS B O 1
ATOM 5331 N N . ALA B 1 56 ? -5.039 33.25 26.312 1 98 56 ALA B N 1
ATOM 5332 C CA . ALA B 1 56 ? -4.375 34.188 25.438 1 98 56 ALA B CA 1
ATOM 5333 C C . ALA B 1 56 ? -3.145 34.812 26.109 1 98 56 ALA B C 1
ATOM 5335 O O . ALA B 1 56 ? -3.158 35.062 27.312 1 98 56 ALA B O 1
ATOM 5336 N N . THR B 1 57 ? -2.068 35 25.359 1 96.75 57 THR B N 1
ATOM 5337 C CA . THR B 1 57 ? -0.916 35.844 25.703 1 96.75 57 THR B CA 1
ATOM 5338 C C . THR B 1 57 ? -0.869 37.094 24.844 1 96.75 57 THR B C 1
ATOM 5340 O O . THR B 1 57 ? -1.481 37.125 23.766 1 96.75 57 THR B O 1
ATOM 5343 N N . PRO B 1 58 ? -0.167 38.094 25.297 1 96.12 58 PRO B N 1
ATOM 5344 C CA . PRO B 1 58 ? -0.046 39.281 24.469 1 96.12 58 PRO B CA 1
ATOM 5345 C C . PRO B 1 58 ? 0.535 39 23.094 1 96.12 58 PRO B C 1
ATOM 5347 O O . PRO B 1 58 ? 0.111 39.594 22.094 1 96.12 58 PRO B O 1
ATOM 5350 N N . GLU B 1 59 ? 1.462 38.094 23.016 1 96.31 59 GLU B N 1
ATOM 5351 C CA . GLU B 1 59 ? 2.109 37.719 21.766 1 96.31 59 GLU B CA 1
ATOM 5352 C C . GLU B 1 59 ? 1.132 37.031 20.812 1 96.31 59 GLU B C 1
ATOM 5354 O O . GLU B 1 59 ? 1.118 37.312 19.609 1 96.31 59 GLU B O 1
ATOM 5359 N N . ARG B 1 60 ? 0.315 36.125 21.312 1 97.56 60 ARG B N 1
ATOM 5360 C CA . ARG B 1 60 ? -0.657 35.438 20.484 1 97.56 60 ARG B CA 1
ATOM 5361 C C . ARG B 1 60 ? -1.752 36.375 20 1 97.56 60 ARG B C 1
ATOM 5363 O O . ARG B 1 60 ? -2.207 36.312 18.859 1 97.56 60 ARG B O 1
ATOM 5370 N N . VAL B 1 61 ? -2.186 37.281 20.906 1 97.56 61 VAL B N 1
ATOM 5371 C CA . VAL B 1 61 ? -3.176 38.281 20.484 1 97.56 61 VAL B CA 1
ATOM 5372 C C . VAL B 1 61 ? -2.611 39.125 19.359 1 97.56 61 VAL B C 1
ATOM 5374 O O . VAL B 1 61 ? -3.311 39.438 18.375 1 97.56 61 VAL B O 1
ATOM 5377 N N . ALA B 1 62 ? -1.372 39.5 19.484 1 96.5 62 ALA B N 1
ATOM 5378 C CA . ALA B 1 62 ? -0.73 40.344 18.453 1 96.5 62 ALA B CA 1
ATOM 5379 C C . ALA B 1 62 ? -0.754 39.625 17.094 1 96.5 62 ALA B C 1
ATOM 5381 O O . ALA B 1 62 ? -1.001 40.281 16.078 1 96.5 62 ALA B O 1
ATOM 5382 N N . LEU B 1 63 ? -0.493 38.375 17.062 1 97.44 63 LEU B N 1
ATOM 5383 C CA . LEU B 1 63 ? -0.431 37.625 15.805 1 97.44 63 LEU B CA 1
ATOM 5384 C C . LEU B 1 63 ? -1.831 37.344 15.266 1 97.44 63 LEU B C 1
ATOM 5386 O O . LEU B 1 63 ? -2.082 37.5 14.07 1 97.44 63 LEU B O 1
ATOM 5390 N N . PHE B 1 64 ? -2.775 36.969 16.141 1 97.94 64 PHE B N 1
ATOM 5391 C CA . PHE B 1 64 ? -3.986 36.344 15.656 1 97.94 64 PHE B CA 1
ATOM 5392 C C . PHE B 1 64 ? -5.141 37.312 15.586 1 97.94 64 PHE B C 1
ATOM 5394 O O . PHE B 1 64 ? -6.137 37.062 14.898 1 97.94 64 PHE B O 1
ATOM 5401 N N . GLN B 1 65 ? -5.109 38.406 16.266 1 96.81 65 GLN B N 1
ATOM 5402 C CA . GLN B 1 65 ? -6.207 39.344 16.234 1 96.81 65 GLN B CA 1
ATOM 5403 C C . GLN B 1 65 ? -6.492 39.844 14.812 1 96.81 65 GLN B C 1
ATOM 5405 O O . GLN B 1 65 ? -5.645 40.469 14.188 1 96.81 65 GLN B O 1
ATOM 5410 N N . GLY B 1 66 ? -7.609 39.5 14.352 1 95.06 66 GLY B N 1
ATOM 5411 C CA . GLY B 1 66 ? 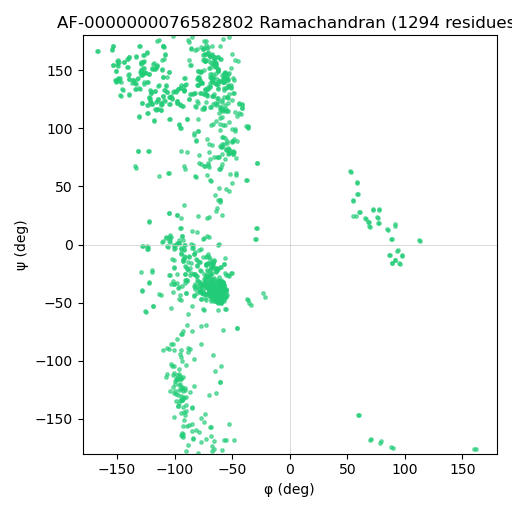-8.062 39.969 13.047 1 95.06 66 GLY B CA 1
ATOM 5412 C C . GLY B 1 66 ? -7.598 39.094 11.906 1 95.06 66 GLY B C 1
ATOM 5413 O O . GLY B 1 66 ? -8.023 39.25 10.766 1 95.06 66 GLY B O 1
ATOM 5414 N N . LEU B 1 67 ? -6.691 38.125 12.219 1 96.19 67 LEU B N 1
ATOM 5415 C CA . LEU B 1 67 ? -6.211 37.219 11.188 1 96.19 67 LEU B CA 1
ATOM 5416 C C . LEU B 1 67 ? -7.352 36.344 10.648 1 96.19 67 LEU B C 1
ATOM 5418 O O . LEU B 1 67 ? -8.039 35.688 11.406 1 96.19 67 LEU B O 1
ATOM 5422 N N . CYS B 1 68 ? -7.629 36.438 9.367 1 95.94 68 CYS B N 1
ATOM 5423 C CA . CYS B 1 68 ? -8.664 35.688 8.656 1 95.94 68 CYS B CA 1
ATOM 5424 C C . CYS B 1 68 ? -10.039 36 9.227 1 95.94 68 CYS B C 1
ATOM 5426 O O . CYS B 1 68 ? -10.883 35.094 9.344 1 95.94 68 CYS B O 1
ATOM 5428 N N . SER B 1 69 ? -10.242 37.156 9.773 1 96.38 69 SER B N 1
ATOM 5429 C CA . SER B 1 69 ? -11.578 37.594 10.141 1 96.38 69 SER B CA 1
ATOM 5430 C C . SER B 1 69 ? -12.43 37.875 8.906 1 96.38 69 SER B C 1
ATOM 5432 O O . SER B 1 69 ? -11.898 38.031 7.805 1 96.38 69 SER B O 1
ATOM 5434 N N . PHE B 1 70 ? -13.719 37.906 9.141 1 97.12 70 PHE B N 1
ATOM 5435 C CA . PHE B 1 70 ? -14.625 38.062 8.016 1 97.12 70 PHE B CA 1
ATOM 5436 C C . PHE B 1 70 ? -14.328 39.375 7.289 1 97.12 70 PHE B C 1
ATOM 5438 O O . PHE B 1 70 ? -14.117 39.375 6.074 1 97.12 70 PHE B O 1
ATOM 5445 N N . PRO B 1 71 ? -14.234 40.531 7.961 1 95.88 71 PRO B N 1
ATOM 5446 C CA . PRO B 1 71 ? -13.914 41.75 7.238 1 95.88 71 PRO B CA 1
ATOM 5447 C C . PRO B 1 71 ? -12.562 41.688 6.531 1 95.88 71 PRO B C 1
ATOM 5449 O O . PRO B 1 71 ? -12.422 42.188 5.41 1 95.88 71 PRO B O 1
ATOM 5452 N N . ALA B 1 72 ? -11.586 41.125 7.168 1 95.25 72 ALA B N 1
ATOM 5453 C CA . ALA B 1 72 ? -10.25 41 6.586 1 95.25 72 ALA B CA 1
ATOM 5454 C C . ALA B 1 72 ? -10.273 40.188 5.312 1 95.25 72 ALA B C 1
ATOM 5456 O O . ALA B 1 72 ? -9.664 40.531 4.305 1 95.25 72 ALA B O 1
ATOM 5457 N N . VAL B 1 73 ? -10.953 39.062 5.355 1 97.75 73 VAL B N 1
ATOM 5458 C CA . VAL B 1 73 ? -11.023 38.156 4.219 1 97.75 73 VAL B CA 1
ATOM 5459 C C . VAL B 1 73 ? -11.766 38.812 3.064 1 97.75 73 VAL B C 1
ATOM 5461 O O . VAL B 1 73 ? -11.336 38.75 1.912 1 97.75 73 VAL B O 1
ATOM 5464 N N . ILE B 1 74 ? -12.867 39.5 3.357 1 97.44 74 ILE B N 1
ATOM 5465 C CA . ILE B 1 74 ? -13.664 40.156 2.324 1 97.44 74 ILE B CA 1
ATOM 5466 C C . ILE B 1 74 ? -12.852 41.25 1.661 1 97.44 74 ILE B C 1
ATOM 5468 O O . ILE B 1 74 ? -12.859 41.406 0.435 1 97.44 74 ILE B O 1
ATOM 5472 N N . ASN B 1 75 ? -12.195 42 2.473 1 96.06 75 ASN B N 1
ATOM 5473 C CA . ASN B 1 75 ? -11.344 43.062 1.927 1 96.06 75 ASN B CA 1
ATOM 5474 C C . ASN B 1 75 ? -10.234 42.5 1.05 1 96.06 75 ASN B C 1
ATOM 5476 O O . ASN B 1 75 ? -9.969 43.031 -0.034 1 96.06 75 ASN B O 1
ATOM 5480 N N . TRP B 1 76 ? -9.586 41.5 1.526 1 96.19 76 TRP B N 1
ATOM 5481 C CA . TRP B 1 76 ? -8.555 40.812 0.753 1 96.19 76 TRP B CA 1
ATOM 5482 C C . TRP B 1 76 ? -9.117 40.281 -0.564 1 96.19 76 TRP B C 1
ATOM 5484 O O . TRP B 1 76 ? -8.5 40.438 -1.619 1 96.19 76 TRP B O 1
ATOM 5494 N N . LEU B 1 77 ? -10.234 39.719 -0.508 1 97.44 77 LEU B N 1
ATOM 5495 C CA . LEU B 1 77 ? -10.852 39.094 -1.681 1 97.44 77 LEU B CA 1
ATOM 5496 C C . LEU B 1 77 ? -11.195 40.156 -2.727 1 97.44 77 LEU B C 1
ATOM 5498 O O . LEU B 1 77 ? -11.016 39.938 -3.926 1 97.44 77 LEU B O 1
ATOM 5502 N N . LYS B 1 78 ? -11.688 41.312 -2.299 1 96.38 78 LYS B N 1
ATOM 5503 C CA . LYS B 1 78 ? -12 42.375 -3.223 1 96.38 78 LYS B CA 1
ATOM 5504 C C . LYS B 1 78 ? -10.766 42.781 -4.023 1 96.38 78 LYS B C 1
ATOM 5506 O O . LYS B 1 78 ? -10.859 43.062 -5.219 1 96.38 78 LYS B O 1
ATOM 5511 N N . GLN B 1 79 ? -9.695 42.812 -3.387 1 95.5 79 GLN B N 1
ATOM 5512 C CA . GLN B 1 79 ? -8.445 43.156 -4.055 1 95.5 79 GLN B CA 1
ATOM 5513 C C . GLN B 1 79 ? -7.996 42.062 -4.992 1 95.5 79 GLN B C 1
ATOM 5515 O O . GLN B 1 79 ? -7.535 42.312 -6.105 1 95.5 79 GLN B O 1
ATOM 5520 N N . ARG B 1 80 ? -8.141 40.844 -4.523 1 94.88 80 ARG B N 1
ATOM 5521 C CA . ARG B 1 80 ? -7.746 39.688 -5.316 1 94.88 80 ARG B CA 1
ATOM 5522 C C . ARG B 1 80 ? -8.562 39.594 -6.602 1 94.88 80 ARG B C 1
ATOM 5524 O O . ARG B 1 80 ? -8.031 39.25 -7.66 1 94.88 80 ARG B O 1
ATOM 5531 N N . GLU B 1 81 ? -9.781 39.844 -6.484 1 94.94 81 GLU B N 1
ATOM 5532 C CA . GLU B 1 81 ? -10.703 39.719 -7.609 1 94.94 81 GLU B CA 1
ATOM 5533 C C . GLU B 1 81 ? -10.273 40.594 -8.773 1 94.94 81 GLU B C 1
ATOM 5535 O O . GLU B 1 81 ? -10.516 40.281 -9.938 1 94.94 81 GLU B O 1
ATOM 5540 N N . LYS B 1 82 ? -9.695 41.656 -8.484 1 93.06 82 LYS B N 1
ATOM 5541 C CA . LYS B 1 82 ? -9.234 42.562 -9.516 1 93.06 82 LYS B CA 1
ATOM 5542 C C . LYS B 1 82 ? -8.039 42 -10.273 1 93.06 82 LYS B C 1
ATOM 5544 O O . LYS B 1 82 ? -7.84 42.312 -11.453 1 93.06 82 LYS B O 1
ATOM 5549 N N . LYS B 1 83 ? -7.348 41.125 -9.68 1 90.75 83 LYS B N 1
ATOM 5550 C CA . LYS B 1 83 ? -6.082 40.688 -10.25 1 90.75 83 LYS B CA 1
ATOM 5551 C C . LYS B 1 83 ? -6.176 39.219 -10.672 1 90.75 83 LYS B C 1
ATOM 5553 O O . LYS B 1 83 ? -5.594 38.812 -11.68 1 90.75 83 LYS B O 1
ATOM 5558 N N . ALA B 1 84 ? -6.785 38.375 -9.859 1 91 84 ALA B N 1
ATOM 5559 C CA . ALA B 1 84 ? -6.68 36.938 -10.039 1 91 84 ALA B CA 1
ATOM 5560 C C . ALA B 1 84 ? -8.055 36.281 -10.07 1 91 84 ALA B C 1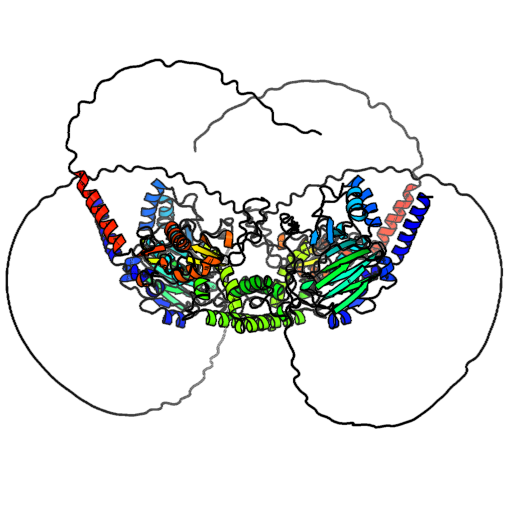
ATOM 5562 O O . ALA B 1 84 ? -8.172 35.062 -10.18 1 91 84 ALA B O 1
ATOM 5563 N N . GLY B 1 85 ? -9.148 37.031 -9.914 1 93.25 85 GLY B N 1
ATOM 5564 C CA . GLY B 1 85 ? -10.492 36.5 -9.969 1 93.25 85 GLY B CA 1
ATOM 5565 C C . GLY B 1 85 ? -11 36 -8.617 1 93.25 85 GLY B C 1
ATOM 5566 O O . GLY B 1 85 ? -10.312 36.156 -7.605 1 93.25 85 GLY B O 1
ATOM 5567 N N . PRO B 1 86 ? -12.148 35.406 -8.609 1 96.12 86 PRO B N 1
ATOM 5568 C CA . PRO B 1 86 ? -12.773 35 -7.355 1 96.12 86 PRO B CA 1
ATOM 5569 C C . PRO B 1 86 ? -12.227 33.656 -6.84 1 96.12 86 PRO B C 1
ATOM 5571 O O . PRO B 1 86 ? -11.445 33 -7.531 1 96.12 86 PRO B O 1
ATOM 5574 N N . LEU B 1 87 ? -12.555 33.375 -5.629 1 96.62 87 LEU B N 1
ATOM 5575 C CA . LEU B 1 87 ? -12.297 32.031 -5.082 1 96.62 87 LEU B CA 1
ATOM 5576 C C . LEU B 1 87 ? -13.227 31 -5.707 1 96.62 87 LEU B C 1
ATOM 5578 O O . LEU B 1 87 ? -14.148 31.359 -6.445 1 96.62 87 LEU B O 1
ATOM 5582 N N . ALA B 1 88 ? -12.953 29.781 -5.445 1 95.44 88 ALA B N 1
ATOM 5583 C CA . ALA B 1 88 ? -13.789 28.688 -5.945 1 95.44 88 ALA B CA 1
ATOM 5584 C C . ALA B 1 88 ? -14.422 27.906 -4.797 1 95.44 88 ALA B C 1
ATOM 5586 O O . ALA B 1 88 ? -13.727 27.5 -3.865 1 95.44 88 ALA B O 1
ATOM 5587 N N . PHE B 1 89 ? -15.766 27.672 -4.914 1 96.38 89 PHE B N 1
ATOM 5588 C CA . PHE B 1 89 ? -16.438 26.812 -3.938 1 96.38 89 PHE B CA 1
ATOM 5589 C C . PHE B 1 89 ? -15.961 25.375 -4.066 1 96.38 89 PHE B C 1
ATOM 5591 O O . PHE B 1 89 ? -15.742 24.891 -5.18 1 96.38 89 PHE B O 1
ATOM 5598 N N . GLY B 1 90 ? -15.766 24.688 -2.994 1 93.25 90 GLY B N 1
ATOM 5599 C CA . GLY B 1 90 ? -15.344 23.297 -3.012 1 93.25 90 GLY B CA 1
ATOM 5600 C C . GLY B 1 90 ? -13.844 23.125 -3.025 1 93.25 90 GLY B C 1
ATOM 5601 O O . GLY B 1 90 ? -13.328 22.062 -2.676 1 93.25 90 GLY B O 1
ATOM 5602 N N . VAL B 1 91 ? -13.18 24.172 -3.342 1 94.31 91 VAL B N 1
ATOM 5603 C CA . VAL B 1 91 ? -11.727 24.125 -3.41 1 94.31 91 VAL B CA 1
ATOM 5604 C C . VAL B 1 91 ? -11.125 25.094 -2.4 1 94.31 91 VAL B C 1
ATOM 5606 O O . VAL B 1 91 ? -10.383 24.703 -1.504 1 94.31 91 VAL B O 1
ATOM 5609 N N . ASP B 1 92 ? -11.602 26.359 -2.502 1 96.31 92 ASP B N 1
ATOM 5610 C CA . ASP B 1 92 ? -11.008 27.406 -1.684 1 96.31 92 ASP B CA 1
ATOM 5611 C C . ASP B 1 92 ? -11.867 27.703 -0.459 1 96.31 92 ASP B C 1
ATOM 5613 O O . ASP B 1 92 ? -11.359 28.125 0.578 1 96.31 92 ASP B O 1
ATOM 5617 N N . VAL B 1 93 ? -13.172 27.562 -0.699 1 97.75 93 VAL B N 1
ATOM 5618 C CA . VAL B 1 93 ? -14.086 27.953 0.371 1 97.75 93 VAL B CA 1
ATOM 5619 C C . VAL B 1 93 ? -15.367 27.125 0.28 1 97.75 93 VAL B C 1
ATOM 5621 O O . VAL B 1 93 ? -15.766 26.719 -0.809 1 97.75 93 VAL B O 1
ATOM 5624 N N . ASN B 1 94 ? -15.977 26.875 1.408 1 97.62 94 ASN B N 1
ATOM 5625 C CA . ASN B 1 94 ? -17.312 26.297 1.504 1 97.62 94 ASN B CA 1
ATOM 5626 C C . ASN B 1 94 ? -18.219 27.125 2.42 1 97.62 94 ASN B C 1
ATOM 5628 O O . ASN B 1 94 ? -17.75 27.703 3.398 1 97.62 94 ASN B O 1
ATOM 5632 N N . ALA B 1 95 ? -19.469 27.172 2.094 1 97.88 95 ALA B N 1
ATOM 5633 C CA . ALA B 1 95 ? -20.5 27.672 3 1 97.88 95 ALA B CA 1
ATOM 5634 C C . ALA B 1 95 ? -21.188 26.531 3.736 1 97.88 95 ALA B C 1
ATOM 5636 O O . ALA B 1 95 ? -21.5 25.5 3.139 1 97.88 95 ALA B O 1
ATOM 5637 N N . ALA B 1 96 ? -21.328 26.734 5 1 97.19 96 ALA B N 1
ATOM 5638 C CA . ALA B 1 96 ? -21.953 25.688 5.793 1 97.19 96 ALA B CA 1
ATOM 5639 C C . ALA B 1 96 ? -22.891 26.266 6.844 1 97.19 96 ALA B C 1
ATOM 5641 O O . ALA B 1 96 ? -22.625 27.344 7.391 1 97.19 96 ALA B O 1
ATOM 5642 N N . ARG B 1 97 ? -23.953 25.562 7.113 1 96.5 97 ARG B N 1
ATOM 5643 C CA . ARG B 1 97 ? -24.844 25.922 8.211 1 96.5 97 ARG B CA 1
ATOM 5644 C C . ARG B 1 97 ? -25.453 24.672 8.844 1 96.5 97 ARG B C 1
ATOM 5646 O O . ARG B 1 97 ? -25.719 23.688 8.156 1 96.5 97 ARG B O 1
ATOM 5653 N N . TYR B 1 98 ? -25.531 24.719 10.117 1 95.75 98 TYR B N 1
ATOM 5654 C CA . TYR B 1 98 ? -26.141 23.656 10.914 1 95.75 98 TYR B CA 1
ATOM 5655 C C . TYR B 1 98 ? -27.266 24.188 11.773 1 95.75 98 TYR B C 1
ATOM 5657 O O . TYR B 1 98 ? -27.031 24.953 12.711 1 95.75 98 TYR B O 1
ATOM 5665 N N . LYS B 1 99 ? -28.469 23.766 11.461 1 92.12 99 LYS B N 1
ATOM 5666 C CA . LYS B 1 99 ? -29.688 24.203 12.141 1 92.12 99 LYS B CA 1
ATOM 5667 C C . LYS B 1 99 ? -30.656 23.031 12.359 1 92.12 99 LYS B C 1
ATOM 5669 O O . LYS B 1 99 ? -30.891 22.25 11.445 1 92.12 99 LYS B O 1
ATOM 5674 N N . LYS B 1 100 ? -31.094 22.906 13.555 1 90.62 100 LYS B N 1
ATOM 5675 C CA . LYS B 1 100 ? -32.094 21.906 13.914 1 90.62 100 LYS B CA 1
ATOM 5676 C C . LYS B 1 100 ? -31.656 20.516 13.508 1 90.62 100 LYS B C 1
ATOM 5678 O O . LYS B 1 100 ? -32.438 19.766 12.891 1 90.62 100 LYS B O 1
ATOM 5683 N N . GLY B 1 101 ? -30.453 20.266 13.648 1 90.38 101 GLY B N 1
ATOM 5684 C CA . GLY B 1 101 ? -29.953 18.922 13.453 1 90.38 101 GLY B CA 1
ATOM 5685 C C . GLY B 1 101 ? -29.578 18.625 12.016 1 90.38 101 GLY B C 1
ATOM 5686 O O . GLY B 1 101 ? -29.234 17.484 11.68 1 90.38 101 GLY B O 1
ATOM 5687 N N . VAL B 1 102 ? -29.641 19.578 11.164 1 91.62 102 VAL B N 1
ATOM 5688 C CA . VAL B 1 102 ? -29.375 19.344 9.75 1 91.62 102 VAL B CA 1
ATOM 5689 C C . VAL B 1 102 ? -28.203 20.219 9.297 1 91.62 102 VAL B C 1
ATOM 5691 O O . VAL B 1 102 ? -28.203 21.438 9.547 1 91.62 102 VAL B O 1
ATOM 5694 N N . ARG B 1 103 ? -27.281 19.609 8.648 1 93.06 103 ARG B N 1
ATOM 5695 C CA . ARG B 1 103 ? -26.156 20.328 8.062 1 93.06 103 ARG B CA 1
ATOM 5696 C C . ARG B 1 103 ? -26.391 20.578 6.574 1 93.06 103 ARG B C 1
ATOM 5698 O O . ARG B 1 103 ? -26.844 19.688 5.852 1 93.06 103 ARG B O 1
ATOM 5705 N N . GLU B 1 104 ? -26.172 21.797 6.129 1 94 104 GLU B N 1
ATOM 5706 C CA . GLU B 1 104 ? -26.281 22.172 4.723 1 94 104 GLU B CA 1
ATOM 5707 C C . GLU B 1 104 ? -25 22.844 4.227 1 94 104 GLU B C 1
ATOM 5709 O O . GLU B 1 104 ? -24.297 23.5 4.996 1 94 104 GLU B O 1
ATOM 5714 N N . THR B 1 105 ? -24.703 22.656 2.994 1 94.94 105 THR B N 1
ATOM 5715 C CA . THR B 1 105 ? -23.594 23.297 2.314 1 94.94 105 THR B CA 1
ATOM 5716 C C . THR B 1 105 ? -24.078 24.078 1.096 1 94.94 105 THR B C 1
ATOM 5718 O O . THR B 1 105 ? -23.906 23.625 -0.04 1 94.94 105 THR B O 1
ATOM 5721 N N . PRO B 1 106 ? -24.578 25.219 1.287 1 95.31 106 PRO B N 1
ATOM 5722 C CA . PRO B 1 106 ? -25.203 25.984 0.198 1 95.31 106 PRO B CA 1
ATOM 5723 C C . PRO B 1 106 ? -24.172 26.719 -0.651 1 95.31 106 PRO B C 1
ATOM 5725 O O . PRO B 1 106 ? -24.297 27.938 -0.855 1 95.31 106 PRO B O 1
ATOM 5728 N N . ASN B 1 107 ? -23.234 26.016 -1.232 1 95.5 107 ASN B N 1
ATOM 5729 C CA . ASN B 1 107 ? -22.25 26.594 -2.139 1 95.5 107 ASN B CA 1
ATOM 5730 C C . ASN B 1 107 ? -22.906 27.156 -3.395 1 95.5 107 ASN B C 1
ATOM 5732 O O . ASN B 1 107 ? -23.844 26.562 -3.936 1 95.5 107 ASN B O 1
ATOM 5736 N N . GLY B 1 108 ? -22.469 28.281 -3.801 1 92.5 108 GLY B N 1
ATOM 5737 C CA . GLY B 1 108 ? -22.938 28.859 -5.051 1 92.5 108 GLY B CA 1
ATOM 5738 C C . GLY B 1 108 ? -22.047 28.531 -6.234 1 92.5 108 GLY B C 1
ATOM 5739 O O . GLY B 1 108 ? -21.25 27.578 -6.172 1 92.5 108 GLY B O 1
ATOM 5740 N N . GLU B 1 109 ? -22.234 29.281 -7.277 1 91.31 109 GLU B N 1
ATOM 5741 C CA . GLU B 1 109 ? -21.469 29.062 -8.5 1 91.31 109 GLU B CA 1
ATOM 5742 C C . GLU B 1 109 ? -20.109 29.734 -8.414 1 91.31 109 GLU B C 1
ATOM 5744 O O . GLU B 1 109 ? -19.094 29.156 -8.805 1 91.31 109 GLU B O 1
ATOM 5749 N N . VAL B 1 110 ? -20.188 30.969 -7.91 1 93.12 110 VAL B N 1
ATOM 5750 C CA . VAL B 1 110 ? -18.953 31.75 -7.82 1 93.12 110 VAL B CA 1
ATOM 5751 C C . VAL B 1 110 ? -18.766 32.25 -6.391 1 93.12 110 VAL B C 1
ATOM 5753 O O . VAL B 1 110 ? -19.719 32.719 -5.754 1 93.12 110 VAL B O 1
ATOM 5756 N N . ALA B 1 111 ? -17.578 32.188 -5.926 1 96.94 111 ALA B N 1
ATOM 5757 C CA . ALA B 1 111 ? -17.281 32.625 -4.559 1 96.94 111 ALA B CA 1
ATOM 5758 C C . ALA B 1 111 ? -16.578 33.969 -4.543 1 96.94 111 ALA B C 1
ATOM 5760 O O . ALA B 1 111 ? -15.445 34.094 -4.062 1 96.94 111 ALA B O 1
ATOM 5761 N N . ASP B 1 112 ? -17.219 34.969 -5.031 1 97.19 112 ASP B N 1
ATOM 5762 C CA . ASP B 1 112 ? -16.688 36.344 -4.957 1 97.19 112 ASP B CA 1
ATOM 5763 C C . ASP B 1 112 ? -17.094 37 -3.654 1 97.19 112 ASP B C 1
ATOM 5765 O O . ASP B 1 112 ? -17.828 36.438 -2.848 1 97.19 112 ASP B O 1
ATOM 5769 N N . ALA B 1 113 ? -16.562 38.219 -3.406 1 97.62 113 ALA B N 1
ATOM 5770 C CA . ALA B 1 113 ? -16.766 38.938 -2.145 1 97.62 113 ALA B CA 1
ATOM 5771 C C . ALA B 1 113 ? -18.25 39.188 -1.884 1 97.62 113 ALA B C 1
ATOM 5773 O O . ALA B 1 113 ? -18.719 39.031 -0.752 1 97.62 113 ALA B O 1
ATOM 5774 N N . SER B 1 114 ? -18.984 39.531 -2.883 1 97 114 SER B N 1
ATOM 5775 C CA . SER B 1 114 ? -20.406 39.812 -2.742 1 97 114 SER B CA 1
ATOM 5776 C C . SER B 1 114 ? -21.188 38.562 -2.363 1 97 114 SER B C 1
ATOM 5778 O O . SER B 1 114 ? -22.047 38.594 -1.486 1 97 114 SER B O 1
ATOM 5780 N N . ALA B 1 115 ? -20.922 37.5 -3.025 1 97.38 115 ALA B N 1
ATOM 5781 C CA . ALA B 1 115 ? -21.594 36.25 -2.748 1 97.38 115 ALA B CA 1
ATOM 5782 C C . ALA B 1 115 ? -21.312 35.781 -1.327 1 97.38 115 ALA B C 1
ATOM 5784 O O . ALA B 1 115 ? -22.219 35.312 -0.623 1 97.38 115 ALA B O 1
ATOM 5785 N N . LEU B 1 116 ? -20.094 35.844 -0.942 1 98.19 116 LEU B N 1
ATOM 5786 C CA . LEU B 1 116 ? -19.703 35.406 0.391 1 98.19 116 LEU B CA 1
ATOM 5787 C C . LEU B 1 116 ? -20.344 36.281 1.465 1 98.19 116 LEU B C 1
ATOM 5789 O O . LEU B 1 116 ? -20.75 35.781 2.52 1 98.19 116 LEU B O 1
ATOM 5793 N N . LYS B 1 117 ? -20.391 37.562 1.244 1 97.69 117 LYS B N 1
ATOM 5794 C CA . LYS B 1 117 ? -21.047 38.438 2.186 1 97.69 117 LYS B CA 1
ATOM 5795 C C . LYS B 1 117 ? -22.531 38.094 2.34 1 97.69 117 LYS B C 1
ATOM 5797 O O . LYS B 1 117 ? -23.062 38.125 3.451 1 97.69 117 LYS B O 1
ATOM 5802 N N . ALA B 1 118 ? -23.156 37.844 1.259 1 97.62 118 ALA B N 1
ATOM 5803 C CA . ALA B 1 118 ? -24.562 37.469 1.295 1 97.62 118 ALA B CA 1
ATOM 5804 C C . ALA B 1 118 ? -24.766 36.188 2.08 1 97.62 118 ALA B C 1
ATOM 5806 O O . ALA B 1 118 ? -25.688 36.094 2.9 1 97.62 118 ALA B O 1
ATOM 5807 N N . LEU B 1 119 ? -23.953 35.219 1.79 1 97.88 119 LEU B N 1
ATOM 5808 C CA . LEU B 1 119 ? -24.062 33.938 2.471 1 97.88 119 LEU B CA 1
ATOM 5809 C C . LEU B 1 119 ? -23.828 34.094 3.971 1 97.88 119 LEU B C 1
ATOM 5811 O O . LEU B 1 119 ? -24.562 33.531 4.781 1 97.88 119 LEU B O 1
ATOM 5815 N N . HIS B 1 120 ? -22.875 34.906 4.297 1 97.88 120 HIS B N 1
ATOM 5816 C CA . HIS B 1 120 ? -22.516 35.125 5.695 1 97.88 120 HIS B CA 1
ATOM 5817 C C . HIS B 1 120 ? -23.547 36 6.398 1 97.88 120 HIS B C 1
ATOM 5819 O O . HIS B 1 120 ? -24.125 35.594 7.414 1 97.88 120 HIS B O 1
ATOM 5825 N N . ASP B 1 121 ? -23.828 37.188 5.91 1 96.75 121 ASP B N 1
ATOM 5826 C CA . ASP B 1 121 ? -24.594 38.219 6.605 1 96.75 121 ASP B CA 1
ATOM 5827 C C . ASP B 1 121 ? -26.094 37.969 6.465 1 96.75 121 ASP B C 1
ATOM 5829 O O . ASP B 1 121 ? -26.875 38.219 7.395 1 96.75 121 ASP B O 1
ATOM 5833 N N . ASP B 1 122 ? -26.484 37.5 5.328 1 96.5 122 ASP B N 1
ATOM 5834 C CA . ASP B 1 122 ? -27.922 37.406 5.055 1 96.5 122 ASP B CA 1
ATOM 5835 C C . ASP B 1 122 ? -28.422 35.969 5.34 1 96.5 122 ASP B C 1
ATOM 5837 O O . ASP B 1 122 ? -29.516 35.812 5.871 1 96.5 122 ASP B O 1
ATOM 5841 N N . GLU B 1 123 ? -27.609 35.031 5.02 1 95.88 123 GLU B N 1
ATOM 5842 C CA . GLU B 1 123 ? -28.094 33.656 5.094 1 95.88 123 GLU B CA 1
ATOM 5843 C C . GLU B 1 123 ? -27.625 32.969 6.367 1 95.88 123 GLU B C 1
ATOM 5845 O O . GLU B 1 123 ? -28.047 31.859 6.684 1 95.88 123 GLU B O 1
ATOM 5850 N N . GLY B 1 124 ? -26.703 33.531 7.051 1 96.12 124 GLY B N 1
ATOM 5851 C CA . GLY B 1 124 ? -26.25 33 8.32 1 96.12 124 GLY B CA 1
ATOM 5852 C C . GLY B 1 124 ? -25.328 31.812 8.164 1 96.12 124 GLY B C 1
ATOM 5853 O O . GLY B 1 124 ? -25.328 30.906 9.016 1 96.12 124 GLY B O 1
ATOM 5854 N N . CYS B 1 125 ? -24.562 31.75 7.07 1 97.75 125 CYS B N 1
ATOM 5855 C CA . CYS B 1 125 ? -23.656 30.625 6.812 1 97.75 125 CYS B CA 1
ATOM 5856 C C . CYS B 1 125 ? -22.281 30.891 7.398 1 97.75 125 CYS B C 1
ATOM 5858 O O . CYS B 1 125 ? -21.781 32.031 7.344 1 97.75 125 CYS B O 1
ATOM 5860 N N . THR B 1 126 ? -21.75 29.875 7.977 1 98.31 126 THR B N 1
ATOM 5861 C CA . THR B 1 126 ? -20.328 29.891 8.258 1 98.31 126 THR B CA 1
ATOM 5862 C C . THR B 1 126 ? -19.516 29.672 6.977 1 98.31 126 THR B C 1
ATOM 5864 O O . THR B 1 126 ? -19.828 28.781 6.188 1 98.31 126 THR B O 1
ATOM 5867 N N . LEU B 1 127 ? -18.594 30.516 6.758 1 98.56 127 LEU B N 1
ATOM 5868 C CA . LEU B 1 127 ? -17.672 30.328 5.645 1 98.56 127 LEU B CA 1
ATOM 5869 C C . LEU B 1 127 ? -16.406 29.594 6.105 1 98.56 127 LEU B C 1
ATOM 5871 O O . LEU B 1 127 ? -15.727 30.047 7.023 1 98.56 127 LEU B O 1
ATOM 5875 N N . GLN B 1 128 ? -16.203 28.469 5.523 1 98.19 128 GLN B N 1
ATOM 5876 C CA . GLN B 1 128 ? -14.969 27.703 5.754 1 98.19 128 GLN B CA 1
ATOM 5877 C C . GLN B 1 128 ? -13.922 28.016 4.688 1 98.19 128 GLN B C 1
ATOM 5879 O O . GLN B 1 128 ? -14.016 27.516 3.562 1 98.19 128 GLN B O 1
ATOM 5884 N N . LEU B 1 129 ? -12.984 28.859 5.016 1 98.19 129 LEU B N 1
ATOM 5885 C CA . LEU B 1 129 ? -11.883 29.141 4.109 1 98.19 129 LEU B CA 1
ATOM 5886 C C . LEU B 1 129 ? -10.805 28.062 4.207 1 98.19 129 LEU B C 1
ATOM 5888 O O . LEU B 1 129 ? -10.156 27.906 5.246 1 98.19 129 LEU B O 1
ATOM 5892 N N . HIS B 1 130 ? -10.594 27.391 3.055 1 97.44 130 HIS B N 1
ATOM 5893 C CA . HIS B 1 130 ? -9.641 26.281 3.041 1 97.44 130 HIS B CA 1
ATOM 5894 C C . HIS B 1 130 ? -8.211 26.797 2.889 1 97.44 130 HIS B C 1
ATOM 5896 O O . HIS B 1 130 ? -7.926 27.609 2.012 1 97.44 130 HIS B O 1
ATOM 5902 N N . GLN B 1 131 ? -7.32 26.328 3.748 1 97.94 131 GLN B N 1
ATOM 5903 C CA . GLN B 1 131 ? -5.875 26.516 3.688 1 97.94 131 GLN B CA 1
ATOM 5904 C C . GLN B 1 131 ? -5.523 28 3.551 1 97.94 131 GLN B C 1
ATOM 5906 O O . GLN B 1 131 ? -4.832 28.391 2.609 1 97.94 131 GLN B O 1
ATOM 5911 N N . PRO B 1 132 ? -5.852 28.766 4.496 1 98 132 PRO B N 1
ATOM 5912 C CA . PRO B 1 132 ? -5.539 30.188 4.422 1 98 132 PRO B CA 1
ATOM 5913 C C . PRO B 1 132 ? -4.047 30.453 4.242 1 98 132 PRO B C 1
ATOM 5915 O O . PRO B 1 132 ? -3.658 31.562 3.852 1 98 132 PRO B O 1
ATOM 5918 N N . GLN B 1 133 ? -3.17 29.469 4.504 1 98.12 133 GLN B N 1
ATOM 5919 C CA . GLN B 1 133 ? -1.739 29.656 4.289 1 98.12 133 GLN B CA 1
ATOM 5920 C C . GLN B 1 133 ? -1.434 29.922 2.816 1 98.12 133 GLN B C 1
ATOM 5922 O O . GLN B 1 133 ? -0.359 30.422 2.48 1 98.12 133 GLN B O 1
ATOM 5927 N N . ARG B 1 134 ? -2.332 29.531 1.97 1 97.06 134 ARG B N 1
ATOM 5928 C CA . ARG B 1 134 ? -2.164 29.812 0.547 1 97.06 134 ARG B CA 1
ATOM 5929 C C . ARG B 1 134 ? -2.297 31.312 0.26 1 97.06 134 ARG B C 1
ATOM 5931 O O . ARG B 1 134 ? -1.815 31.797 -0.765 1 97.06 134 ARG B O 1
ATOM 5938 N N . PHE B 1 135 ? -2.93 32.094 1.189 1 95.75 135 PHE B N 1
ATOM 5939 C CA . PHE B 1 135 ? -3.334 33.438 0.886 1 95.75 135 PHE B CA 1
ATOM 5940 C C . PHE B 1 135 ? -2.695 34.438 1.859 1 95.75 135 PHE B C 1
ATOM 5942 O O . PHE B 1 135 ? -2.436 35.594 1.506 1 95.75 135 PHE B O 1
ATOM 5949 N N . PHE B 1 136 ? -2.5 34.031 3.076 1 96.75 136 PHE B N 1
ATOM 5950 C CA . PHE B 1 136 ? -2.09 34.938 4.129 1 96.75 136 PHE B CA 1
ATOM 5951 C C . PHE B 1 136 ? -0.695 34.594 4.637 1 96.75 136 PHE B C 1
ATOM 5953 O O . PHE B 1 136 ? -0.485 33.531 5.207 1 96.75 136 PHE B O 1
ATOM 5960 N N . ASP B 1 137 ? 0.169 35.438 4.652 1 97.19 137 ASP B N 1
ATOM 5961 C CA . ASP B 1 137 ? 1.586 35.219 4.938 1 97.19 137 ASP B CA 1
ATOM 5962 C C . ASP B 1 137 ? 1.795 34.781 6.383 1 97.19 137 ASP B C 1
ATOM 5964 O O . ASP B 1 137 ? 2.605 33.906 6.648 1 97.19 137 ASP B O 1
ATOM 5968 N N . PRO B 1 138 ? 1.061 35.406 7.336 1 97.75 138 PRO B N 1
ATOM 5969 C CA . PRO B 1 138 ? 1.29 34.938 8.711 1 97.75 138 PRO B CA 1
ATOM 5970 C C . PRO B 1 138 ? 0.946 33.469 8.898 1 97.75 138 PRO B C 1
ATOM 5972 O O . PRO B 1 138 ? 1.629 32.781 9.641 1 97.75 138 PRO B O 1
ATOM 5975 N N . CYS B 1 139 ? -0.091 33 8.219 1 98.19 139 CYS B N 1
ATOM 5976 C CA . CYS B 1 139 ? -0.438 31.578 8.266 1 98.19 139 CYS B CA 1
ATOM 5977 C C . CYS B 1 139 ? 0.651 30.719 7.625 1 98.19 139 CYS B C 1
ATOM 5979 O O . CYS B 1 139 ? 1.054 29.703 8.188 1 98.19 139 CYS B O 1
ATOM 5981 N N . TRP B 1 140 ? 1.092 31.219 6.512 1 98.5 140 TRP B N 1
ATOM 5982 C CA . TRP B 1 140 ? 2.182 30.547 5.801 1 98.5 140 TRP B CA 1
ATOM 5983 C C . TRP B 1 140 ? 3.4 30.391 6.707 1 98.5 140 TRP B C 1
ATOM 5985 O O . TRP B 1 140 ? 3.877 29.266 6.922 1 98.5 140 TRP B O 1
ATOM 5995 N N . ARG B 1 141 ? 3.859 31.469 7.246 1 98.62 141 ARG B N 1
ATOM 5996 C CA . ARG B 1 141 ? 5.086 31.484 8.039 1 98.62 141 ARG B CA 1
ATOM 5997 C C . ARG B 1 141 ? 4.945 30.625 9.281 1 98.62 141 ARG B C 1
ATOM 5999 O O . ARG B 1 141 ? 5.848 29.844 9.602 1 98.62 141 ARG B O 1
ATOM 6006 N N . LEU B 1 142 ? 3.834 30.656 9.914 1 98.62 142 LEU B N 1
ATOM 6007 C CA . LEU B 1 142 ? 3.59 29.844 11.102 1 98.62 142 LEU B CA 1
ATOM 6008 C C . LEU B 1 142 ? 3.578 28.359 10.758 1 98.62 142 LEU B C 1
ATOM 6010 O O . LEU B 1 142 ? 4.254 27.562 11.414 1 98.62 142 LEU B O 1
ATOM 6014 N N . LEU B 1 143 ? 2.871 27.984 9.75 1 98.75 143 LEU B N 1
ATOM 6015 C CA . LEU B 1 143 ? 2.711 26.578 9.406 1 98.75 143 LEU B CA 1
ATOM 6016 C C . LEU B 1 143 ? 4.02 26 8.875 1 98.75 143 LEU B C 1
ATOM 6018 O O . LEU B 1 143 ? 4.332 24.828 9.125 1 98.75 143 LEU B O 1
ATOM 6022 N N . ALA B 1 144 ? 4.719 26.797 8.094 1 98.62 144 ALA B N 1
ATOM 6023 C CA . ALA B 1 144 ? 6.027 26.344 7.637 1 98.62 144 ALA B CA 1
ATOM 6024 C C . ALA B 1 144 ? 6.945 26.031 8.812 1 98.62 144 ALA B C 1
ATOM 6026 O O . ALA B 1 144 ? 7.656 25.016 8.805 1 98.62 144 ALA B O 1
ATOM 6027 N N . ALA B 1 145 ? 6.918 26.891 9.766 1 98.31 145 ALA B N 1
ATOM 6028 C CA . ALA B 1 145 ? 7.711 26.656 10.977 1 98.31 145 ALA B CA 1
ATOM 6029 C C . ALA B 1 145 ? 7.258 25.391 11.695 1 98.31 145 ALA B C 1
ATOM 6031 O O . ALA B 1 145 ? 8.086 24.625 12.188 1 98.31 145 ALA B O 1
ATOM 6032 N N . MET B 1 146 ? 6.02 25.172 11.75 1 98.19 146 MET B N 1
ATOM 6033 C CA . MET B 1 146 ? 5.48 24 12.422 1 98.19 146 MET B CA 1
ATOM 6034 C C . MET B 1 146 ? 5.875 22.719 11.688 1 98.19 146 MET B C 1
ATOM 6036 O O . MET B 1 146 ? 6.258 21.734 12.312 1 98.19 146 MET B O 1
ATOM 6040 N N . GLU B 1 147 ? 5.75 22.75 10.398 1 97.88 147 GLU B N 1
ATOM 6041 C CA . GLU B 1 147 ? 6.156 21.594 9.609 1 97.88 147 GLU B CA 1
ATOM 6042 C C . GLU B 1 147 ? 7.637 21.281 9.805 1 97.88 147 GLU B C 1
ATOM 6044 O O . GLU B 1 147 ? 8.023 20.109 9.867 1 97.88 147 GLU B O 1
ATOM 6049 N N . ARG B 1 148 ? 8.398 22.312 9.883 1 96.5 148 ARG B N 1
ATOM 6050 C CA . ARG B 1 148 ? 9.828 22.125 10.109 1 96.5 148 ARG B CA 1
ATOM 6051 C C . ARG B 1 148 ? 10.094 21.484 11.461 1 96.5 148 ARG B C 1
ATOM 6053 O O . ARG B 1 148 ? 11 20.656 11.602 1 96.5 148 ARG B O 1
ATOM 6060 N N . GLN B 1 149 ? 9.32 21.844 12.406 1 94.62 149 GLN B N 1
ATOM 6061 C CA . GLN B 1 149 ? 9.508 21.312 13.758 1 94.62 149 GLN B CA 1
ATOM 6062 C C . GLN B 1 149 ? 8.953 19.906 13.875 1 94.62 149 GLN B C 1
ATOM 6064 O O . GLN B 1 149 ? 9.586 19.031 14.477 1 94.62 149 GLN B O 1
ATOM 6069 N N . LEU B 1 150 ? 7.836 19.609 13.289 1 94.44 150 LEU B N 1
ATOM 6070 C CA . LEU B 1 150 ? 7.105 18.375 13.508 1 94.44 150 LEU B CA 1
ATOM 6071 C C . LEU B 1 150 ? 7.535 17.312 12.508 1 94.44 150 LEU B C 1
ATOM 6073 O O . LEU B 1 150 ? 7.434 16.109 12.781 1 94.44 150 LEU B O 1
ATOM 6077 N N . GLY B 1 151 ? 7.918 17.719 11.344 1 94.06 151 GLY B N 1
ATOM 6078 C CA . GLY B 1 151 ? 8.281 16.766 10.305 1 94.06 151 GLY B CA 1
ATOM 6079 C C . GLY B 1 151 ? 7.086 16.109 9.648 1 94.06 151 GLY B C 1
ATOM 6080 O O . GLY B 1 151 ? 7.152 14.953 9.25 1 94.06 151 GLY B O 1
ATOM 6081 N N . CYS B 1 152 ? 6.008 16.703 9.711 1 95.12 152 CYS B N 1
ATOM 6082 C CA . CYS B 1 152 ? 4.777 16.281 9.055 1 95.12 152 CYS B CA 1
ATOM 6083 C C . CYS B 1 152 ? 4.031 17.484 8.477 1 95.12 152 CYS B C 1
ATOM 6085 O O . CYS B 1 152 ? 4.32 18.625 8.82 1 95.12 152 CYS B O 1
ATOM 6087 N N . LEU B 1 153 ? 3.131 17.156 7.555 1 97.12 153 LEU B N 1
ATOM 6088 C CA . LEU B 1 153 ? 2.328 18.234 6.984 1 97.12 153 LEU B CA 1
ATOM 6089 C C . LEU B 1 153 ? 1.427 18.859 8.039 1 97.12 153 LEU B C 1
ATOM 6091 O O . LEU B 1 153 ? 0.889 18.156 8.898 1 97.12 153 LEU B O 1
ATOM 6095 N N . VAL B 1 154 ? 1.328 20.109 7.996 1 98.12 154 VAL B N 1
ATOM 6096 C CA . VAL B 1 154 ? 0.44 20.891 8.859 1 98.12 154 VAL B CA 1
ATOM 6097 C C . VAL B 1 154 ? -0.502 21.734 8.008 1 98.12 154 VAL B C 1
ATOM 6099 O O . VAL B 1 154 ? -0.054 22.547 7.191 1 98.12 154 VAL B O 1
ATOM 6102 N N . GLY B 1 155 ? -1.77 21.516 8.156 1 97.5 155 GLY B N 1
ATOM 6103 C CA . GLY B 1 155 ? -2.783 22.266 7.445 1 97.5 155 GLY B CA 1
ATOM 6104 C C . GLY B 1 155 ? -3.574 23.203 8.344 1 97.5 155 GLY B C 1
ATOM 6105 O O . GLY B 1 155 ? -3.385 23.203 9.562 1 97.5 155 GLY B O 1
ATOM 6106 N N . SER B 1 156 ? -4.391 24.062 7.684 1 98.25 156 SER B N 1
ATOM 6107 C CA . SER B 1 156 ? -5.266 24.938 8.453 1 98.25 156 SER B CA 1
ATOM 6108 C C . SER B 1 156 ? -6.547 25.25 7.688 1 98.25 156 SER B C 1
ATOM 6110 O O . SER B 1 156 ? -6.598 25.109 6.465 1 98.25 156 SER B O 1
ATOM 6112 N N . ASN B 1 157 ? -7.539 25.547 8.383 1 98.25 157 ASN B N 1
ATOM 6113 C CA . ASN B 1 157 ? -8.805 26.078 7.895 1 98.25 157 ASN B CA 1
ATOM 6114 C C . ASN B 1 157 ? -9.305 27.219 8.773 1 98.25 157 ASN B C 1
ATOM 6116 O O . ASN B 1 157 ? -9.18 27.172 10 1 98.25 157 ASN B O 1
ATOM 6120 N N . ALA B 1 158 ? -9.859 28.203 8.164 1 98.69 158 ALA B N 1
ATOM 6121 C CA . ALA B 1 158 ? -10.484 29.281 8.906 1 98.69 158 ALA B CA 1
ATOM 6122 C C . ALA B 1 158 ? -12 29.219 8.82 1 98.69 158 ALA B C 1
ATOM 6124 O O . ALA B 1 158 ? -12.555 28.938 7.758 1 98.69 158 ALA B O 1
ATOM 6125 N N . TYR B 1 159 ? -12.625 29.422 9.898 1 98.69 159 TYR B N 1
ATOM 6126 C CA . TYR B 1 159 ? -14.078 29.406 9.969 1 98.69 159 TYR B CA 1
ATOM 6127 C C . TYR B 1 159 ? -14.617 30.766 10.367 1 98.69 159 TYR B C 1
ATOM 6129 O O . TYR B 1 159 ? -14.328 31.281 11.453 1 98.69 159 TYR B O 1
ATOM 6137 N N . LEU B 1 160 ? -15.344 31.375 9.5 1 98.62 160 LEU B N 1
ATOM 6138 C CA . LEU B 1 160 ? -15.984 32.656 9.695 1 98.62 160 LEU B CA 1
ATOM 6139 C C . LEU B 1 160 ? -17.484 32.5 9.945 1 98.62 160 LEU B C 1
ATOM 6141 O O . LEU B 1 160 ? -18.234 32.219 9.016 1 98.62 160 LEU B O 1
ATOM 6145 N N . THR B 1 161 ? -17.891 32.719 11.148 1 98.56 161 THR B N 1
ATOM 6146 C CA . THR B 1 161 ? -19.234 32.375 11.578 1 98.56 161 THR B CA 1
ATOM 6147 C C . THR B 1 161 ? -20 33.625 12.047 1 98.56 161 THR B C 1
ATOM 6149 O O . THR B 1 161 ? -19.547 34.312 12.961 1 98.56 161 THR B O 1
ATOM 6152 N N . PRO B 1 162 ? -21.156 33.969 11.43 1 97.81 162 PRO B N 1
ATOM 6153 C CA . PRO B 1 162 ? -21.938 35.094 11.898 1 97.81 162 PRO B CA 1
ATOM 6154 C C . PRO B 1 162 ? -22.562 34.875 13.273 1 97.81 162 PRO B C 1
ATOM 6156 O O . PRO B 1 162 ? -22.625 33.75 13.75 1 97.81 162 PRO B O 1
ATOM 6159 N N . ALA B 1 163 ? -22.969 35.969 13.852 1 96.81 163 ALA B N 1
ATOM 6160 C CA . ALA B 1 163 ? -23.547 35.906 15.195 1 96.81 163 ALA B CA 1
ATOM 6161 C C . ALA B 1 163 ? -24.75 34.969 15.242 1 96.81 163 ALA B C 1
ATOM 6163 O O . ALA B 1 163 ? -25.562 34.938 14.32 1 96.81 163 ALA B O 1
ATOM 6164 N N . GLY B 1 164 ? -24.75 34.125 16.297 1 95.06 164 GLY B N 1
ATOM 6165 C CA . GLY B 1 164 ? -25.906 33.281 16.562 1 95.06 164 GLY B CA 1
ATOM 6166 C C . GLY B 1 164 ? -25.984 32.094 15.648 1 95.06 164 GLY B C 1
ATOM 6167 O O . GLY B 1 164 ? -27.062 31.5 15.484 1 95.06 164 GLY B O 1
ATOM 6168 N N . SER B 1 165 ? -24.906 31.734 15.008 1 95.12 165 SER B N 1
ATOM 6169 C CA . SER B 1 165 ? -24.969 30.656 14.023 1 95.12 165 SER B CA 1
ATOM 6170 C C . SER B 1 165 ? -23.906 29.594 14.312 1 95.12 165 SER B C 1
ATOM 6172 O O . SER B 1 165 ? -23.031 29.797 15.148 1 95.12 165 SER B O 1
ATOM 6174 N N . GLN B 1 166 ? -24.156 28.453 13.688 1 94.94 166 GLN B N 1
ATOM 6175 C CA . GLN B 1 166 ? -23.266 27.297 13.719 1 94.94 166 GLN B CA 1
ATOM 6176 C C . GLN B 1 166 ? -23.062 26.703 12.328 1 94.94 166 GLN B C 1
ATOM 6178 O O . GLN B 1 166 ? -24.016 26.594 11.562 1 94.94 166 GLN B O 1
ATOM 6183 N N . GLY B 1 167 ? -21.828 26.359 12.062 1 94.31 167 GLY B N 1
ATOM 6184 C CA . GLY B 1 167 ? -21.531 25.922 10.711 1 94.31 167 GLY B CA 1
ATOM 6185 C C . GLY B 1 167 ? -21.594 24.406 10.547 1 94.31 167 GLY B C 1
ATOM 6186 O O . GLY B 1 167 ? -22.234 23.906 9.625 1 94.31 167 GLY B O 1
ATOM 6187 N N . LEU B 1 168 ? -20.984 23.703 11.414 1 95.44 168 LEU B N 1
ATOM 6188 C CA . LEU B 1 168 ? -20.828 22.266 11.242 1 95.44 168 LEU B CA 1
ATOM 6189 C C . LEU B 1 168 ? -21.578 21.5 12.336 1 95.44 168 LEU B C 1
ATOM 6191 O O . LEU B 1 168 ? -21.797 22.031 13.43 1 95.44 168 LEU B O 1
ATOM 6195 N N . ALA B 1 169 ? -21.953 20.266 11.984 1 96.06 169 ALA B N 1
ATOM 6196 C CA . ALA B 1 169 ? -22.516 19.328 12.953 1 96.06 169 ALA B CA 1
ATOM 6197 C C . ALA B 1 169 ? -21.422 18.766 13.867 1 96.06 169 ALA B C 1
ATOM 6199 O O . ALA B 1 169 ? -20.234 18.859 13.547 1 96.06 169 ALA B O 1
ATOM 6200 N N . PRO B 1 170 ? -21.828 18.266 15.016 1 97.19 170 PRO B N 1
ATOM 6201 C CA . PRO B 1 170 ? -20.828 17.578 15.828 1 97.19 170 PRO B CA 1
ATOM 6202 C C . PRO B 1 170 ? -20.094 16.469 15.055 1 97.19 170 PRO B C 1
ATOM 6204 O O . PRO B 1 170 ? -20.703 15.781 14.234 1 97.19 170 PRO B O 1
ATOM 6207 N N . HIS B 1 171 ? -18.812 16.297 15.25 1 97.56 171 HIS B N 1
ATOM 6208 C CA . HIS B 1 171 ? -18 15.312 14.562 1 97.56 171 HIS B CA 1
ATOM 6209 C C . HIS B 1 171 ? -16.641 15.156 15.242 1 97.56 171 HIS B C 1
ATOM 6211 O O . HIS B 1 171 ? -16.297 15.93 16.141 1 97.56 171 HIS B O 1
ATOM 6217 N N . HIS B 1 172 ? -15.906 14.164 14.93 1 97.06 172 HIS B N 1
ATOM 6218 C CA . HIS B 1 172 ? -14.484 14.109 15.242 1 97.06 172 HIS B CA 1
ATOM 6219 C C . HIS B 1 172 ? -13.648 14.008 13.977 1 97.06 172 HIS B C 1
ATOM 6221 O O . HIS B 1 172 ? -14.148 13.602 12.922 1 97.06 172 HIS B O 1
ATOM 6227 N N . ASP B 1 173 ? -12.422 14.43 14.055 1 96.81 173 ASP B N 1
ATOM 6228 C CA . ASP B 1 173 ? -11.477 14.406 12.945 1 96.81 173 ASP B CA 1
ATOM 6229 C C . ASP B 1 173 ? -10.406 13.336 13.148 1 96.81 173 ASP B C 1
ATOM 6231 O O . ASP B 1 173 ? -10.242 12.828 14.266 1 96.81 173 ASP B O 1
ATOM 6235 N N . ASP B 1 174 ? -9.711 12.984 12.102 1 96.69 174 ASP B N 1
ATOM 6236 C CA . ASP B 1 174 ? -8.641 11.992 12.141 1 96.69 174 ASP B CA 1
ATOM 6237 C C . ASP B 1 174 ? -7.273 12.672 12.242 1 96.69 174 ASP B C 1
ATOM 6239 O O . ASP B 1 174 ? -6.277 12.141 11.75 1 96.69 174 ASP B O 1
ATOM 6243 N N . VAL B 1 175 ? -7.23 13.859 12.781 1 97.56 175 VAL B N 1
ATOM 6244 C CA . VAL B 1 175 ? -6.012 14.648 12.922 1 97.56 175 VAL B CA 1
ATOM 6245 C C . VAL B 1 175 ? -5.934 15.227 14.336 1 97.56 175 VAL B C 1
ATOM 6247 O O . VAL B 1 175 ? -6.938 15.266 15.055 1 97.56 175 VAL B O 1
ATOM 6250 N N . GLU B 1 176 ? -4.676 15.641 14.703 1 97.69 176 GLU B N 1
ATOM 6251 C CA . GLU B 1 176 ? -4.5 16.516 15.859 1 97.69 176 GLU B CA 1
ATOM 6252 C C . GLU B 1 176 ? -4.848 17.969 15.523 1 97.69 176 GLU B C 1
ATOM 6254 O O . GLU B 1 176 ? -4.48 18.469 14.453 1 97.69 176 GLU B O 1
ATOM 6259 N N . LEU B 1 177 ? -5.516 18.656 16.531 1 97.94 177 LEU B N 1
ATOM 6260 C CA . LEU B 1 177 ? -6.02 19.984 16.203 1 97.94 177 LEU B CA 1
ATOM 6261 C C . LEU B 1 177 ? -5.602 21 17.266 1 97.94 177 LEU B C 1
ATOM 6263 O O . LEU B 1 177 ? -5.652 20.719 18.453 1 97.94 177 LEU B O 1
ATOM 6267 N N . TRP B 1 178 ? -5.129 22.125 16.828 1 98.62 178 TRP B N 1
ATOM 6268 C CA . TRP B 1 178 ? -5.105 23.359 17.609 1 98.62 178 TRP B CA 1
ATOM 6269 C C . TRP B 1 178 ? -6.07 24.391 17.016 1 98.62 178 TRP B C 1
ATOM 6271 O O . TRP B 1 178 ? -5.941 24.781 15.859 1 98.62 178 TRP B O 1
ATOM 6281 N N . VAL B 1 179 ? -6.996 24.812 17.812 1 98.75 179 VAL B N 1
ATOM 6282 C CA . VAL B 1 179 ? -7.949 25.844 17.422 1 98.75 179 VAL B CA 1
ATOM 6283 C C . VAL B 1 179 ? -7.574 27.172 18.078 1 98.75 179 VAL B C 1
ATOM 6285 O O . VAL B 1 179 ? -7.434 27.25 19.297 1 98.75 179 VAL B O 1
ATOM 6288 N N . VAL B 1 180 ? -7.445 28.203 17.266 1 98.75 180 VAL B N 1
ATOM 6289 C CA . VAL B 1 180 ? -7.098 29.516 17.781 1 98.75 180 VAL B CA 1
ATOM 6290 C C . VAL B 1 180 ? -8.18 30.531 17.406 1 98.75 180 VAL B C 1
ATOM 6292 O O . VAL B 1 180 ? -8.508 30.672 16.219 1 98.75 180 VAL B O 1
ATOM 6295 N N . GLN B 1 181 ? -8.719 31.188 18.391 1 98.62 181 GLN B N 1
ATOM 6296 C CA . GLN B 1 181 ? -9.695 32.25 18.109 1 98.62 181 GLN B CA 1
ATOM 6297 C C . GLN B 1 181 ? -9.023 33.469 17.516 1 98.62 181 GLN B C 1
ATOM 6299 O O . GLN B 1 181 ? -8.031 33.969 18.062 1 98.62 181 GLN B O 1
ATOM 6304 N N . THR B 1 182 ? -9.586 34.031 16.438 1 98.5 182 THR B N 1
ATOM 6305 C CA . THR B 1 182 ? -8.922 35.156 15.758 1 98.5 182 THR B CA 1
ATOM 6306 C C . THR B 1 182 ? -9.805 36.406 15.758 1 98.5 182 THR B C 1
ATOM 6308 O O . THR B 1 182 ? -9.32 37.5 15.516 1 98.5 182 THR B O 1
ATOM 6311 N N . HIS B 1 183 ? -11.086 36.25 15.914 1 98.12 183 HIS B N 1
ATOM 6312 C CA . HIS B 1 183 ? -12.039 37.344 15.992 1 98.12 183 HIS B CA 1
ATOM 6313 C C . HIS B 1 183 ? -13.242 36.969 16.844 1 98.12 183 HIS B C 1
ATOM 6315 O O . HIS B 1 183 ? -13.742 35.844 16.766 1 98.12 183 HIS B O 1
ATOM 6321 N N . GLY B 1 184 ? -13.719 37.906 17.656 1 97.69 184 GLY B N 1
ATOM 6322 C CA . GLY B 1 184 ? -14.867 37.625 18.484 1 97.69 184 GLY B CA 1
ATOM 6323 C C . GLY B 1 184 ? -14.641 36.469 19.438 1 97.69 184 GLY B C 1
ATOM 6324 O O . GLY B 1 184 ? -13.555 36.312 20 1 97.69 184 GLY B O 1
ATOM 6325 N N . SER B 1 185 ? -15.727 35.75 19.672 1 97.62 185 SER B N 1
ATOM 6326 C CA . SER B 1 185 ? -15.656 34.594 20.562 1 97.62 185 SER B CA 1
ATOM 6327 C C . SER B 1 185 ? -16.516 33.438 20.031 1 97.62 185 SER B C 1
ATOM 6329 O O . SER B 1 185 ? -17.406 33.656 19.219 1 97.62 185 SER B O 1
ATOM 6331 N N . LYS B 1 186 ? -16.156 32.219 20.359 1 97.88 186 LYS B N 1
ATOM 6332 C CA . LYS B 1 186 ? -16.859 31.031 19.938 1 97.88 186 LYS B CA 1
ATOM 6333 C C . LYS B 1 186 ? -17.062 30.078 21.125 1 97.88 186 LYS B C 1
ATOM 6335 O O . LYS B 1 186 ? -16.156 29.875 21.922 1 97.88 186 LYS B O 1
ATOM 6340 N N . GLN B 1 187 ? -18.25 29.578 21.25 1 98.31 187 GLN B N 1
ATOM 6341 C CA . GLN B 1 187 ? -18.531 28.578 22.266 1 98.31 187 GLN B CA 1
ATOM 6342 C C . GLN B 1 187 ? -18.25 27.172 21.75 1 98.31 187 GLN B C 1
ATOM 6344 O O . GLN B 1 187 ? -18.812 26.75 20.734 1 98.31 187 GLN B O 1
ATOM 6349 N N . TRP B 1 188 ? -17.406 26.453 22.516 1 98.56 188 TRP B N 1
ATOM 6350 C CA . TRP B 1 188 ? -17.016 25.094 22.125 1 98.56 188 TRP B CA 1
ATOM 6351 C C . TRP B 1 188 ? -17.562 24.062 23.109 1 98.56 188 TRP B C 1
ATOM 6353 O O . TRP B 1 188 ? -17.531 24.297 24.328 1 98.56 188 TRP B O 1
ATOM 6363 N N . LYS B 1 189 ? -18.062 22.984 22.578 1 98.19 189 LYS B N 1
ATOM 6364 C CA . LYS B 1 189 ? -18.438 21.797 23.359 1 98.19 189 LYS B CA 1
ATOM 6365 C C . LYS B 1 189 ? -17.672 20.578 22.875 1 98.19 189 LYS B C 1
ATOM 6367 O O . LYS B 1 189 ? -17.688 20.25 21.688 1 98.19 189 LYS B O 1
ATOM 6372 N N . LEU B 1 190 ? -16.969 19.969 23.75 1 98.38 190 LEU B N 1
ATOM 6373 C CA . LEU B 1 190 ? -16.234 18.734 23.469 1 98.38 190 LEU B CA 1
ATOM 6374 C C . LEU B 1 190 ? -16.875 17.547 24.188 1 98.38 190 LEU B C 1
ATOM 6376 O O . LEU B 1 190 ? -17.359 17.688 25.297 1 98.38 190 LEU B O 1
ATOM 6380 N N . TYR B 1 191 ? -16.828 16.422 23.5 1 97 191 TYR B N 1
ATOM 6381 C CA . TYR B 1 191 ? -17.375 15.18 24.016 1 97 191 TYR B CA 1
ATOM 6382 C C . TYR B 1 191 ? -16.328 14.078 24.031 1 97 191 TYR B C 1
ATOM 6384 O O . TYR B 1 191 ? -15.258 14.219 23.438 1 97 191 TYR B O 1
ATOM 6392 N N . GLN B 1 192 ? -16.656 13.047 24.75 1 91.88 192 GLN B N 1
ATOM 6393 C CA . GLN B 1 192 ? -15.797 11.867 24.734 1 91.88 192 GLN B CA 1
ATOM 6394 C C . GLN B 1 192 ? -15.773 11.219 23.359 1 91.88 192 GLN B C 1
ATOM 6396 O O . GLN B 1 192 ? -16.734 11.352 22.594 1 91.88 192 GLN B O 1
ATOM 6401 N N . PRO B 1 193 ? -14.625 10.531 23.078 1 92.69 193 PRO B N 1
ATOM 6402 C CA . PRO B 1 193 ? -14.641 9.766 21.828 1 92.69 193 PRO B CA 1
ATOM 6403 C C . PRO B 1 193 ? -15.797 8.773 21.75 1 92.69 193 PRO B C 1
ATOM 6405 O O . PRO B 1 193 ? -16.188 8.203 22.781 1 92.69 193 PRO B O 1
ATOM 6408 N N . ILE B 1 194 ? -16.266 8.555 20.578 1 90.81 194 ILE B N 1
ATOM 6409 C CA . ILE B 1 194 ? -17.391 7.664 20.359 1 90.81 194 ILE B CA 1
ATOM 6410 C C . ILE B 1 194 ? -17.062 6.266 20.875 1 90.81 194 ILE B C 1
ATOM 6412 O O . ILE B 1 194 ? -16.031 5.695 20.5 1 90.81 194 ILE B O 1
ATOM 6416 N N . ASN B 1 195 ? -17.844 5.695 21.75 1 88.25 195 ASN B N 1
ATOM 6417 C CA . ASN B 1 195 ? -17.672 4.359 22.312 1 88.25 195 ASN B CA 1
ATOM 6418 C C . ASN B 1 195 ? -16.297 4.184 22.953 1 88.25 195 ASN B C 1
ATOM 6420 O O . ASN B 1 195 ? -15.695 3.115 22.844 1 88.25 195 ASN B O 1
ATOM 6424 N N . ALA B 1 196 ? -15.727 5.25 23.344 1 86.19 196 ALA B N 1
ATOM 6425 C CA . ALA B 1 196 ? -14.438 5.266 24.031 1 86.19 196 ALA B CA 1
ATOM 6426 C C . ALA B 1 196 ? -13.312 4.84 23.078 1 86.19 196 ALA B C 1
ATOM 6428 O O . ALA B 1 196 ? -12.266 4.367 23.531 1 86.19 196 ALA B O 1
ATOM 6429 N N . TYR B 1 197 ? -13.578 4.926 21.828 1 92.88 197 TYR B N 1
ATOM 6430 C CA . TYR B 1 197 ? -12.578 4.594 20.828 1 92.88 197 TYR B CA 1
ATOM 6431 C C . TYR B 1 197 ? -11.648 5.773 20.578 1 92.88 197 TYR B C 1
ATOM 6433 O O . TYR B 1 197 ? -11.898 6.586 19.672 1 92.88 197 TYR B O 1
ATOM 6441 N N . GLN B 1 198 ? -10.531 5.766 21.25 1 94.75 198 GLN B N 1
ATOM 6442 C CA . GLN B 1 198 ? -9.578 6.871 21.203 1 94.75 198 GLN B CA 1
ATOM 6443 C C . GLN B 1 198 ? -8.727 6.805 19.938 1 94.75 198 GLN B C 1
ATOM 6445 O O . GLN B 1 198 ? -8.422 5.715 19.438 1 94.75 198 GLN B O 1
ATOM 6450 N N . LEU B 1 199 ? -8.414 7.98 19.422 1 96.88 199 LEU B N 1
ATOM 6451 C CA . LEU B 1 199 ? -7.465 8.18 18.328 1 96.88 199 LEU B CA 1
ATOM 6452 C C . LEU B 1 199 ? -7.891 7.398 17.094 1 96.88 199 LEU B C 1
ATOM 6454 O O . LEU B 1 199 ? -7.09 6.656 16.516 1 96.88 199 LEU B O 1
ATOM 6458 N N . PRO B 1 200 ? -9.117 7.594 16.672 1 95.88 200 PRO B N 1
ATOM 6459 C CA . PRO B 1 200 ? -9.539 6.918 15.445 1 95.88 200 PRO B CA 1
ATOM 6460 C C . PRO B 1 200 ? -8.734 7.348 14.227 1 95.88 200 PRO B C 1
ATOM 6462 O O . PRO B 1 200 ? -8.289 8.5 14.141 1 95.88 200 PRO B O 1
ATOM 6465 N N . ASN B 1 201 ? -8.609 6.438 13.25 1 94.19 201 ASN B N 1
ATOM 6466 C CA . ASN B 1 201 ? -7.855 6.715 12.031 1 94.19 201 ASN B CA 1
ATOM 6467 C C . ASN B 1 201 ? -8.75 7.273 10.93 1 94.19 201 ASN B C 1
ATOM 6469 O O . ASN B 1 201 ? -8.273 7.641 9.859 1 94.19 201 ASN B O 1
ATOM 6473 N N . GLN B 1 202 ? -10.031 7.34 11.219 1 93.75 202 GLN B N 1
ATOM 6474 C CA . GLN B 1 202 ? -11.008 7.859 10.258 1 93.75 202 GLN B CA 1
ATOM 6475 C C . GLN B 1 202 ? -11.867 8.945 10.883 1 93.75 202 GLN B C 1
ATOM 6477 O O . GLN B 1 202 ? -12.148 8.914 12.086 1 93.75 202 GLN B O 1
ATOM 6482 N N . PRO B 1 203 ? -12.266 9.891 10.07 1 95.44 203 PRO B N 1
ATOM 6483 C CA . PRO B 1 203 ? -13.227 10.859 10.602 1 95.44 203 PRO B CA 1
ATOM 6484 C C . PRO B 1 203 ? -14.602 10.258 10.852 1 95.44 203 PRO B C 1
ATOM 6486 O O . PRO B 1 203 ? -14.914 9.18 10.336 1 95.44 203 PRO B O 1
ATOM 6489 N N . SER B 1 204 ? -15.453 10.875 11.641 1 93.38 204 SER B N 1
ATOM 6490 C CA . SER B 1 204 ? -16.719 10.281 12.039 1 93.38 204 SER B CA 1
ATOM 6491 C C . SER B 1 204 ? -17.844 10.648 11.07 1 93.38 204 SER B C 1
ATOM 6493 O O . SER B 1 204 ? -18.891 10.016 11.062 1 93.38 204 SER B O 1
ATOM 6495 N N . GLY B 1 205 ? -17.656 11.703 10.266 1 91.88 205 GLY B N 1
ATOM 6496 C CA . GLY B 1 205 ? -18.828 12.336 9.672 1 91.88 205 GLY B CA 1
ATOM 6497 C C . GLY B 1 205 ? -19.688 13.086 10.68 1 91.88 205 GLY B C 1
ATOM 6498 O O . GLY B 1 205 ? -19.234 13.359 11.797 1 91.88 205 GLY B O 1
ATOM 6499 N N . ASP B 1 206 ? -20.922 13.477 10.234 1 94.69 206 ASP B N 1
ATOM 6500 C CA . ASP B 1 206 ? -21.812 14.234 11.109 1 94.69 206 ASP B CA 1
ATOM 6501 C C . ASP B 1 206 ? -22.484 13.32 12.125 1 94.69 206 ASP B C 1
ATOM 6503 O O . ASP B 1 206 ? -23.016 12.258 11.773 1 94.69 206 ASP B O 1
ATOM 6507 N N . LEU B 1 207 ? -22.438 13.688 13.32 1 95.25 207 LEU B N 1
ATOM 6508 C CA . LEU B 1 207 ? -23.047 12.906 14.398 1 95.25 207 LEU B CA 1
ATOM 6509 C C . LEU B 1 207 ? -24.344 13.555 14.867 1 95.25 207 LEU B C 1
ATOM 6511 O O . LEU B 1 207 ? -24.469 14.781 14.898 1 95.25 207 LEU B O 1
ATOM 6515 N N . ASP B 1 208 ? -25.219 12.703 15.281 1 93.75 208 ASP B N 1
ATOM 6516 C CA . ASP B 1 208 ? -26.484 13.188 15.844 1 93.75 208 ASP B CA 1
ATOM 6517 C C . ASP B 1 208 ? -26.297 13.641 17.297 1 93.75 208 ASP B C 1
ATOM 6519 O O . ASP B 1 208 ? -25.656 12.953 18.078 1 93.75 208 ASP B O 1
ATOM 6523 N N . GLN B 1 209 ? -26.922 14.766 17.547 1 92.5 209 GLN B N 1
ATOM 6524 C CA . GLN B 1 209 ? -26.812 15.328 18.891 1 92.5 209 GLN B CA 1
ATOM 6525 C C . GLN B 1 209 ? -27.312 14.328 19.938 1 92.5 209 GLN B C 1
ATOM 6527 O O . GLN B 1 209 ? -26.766 14.266 21.047 1 92.5 209 GLN B O 1
ATOM 6532 N N . GLY B 1 210 ? -28.297 13.539 19.594 1 90.94 210 GLY B N 1
ATOM 6533 C CA . GLY B 1 210 ? -28.875 12.57 20.516 1 90.94 210 GLY B CA 1
ATOM 6534 C C . GLY B 1 210 ? -27.922 11.453 20.875 1 90.94 210 GLY B C 1
ATOM 6535 O O . GLY B 1 210 ? -28.094 10.797 21.906 1 90.94 210 GLY B O 1
ATOM 6536 N N . SER B 1 211 ? -26.953 11.32 20.062 1 90.69 211 SER B N 1
ATOM 6537 C CA . SER B 1 211 ? -26.031 10.211 20.281 1 90.69 211 SER B CA 1
ATOM 6538 C C . SER B 1 211 ? -24.859 10.633 21.156 1 90.69 211 SER B C 1
ATOM 6540 O O . SER B 1 211 ? -24.031 9.805 21.531 1 90.69 211 SER B O 1
ATOM 6542 N N . LEU B 1 212 ? -25.016 11.93 21.469 1 93 212 LEU B N 1
ATOM 6543 C CA . LEU B 1 212 ? -23.859 12.469 22.203 1 93 212 LEU B CA 1
ATOM 6544 C C . LEU B 1 212 ? -24.141 12.539 23.688 1 93 212 LEU B C 1
ATOM 6546 O O . LEU B 1 212 ? -25.281 12.766 24.094 1 93 212 LEU B O 1
ATOM 6550 N N . GLY B 1 213 ? -23.406 12.141 24.578 1 91.56 213 GLY B N 1
ATOM 6551 C CA . GLY B 1 213 ? -23.531 12.328 26.016 1 91.56 213 GLY B CA 1
ATOM 6552 C C . GLY B 1 213 ? -23.312 13.758 26.453 1 91.56 213 GLY B C 1
ATOM 6553 O O . GLY B 1 213 ? -23.578 14.695 25.688 1 91.56 213 GLY B O 1
ATOM 6554 N N . GLN B 1 214 ? -22.953 13.93 27.672 1 94.69 214 GLN B N 1
ATOM 6555 C CA . GLN B 1 214 ? -22.672 15.25 28.219 1 94.69 214 GLN B CA 1
ATOM 6556 C C . GLN B 1 214 ? -21.281 15.734 27.766 1 94.69 214 GLN B C 1
ATOM 6558 O O . GLN B 1 214 ? -20.344 14.945 27.703 1 94.69 214 GLN B O 1
ATOM 6563 N N . PRO B 1 215 ? -21.219 17 27.438 1 96.69 215 PRO B N 1
ATOM 6564 C CA . PRO B 1 215 ? -19.891 17.516 27.109 1 96.69 215 PRO B CA 1
ATOM 6565 C C . PRO B 1 215 ? -18.875 17.344 28.25 1 96.69 215 PRO B C 1
ATOM 6567 O O . PRO B 1 215 ? -19.234 17.469 29.422 1 96.69 215 PRO B O 1
ATOM 6570 N N . VAL B 1 216 ? -17.719 17 27.906 1 95.31 216 VAL B N 1
ATOM 6571 C CA . VAL B 1 216 ? -16.656 16.844 28.891 1 95.31 216 VAL B CA 1
ATOM 6572 C C . VAL B 1 216 ? -15.953 18.172 29.109 1 95.31 216 VAL B C 1
ATOM 6574 O O . VAL B 1 216 ? -15.273 18.375 30.125 1 95.31 216 VAL B O 1
ATOM 6577 N N . LEU B 1 217 ? -16.047 19.047 28.172 1 97.12 217 LEU B N 1
ATOM 6578 C CA . LEU B 1 217 ? -15.492 20.391 28.25 1 97.12 217 LEU B CA 1
ATOM 6579 C C . LEU B 1 217 ? -16.359 21.406 27.5 1 97.12 217 LEU B C 1
ATOM 6581 O O . LEU B 1 217 ? -16.781 21.141 26.375 1 97.12 217 LEU B O 1
ATOM 6585 N N . GLU B 1 218 ? -16.734 22.469 28.125 1 97.81 218 GLU B N 1
ATOM 6586 C CA . GLU B 1 218 ? -17.375 23.641 27.531 1 97.81 218 GLU B CA 1
ATOM 6587 C C . GLU B 1 218 ? -16.562 24.906 27.766 1 97.81 218 GLU B C 1
ATOM 6589 O O . GLU B 1 218 ? -16.234 25.234 28.922 1 97.81 218 GLU B O 1
ATOM 6594 N N . VAL B 1 219 ? -16.281 25.547 26.703 1 98.25 219 VAL B N 1
ATOM 6595 C CA . VAL B 1 219 ? -15.422 26.703 26.891 1 98.25 219 VAL B CA 1
ATOM 6596 C C . VAL B 1 219 ? -15.719 27.734 25.797 1 98.25 219 VAL B C 1
ATOM 6598 O O . VAL B 1 219 ? -16.016 27.375 24.656 1 98.25 219 VAL B O 1
ATOM 6601 N N . GLU B 1 220 ? -15.695 28.953 26.156 1 98.31 220 GLU B N 1
ATOM 6602 C CA . GLU B 1 220 ? -15.719 30.047 25.203 1 98.31 220 GLU B CA 1
ATOM 6603 C C . GLU B 1 220 ? -14.305 30.531 24.891 1 98.31 220 GLU B C 1
ATOM 6605 O O . GLU B 1 220 ? -13.57 30.953 25.781 1 98.31 220 GLU B O 1
ATOM 6610 N N . LEU B 1 221 ? -13.945 30.453 23.703 1 98.5 221 LEU B N 1
ATOM 6611 C CA . LEU B 1 221 ? -12.633 30.922 23.297 1 98.5 221 LEU B CA 1
ATOM 6612 C C . LEU B 1 221 ? -12.688 32.375 22.859 1 98.5 221 LEU B C 1
ATOM 6614 O O . LEU B 1 221 ? -13.578 32.781 22.109 1 98.5 221 LEU B O 1
ATOM 6618 N N . CYS B 1 222 ? -11.758 33.156 23.344 1 98.19 222 CYS B N 1
ATOM 6619 C CA . CYS B 1 222 ? -11.555 34.531 22.906 1 98.19 222 CYS B CA 1
ATOM 6620 C C . CYS B 1 222 ? -10.258 34.656 22.109 1 98.19 222 CYS B C 1
ATOM 6622 O O . CYS B 1 222 ? -9.469 33.719 22.031 1 98.19 222 CYS B O 1
ATOM 6624 N N . VAL B 1 223 ? -10.109 35.844 21.516 1 98.12 223 VAL B N 1
ATOM 6625 C CA . VAL B 1 223 ? -8.984 36.062 20.609 1 98.12 223 VAL B CA 1
ATOM 6626 C C . VAL B 1 223 ? -7.676 35.719 21.328 1 98.12 223 VAL B C 1
ATOM 6628 O O . VAL B 1 223 ? -7.422 36.219 22.422 1 98.12 223 VAL B O 1
ATOM 6631 N N . GLY B 1 224 ? -6.91 34.875 20.719 1 98.06 224 GLY B N 1
ATOM 6632 C CA . GLY B 1 224 ? -5.613 34.5 21.266 1 98.06 224 GLY B CA 1
ATOM 6633 C C . GLY B 1 224 ? -5.645 33.25 22.094 1 98.06 224 GLY B C 1
ATOM 6634 O O . GLY B 1 224 ? -4.598 32.656 22.391 1 98.06 224 GLY B O 1
ATOM 6635 N N . ASP B 1 225 ? -6.863 32.781 22.531 1 98.62 225 ASP B N 1
ATOM 6636 C CA . ASP B 1 225 ? -6.988 31.5 23.203 1 98.62 225 ASP B CA 1
ATOM 6637 C C . ASP B 1 225 ? -6.723 30.344 22.234 1 98.62 225 ASP B C 1
ATOM 6639 O O . ASP B 1 225 ? -7.039 30.438 21.047 1 98.62 225 ASP B O 1
ATOM 6643 N N . VAL B 1 226 ? -6.086 29.312 22.781 1 98.81 226 VAL B N 1
ATOM 6644 C CA . VAL B 1 226 ? -5.824 28.109 21.969 1 98.81 226 VAL B CA 1
ATOM 6645 C C . VAL B 1 226 ? -6.473 26.891 22.641 1 98.81 226 VAL B C 1
ATOM 6647 O O . VAL B 1 226 ? -6.348 26.703 23.844 1 98.81 226 VAL B O 1
ATOM 6650 N N . LEU B 1 227 ? -7.188 26.094 21.859 1 98.81 227 LEU B N 1
ATOM 6651 C CA . LEU B 1 227 ? -7.758 24.828 22.281 1 98.81 227 LEU B CA 1
ATOM 6652 C C . LEU B 1 227 ? -7.109 23.672 21.531 1 98.81 227 LEU B C 1
ATOM 6654 O O . LEU B 1 227 ? -7.172 23.609 20.297 1 98.81 227 LEU B O 1
ATOM 6658 N N . TYR B 1 228 ? -6.434 22.812 22.266 1 98.5 228 TYR B N 1
ATOM 6659 C CA . TYR B 1 228 ? -5.91 21.578 21.688 1 98.5 228 TYR B CA 1
ATOM 6660 C C . TYR B 1 228 ? -6.91 20.438 21.844 1 98.5 228 TYR B C 1
ATOM 6662 O O . TYR B 1 228 ? -7.465 20.234 22.938 1 98.5 228 TYR B O 1
ATOM 6670 N N . MET B 1 229 ? -7.129 19.719 20.75 1 97.81 229 MET B N 1
ATOM 6671 C CA . MET B 1 229 ? -7.949 18.5 20.766 1 97.81 229 MET B CA 1
ATOM 6672 C C . MET B 1 229 ? -7.207 17.328 20.125 1 97.81 229 MET B C 1
ATOM 6674 O O . MET B 1 229 ? -6.809 17.406 18.969 1 97.81 229 MET B O 1
ATOM 6678 N N . PRO B 1 230 ? -7.051 16.266 20.922 1 97.25 230 PRO B N 1
ATOM 6679 C CA . PRO B 1 230 ? -6.492 15.07 20.281 1 97.25 230 PRO B CA 1
ATOM 6680 C C . PRO B 1 230 ? -7.414 14.492 19.203 1 97.25 230 PRO B C 1
ATOM 6682 O O . PRO B 1 230 ? -8.625 14.695 19.266 1 97.25 230 PRO B O 1
ATOM 6685 N N . ARG B 1 231 ? -6.816 13.773 18.312 1 96.81 231 ARG B N 1
ATOM 6686 C CA . ARG B 1 231 ? -7.539 13.016 17.297 1 96.81 231 ARG B CA 1
ATOM 6687 C C . ARG B 1 231 ? -8.656 12.188 17.922 1 96.81 231 ARG B C 1
ATOM 6689 O O . ARG B 1 231 ? -8.445 11.531 18.953 1 96.81 231 ARG B O 1
ATOM 6696 N N . GLY B 1 232 ? -9.906 12.305 17.328 1 95.94 232 GLY B N 1
ATOM 6697 C CA . GLY B 1 232 ? -11.023 11.516 17.812 1 95.94 232 GLY B CA 1
ATOM 6698 C C . GLY B 1 232 ? -11.914 12.266 18.766 1 95.94 232 GLY B C 1
ATOM 6699 O O . GLY B 1 232 ? -13 11.789 19.125 1 95.94 232 GLY B O 1
ATOM 6700 N N . THR B 1 233 ? -11.531 13.438 19.219 1 97.25 233 THR B N 1
ATOM 6701 C CA . THR B 1 233 ? -12.367 14.242 20.094 1 97.25 233 THR B CA 1
ATOM 6702 C C . THR B 1 233 ? -13.602 14.758 19.344 1 97.25 233 THR B C 1
ATOM 6704 O O . THR B 1 233 ? -13.477 15.508 18.375 1 97.25 233 THR B O 1
ATOM 6707 N N . VAL B 1 234 ? -14.727 14.352 19.828 1 97.94 234 VAL B N 1
ATOM 6708 C CA . VAL B 1 234 ? -15.953 14.875 19.25 1 97.94 234 VAL B CA 1
ATOM 6709 C C . VAL B 1 234 ? -16.156 16.328 19.688 1 97.94 234 VAL B C 1
ATOM 6711 O O . VAL B 1 234 ? -16 16.656 20.875 1 97.94 234 VAL B O 1
ATOM 6714 N N . HIS B 1 235 ? -16.484 17.141 18.719 1 98.5 235 HIS B N 1
ATOM 6715 C CA . HIS B 1 235 ? -16.609 18.562 19.062 1 98.5 235 HIS B CA 1
ATOM 6716 C C . HIS B 1 235 ? -17.641 19.25 18.172 1 98.5 235 HIS B C 1
ATOM 6718 O O . HIS B 1 235 ? -17.984 18.75 17.109 1 98.5 235 HIS B O 1
ATOM 6724 N N . GLN B 1 236 ? -18.156 20.328 18.641 1 97.56 236 GLN B N 1
ATOM 6725 C CA . GLN B 1 236 ? -18.984 21.297 17.922 1 97.56 236 GLN B CA 1
ATOM 6726 C C . GLN B 1 236 ? -18.766 22.703 18.453 1 97.56 236 GLN B C 1
ATOM 6728 O O . GLN B 1 236 ? -18.328 22.875 19.594 1 97.56 236 GLN B O 1
ATOM 6733 N N . ALA B 1 237 ? -19.062 23.719 17.641 1 97.62 237 ALA B N 1
ATOM 6734 C CA . ALA B 1 237 ? -18.797 25.109 18.031 1 97.62 237 ALA B CA 1
ATOM 6735 C C . ALA B 1 237 ? -19.828 26.047 17.406 1 97.62 237 ALA B C 1
ATOM 6737 O O . ALA B 1 237 ? -20.234 25.859 16.25 1 97.62 237 ALA B O 1
ATOM 6738 N N . ALA B 1 238 ? -20.203 27.062 18.172 1 96.69 238 ALA B N 1
ATOM 6739 C CA . ALA B 1 238 ? -21.188 28.047 17.734 1 96.69 238 ALA B CA 1
ATOM 6740 C C . ALA B 1 238 ? -20.797 29.453 18.141 1 96.69 238 ALA B C 1
ATOM 6742 O O . ALA B 1 238 ? -20.281 29.672 19.25 1 96.69 238 ALA B O 1
ATOM 6743 N N . ALA B 1 239 ? -21.094 30.312 17.234 1 96.69 239 ALA B N 1
ATOM 6744 C CA . ALA B 1 239 ? -20.984 31.734 17.594 1 96.69 239 ALA B CA 1
ATOM 6745 C C . ALA B 1 239 ? -22.203 32.188 18.391 1 96.69 239 ALA B C 1
ATOM 6747 O O . ALA B 1 239 ? -23.328 31.828 18.062 1 96.69 239 ALA B O 1
ATOM 6748 N N . GLN B 1 240 ? -22 33.031 19.344 1 92.62 240 GLN B N 1
ATOM 6749 C CA . GLN B 1 240 ? -23.109 33.469 20.188 1 92.62 240 GLN B CA 1
ATOM 6750 C C . GLN B 1 240 ? -23.531 34.906 19.859 1 92.62 240 GLN B C 1
ATOM 6752 O O . GLN B 1 240 ? -24.172 35.125 18.828 1 92.62 240 GLN B O 1
ATOM 6757 N N . THR B 1 241 ? -22.922 35.906 20.5 1 90.62 241 THR B N 1
ATOM 6758 C CA . THR B 1 241 ? -23.453 37.25 20.438 1 90.62 241 THR B CA 1
ATOM 6759 C C . THR B 1 241 ? -22.875 38 19.25 1 90.62 241 THR B C 1
ATOM 6761 O O . THR B 1 241 ? -23.516 38.906 18.672 1 90.62 241 THR B O 1
ATOM 6764 N N . GLY B 1 242 ? -21.734 37.75 18.859 1 93.81 242 GLY B N 1
ATOM 6765 C CA . GLY B 1 242 ? -21.094 38.469 17.766 1 93.81 242 GLY B CA 1
ATOM 6766 C C . GLY B 1 242 ? -20.484 37.531 16.734 1 93.81 242 GLY B C 1
ATOM 6767 O O . GLY B 1 242 ? -20.484 36.312 16.906 1 93.81 242 GLY B O 1
ATOM 6768 N N . ASP B 1 243 ? -20.078 38.25 15.633 1 96.69 243 ASP B N 1
ATOM 6769 C CA . ASP B 1 243 ? -19.344 37.469 14.625 1 96.69 243 ASP B CA 1
ATOM 6770 C C . ASP B 1 243 ? -18.094 36.844 15.227 1 96.69 243 ASP B C 1
ATOM 6772 O O . ASP B 1 243 ? -17.5 37.375 16.156 1 96.69 243 ASP B O 1
ATOM 6776 N N . SER B 1 244 ? -17.859 35.719 14.711 1 97.94 244 SER B N 1
ATOM 6777 C CA . SER B 1 244 ? -16.734 34.969 15.25 1 97.94 244 SER B CA 1
ATOM 6778 C C . SER B 1 244 ? -15.898 34.375 14.133 1 97.94 244 SER B C 1
ATOM 6780 O O . SER B 1 244 ? -16.438 33.938 13.109 1 97.94 244 SER B O 1
ATOM 6782 N N . SER B 1 245 ? -14.594 34.406 14.297 1 98.44 245 SER B N 1
ATOM 6783 C CA . SER B 1 245 ? -13.688 33.688 13.414 1 98.44 245 SER B CA 1
ATOM 6784 C C . SER B 1 245 ? -12.641 32.906 14.219 1 98.44 245 SER B C 1
ATOM 6786 O O . SER B 1 245 ? -12.227 33.344 15.289 1 98.44 245 SER B O 1
ATOM 6788 N N . HIS B 1 246 ? -12.305 31.75 13.742 1 98.56 246 HIS B N 1
ATOM 6789 C CA . HIS B 1 246 ? -11.203 30.984 14.328 1 98.56 246 HIS B CA 1
ATOM 6790 C C . HIS B 1 246 ? -10.422 30.234 13.25 1 98.56 246 HIS B C 1
ATOM 6792 O O . HIS B 1 246 ? -10.906 30.062 12.133 1 98.56 246 HIS B O 1
ATOM 6798 N N . LEU B 1 247 ? -9.156 29.906 13.594 1 98.69 247 LEU B N 1
ATOM 6799 C CA . LEU B 1 247 ? -8.25 29.109 12.766 1 98.69 247 LEU B CA 1
ATOM 6800 C C . LEU B 1 247 ? -8.031 27.734 13.375 1 98.69 247 LEU B C 1
ATOM 6802 O O . LEU B 1 247 ? -7.719 27.609 14.562 1 98.69 247 LEU B O 1
ATOM 6806 N N . THR B 1 248 ? -8.32 26.688 12.562 1 98.62 248 THR B N 1
ATOM 6807 C CA . THR B 1 248 ? -7.977 25.328 12.961 1 98.62 248 THR B CA 1
ATOM 6808 C C . THR B 1 248 ? -6.664 24.891 12.312 1 98.62 248 THR B C 1
ATOM 6810 O O . THR B 1 248 ? -6.523 24.938 11.086 1 98.62 248 THR B O 1
ATOM 6813 N N . ILE B 1 249 ? -5.719 24.547 13.117 1 98.69 249 ILE B N 1
ATOM 6814 C CA . ILE B 1 249 ? -4.441 24 12.672 1 98.69 249 ILE B CA 1
ATOM 6815 C C . ILE B 1 249 ? -4.41 22.484 12.914 1 98.69 249 ILE B C 1
ATOM 6817 O O . ILE B 1 249 ? -4.625 22.031 14.031 1 98.69 249 ILE B O 1
ATOM 6821 N N . SER B 1 250 ? -4.227 21.75 11.875 1 98.06 250 SER B N 1
ATOM 6822 C CA . SER B 1 250 ? -4.312 20.297 11.961 1 98.06 250 SER B CA 1
ATOM 6823 C C . SER B 1 250 ? -3.021 19.625 11.5 1 98.06 250 SER B C 1
ATOM 6825 O O . SER B 1 250 ? -2.324 20.156 10.625 1 98.06 250 SER B O 1
ATOM 6827 N N . THR B 1 251 ? -2.65 18.469 12.094 1 96.69 251 THR B N 1
ATOM 6828 C CA . THR B 1 251 ? -1.463 17.719 11.703 1 96.69 251 THR B CA 1
ATOM 6829 C C . THR B 1 251 ? -1.624 16.234 12.039 1 96.69 251 THR B C 1
ATOM 6831 O O . THR B 1 251 ? -2.662 15.828 12.555 1 96.69 251 THR B O 1
ATOM 6834 N N . TYR B 1 252 ? -0.708 15.406 11.57 1 94.31 252 TYR B N 1
ATOM 6835 C CA . TYR B 1 252 ? -0.531 14 11.922 1 94.31 252 TYR B CA 1
ATOM 6836 C C . TYR B 1 252 ? -1.635 13.148 11.312 1 94.31 252 TYR B C 1
ATOM 6838 O O . TYR B 1 252 ? -2.072 12.164 11.914 1 94.31 252 TYR B O 1
ATOM 6846 N N . GLN B 1 253 ? -2.137 13.57 10.195 1 95 253 GLN B N 1
ATOM 6847 C CA . GLN B 1 253 ? -2.998 12.656 9.461 1 95 253 GLN B CA 1
ATOM 6848 C C . GLN B 1 253 ? -2.209 11.461 8.93 1 95 253 GLN B C 1
ATOM 6850 O O . GLN B 1 253 ? -1.158 11.625 8.305 1 95 253 GLN B O 1
ATOM 6855 N N . ARG B 1 254 ? -2.668 10.273 9.203 1 95.31 254 ARG B N 1
ATOM 6856 C CA . ARG B 1 254 ? -2.057 9.039 8.727 1 95.31 254 ARG B CA 1
ATOM 6857 C C . ARG B 1 254 ? -0.611 8.922 9.195 1 95.31 254 ARG B C 1
ATOM 6859 O O . ARG B 1 254 ? 0.279 8.594 8.406 1 95.31 254 ARG B O 1
ATOM 6866 N N . CYS B 1 255 ? -0.341 9.227 10.422 1 96.06 255 CYS B N 1
ATOM 6867 C CA . CYS B 1 255 ? 1.009 9.195 10.977 1 96.06 255 CYS B CA 1
ATOM 6868 C C . CYS B 1 255 ? 1.091 8.258 12.172 1 96.06 255 CYS B C 1
ATOM 6870 O O . CYS B 1 255 ? 2.014 8.352 12.977 1 96.06 255 CYS B O 1
ATOM 6872 N N . SER B 1 256 ? 0.196 7.344 12.32 1 97.31 256 SER B N 1
ATOM 6873 C CA . SER B 1 256 ? 0.185 6.422 13.453 1 97.31 256 SER B CA 1
ATOM 6874 C C . SER B 1 256 ? 1.26 5.348 13.305 1 97.31 256 SER B C 1
ATOM 6876 O O . SER B 1 256 ? 1.88 5.23 12.242 1 97.31 256 SER B O 1
ATOM 6878 N N . TYR B 1 257 ? 1.483 4.621 14.383 1 98.31 257 TYR B N 1
ATOM 6879 C CA . TYR B 1 257 ? 2.408 3.494 14.32 1 98.31 257 TYR B CA 1
ATOM 6880 C C . TYR B 1 257 ? 1.92 2.443 13.328 1 98.31 257 TYR B C 1
ATOM 6882 O O . TYR B 1 257 ? 2.727 1.756 12.695 1 98.31 257 TYR B O 1
ATOM 6890 N N . ALA B 1 258 ? 0.646 2.289 13.188 1 98.19 258 ALA B N 1
ATOM 6891 C CA . ALA B 1 258 ? 0.131 1.374 12.172 1 98.19 258 ALA B CA 1
ATOM 6892 C C . ALA B 1 258 ? 0.517 1.839 10.773 1 98.19 258 ALA B C 1
ATOM 6894 O O . ALA B 1 258 ? 0.866 1.023 9.914 1 98.19 258 ALA B O 1
ATOM 6895 N N . ASP B 1 259 ? 0.399 3.119 10.555 1 97.69 259 ASP B N 1
ATOM 6896 C CA . ASP B 1 259 ? 0.855 3.666 9.281 1 97.69 259 ASP B CA 1
ATOM 6897 C C . ASP B 1 259 ? 2.338 3.381 9.062 1 97.69 259 ASP B C 1
ATOM 6899 O O . ASP B 1 259 ? 2.738 2.949 7.977 1 97.69 259 ASP B O 1
ATOM 6903 N N . LEU B 1 260 ? 3.135 3.637 10.031 1 97.88 260 LEU B N 1
ATOM 6904 C CA . LEU B 1 260 ? 4.57 3.4 9.938 1 97.88 260 LEU B CA 1
ATOM 6905 C C . LEU B 1 260 ? 4.863 1.918 9.727 1 97.88 260 LEU B C 1
ATOM 6907 O O . LEU B 1 260 ? 5.781 1.562 8.984 1 97.88 260 LEU B O 1
ATOM 6911 N N . ALA B 1 261 ? 4.09 1.073 10.406 1 98.56 261 ALA B N 1
ATOM 6912 C CA . ALA B 1 261 ? 4.238 -0.37 10.242 1 98.56 261 ALA B CA 1
ATOM 6913 C C . ALA B 1 261 ? 4 -0.783 8.797 1 98.56 261 ALA B C 1
ATOM 6915 O O . ALA B 1 261 ? 4.68 -1.673 8.273 1 98.56 261 ALA B O 1
ATOM 6916 N N . THR B 1 262 ? 3.031 -0.205 8.156 1 97.94 262 THR B N 1
ATOM 6917 C CA . THR B 1 262 ? 2.768 -0.483 6.75 1 97.94 262 THR B CA 1
ATOM 6918 C C . THR B 1 262 ? 3.998 -0.18 5.898 1 97.94 262 THR B C 1
ATOM 6920 O O . THR B 1 262 ? 4.395 -0.994 5.062 1 97.94 262 THR B O 1
ATOM 6923 N N . HIS B 1 263 ? 4.621 0.927 6.141 1 97.19 263 HIS B N 1
ATOM 6924 C CA . HIS B 1 263 ? 5.82 1.302 5.398 1 97.19 263 HIS B CA 1
ATOM 6925 C C . HIS B 1 263 ? 6.98 0.365 5.723 1 97.19 263 HIS B C 1
ATOM 6927 O O . HIS B 1 263 ? 7.797 0.057 4.848 1 97.19 263 HIS B O 1
ATOM 6933 N N . LEU B 1 264 ? 7.066 -0.007 6.961 1 97.81 264 LEU B N 1
ATOM 6934 C CA . LEU B 1 264 ? 8.109 -0.938 7.367 1 97.81 264 LEU B CA 1
ATOM 6935 C C . LEU B 1 264 ? 7.996 -2.254 6.605 1 97.81 264 LEU B C 1
ATOM 6937 O O . LEU B 1 264 ? 8.992 -2.764 6.082 1 97.81 264 LEU B O 1
ATOM 6941 N N . LEU B 1 265 ? 6.816 -2.77 6.559 1 97.81 265 LEU B N 1
ATOM 6942 C CA . LEU B 1 265 ? 6.594 -4.023 5.848 1 97.81 265 LEU B CA 1
ATOM 6943 C C . LEU B 1 265 ? 6.918 -3.873 4.367 1 97.81 265 LEU B C 1
ATOM 6945 O O . LEU B 1 265 ? 7.594 -4.723 3.785 1 97.81 265 LEU B O 1
ATOM 6949 N N . GLN B 1 266 ? 6.504 -2.832 3.824 1 95.12 266 GLN B N 1
ATOM 6950 C CA . GLN B 1 266 ? 6.695 -2.611 2.396 1 95.12 266 GLN B CA 1
ATOM 6951 C C . GLN B 1 266 ? 8.18 -2.508 2.051 1 95.12 266 GLN B C 1
ATOM 6953 O O . GLN B 1 266 ? 8.641 -3.105 1.073 1 95.12 266 GLN B O 1
ATOM 6958 N N . SER B 1 267 ? 8.883 -1.77 2.797 1 94.31 267 SER B N 1
ATOM 6959 C CA . SER B 1 267 ? 10.312 -1.626 2.541 1 94.31 267 SER B CA 1
ATOM 6960 C C . SER B 1 267 ? 11.055 -2.93 2.814 1 94.31 267 SER B C 1
ATOM 6962 O O . SER B 1 267 ? 11.977 -3.291 2.078 1 94.31 267 SER B O 1
ATOM 6964 N N . SER B 1 268 ? 10.633 -3.66 3.818 1 95.94 268 SER B N 1
ATOM 6965 C CA . SER B 1 268 ? 11.32 -4.891 4.199 1 95.94 268 SER B CA 1
ATOM 6966 C C . SER B 1 268 ? 11.039 -6.008 3.199 1 95.94 268 SER B C 1
ATOM 6968 O O . SER B 1 268 ? 11.875 -6.898 3.006 1 95.94 268 SER B O 1
ATOM 6970 N N . LEU B 1 269 ? 9.898 -5.996 2.619 1 95.88 269 LEU B N 1
ATOM 6971 C CA . LEU B 1 269 ? 9.555 -6.988 1.604 1 95.88 269 LEU B CA 1
ATOM 6972 C C . LEU B 1 269 ? 10.461 -6.855 0.385 1 95.88 269 LEU B C 1
ATOM 6974 O O . LEU B 1 269 ? 10.672 -7.828 -0.343 1 95.88 269 LEU B O 1
ATOM 6978 N N . LEU B 1 270 ? 11.047 -5.719 0.204 1 92 270 LEU B N 1
ATOM 6979 C CA . LEU B 1 270 ? 11.945 -5.473 -0.922 1 92 270 LEU B CA 1
ATOM 6980 C C . LEU B 1 270 ? 13.391 -5.773 -0.543 1 92 270 LEU B C 1
ATOM 6982 O O . LEU B 1 270 ? 14.258 -5.883 -1.416 1 92 270 LEU B O 1
ATOM 6986 N N . ALA B 1 271 ? 13.578 -5.93 0.733 1 89.38 271 ALA B N 1
ATOM 6987 C CA . ALA B 1 271 ? 14.945 -6.102 1.226 1 89.38 271 ALA B CA 1
ATOM 6988 C C . ALA B 1 271 ? 15.32 -7.578 1.295 1 89.38 271 ALA B C 1
ATOM 6990 O O . ALA B 1 271 ? 14.492 -8.422 1.635 1 89.38 271 ALA B O 1
ATOM 6991 N N . GLN B 1 272 ? 16.609 -7.879 0.975 1 85.38 272 GLN B N 1
ATOM 6992 C CA . GLN B 1 272 ? 17.062 -9.266 1.013 1 85.38 272 GLN B CA 1
ATOM 6993 C C . GLN B 1 272 ? 18.266 -9.422 1.938 1 85.38 272 GLN B C 1
ATOM 6995 O O . GLN B 1 272 ? 18.766 -10.531 2.131 1 85.38 272 GLN B O 1
ATOM 7000 N N . ASP B 1 273 ? 18.703 -8.305 2.449 1 84 273 ASP B N 1
ATOM 7001 C CA . ASP B 1 273 ? 19.891 -8.344 3.301 1 84 273 ASP B CA 1
ATOM 7002 C C . ASP B 1 273 ? 19.625 -7.652 4.637 1 84 273 ASP B C 1
ATOM 7004 O O . ASP B 1 273 ? 18.688 -6.871 4.766 1 84 273 ASP B O 1
ATOM 7008 N N . GLU B 1 274 ? 20.484 -8.125 5.535 1 81.88 274 GLU B N 1
ATOM 7009 C CA . GLU B 1 274 ? 20.453 -7.406 6.805 1 81.88 274 GLU B CA 1
ATOM 7010 C C . GLU B 1 274 ? 20.859 -5.949 6.625 1 81.88 274 GLU B C 1
ATOM 7012 O O . GLU B 1 274 ? 21.672 -5.625 5.742 1 81.88 274 GLU B O 1
ATOM 7017 N N . PRO B 1 275 ? 20.359 -5.062 7.414 1 80.12 275 PRO B N 1
ATOM 7018 C CA . PRO B 1 275 ? 19.438 -5.309 8.531 1 80.12 275 PRO B CA 1
ATOM 7019 C C . PRO B 1 275 ? 17.969 -5.176 8.133 1 80.12 275 PRO B C 1
ATOM 7021 O O . PRO B 1 275 ? 17.078 -5.387 8.961 1 80.12 275 PRO B O 1
ATOM 7024 N N . GLU B 1 276 ? 17.688 -5.02 6.922 1 87.25 276 GLU B N 1
ATOM 7025 C CA . GLU B 1 276 ? 16.344 -4.598 6.531 1 87.25 276 GLU B CA 1
ATOM 7026 C C . GLU B 1 276 ? 15.453 -5.801 6.246 1 87.25 276 GLU B C 1
ATOM 7028 O O . GLU B 1 276 ? 14.227 -5.676 6.211 1 87.25 276 GLU B O 1
ATOM 7033 N N . CYS B 1 277 ? 15.992 -6.906 6.102 1 90.31 277 CYS B N 1
ATOM 7034 C CA . CYS B 1 277 ? 15.211 -8.047 5.645 1 90.31 277 CYS B CA 1
ATOM 7035 C C . CYS B 1 277 ? 14.289 -8.562 6.746 1 90.31 277 CYS B C 1
ATOM 7037 O O . CYS B 1 277 ? 14.531 -8.305 7.93 1 90.31 277 CYS B O 1
ATOM 7039 N N . LEU B 1 278 ? 13.32 -9.211 6.41 1 96.69 278 LEU B N 1
ATOM 7040 C CA . LEU B 1 278 ? 12.305 -9.758 7.316 1 96.69 278 LEU B CA 1
ATOM 7041 C C . LEU B 1 278 ? 12.82 -11.008 8.016 1 96.69 278 LEU B C 1
ATOM 7043 O O . LEU B 1 278 ? 13.641 -11.742 7.461 1 96.69 278 LEU B O 1
ATOM 7047 N N . PRO B 1 279 ? 12.391 -11.266 9.258 1 97.31 279 PRO B N 1
ATOM 7048 C CA . PRO B 1 279 ? 12.68 -12.562 9.883 1 97.31 279 PRO B CA 1
ATOM 7049 C C . PRO B 1 279 ? 11.992 -13.727 9.18 1 97.31 279 PRO B C 1
ATOM 7051 O O . PRO B 1 279 ? 11.016 -13.523 8.453 1 97.31 279 PRO B O 1
ATOM 7054 N N . LEU B 1 280 ? 12.461 -14.93 9.367 1 96.88 280 LEU B N 1
ATOM 7055 C CA . LEU B 1 280 ? 11.977 -16.109 8.664 1 96.88 280 LEU B CA 1
ATOM 7056 C C . LEU B 1 280 ? 10.484 -16.312 8.898 1 96.88 280 LEU B C 1
ATOM 7058 O O . LEU B 1 280 ? 9.75 -16.672 7.977 1 96.88 280 LEU B O 1
ATOM 7062 N N . ALA B 1 281 ? 10.008 -16.062 10.133 1 98 281 ALA B N 1
ATOM 7063 C CA . ALA B 1 281 ? 8.594 -16.266 10.461 1 98 281 ALA B CA 1
ATOM 7064 C C . ALA B 1 281 ? 7.699 -15.422 9.555 1 98 281 ALA B C 1
ATOM 7066 O O . ALA B 1 281 ? 6.586 -15.836 9.219 1 98 281 ALA B O 1
ATOM 7067 N N . ALA B 1 282 ? 8.188 -14.234 9.203 1 98.25 282 ALA B N 1
ATOM 7068 C CA . ALA B 1 282 ? 7.402 -13.32 8.375 1 98.25 282 ALA B CA 1
ATOM 7069 C C . ALA B 1 282 ? 7.488 -13.711 6.902 1 98.25 282 ALA B C 1
ATOM 7071 O O . ALA B 1 282 ? 6.676 -13.266 6.09 1 98.25 282 ALA B O 1
ATOM 7072 N N . ARG B 1 283 ? 8.484 -14.492 6.535 1 97.5 283 ARG B N 1
ATOM 7073 C CA . ARG B 1 283 ? 8.68 -14.898 5.148 1 97.5 283 ARG B CA 1
ATOM 7074 C C . ARG B 1 283 ? 7.953 -16.203 4.852 1 97.5 283 ARG B C 1
ATOM 7076 O O . ARG B 1 283 ? 7.789 -16.578 3.691 1 97.5 283 ARG B O 1
ATOM 7083 N N . ARG B 1 284 ? 7.477 -16.875 5.816 1 97.62 284 ARG B N 1
ATOM 7084 C CA . ARG B 1 284 ? 6.656 -18.078 5.629 1 97.62 284 ARG B CA 1
ATOM 7085 C C . ARG B 1 284 ? 5.266 -17.719 5.121 1 97.62 284 ARG B C 1
ATOM 7087 O O . ARG B 1 284 ? 4.863 -16.547 5.172 1 97.62 284 ARG B O 1
ATOM 7094 N N . SER B 1 285 ? 4.59 -18.703 4.625 1 96.69 285 SER B N 1
ATOM 7095 C CA . SER B 1 285 ? 3.268 -18.469 4.047 1 96.69 285 SER B CA 1
ATOM 7096 C C . SER B 1 285 ? 2.191 -19.234 4.816 1 96.69 285 SER B C 1
ATOM 7098 O O . SER B 1 285 ? 2.477 -20.25 5.449 1 96.69 285 SER B O 1
ATOM 7100 N N . PRO B 1 286 ? 0.991 -18.688 4.805 1 95 286 PRO B N 1
ATOM 7101 C CA . PRO B 1 286 ? -0.116 -19.5 5.328 1 95 286 PRO B CA 1
ATOM 7102 C C . PRO B 1 286 ? -0.311 -20.812 4.562 1 95 286 PRO B C 1
ATOM 7104 O O . PRO B 1 286 ? 0.114 -20.922 3.41 1 95 286 PRO B O 1
ATOM 7107 N N . ALA B 1 287 ? -0.955 -21.688 5.215 1 90.31 287 ALA B N 1
ATOM 7108 C CA . ALA B 1 287 ? -1.248 -22.984 4.582 1 90.31 287 ALA B CA 1
ATOM 7109 C C . ALA B 1 287 ? -2.18 -22.797 3.387 1 90.31 287 ALA B C 1
ATOM 7111 O O . ALA B 1 287 ? -2.971 -21.859 3.346 1 90.31 287 ALA B O 1
ATOM 7112 N N . PRO B 1 288 ? -2.123 -23.766 2.48 1 88.75 288 PRO B N 1
ATOM 7113 C CA . PRO B 1 288 ? -3.053 -23.734 1.349 1 88.75 288 PRO B CA 1
ATOM 7114 C C . PRO B 1 288 ? -4.516 -23.719 1.786 1 88.75 288 PRO B C 1
ATOM 7116 O O . PRO B 1 288 ? -4.871 -24.344 2.785 1 88.75 288 PRO B O 1
ATOM 7119 N N . GLY B 1 289 ? -5.285 -22.984 1.081 1 88 289 GLY B N 1
ATOM 7120 C CA . GLY B 1 289 ? -6.719 -22.984 1.318 1 88 289 GLY B CA 1
ATOM 7121 C C . GLY B 1 289 ? -7.176 -21.891 2.254 1 88 289 GLY B C 1
ATOM 7122 O O . GLY B 1 289 ? -8.375 -21.703 2.469 1 88 289 GLY B O 1
ATOM 7123 N N . THR B 1 290 ? -6.238 -21.125 2.834 1 89.94 290 THR B N 1
ATOM 7124 C CA . THR B 1 290 ? -6.602 -20.062 3.758 1 89.94 290 THR B CA 1
ATOM 7125 C C . THR B 1 290 ? -7.543 -19.062 3.09 1 89.94 290 THR B C 1
ATOM 7127 O O . THR B 1 290 ? -8.547 -18.672 3.676 1 89.94 290 THR B O 1
ATOM 7130 N N . LEU B 1 291 ? -7.215 -18.688 1.921 1 91.25 291 LEU B N 1
ATOM 7131 C CA . LEU B 1 291 ? -8.047 -17.75 1.188 1 91.25 291 LEU B CA 1
ATOM 7132 C C . LEU B 1 291 ? -9.461 -18.297 1.001 1 91.25 291 LEU B C 1
ATOM 7134 O O . LEU B 1 291 ? -10.445 -17.594 1.247 1 91.25 291 LEU B O 1
ATOM 7138 N N . LEU B 1 292 ? -9.586 -19.531 0.644 1 89.88 292 LEU B N 1
ATOM 7139 C CA . LEU B 1 292 ? -10.867 -20.172 0.355 1 89.88 292 LEU B CA 1
ATOM 7140 C C . LEU B 1 292 ? -11.695 -20.328 1.627 1 89.88 292 LEU B C 1
ATOM 7142 O O . LEU B 1 292 ? -12.922 -20.219 1.591 1 89.88 292 LEU B O 1
ATOM 7146 N N . ALA B 1 293 ? -11.039 -20.516 2.693 1 89.31 293 ALA B N 1
ATOM 7147 C CA . ALA B 1 293 ? -11.703 -20.703 3.982 1 89.31 293 ALA B CA 1
ATOM 7148 C C . ALA B 1 293 ? -12.414 -19.422 4.426 1 89.31 293 ALA B C 1
ATOM 7150 O O . ALA B 1 293 ? -13.297 -19.453 5.285 1 89.31 293 ALA B O 1
ATOM 7151 N N . HIS B 1 294 ? -12.109 -18.312 3.848 1 92.12 294 HIS B N 1
ATOM 7152 C CA . HIS B 1 294 ? -12.641 -17.047 4.316 1 92.12 294 HIS B CA 1
ATOM 7153 C C . HIS B 1 294 ? -13.75 -16.531 3.393 1 92.12 294 HIS B C 1
ATOM 7155 O O . HIS B 1 294 ? -14.266 -15.43 3.582 1 92.12 294 HIS B O 1
ATOM 7161 N N . SER B 1 295 ? -14.055 -17.359 2.377 1 93.19 295 SER B N 1
ATOM 7162 C CA . SER B 1 295 ? -15.281 -17.031 1.664 1 93.19 295 SER B CA 1
ATOM 7163 C C . SER B 1 295 ? -16.453 -16.906 2.625 1 93.19 295 SER B C 1
ATOM 7165 O O . SER B 1 295 ? -16.625 -17.719 3.533 1 93.19 295 SER B O 1
ATOM 7167 N N . LEU B 1 296 ? -17.281 -15.898 2.443 1 92 296 LEU B N 1
ATOM 7168 C CA . LEU B 1 296 ? -18.281 -15.539 3.438 1 92 296 LEU B CA 1
ATOM 7169 C C . LEU B 1 296 ? -19.219 -16.703 3.723 1 92 296 LEU B C 1
ATOM 7171 O O . LEU B 1 296 ? -19.672 -16.875 4.852 1 92 296 LEU B O 1
ATOM 7175 N N . HIS B 1 297 ? -19.516 -17.531 2.709 1 91.56 297 HIS B N 1
ATOM 7176 C CA . HIS B 1 297 ? -20.438 -18.641 2.961 1 91.56 297 HIS B CA 1
ATOM 7177 C C . HIS B 1 297 ? -19.812 -19.656 3.916 1 91.56 297 HIS B C 1
ATOM 7179 O O . HIS B 1 297 ? -20.516 -20.344 4.641 1 91.56 297 HIS B O 1
ATOM 7185 N N . ARG B 1 298 ? -18.484 -19.75 3.875 1 89.12 298 ARG B N 1
ATOM 7186 C CA . ARG B 1 298 ? -17.812 -20.656 4.793 1 89.12 298 ARG B CA 1
ATOM 7187 C C . ARG B 1 298 ? -17.688 -20.047 6.184 1 89.12 298 ARG B C 1
ATOM 7189 O O . ARG B 1 298 ? -17.797 -20.75 7.191 1 89.12 298 ARG B O 1
ATOM 7196 N N . VAL B 1 299 ? -17.438 -18.75 6.234 1 86.81 299 VAL B N 1
ATOM 7197 C CA . VAL B 1 299 ? -17.312 -18.031 7.5 1 86.81 299 VAL B CA 1
ATOM 7198 C C . VAL B 1 299 ? -18.656 -18.047 8.227 1 86.81 299 VAL B C 1
ATOM 7200 O O . VAL B 1 299 ? -18.719 -18.219 9.445 1 86.81 299 VAL B O 1
ATOM 7203 N N . LEU B 1 300 ? -19.672 -17.828 7.5 1 84.56 300 LEU B N 1
ATOM 7204 C CA . LEU B 1 300 ? -21.016 -17.734 8.078 1 84.56 300 LEU B CA 1
ATOM 7205 C C . LEU B 1 300 ? -21.609 -19.125 8.281 1 84.56 300 LEU B C 1
ATOM 7207 O O . LEU B 1 300 ? -22.547 -19.281 9.07 1 84.56 300 LEU B O 1
ATOM 7211 N N . GLY B 1 301 ? -21.094 -19.984 7.469 1 77.12 301 GLY B N 1
ATOM 7212 C CA . GLY B 1 301 ? -21.672 -21.328 7.539 1 77.12 301 GLY B CA 1
ATOM 7213 C C . GLY B 1 301 ? -21.141 -22.141 8.703 1 77.12 301 GLY B C 1
ATOM 7214 O O . GLY B 1 301 ? -20.172 -21.75 9.359 1 77.12 301 GLY B O 1
ATOM 7215 N N . ALA B 1 302 ? -21.859 -23.031 9.289 1 59.5 302 ALA B N 1
ATOM 7216 C CA . ALA B 1 302 ? -21.672 -23.844 10.492 1 59.5 302 ALA B CA 1
ATOM 7217 C C . ALA B 1 302 ? -20.359 -24.641 10.414 1 59.5 302 ALA B C 1
ATOM 7219 O O . ALA B 1 302 ? -19.828 -25.062 11.438 1 59.5 302 ALA B O 1
ATOM 7220 N N . SER B 1 303 ? -19.828 -24.969 9.242 1 54.28 303 SER B N 1
ATOM 7221 C CA . SER B 1 303 ? -18.828 -26.016 9.227 1 54.28 303 SER B CA 1
ATOM 7222 C C . SER B 1 303 ? -17.422 -25.438 9.398 1 54.28 303 SER B C 1
ATOM 7224 O O . SER B 1 303 ? -16.844 -24.891 8.453 1 54.28 303 SER B O 1
ATOM 7226 N N . THR B 1 304 ? -17.172 -24.844 10.586 1 53.34 304 THR B N 1
ATOM 7227 C CA . THR B 1 304 ? -15.812 -24.375 10.828 1 53.34 304 THR B CA 1
ATOM 7228 C C . THR B 1 304 ? -14.828 -25.547 10.789 1 53.34 304 THR B C 1
ATOM 7230 O O . THR B 1 304 ? -13.656 -25.375 11.133 1 53.34 304 THR B O 1
ATOM 7233 N N . LYS B 1 305 ? -15.227 -26.781 10.547 1 52.38 305 LYS B N 1
ATOM 7234 C CA . LYS B 1 305 ? -14.297 -27.906 10.609 1 52.38 305 LYS B CA 1
ATOM 7235 C C . LYS B 1 305 ? -13.25 -27.812 9.5 1 52.38 305 LYS B C 1
ATOM 7237 O O . LYS B 1 305 ? -13.586 -27.625 8.336 1 52.38 305 LYS B O 1
ATOM 7242 N N . GLY B 1 306 ? -12.07 -27.766 9.961 1 59.34 306 GLY B N 1
ATOM 7243 C CA . GLY B 1 306 ? -10.914 -27.875 9.086 1 59.34 306 GLY B CA 1
ATOM 7244 C C . GLY B 1 306 ? -10.414 -26.516 8.594 1 59.34 306 GLY B C 1
ATOM 7245 O O . GLY B 1 306 ? -9.703 -26.453 7.594 1 59.34 306 GLY B O 1
ATOM 7246 N N . SER B 1 307 ? -10.93 -25.5 9.414 1 72 307 SER B N 1
ATOM 7247 C CA . SER B 1 307 ? -10.531 -24.172 8.93 1 72 307 SER B CA 1
ATOM 7248 C C . SER B 1 307 ? -9.055 -23.922 9.188 1 72 307 SER B C 1
ATOM 7250 O O . SER B 1 307 ? -8.516 -24.328 10.219 1 72 307 SER B O 1
ATOM 7252 N N . THR B 1 308 ? -8.32 -23.516 8.164 1 81.06 308 THR B N 1
ATOM 7253 C CA . THR B 1 308 ? -6.922 -23.125 8.227 1 81.06 308 THR B CA 1
ATOM 7254 C C . THR B 1 308 ? -6.77 -21.781 8.93 1 81.06 308 THR B C 1
ATOM 7256 O O . THR B 1 308 ? -5.648 -21.297 9.125 1 81.06 308 THR B O 1
ATOM 7259 N N . THR B 1 309 ? -7.883 -21.25 9.5 1 87.31 309 THR B N 1
ATOM 7260 C CA . THR B 1 309 ? -7.875 -19.891 10.031 1 87.31 309 THR B CA 1
ATOM 7261 C C . THR B 1 309 ? -7.074 -19.812 11.328 1 87.31 309 THR B C 1
ATOM 7263 O O . THR B 1 309 ? -6.254 -18.922 11.508 1 87.31 309 THR B O 1
ATOM 7266 N N . PRO B 1 310 ? -7.238 -20.797 12.242 1 91 310 PRO B N 1
ATOM 7267 C CA . PRO B 1 310 ? -6.449 -20.719 13.469 1 91 310 PRO B CA 1
ATOM 7268 C C . PRO B 1 310 ? -4.945 -20.75 13.211 1 91 310 PRO B C 1
ATOM 7270 O O . PRO B 1 310 ? -4.184 -20.016 13.852 1 91 310 PRO B O 1
ATOM 7273 N N . ASP B 1 311 ? -4.57 -21.625 12.281 1 93.31 311 ASP B N 1
ATOM 7274 C CA . ASP B 1 311 ? -3.15 -21.719 11.945 1 93.31 311 ASP B CA 1
ATOM 7275 C C . ASP B 1 311 ? -2.662 -20.406 11.312 1 93.31 311 ASP B C 1
ATOM 7277 O O . ASP B 1 311 ? -1.554 -19.953 11.602 1 93.31 311 ASP B O 1
ATOM 7281 N N . ALA B 1 312 ? -3.459 -19.859 10.484 1 95.56 312 ALA B N 1
ATOM 7282 C CA . ALA B 1 312 ? -3.104 -18.594 9.844 1 95.56 312 ALA B CA 1
ATOM 7283 C C . ALA B 1 312 ? -2.971 -17.469 10.867 1 95.56 312 ALA B C 1
ATOM 7285 O O . ALA B 1 312 ? -2.051 -16.656 10.789 1 95.56 312 ALA B O 1
ATOM 7286 N N . VAL B 1 313 ? -3.869 -17.422 11.852 1 96.75 313 VAL B N 1
ATOM 7287 C CA . VAL B 1 313 ? -3.834 -16.422 12.922 1 96.75 313 VAL B CA 1
ATOM 7288 C C . VAL B 1 313 ? -2.557 -16.594 13.742 1 96.75 313 VAL B C 1
ATOM 7290 O O . VAL B 1 313 ? -1.841 -15.617 13.984 1 96.75 313 VAL B O 1
ATOM 7293 N N . ALA B 1 314 ? -2.299 -17.812 14.102 1 97.69 314 ALA B N 1
ATOM 7294 C CA . ALA B 1 314 ? -1.106 -18.078 14.898 1 97.69 314 ALA B CA 1
ATOM 7295 C C . ALA B 1 314 ? 0.162 -17.719 14.141 1 97.69 314 ALA B C 1
ATOM 7297 O O . ALA B 1 314 ? 1.072 -17.094 14.695 1 97.69 314 ALA B O 1
ATOM 7298 N N . GLY B 1 315 ? 0.22 -18.125 12.898 1 98 315 GLY B N 1
ATOM 7299 C CA . GLY B 1 315 ? 1.376 -17.812 12.07 1 98 315 GLY B CA 1
ATOM 7300 C C . GLY B 1 315 ? 1.584 -16.328 11.875 1 98 315 GLY B C 1
ATOM 7301 O O . GLY B 1 315 ? 2.711 -15.836 11.961 1 98 315 GLY B O 1
ATOM 7302 N N . LEU B 1 316 ? 0.503 -15.602 11.609 1 98.5 316 LEU B N 1
ATOM 7303 C CA . LEU B 1 316 ? 0.59 -14.164 11.398 1 98.5 316 LEU B CA 1
ATOM 7304 C C . LEU B 1 316 ? 0.994 -13.453 12.688 1 98.5 316 LEU B C 1
ATOM 7306 O O . LEU B 1 316 ? 1.812 -12.531 12.664 1 98.5 316 LEU B O 1
ATOM 7310 N N . ALA B 1 317 ? 0.442 -13.836 13.797 1 98.75 317 ALA B N 1
ATOM 7311 C CA . ALA B 1 317 ? 0.817 -13.266 15.086 1 98.75 317 ALA B CA 1
ATOM 7312 C C . ALA B 1 317 ? 2.297 -13.492 15.375 1 98.75 317 ALA B C 1
ATOM 7314 O O . ALA B 1 317 ? 2.994 -12.578 15.828 1 98.75 317 ALA B O 1
ATOM 7315 N N . GLU B 1 318 ? 2.721 -14.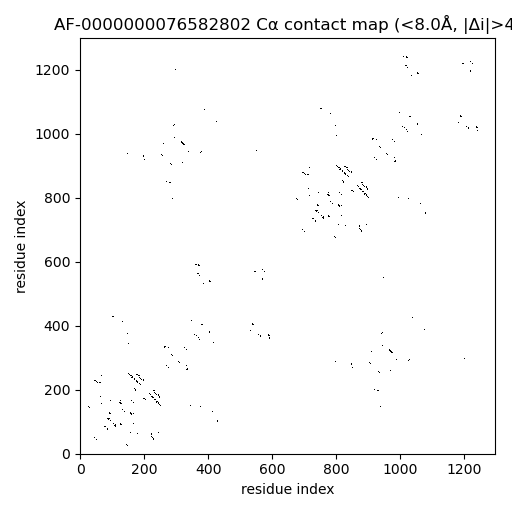688 15.109 1 98.69 318 GLU B N 1
ATOM 7316 C CA . GLU B 1 318 ? 4.133 -15 15.297 1 98.69 318 GLU B CA 1
ATOM 7317 C C . GLU B 1 318 ? 5.016 -14.125 14.406 1 98.69 318 GLU B C 1
ATOM 7319 O O . GLU B 1 318 ? 6.062 -13.641 14.844 1 98.69 318 GLU B O 1
ATOM 7324 N N . ALA B 1 319 ? 4.637 -13.992 13.211 1 98.75 319 ALA B N 1
ATOM 7325 C CA . ALA B 1 319 ? 5.375 -13.141 12.289 1 98.75 319 ALA B CA 1
ATOM 7326 C C . ALA B 1 319 ? 5.473 -11.711 12.812 1 98.75 319 ALA B C 1
ATOM 7328 O O . ALA B 1 319 ? 6.547 -11.109 12.805 1 98.75 319 ALA B O 1
ATOM 7329 N N . LEU B 1 320 ? 4.379 -11.141 13.266 1 98.81 320 LEU B N 1
ATOM 7330 C CA . LEU B 1 320 ? 4.348 -9.781 13.789 1 98.81 320 LEU B CA 1
ATOM 7331 C C . LEU B 1 320 ? 5.277 -9.641 14.984 1 98.81 320 LEU B C 1
ATOM 7333 O O . LEU B 1 320 ? 6.02 -8.656 15.094 1 98.81 320 LEU B O 1
ATOM 7337 N N . ARG B 1 321 ? 5.262 -10.57 15.883 1 98.88 321 ARG B N 1
ATOM 7338 C CA . ARG B 1 321 ? 6.141 -10.539 17.047 1 98.88 321 ARG B CA 1
ATOM 7339 C C . ARG B 1 321 ? 7.605 -10.664 16.625 1 98.88 321 ARG B C 1
ATOM 7341 O O . ARG B 1 321 ? 8.477 -10.023 17.219 1 98.88 321 ARG B O 1
ATOM 7348 N N . ALA B 1 322 ? 7.852 -11.539 15.633 1 98.75 322 ALA B N 1
ATOM 7349 C CA . ALA B 1 322 ? 9.219 -11.703 15.141 1 98.75 322 ALA B CA 1
ATOM 7350 C C . ALA B 1 322 ? 9.734 -10.406 14.508 1 98.75 322 ALA B C 1
ATOM 7352 O O . ALA B 1 322 ? 10.906 -10.07 14.656 1 98.75 322 ALA B O 1
ATOM 7353 N N . ILE B 1 323 ? 8.906 -9.719 13.836 1 98.56 323 ILE B N 1
ATOM 7354 C CA . ILE B 1 323 ? 9.289 -8.438 13.242 1 98.56 323 ILE B CA 1
ATOM 7355 C C . ILE B 1 323 ? 9.602 -7.43 14.344 1 98.56 323 ILE B C 1
ATOM 7357 O O . ILE B 1 323 ? 10.586 -6.691 14.258 1 98.56 323 ILE B O 1
ATOM 7361 N N . ALA B 1 324 ? 8.719 -7.371 15.375 1 98.69 324 ALA B N 1
ATOM 7362 C CA . ALA B 1 324 ? 8.969 -6.484 16.516 1 98.69 324 ALA B CA 1
ATOM 7363 C C . ALA B 1 324 ? 10.336 -6.766 17.141 1 98.69 324 ALA B C 1
ATOM 7365 O O . ALA B 1 324 ? 11.102 -5.84 17.406 1 98.69 324 ALA B O 1
ATOM 7366 N N . ALA B 1 325 ? 10.609 -8.016 17.312 1 98.38 325 ALA B N 1
ATOM 7367 C CA . ALA B 1 325 ? 11.875 -8.414 17.922 1 98.38 325 ALA B CA 1
ATOM 7368 C C . ALA B 1 325 ? 13.055 -8.023 17.031 1 98.38 325 ALA B C 1
ATOM 7370 O O . ALA B 1 325 ? 14.07 -7.523 17.531 1 98.38 325 ALA B O 1
ATOM 7371 N N . LYS B 1 326 ? 12.938 -8.242 15.789 1 97.31 326 LYS B N 1
ATOM 7372 C CA . LYS B 1 326 ? 14 -7.887 14.859 1 97.31 326 LYS B CA 1
ATOM 7373 C C . LYS B 1 326 ? 14.227 -6.379 14.828 1 97.31 326 LYS B C 1
ATOM 7375 O O . LYS B 1 326 ? 15.367 -5.922 14.789 1 97.31 326 LYS B O 1
ATOM 7380 N N . LEU B 1 327 ? 13.18 -5.664 14.781 1 96.94 327 LEU B N 1
ATOM 7381 C CA . LEU B 1 327 ? 13.258 -4.207 14.797 1 96.94 327 LEU B CA 1
ATOM 7382 C C . LEU B 1 327 ? 14.047 -3.719 16.016 1 96.94 327 LEU B C 1
ATOM 7384 O O . LEU B 1 327 ? 14.883 -2.82 15.891 1 96.94 327 LEU B O 1
ATOM 7388 N N . GLU B 1 328 ? 13.82 -4.277 17.125 1 97 328 GLU B N 1
ATOM 7389 C CA . GLU B 1 328 ? 14.531 -3.904 18.344 1 97 328 GLU B CA 1
ATOM 7390 C C . GLU B 1 328 ? 16 -4.324 18.281 1 97 328 GLU B C 1
ATOM 7392 O O . GLU B 1 328 ? 16.875 -3.613 18.781 1 97 328 GLU B O 1
ATOM 7397 N N . ALA B 1 329 ? 16.234 -5.457 17.641 1 95.75 329 ALA B N 1
ATOM 7398 C CA . ALA B 1 329 ? 17.594 -5.961 17.5 1 95.75 329 ALA B CA 1
ATOM 7399 C C . ALA B 1 329 ? 18.375 -5.168 16.453 1 95.75 329 ALA B C 1
ATOM 7401 O O . ALA B 1 329 ? 19.594 -5.012 16.562 1 95.75 329 ALA B O 1
ATOM 7402 N N . SER B 1 330 ? 17.656 -4.738 15.438 1 93.88 330 SER B N 1
ATOM 7403 C CA . SER B 1 330 ? 18.234 -3.982 14.336 1 93.88 330 SER B CA 1
ATOM 7404 C C . SER B 1 330 ? 17.422 -2.734 14.023 1 93.88 330 SER B C 1
ATOM 7406 O O . SER B 1 330 ? 16.766 -2.654 12.977 1 93.88 330 SER B O 1
ATOM 7408 N N . PRO B 1 331 ? 17.594 -1.652 14.789 1 92.12 331 PRO B N 1
ATOM 7409 C CA . PRO B 1 331 ? 16.75 -0.457 14.656 1 92.12 331 PRO B CA 1
ATOM 7410 C C . PRO B 1 331 ? 16.906 0.233 13.305 1 92.12 331 PRO B C 1
ATOM 7412 O O . PRO B 1 331 ? 16.031 0.976 12.875 1 92.12 331 PRO B O 1
ATOM 7415 N N . ASP B 1 332 ? 18.016 -0.027 12.586 1 89.62 332 ASP B N 1
ATOM 7416 C CA . ASP B 1 332 ? 18.25 0.587 11.289 1 89.62 332 ASP B CA 1
ATOM 7417 C C . ASP B 1 332 ? 17.234 0.117 10.258 1 89.62 332 ASP B C 1
ATOM 7419 O O . ASP B 1 332 ? 17.094 0.719 9.188 1 89.62 332 ASP B O 1
ATOM 7423 N N . MET B 1 333 ? 16.531 -0.943 10.633 1 92.75 333 MET B N 1
ATOM 7424 C CA . MET B 1 333 ? 15.445 -1.434 9.789 1 92.75 333 MET B CA 1
ATOM 7425 C C . MET B 1 333 ? 14.375 -0.366 9.609 1 92.75 333 MET B C 1
ATOM 7427 O O . MET B 1 333 ? 13.617 -0.395 8.633 1 92.75 333 MET B O 1
ATOM 7431 N N . LEU B 1 334 ? 14.367 0.596 10.477 1 94.75 334 LEU B N 1
ATOM 7432 C CA . LEU B 1 334 ? 13.32 1.614 10.492 1 94.75 334 LEU B CA 1
ATOM 7433 C C . LEU B 1 334 ? 13.609 2.699 9.461 1 94.75 334 LEU B C 1
ATOM 7435 O O . LEU B 1 334 ? 12.68 3.324 8.938 1 94.75 334 LEU B O 1
ATOM 7439 N N . THR B 1 335 ? 14.789 2.965 9.094 1 93.12 335 THR B N 1
ATOM 7440 C CA . THR B 1 335 ? 15.195 4.125 8.312 1 93.12 335 THR B CA 1
ATOM 7441 C C . THR B 1 335 ? 14.539 4.102 6.93 1 93.12 335 THR B C 1
ATOM 7443 O O . THR B 1 335 ? 13.914 5.082 6.52 1 93.12 335 THR B O 1
ATOM 7446 N N . PRO B 1 336 ? 14.633 2.93 6.203 1 93.44 336 PRO B N 1
ATOM 7447 C CA . PRO B 1 336 ? 13.961 2.924 4.902 1 93.44 336 PRO B CA 1
ATOM 7448 C C . PRO B 1 336 ? 12.453 3.143 5.012 1 93.44 336 PRO B C 1
ATOM 7450 O O . PRO B 1 336 ? 11.844 3.734 4.121 1 93.44 336 PRO B O 1
ATOM 7453 N N . ALA B 1 337 ? 11.875 2.609 6.086 1 95.25 337 ALA B N 1
ATOM 7454 C CA . ALA B 1 337 ? 10.445 2.795 6.312 1 95.25 337 ALA B CA 1
ATOM 7455 C C . ALA B 1 337 ? 10.109 4.27 6.508 1 95.25 337 ALA B C 1
ATOM 7457 O O . ALA B 1 337 ? 9.125 4.77 5.949 1 95.25 337 ALA B O 1
ATOM 7458 N N . VAL B 1 338 ? 10.898 4.957 7.277 1 95.75 338 VAL B N 1
ATOM 7459 C CA . VAL B 1 338 ? 10.695 6.383 7.523 1 95.75 338 VAL B CA 1
ATOM 7460 C C . VAL B 1 338 ? 10.898 7.164 6.227 1 95.75 338 VAL B C 1
ATOM 7462 O O . VAL B 1 338 ? 10.133 8.078 5.922 1 95.75 338 VAL B O 1
ATOM 7465 N N . HIS B 1 339 ? 11.938 6.828 5.422 1 94.56 339 HIS B N 1
ATOM 7466 C CA . HIS B 1 339 ? 12.148 7.469 4.125 1 94.56 339 HIS B CA 1
ATOM 7467 C C . HIS B 1 339 ? 10.922 7.32 3.232 1 94.56 339 HIS B C 1
ATOM 7469 O O . HIS B 1 339 ? 10.477 8.289 2.615 1 94.56 339 HIS B O 1
ATOM 7475 N N . ALA B 1 340 ? 10.422 6.113 3.236 1 93.62 340 ALA B N 1
ATOM 7476 C CA . ALA B 1 340 ? 9.234 5.863 2.426 1 93.62 340 ALA B CA 1
ATOM 7477 C C . ALA B 1 340 ? 8.055 6.691 2.914 1 93.62 340 ALA B C 1
ATOM 7479 O O . ALA B 1 340 ? 7.285 7.227 2.109 1 93.62 340 ALA B O 1
ATOM 7480 N N . SER B 1 341 ? 7.859 6.805 4.176 1 94.69 341 SER B N 1
ATOM 7481 C CA . SER B 1 341 ? 6.742 7.531 4.77 1 94.69 341 SER B CA 1
ATOM 7482 C C . SER B 1 341 ? 6.902 9.039 4.582 1 94.69 341 SER B C 1
ATOM 7484 O O . SER B 1 341 ? 5.938 9.789 4.727 1 94.69 341 SER B O 1
ATOM 7486 N N . ALA B 1 342 ? 8.086 9.516 4.242 1 93.69 342 ALA B N 1
ATOM 7487 C CA . ALA B 1 342 ? 8.406 10.938 4.195 1 93.69 342 ALA B CA 1
ATOM 7488 C C . ALA B 1 342 ? 8.062 11.531 2.83 1 93.69 342 ALA B C 1
ATOM 7490 O O . ALA B 1 342 ? 8.062 12.758 2.66 1 93.69 342 ALA B O 1
ATOM 7491 N N . MET B 1 343 ? 7.746 10.742 1.835 1 94.31 343 MET B N 1
ATOM 7492 C CA . MET B 1 343 ? 7.645 11.172 0.444 1 94.31 343 MET B CA 1
ATOM 7493 C C . MET B 1 343 ? 6.578 12.258 0.287 1 94.31 343 MET B C 1
ATOM 7495 O O . MET B 1 343 ? 6.832 13.305 -0.312 1 94.31 343 MET B O 1
ATOM 7499 N N . ASP B 1 344 ? 5.453 12.016 0.814 1 93.94 344 ASP B N 1
ATOM 7500 C CA . ASP B 1 344 ? 4.363 12.984 0.709 1 93.94 344 ASP B CA 1
ATOM 7501 C C . ASP B 1 344 ? 4.746 14.312 1.355 1 93.94 344 ASP B C 1
ATOM 7503 O O . ASP B 1 344 ? 4.52 15.375 0.776 1 93.94 344 ASP B O 1
ATOM 7507 N N . PHE B 1 345 ? 5.34 14.242 2.525 1 96.62 345 PHE B N 1
ATOM 7508 C CA . PHE B 1 345 ? 5.789 15.43 3.244 1 96.62 345 PHE B CA 1
ATOM 7509 C C . PHE B 1 345 ? 6.809 16.203 2.424 1 96.62 345 PHE B C 1
ATOM 7511 O O . PHE B 1 345 ? 6.68 17.422 2.252 1 96.62 345 PHE B O 1
ATOM 7518 N N . LEU B 1 346 ? 7.758 15.516 1.91 1 96.69 346 LEU B N 1
ATOM 7519 C CA . LEU B 1 346 ? 8.852 16.156 1.191 1 96.69 346 LEU B CA 1
ATOM 7520 C C . LEU B 1 346 ? 8.344 16.812 -0.09 1 96.69 346 LEU B C 1
ATOM 7522 O O . LEU B 1 346 ? 8.828 17.875 -0.479 1 96.69 346 LEU B O 1
ATOM 7526 N N . MET B 1 347 ? 7.406 16.266 -0.642 1 95.62 347 MET B N 1
ATOM 7527 C CA . MET B 1 347 ? 6.883 16.75 -1.915 1 95.62 347 MET B CA 1
ATOM 7528 C C . MET B 1 347 ? 5.957 17.938 -1.704 1 95.62 347 MET B C 1
ATOM 7530 O O . MET B 1 347 ? 5.871 18.828 -2.557 1 95.62 347 MET B O 1
ATOM 7534 N N . ASN B 1 348 ? 5.262 17.969 -0.536 1 96.5 348 ASN B N 1
ATOM 7535 C CA . ASN B 1 348 ? 4.113 18.859 -0.475 1 96.5 348 ASN B CA 1
ATOM 7536 C C . ASN B 1 348 ? 4.234 19.844 0.678 1 96.5 348 ASN B C 1
ATOM 7538 O O . ASN B 1 348 ? 3.377 20.719 0.852 1 96.5 348 ASN B O 1
ATOM 7542 N N . ARG B 1 349 ? 5.293 19.781 1.489 1 97.56 349 ARG B N 1
ATOM 7543 C CA . ARG B 1 349 ? 5.406 20.719 2.596 1 97.56 349 ARG B CA 1
ATOM 7544 C C . ARG B 1 349 ? 5.578 22.141 2.08 1 97.56 349 ARG B C 1
ATOM 7546 O O . ARG B 1 349 ? 5.941 22.359 0.92 1 97.56 349 ARG B O 1
ATOM 7553 N N . LEU B 1 350 ? 5.32 23.109 2.906 1 98.5 350 LEU B N 1
ATOM 7554 C CA . LEU B 1 350 ? 5.441 24.531 2.564 1 98.5 350 LEU B CA 1
ATOM 7555 C C . LEU B 1 350 ? 6.906 24.922 2.381 1 98.5 350 LEU B C 1
ATOM 7557 O O . LEU B 1 350 ? 7.766 24.5 3.152 1 98.5 350 LEU B O 1
ATOM 7561 N N . PRO B 1 351 ? 7.176 25.688 1.333 1 97.94 351 PRO B N 1
ATOM 7562 C CA . PRO B 1 351 ? 8.484 26.344 1.321 1 97.94 351 PRO B CA 1
ATOM 7563 C C . PRO B 1 351 ? 8.641 27.359 2.443 1 97.94 351 PRO B C 1
ATOM 7565 O O . PRO B 1 351 ? 7.648 27.828 3.002 1 97.94 351 PRO B O 1
ATOM 7568 N N . PRO B 1 352 ? 9.82 27.625 2.814 1 97.56 352 PRO B N 1
ATOM 7569 C CA . PRO B 1 352 ? 9.992 28.656 3.838 1 97.56 352 PRO B CA 1
ATOM 7570 C C . PRO B 1 352 ? 9.484 30.016 3.389 1 97.56 352 PRO B C 1
ATOM 7572 O O . PRO B 1 352 ? 9.609 30.375 2.213 1 97.56 352 PRO B O 1
ATOM 7575 N N . HIS B 1 353 ? 8.844 30.734 4.324 1 97.69 353 HIS B N 1
ATOM 7576 C CA . HIS B 1 353 ? 8.633 32.156 4.098 1 97.69 353 HIS B CA 1
ATOM 7577 C C . HIS B 1 353 ? 9.953 32.875 3.824 1 97.69 353 HIS B C 1
ATOM 7579 O O . HIS B 1 353 ? 10.977 32.562 4.434 1 97.69 353 HIS B O 1
ATOM 7585 N N . PRO B 1 354 ? 9.953 33.844 2.941 1 95.75 354 PRO B N 1
ATOM 7586 C CA . PRO B 1 354 ? 11.203 34.5 2.594 1 95.75 354 PRO B CA 1
ATOM 7587 C C . PRO B 1 354 ? 11.953 35.031 3.818 1 95.75 354 PRO B C 1
ATOM 7589 O O . PRO B 1 354 ? 13.188 35.062 3.83 1 95.75 354 PRO B O 1
ATOM 7592 N N . LYS B 1 355 ? 11.25 35.312 4.816 1 95.94 355 LYS B N 1
ATOM 7593 C CA . LYS B 1 355 ? 11.859 35.875 6.027 1 95.94 355 LYS B CA 1
ATOM 7594 C C . LYS B 1 355 ? 12.438 34.75 6.895 1 95.94 355 LYS B C 1
ATOM 7596 O O . LYS B 1 355 ? 13.117 35.031 7.891 1 95.94 355 LYS B O 1
ATOM 7601 N N . GLN B 1 356 ? 12.18 33.531 6.555 1 96.38 356 GLN B N 1
ATOM 7602 C CA . GLN B 1 356 ? 12.688 32.406 7.305 1 96.38 356 GLN B CA 1
ATOM 7603 C C . GLN B 1 356 ? 13.992 31.875 6.707 1 96.38 356 GLN B C 1
ATOM 7605 O O . GLN B 1 356 ? 14.617 30.969 7.258 1 96.38 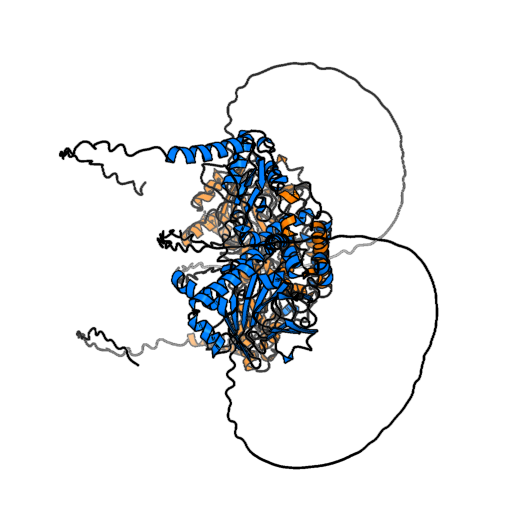356 GLN B O 1
ATOM 7610 N N . LEU B 1 357 ? 14.398 32.406 5.676 1 94.88 357 LEU B N 1
ATOM 7611 C CA . LEU B 1 357 ? 15.633 32 5.008 1 94.88 357 LEU B CA 1
ATOM 7612 C C . LEU B 1 357 ? 16.703 33.094 5.129 1 94.88 357 LEU B C 1
ATOM 7614 O O . LEU B 1 357 ? 16.531 34.219 4.652 1 94.88 357 LEU B O 1
ATOM 7618 N N . PRO B 1 358 ? 17.766 32.75 5.703 1 94.38 358 PRO B N 1
ATOM 7619 C CA . PRO B 1 358 ? 18.875 33.719 5.762 1 94.38 358 PRO B CA 1
ATOM 7620 C C . PRO B 1 358 ? 19.406 34.062 4.379 1 94.38 358 PRO B C 1
ATOM 7622 O O . PRO B 1 358 ? 19.297 33.281 3.441 1 94.38 358 PRO B O 1
ATOM 7625 N N . PRO B 1 359 ? 19.969 35.219 4.32 1 94.94 359 PRO B N 1
ATOM 7626 C CA . PRO B 1 359 ? 20.562 35.625 3.031 1 94.94 359 PRO B CA 1
ATOM 7627 C C . PRO B 1 359 ? 21.719 34.719 2.625 1 94.94 359 PRO B C 1
ATOM 7629 O O . PRO B 1 359 ? 22.469 34.219 3.482 1 94.94 359 PRO B O 1
ATOM 7632 N N . ARG B 1 360 ? 21.938 34.5 1.429 1 95.19 360 ARG B N 1
ATOM 7633 C CA . ARG B 1 360 ? 22.938 33.594 0.875 1 95.19 360 ARG B CA 1
ATOM 7634 C C . ARG B 1 360 ? 24.328 34.219 0.964 1 95.19 360 ARG B C 1
ATOM 7636 O O . ARG B 1 360 ? 25.312 33.5 1.189 1 95.19 360 ARG B O 1
ATOM 7643 N N . GLY B 1 361 ? 24.453 35.5 0.787 1 94.62 361 GLY B N 1
ATOM 7644 C CA . GLY B 1 361 ? 25.75 36.156 0.684 1 94.62 361 GLY B CA 1
ATOM 7645 C C . GLY B 1 361 ? 26.391 36 -0.684 1 94.62 361 GLY B C 1
ATOM 7646 O O . GLY B 1 361 ? 25.719 35.562 -1.637 1 94.62 361 GLY B O 1
ATOM 7647 N N . PRO B 1 362 ? 27.641 36.375 -0.772 1 95.44 362 PRO B N 1
ATOM 7648 C CA . PRO B 1 362 ? 28.328 36.281 -2.062 1 95.44 362 PRO B CA 1
ATOM 7649 C C . PRO B 1 362 ? 28.703 34.844 -2.424 1 95.44 362 PRO B C 1
ATOM 7651 O O . PRO B 1 362 ? 28.688 33.969 -1.561 1 95.44 362 PRO B O 1
ATOM 7654 N N . ALA B 1 363 ? 29 34.656 -3.697 1 96.5 363 ALA B N 1
ATOM 7655 C CA . ALA B 1 363 ? 29.516 33.344 -4.117 1 96.5 363 ALA B CA 1
ATOM 7656 C C . ALA B 1 363 ? 30.766 33 -3.346 1 96.5 363 ALA B C 1
ATOM 7658 O O . ALA B 1 363 ? 31.641 33.844 -3.135 1 96.5 363 ALA B O 1
ATOM 7659 N N . PRO B 1 364 ? 30.859 31.781 -2.973 1 96.94 364 PRO B N 1
ATOM 7660 C CA . PRO B 1 364 ? 32 31.391 -2.133 1 96.94 364 PRO B CA 1
ATOM 7661 C C . PRO B 1 364 ? 33.312 31.297 -2.918 1 96.94 364 PRO B C 1
ATOM 7663 O O . PRO B 1 364 ? 33.281 30.938 -4.102 1 96.94 364 PRO B O 1
ATOM 7666 N N . THR B 1 365 ? 34.375 31.562 -2.215 1 95.25 365 THR B N 1
ATOM 7667 C CA . THR B 1 365 ? 35.75 31.281 -2.668 1 95.25 365 THR B CA 1
ATOM 7668 C C . THR B 1 365 ? 36.406 30.234 -1.777 1 95.25 365 THR B C 1
ATOM 7670 O O . THR B 1 365 ? 35.812 29.812 -0.779 1 95.25 365 THR B O 1
ATOM 7673 N N . MET B 1 366 ? 37.594 29.844 -2.143 1 95 366 MET B N 1
ATOM 7674 C CA . MET B 1 366 ? 38.281 28.812 -1.401 1 95 366 MET B CA 1
ATOM 7675 C C . MET B 1 366 ? 38.594 29.266 0.019 1 95 366 MET B C 1
ATOM 7677 O O . MET B 1 366 ? 38.75 28.453 0.923 1 95 366 MET B O 1
ATOM 7681 N N . ASP B 1 367 ? 38.656 30.547 0.234 1 93.94 367 ASP B N 1
ATOM 7682 C CA . ASP B 1 367 ? 39.031 31.078 1.536 1 93.94 367 ASP B CA 1
ATOM 7683 C C . ASP B 1 367 ? 37.812 31.375 2.391 1 93.94 367 ASP B C 1
ATOM 7685 O O . ASP B 1 367 ? 37.938 31.719 3.566 1 93.94 367 ASP B O 1
ATOM 7689 N N . ASP B 1 368 ? 36.688 31.281 1.866 1 97 368 ASP B N 1
ATOM 7690 C CA . ASP B 1 368 ? 35.438 31.531 2.576 1 97 368 ASP B CA 1
ATOM 7691 C C . ASP B 1 368 ? 34.938 30.266 3.311 1 97 368 ASP B C 1
ATOM 7693 O O . ASP B 1 368 ? 35.531 29.203 3.146 1 97 368 ASP B O 1
ATOM 7697 N N . LYS B 1 369 ? 33.969 30.469 4.156 1 97.88 369 LYS B N 1
ATOM 7698 C CA . LYS B 1 369 ? 33.25 29.359 4.797 1 97.88 369 LYS B CA 1
ATOM 7699 C C . LYS B 1 369 ? 31.828 29.266 4.285 1 97.88 369 LYS B C 1
ATOM 7701 O O . LYS B 1 369 ? 31.266 30.25 3.82 1 97.88 369 LYS B O 1
ATOM 7706 N N . VAL B 1 370 ? 31.312 28.094 4.281 1 97.88 370 VAL B N 1
ATOM 7707 C CA . VAL B 1 370 ? 29.938 27.875 3.854 1 97.88 370 VAL B CA 1
ATOM 7708 C C . VAL B 1 370 ? 29.172 27.109 4.93 1 97.88 370 VAL B C 1
ATOM 7710 O O . VAL B 1 370 ? 29.766 26.359 5.707 1 97.88 370 VAL B O 1
ATOM 7713 N N . TRP B 1 371 ? 27.953 27.344 5.066 1 97.62 371 TRP B N 1
ATOM 7714 C CA . TRP B 1 371 ? 27.078 26.625 5.973 1 97.62 371 TRP B CA 1
ATOM 7715 C C . TRP B 1 371 ? 25.703 26.391 5.328 1 97.62 371 TRP B C 1
ATOM 7717 O O . TRP B 1 371 ? 25.391 26.984 4.297 1 97.62 371 TRP B O 1
ATOM 7727 N N . CYS B 1 372 ? 24.953 25.422 5.828 1 97.38 372 CYS B N 1
ATOM 7728 C CA . CYS B 1 372 ? 23.688 25 5.262 1 97.38 372 CYS B CA 1
ATOM 7729 C C . CYS B 1 372 ? 22.562 25.953 5.668 1 97.38 372 CYS B C 1
ATOM 7731 O O . CYS B 1 372 ? 21.938 25.766 6.711 1 97.38 372 CYS B O 1
ATOM 7733 N N . ARG B 1 373 ? 22.234 26.859 4.812 1 95.94 373 ARG B N 1
ATOM 7734 C CA . ARG B 1 373 ? 21.266 27.891 5.121 1 95.94 373 ARG B CA 1
ATOM 7735 C C . ARG B 1 373 ? 19.844 27.328 5.156 1 95.94 373 ARG B C 1
ATOM 7737 O O . ARG B 1 373 ? 18.938 27.969 5.68 1 95.94 373 ARG B O 1
ATOM 7744 N N . VAL B 1 374 ? 19.625 26.125 4.574 1 96.19 374 VAL B N 1
ATOM 7745 C CA . VAL B 1 374 ? 18.312 25.516 4.477 1 96.19 374 VAL B CA 1
ATOM 7746 C C . VAL B 1 374 ? 18.188 24.375 5.488 1 96.19 374 VAL B C 1
ATOM 7748 O O . VAL B 1 374 ? 17.453 23.406 5.262 1 96.19 374 VAL B O 1
ATOM 7751 N N . ALA B 1 375 ? 18.938 24.484 6.57 1 93 375 ALA B N 1
ATOM 7752 C CA . ALA B 1 375 ? 18.797 23.5 7.629 1 93 375 ALA B CA 1
ATOM 7753 C C . ALA B 1 375 ? 17.359 23.359 8.086 1 93 375 ALA B C 1
ATOM 7755 O O . ALA B 1 375 ? 16.688 24.359 8.375 1 93 375 ALA B O 1
ATOM 7756 N N . GLY B 1 376 ? 16.797 22.25 8.102 1 92.25 376 GLY B N 1
ATOM 7757 C CA . GLY B 1 376 ? 15.414 21.984 8.461 1 92.25 376 GLY B CA 1
ATOM 7758 C C . GLY B 1 376 ? 14.477 22.016 7.277 1 92.25 376 GLY B C 1
ATOM 7759 O O . GLY B 1 376 ? 13.312 21.625 7.391 1 92.25 376 GLY B O 1
ATOM 7760 N N . TRP B 1 377 ? 15.008 22.547 6.191 1 96.69 377 TRP B N 1
ATOM 7761 C CA . TRP B 1 377 ? 14.195 22.641 4.98 1 96.69 377 TRP B CA 1
ATOM 7762 C C . TRP B 1 377 ? 14.695 21.688 3.91 1 96.69 377 TRP B C 1
ATOM 7764 O O . TRP B 1 377 ? 14.164 21.656 2.795 1 96.69 377 TRP B O 1
ATOM 7774 N N . ALA B 1 378 ? 15.719 20.922 4.293 1 96.31 378 ALA B N 1
ATOM 7775 C CA . ALA B 1 378 ? 16.312 19.953 3.375 1 96.31 378 ALA B CA 1
ATOM 7776 C C . ALA B 1 378 ? 16.375 18.562 4.004 1 96.31 378 ALA B C 1
ATOM 7778 O O . ALA B 1 378 ? 16.266 18.422 5.227 1 96.31 378 ALA B O 1
ATOM 7779 N N . TYR B 1 379 ? 16.438 17.625 3.193 1 96.38 379 TYR B N 1
ATOM 7780 C CA . TYR B 1 379 ? 16.438 16.219 3.568 1 96.38 379 TYR B CA 1
ATOM 7781 C C . TYR B 1 379 ? 17.328 15.398 2.643 1 96.38 379 TYR B C 1
ATOM 7783 O O . TYR B 1 379 ? 17.359 15.625 1.432 1 96.38 379 TYR B O 1
ATOM 7791 N N . LEU B 1 380 ? 18.141 14.57 3.232 1 96.06 380 LEU B N 1
ATOM 7792 C CA . LEU B 1 380 ? 19.047 13.742 2.443 1 96.06 380 LEU B CA 1
ATOM 7793 C C . LEU B 1 380 ? 18.531 12.312 2.35 1 96.06 380 LEU B C 1
ATOM 7795 O O . LEU B 1 380 ? 18.266 11.68 3.371 1 96.06 380 LEU B O 1
ATOM 7799 N N . LEU B 1 381 ? 18.438 11.797 1.111 1 95.69 381 LEU B N 1
ATOM 7800 C CA . LEU B 1 381 ? 17.906 10.461 0.835 1 95.69 381 LEU B CA 1
ATOM 7801 C C . LEU B 1 381 ? 18.875 9.656 -0.018 1 95.69 381 LEU B C 1
ATOM 7803 O O . LEU B 1 381 ? 19.594 10.227 -0.845 1 95.69 381 LEU B O 1
ATOM 7807 N N . PRO B 1 382 ? 18.781 8.328 0.185 1 92.62 382 PRO B N 1
ATOM 7808 C CA . PRO B 1 382 ? 19.469 7.504 -0.817 1 92.62 382 PRO B CA 1
ATOM 7809 C C . PRO B 1 382 ? 18.828 7.605 -2.199 1 92.62 382 PRO B C 1
ATOM 7811 O O . PRO B 1 382 ? 17.609 7.777 -2.311 1 92.62 382 PRO B O 1
ATOM 7814 N N . PHE B 1 383 ? 19.656 7.59 -3.16 1 91.31 383 PHE B N 1
ATOM 7815 C CA . PHE B 1 383 ? 19.156 7.691 -4.523 1 91.31 383 PHE B CA 1
ATOM 7816 C C . PHE B 1 383 ? 19.766 6.609 -5.41 1 91.31 383 PHE B C 1
ATOM 7818 O O . PHE B 1 383 ? 20.984 6.539 -5.555 1 91.31 383 PHE B O 1
ATOM 7825 N N . GLU B 1 384 ? 18.922 5.629 -5.816 1 76.81 384 GLU B N 1
ATOM 7826 C CA . GLU B 1 384 ? 19.359 4.613 -6.773 1 76.81 384 GLU B CA 1
ATOM 7827 C C . GLU B 1 384 ? 18.531 4.684 -8.062 1 76.81 384 GLU B C 1
ATOM 7829 O O . GLU B 1 384 ? 17.297 4.742 -8.016 1 76.81 384 GLU B O 1
ATOM 7834 N N . LEU B 1 385 ? 19.031 5.16 -9.211 1 53.72 385 LEU B N 1
ATOM 7835 C CA . LEU B 1 385 ? 18.312 5.184 -10.477 1 53.72 385 LEU B CA 1
ATOM 7836 C C . LEU B 1 385 ? 18.109 3.77 -11.016 1 53.72 385 LEU B C 1
ATOM 7838 O O . LEU B 1 385 ? 19.078 3.104 -11.383 1 53.72 385 LEU B O 1
ATOM 7842 N N . THR B 1 386 ? 17.625 2.961 -10.414 1 49.78 386 THR B N 1
ATOM 7843 C CA . THR B 1 386 ? 17.562 1.612 -10.969 1 49.78 386 THR B CA 1
ATOM 7844 C C . THR B 1 386 ? 17.109 1.648 -12.43 1 49.78 386 THR B C 1
ATOM 7846 O O . THR B 1 386 ? 17.656 0.926 -13.266 1 49.78 386 THR B O 1
ATOM 7849 N N . GLY B 1 387 ? 15.828 1.943 -12.734 1 42.28 387 GLY B N 1
ATOM 7850 C CA . GLY B 1 387 ? 15.062 1.468 -13.875 1 42.28 387 GLY B CA 1
ATOM 7851 C C . GLY B 1 387 ? 15.352 2.24 -15.148 1 42.28 387 GLY B C 1
ATOM 7852 O O . GLY B 1 387 ? 14.609 2.127 -16.125 1 42.28 387 GLY B O 1
ATOM 7853 N N . MET B 1 388 ? 16.062 3.477 -15.141 1 34.97 388 MET B N 1
ATOM 7854 C CA . MET B 1 388 ? 16 4.016 -16.5 1 34.97 388 MET B CA 1
ATOM 7855 C C . MET B 1 388 ? 16.703 3.086 -17.484 1 34.97 388 MET B C 1
ATOM 7857 O O . MET B 1 388 ? 17.891 2.824 -17.359 1 34.97 388 MET B O 1
ATOM 7861 N N . ASN B 1 389 ? 16.109 2.164 -17.734 1 34.09 389 ASN B N 1
ATOM 7862 C CA . ASN B 1 389 ? 16.578 1.551 -18.984 1 34.09 389 ASN B CA 1
ATOM 7863 C C . ASN B 1 389 ? 16.969 2.604 -20.016 1 34.09 389 ASN B C 1
ATOM 7865 O O . ASN B 1 389 ? 16.109 3.15 -20.703 1 34.09 389 ASN B O 1
ATOM 7869 N N . CYS B 1 390 ? 17.891 3.576 -19.719 1 30.44 390 CYS B N 1
ATOM 7870 C CA . CYS B 1 390 ? 18.406 4.324 -20.859 1 30.44 390 CYS B CA 1
ATOM 7871 C C . CYS B 1 390 ? 18.859 3.387 -21.969 1 30.44 390 CYS B C 1
ATOM 7873 O O . CYS B 1 390 ? 19.781 2.588 -21.766 1 30.44 390 CYS B O 1
ATOM 7875 N N . ASP B 1 391 ? 18.047 2.916 -22.719 1 31.8 391 ASP B N 1
ATOM 7876 C CA . ASP B 1 391 ? 18.5 2.361 -23.984 1 31.8 391 ASP B CA 1
ATOM 7877 C C . ASP B 1 391 ? 19.656 3.178 -24.562 1 31.8 391 ASP B C 1
ATOM 7879 O O . ASP B 1 391 ? 20.188 2.846 -25.625 1 31.8 391 ASP B O 1
ATOM 7883 N N . ASP B 1 392 ? 19.516 4.609 -24.594 1 30.81 392 ASP B N 1
ATOM 7884 C CA . ASP B 1 392 ? 20.516 5.25 -25.438 1 30.81 392 ASP B CA 1
ATOM 7885 C C . ASP B 1 392 ? 21.938 4.961 -24.922 1 30.81 392 ASP B C 1
ATOM 7887 O O . ASP B 1 392 ? 22.172 4.938 -23.719 1 30.81 392 ASP B O 1
ATOM 7891 N N . ASP B 1 393 ? 22.797 4.266 -25.688 1 32.12 393 ASP B N 1
ATOM 7892 C CA . ASP B 1 393 ? 24.234 4.051 -25.703 1 32.12 393 ASP B CA 1
ATOM 7893 C C . ASP B 1 393 ? 24.969 5.184 -25 1 32.12 393 ASP B C 1
ATOM 7895 O O . ASP B 1 393 ? 26.203 5.137 -24.844 1 32.12 393 ASP B O 1
ATOM 7899 N N . ASP B 1 394 ? 24.516 6.484 -25.25 1 33.12 394 ASP B N 1
ATOM 7900 C CA . ASP B 1 394 ? 25.562 7.445 -24.938 1 33.12 394 ASP B CA 1
ATOM 7901 C C . ASP B 1 394 ? 25.953 7.359 -23.469 1 33.12 394 ASP B C 1
ATOM 7903 O O . ASP B 1 394 ? 27.094 6.984 -23.141 1 33.12 394 ASP B O 1
ATOM 7907 N N . ASP B 1 395 ? 25.719 8.57 -22.766 1 33.16 395 ASP B N 1
ATOM 7908 C CA . ASP B 1 395 ? 26.391 8.984 -21.531 1 33.16 395 ASP B CA 1
ATOM 7909 C C . ASP B 1 395 ? 25.922 8.141 -20.344 1 33.16 395 ASP B C 1
ATOM 7911 O O . ASP B 1 395 ? 24.781 8.258 -19.906 1 33.16 395 ASP B O 1
ATOM 7915 N N . ASP B 1 396 ? 26.234 6.902 -20.281 1 36.78 396 ASP B N 1
ATOM 7916 C CA . ASP B 1 396 ? 26.25 5.895 -19.219 1 36.78 396 ASP B CA 1
ATOM 7917 C C . ASP B 1 396 ? 26.531 6.531 -17.859 1 36.78 396 ASP B C 1
ATOM 7919 O O . ASP B 1 396 ? 27.359 6.02 -17.094 1 36.78 396 ASP B O 1
ATOM 7923 N N . ALA B 1 397 ? 26.641 7.805 -17.641 1 36.72 397 ALA B N 1
ATOM 7924 C CA . ALA B 1 397 ? 26.891 8.172 -16.25 1 36.72 397 ALA B CA 1
ATOM 7925 C C . ALA B 1 397 ? 25.859 7.539 -15.328 1 36.72 397 ALA B C 1
ATOM 7927 O O . ALA B 1 397 ? 24.812 8.141 -15.055 1 36.72 397 ALA B O 1
ATOM 7928 N N . GLY B 1 398 ? 25.531 6.188 -15.477 1 41.81 398 GLY B N 1
ATOM 7929 C CA . GLY B 1 398 ? 24.719 5.441 -14.539 1 41.81 398 GLY B CA 1
ATOM 7930 C C . GLY B 1 398 ? 24.953 5.84 -13.094 1 41.81 398 GLY B C 1
ATOM 7931 O O . GLY B 1 398 ? 26.109 5.973 -12.656 1 41.81 398 GLY B O 1
ATOM 7932 N N . LEU B 1 399 ? 24.203 6.555 -12.586 1 50.94 399 LEU B N 1
ATOM 7933 C CA . LEU B 1 399 ? 24.422 6.926 -11.195 1 50.94 399 LEU B CA 1
ATOM 7934 C C . LEU B 1 399 ? 24.844 5.711 -10.367 1 50.94 399 LEU B C 1
ATOM 7936 O O . LEU B 1 399 ? 24.297 4.621 -10.547 1 50.94 399 LEU B O 1
ATOM 7940 N N . GLU B 1 400 ? 26.047 5.625 -9.859 1 61.09 400 GLU B N 1
ATOM 7941 C CA . GLU B 1 400 ? 26.781 4.68 -9.031 1 61.09 400 GLU B CA 1
ATOM 7942 C C . GLU B 1 400 ? 26 4.309 -7.777 1 61.09 400 GLU B C 1
ATOM 7944 O O . GLU B 1 400 ? 25.234 5.117 -7.262 1 61.09 400 GLU B O 1
ATOM 7949 N N . GLU B 1 401 ? 25.953 3.066 -7.465 1 74.12 401 GLU B N 1
ATOM 7950 C CA . GLU B 1 401 ? 25.5 2.623 -6.148 1 74.12 401 GLU B CA 1
ATOM 7951 C C . GLU B 1 401 ? 26.062 3.521 -5.047 1 74.12 401 GLU B C 1
ATOM 7953 O O . GLU B 1 401 ? 27.234 3.898 -5.082 1 74.12 401 GLU B O 1
ATOM 7958 N N . GLY B 1 402 ? 25.109 4.156 -4.266 1 84.75 402 GLY B N 1
ATOM 7959 C CA . GLY B 1 402 ? 25.547 4.98 -3.145 1 84.75 402 GLY B CA 1
ATOM 7960 C C . GLY B 1 402 ? 25.281 6.457 -3.348 1 84.75 402 GLY B C 1
ATOM 7961 O O . GLY B 1 402 ? 25.625 7.281 -2.504 1 84.75 402 GLY B O 1
ATOM 7962 N N . SER B 1 403 ? 24.625 6.742 -4.449 1 91.5 403 SER B N 1
ATOM 7963 C CA . SER B 1 403 ? 24.25 8.133 -4.668 1 91.5 403 SER B CA 1
ATOM 7964 C C . SER B 1 403 ? 23.156 8.57 -3.691 1 91.5 403 SER B C 1
ATOM 7966 O O . SER B 1 403 ? 22.438 7.734 -3.143 1 91.5 403 SER B O 1
ATOM 7968 N N . VAL B 1 404 ? 23.219 9.875 -3.455 1 94.69 404 VAL B N 1
ATOM 7969 C CA . VAL B 1 404 ? 22.203 10.43 -2.561 1 94.69 404 VAL B CA 1
ATOM 7970 C C . VAL B 1 404 ? 21.547 11.633 -3.213 1 94.69 404 VAL B C 1
ATOM 7972 O O . VAL B 1 404 ? 22.078 12.203 -4.168 1 94.69 404 VAL B O 1
ATOM 7975 N N . LYS B 1 405 ? 20.422 11.906 -2.818 1 95.38 405 LYS B N 1
ATOM 7976 C CA . LYS B 1 405 ? 19.703 13.102 -3.262 1 95.38 405 LYS B CA 1
ATOM 7977 C C . LYS B 1 405 ? 19.438 14.047 -2.096 1 95.38 405 LYS B C 1
ATOM 7979 O O . LYS B 1 405 ? 18.891 13.641 -1.074 1 95.38 405 LYS B O 1
ATOM 7984 N N . MET B 1 406 ? 19.906 15.266 -2.223 1 96.56 406 MET B N 1
ATOM 7985 C CA . MET B 1 406 ? 19.562 16.312 -1.266 1 96.56 406 MET B CA 1
ATOM 7986 C C . MET B 1 406 ? 18.297 17.047 -1.687 1 96.56 406 MET B C 1
ATOM 7988 O O . MET B 1 406 ? 18.328 17.906 -2.57 1 96.56 406 MET B O 1
ATOM 7992 N N . VAL B 1 407 ? 17.25 16.766 -0.938 1 96.75 407 VAL B N 1
ATOM 7993 C CA . VAL B 1 407 ? 15.93 17.297 -1.26 1 96.75 407 VAL B CA 1
ATOM 7994 C C . VAL B 1 407 ? 15.672 18.562 -0.468 1 96.75 407 VAL B C 1
ATOM 7996 O O . VAL B 1 407 ? 16 18.656 0.717 1 96.75 407 VAL B O 1
ATOM 7999 N N . SER B 1 408 ? 15.148 19.609 -1.127 1 96.19 408 SER B N 1
ATOM 8000 C CA . SER B 1 408 ? 14.742 20.844 -0.459 1 96.19 408 SER B CA 1
ATOM 8001 C C . SER B 1 408 ? 13.32 21.234 -0.845 1 96.19 408 SER B C 1
ATOM 8003 O O . SER B 1 408 ? 12.859 20.922 -1.943 1 96.19 408 SER B O 1
ATOM 8005 N N . CYS B 1 409 ? 12.648 21.891 0.039 1 96.69 409 CYS B N 1
ATOM 8006 C CA . CYS B 1 409 ? 11.273 22.297 -0.241 1 96.69 409 CYS B CA 1
ATOM 8007 C C . CYS B 1 409 ? 11.227 23.719 -0.779 1 96.69 409 CYS B C 1
ATOM 8009 O O . CYS B 1 409 ? 10.164 24.344 -0.816 1 96.69 409 CYS B O 1
ATOM 8011 N N . LEU B 1 410 ? 12.336 24.281 -1.189 1 96.25 410 LEU B N 1
ATOM 8012 C CA . LEU B 1 410 ? 12.398 25.656 -1.673 1 96.25 410 LEU B CA 1
ATOM 8013 C C . LEU B 1 410 ? 11.5 25.844 -2.887 1 96.25 410 LEU B C 1
ATOM 8015 O O . LEU B 1 410 ? 10.938 26.922 -3.08 1 96.25 410 LEU B O 1
ATOM 8019 N N . ALA B 1 411 ? 11.391 24.797 -3.66 1 94 411 ALA B N 1
ATOM 8020 C CA . ALA B 1 411 ? 10.648 24.922 -4.914 1 94 411 ALA B CA 1
ATOM 8021 C C . ALA B 1 411 ? 9.219 24.406 -4.766 1 94 411 ALA B C 1
ATOM 8023 O O . ALA B 1 411 ? 8.477 24.328 -5.746 1 94 411 ALA B O 1
ATOM 8024 N N . ASN B 1 412 ? 8.852 23.969 -3.59 1 96.69 412 ASN B N 1
ATOM 8025 C CA . ASN B 1 412 ? 7.492 23.5 -3.369 1 96.69 412 ASN B CA 1
ATOM 8026 C C . ASN B 1 412 ? 6.473 24.609 -3.58 1 96.69 412 ASN B C 1
ATOM 8028 O O . ASN B 1 412 ? 6.816 25.797 -3.529 1 96.69 412 ASN B O 1
ATOM 8032 N N . SER B 1 413 ? 5.277 24.219 -3.766 1 95.88 413 SER B N 1
ATOM 8033 C CA . SER B 1 413 ? 4.223 25.172 -4.07 1 95.88 413 SER B CA 1
ATOM 8034 C C . SER B 1 413 ? 3.426 25.531 -2.822 1 95.88 413 SER B C 1
ATOM 8036 O O . SER B 1 413 ? 2.859 24.656 -2.166 1 95.88 413 SER B O 1
ATOM 8038 N N . ARG B 1 414 ? 3.369 26.797 -2.52 1 96.5 414 ARG B N 1
ATOM 8039 C CA . ARG B 1 414 ? 2.473 27.297 -1.486 1 96.5 414 ARG B CA 1
ATOM 8040 C C . ARG B 1 414 ? 1.019 27.234 -1.944 1 96.5 414 ARG B C 1
ATOM 8042 O O . ARG B 1 414 ? 0.13 26.891 -1.161 1 96.5 414 ARG B O 1
ATOM 8049 N N . GLU B 1 415 ? 0.735 27.453 -3.223 1 94.5 415 GLU B N 1
ATOM 8050 C CA . GLU B 1 415 ? -0.599 27.594 -3.797 1 94.5 415 GLU B CA 1
ATOM 8051 C C . GLU B 1 415 ? -1.359 26.266 -3.77 1 94.5 415 GLU B C 1
ATOM 8053 O O . GLU B 1 415 ? -2.586 26.25 -3.66 1 94.5 415 GLU B O 1
ATOM 8058 N N . GLU B 1 416 ? -0.634 25.234 -3.795 1 95 416 GLU B N 1
ATOM 8059 C CA . GLU B 1 416 ? -1.277 23.922 -3.871 1 95 416 GLU B CA 1
ATOM 8060 C C . GLU B 1 416 ? -1.169 23.172 -2.543 1 95 416 GLU B C 1
ATOM 8062 O O . GLU B 1 416 ? -1.563 22.016 -2.445 1 95 416 GLU B O 1
ATOM 8067 N N . HIS B 1 417 ? -0.669 23.812 -1.572 1 97.25 417 HIS B N 1
ATOM 8068 C CA . HIS B 1 417 ? -0.39 23.156 -0.302 1 97.25 417 HIS B CA 1
ATOM 8069 C C . HIS B 1 417 ? -1.661 22.578 0.307 1 97.25 417 HIS B C 1
ATOM 8071 O O . HIS B 1 417 ? -2.6 23.312 0.616 1 97.25 417 HIS B O 1
ATOM 8077 N N . MET B 1 418 ? -1.711 21.203 0.461 1 94.56 418 MET B N 1
ATOM 8078 C CA . MET B 1 418 ? -2.729 20.438 1.171 1 94.56 418 MET B CA 1
ATOM 8079 C C . MET B 1 418 ? -4.059 20.469 0.424 1 94.56 418 MET B C 1
ATOM 8081 O O . MET B 1 418 ? -5.117 20.281 1.023 1 94.56 418 MET B O 1
ATOM 8085 N N . ILE B 1 419 ? -3.992 20.891 -0.883 1 90.56 419 ILE B N 1
ATOM 8086 C CA . ILE B 1 419 ? -5.199 20.766 -1.695 1 90.56 419 ILE B CA 1
ATOM 8087 C C . ILE B 1 419 ? -5.41 19.297 -2.07 1 90.56 419 ILE B C 1
ATOM 8089 O O . ILE B 1 419 ? -4.473 18.625 -2.506 1 90.56 419 ILE B O 1
ATOM 8093 N N . SER B 1 420 ? -6.477 18.797 -1.617 1 73.38 420 SER B N 1
ATOM 8094 C CA . SER B 1 420 ? -6.762 17.422 -1.967 1 73.38 420 SER B CA 1
ATOM 8095 C C . SER B 1 420 ? -6.934 17.25 -3.473 1 73.38 420 SER B C 1
ATOM 8097 O O . SER B 1 420 ? -7.398 18.172 -4.156 1 73.38 420 SER B O 1
ATOM 8099 N N . ALA B 1 421 ? -6.23 16.391 -4.062 1 53.56 421 ALA B N 1
ATOM 8100 C CA . ALA B 1 421 ? -6.496 16.125 -5.477 1 53.56 421 ALA B CA 1
ATOM 8101 C C . ALA B 1 421 ? -7.996 16.078 -5.754 1 53.56 421 ALA B C 1
ATOM 8103 O O . ALA B 1 421 ? -8.773 15.625 -4.914 1 53.56 421 ALA B O 1
ATOM 8104 N N . PRO B 1 422 ? -8.539 17.062 -6.648 1 41 422 PRO B N 1
ATOM 8105 C CA . PRO B 1 422 ? -9.977 17.078 -6.941 1 41 422 PRO B CA 1
ATOM 8106 C C . PRO B 1 422 ? -10.617 15.703 -6.82 1 41 422 PRO B C 1
ATOM 8108 O O . PRO B 1 422 ? -10.25 14.781 -7.555 1 41 422 PRO B O 1
ATOM 8111 N N . ASP B 1 423 ? -10.695 15.297 -5.711 1 39.31 423 ASP B N 1
ATOM 8112 C CA . ASP B 1 423 ? -11.633 14.172 -5.711 1 39.31 423 ASP B CA 1
ATOM 8113 C C . ASP B 1 423 ? -12.922 14.531 -6.449 1 39.31 423 ASP B C 1
ATOM 8115 O O . ASP B 1 423 ? -13.281 15.703 -6.551 1 39.31 423 ASP B O 1
ATOM 8119 N N . ASP B 1 424 ? -13.578 13.711 -7.219 1 33.47 424 ASP B N 1
ATOM 8120 C CA . ASP B 1 424 ? -14.984 13.906 -7.586 1 33.47 424 ASP B CA 1
ATOM 8121 C C . ASP B 1 424 ? -15.812 14.32 -6.379 1 33.47 424 ASP B C 1
ATOM 8123 O O . ASP B 1 424 ? -15.586 13.844 -5.266 1 33.47 424 ASP B O 1
ATOM 8127 N N . GLU B 1 425 ? -16.5 15.453 -6.316 1 31.33 425 GLU B N 1
ATOM 8128 C CA . GLU B 1 425 ? -17.453 16.203 -5.492 1 31.33 425 GLU B CA 1
ATOM 8129 C C . GLU B 1 425 ? -18.328 15.266 -4.668 1 31.33 425 GLU B C 1
ATOM 8131 O O . GLU B 1 425 ? -19.422 15.633 -4.262 1 31.33 425 GLU B O 1
ATOM 8136 N N . SER B 1 426 ? -18.047 13.984 -4.504 1 30.11 426 SER B N 1
ATOM 8137 C CA . SER B 1 426 ? -19.219 13.234 -4.051 1 30.11 426 SER B CA 1
ATOM 8138 C C . SER B 1 426 ? -19.547 13.555 -2.6 1 30.11 426 SER B C 1
ATOM 8140 O O . SER B 1 426 ? -20.625 13.195 -2.111 1 30.11 426 SER B O 1
ATOM 8142 N N . SER B 1 427 ? -18.609 13.789 -1.672 1 29 427 SER B N 1
ATOM 8143 C CA . SER B 1 427 ? -19.062 13.344 -0.358 1 29 427 SER B CA 1
ATOM 8144 C C . SER B 1 427 ? -19.984 14.375 0.287 1 29 427 SER B C 1
ATOM 8146 O O . SER B 1 427 ? -20.5 14.156 1.381 1 29 427 SER B O 1
ATOM 8148 N N . GLU B 1 428 ? -19.75 15.648 0.096 1 25.53 428 GLU B N 1
ATOM 8149 C CA . GLU B 1 428 ? -20.359 16.391 1.19 1 25.53 428 GLU B CA 1
ATOM 8150 C C . GLU B 1 428 ? -21.875 16.516 1.002 1 25.53 428 GLU B C 1
ATOM 8152 O O . GLU B 1 428 ? -22.516 17.391 1.586 1 25.53 428 GLU B O 1
ATOM 8157 N N . GLU B 1 429 ? -22.453 16.047 -0.107 1 26.81 429 GLU B N 1
ATOM 8158 C CA . GLU B 1 429 ? -23.812 16.594 -0.216 1 26.81 429 GLU B CA 1
ATOM 8159 C C . GLU B 1 429 ? -24.703 16.062 0.899 1 26.81 429 GLU B C 1
ATOM 8161 O O . GLU B 1 429 ? -24.844 14.844 1.072 1 26.81 429 GLU B O 1
ATOM 8166 N N . GLY B 1 430 ? -24.969 16.844 1.876 1 22.23 430 GLY B N 1
ATOM 8167 C CA . GLY B 1 430 ? -25.906 16.859 2.99 1 22.23 430 GLY B CA 1
ATOM 8168 C C . GLY B 1 430 ? -27.328 16.5 2.58 1 22.23 430 GLY B C 1
ATOM 8169 O O . GLY B 1 430 ? -27.766 16.875 1.49 1 22.23 430 GLY B O 1
ATOM 8170 N N . SER B 1 431 ? -27.844 15.375 2.965 1 24.69 431 SER B N 1
ATOM 8171 C CA . SER B 1 431 ? -29.203 14.859 2.877 1 24.69 431 SER B CA 1
ATOM 8172 C C . SER B 1 431 ? -30.219 15.898 3.332 1 24.69 431 SER B C 1
ATOM 8174 O O . SER B 1 431 ? -30.219 16.312 4.492 1 24.69 431 SER B O 1
ATOM 8176 N N . SER B 1 432 ? -30.484 16.906 2.549 1 21.72 432 SER B N 1
ATOM 8177 C CA . SER B 1 432 ? -31.625 17.734 2.9 1 21.72 432 SER B CA 1
ATOM 8178 C C . SER B 1 432 ? -32.906 16.906 2.949 1 21.72 432 SER B C 1
ATOM 8180 O O . SER B 1 432 ? -33.375 16.406 1.921 1 21.72 432 SER B O 1
ATOM 8182 N N . SER B 1 433 ? -33.031 16 3.955 1 22.34 433 SER B N 1
ATOM 8183 C CA . SER B 1 433 ? -34.312 15.32 4.172 1 22.34 433 SER B CA 1
ATOM 8184 C C . SER B 1 433 ? -35.469 16.312 4.316 1 22.34 433 SER B C 1
ATOM 8186 O O . SER B 1 433 ? -35.469 17.109 5.254 1 22.34 433 SER B O 1
ATOM 8188 N N . GLU B 1 434 ? -35.969 1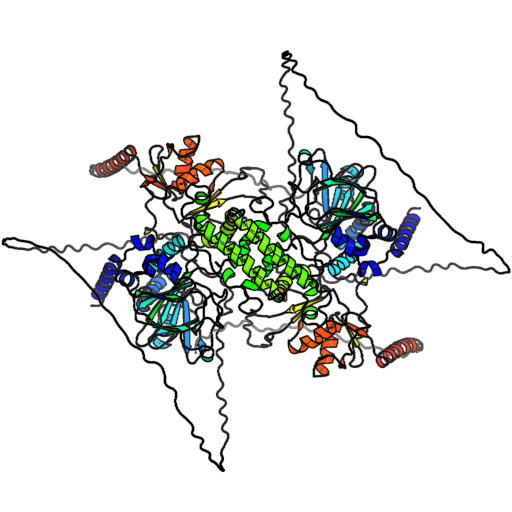6.875 3.285 1 20.98 434 GLU B N 1
ATOM 8189 C CA . GLU B 1 434 ? -37.219 17.594 3.365 1 20.98 434 GLU B CA 1
ATOM 8190 C C . GLU B 1 434 ? -38.312 16.703 3.936 1 20.98 434 GLU B C 1
ATOM 8192 O O . GLU B 1 434 ? -38.625 15.656 3.369 1 20.98 434 GLU B O 1
ATOM 8197 N N . GLU B 1 435 ? -38.375 16.578 5.273 1 22.05 435 GLU B N 1
ATOM 8198 C CA . GLU B 1 435 ? -39.5 16 6 1 22.05 435 GLU B CA 1
ATOM 8199 C C . GLU B 1 435 ? -40.844 16.609 5.539 1 22.05 435 GLU B C 1
ATOM 8201 O O . GLU B 1 435 ? -41.031 17.828 5.613 1 22.05 435 GLU B O 1
ATOM 8206 N N . GLU B 1 436 ? -41.344 16.188 4.426 1 20.58 436 GLU B N 1
ATOM 8207 C CA . GLU B 1 436 ? -42.719 16.516 4.125 1 20.58 436 GLU B CA 1
ATOM 8208 C C . GLU B 1 436 ? -43.656 16.172 5.297 1 20.58 436 GLU B C 1
ATOM 8210 O O . GLU B 1 436 ? -43.625 15.047 5.797 1 20.58 436 GLU B O 1
ATOM 8215 N N . GLU B 1 437 ? -43.969 17.188 6.047 1 20.75 437 GLU B N 1
ATOM 8216 C CA . GLU B 1 437 ? -44.969 17.25 7.117 1 20.75 437 GLU B CA 1
ATOM 8217 C C . GLU B 1 437 ? -46.312 16.703 6.656 1 20.75 437 GLU B C 1
ATOM 8219 O O . GLU B 1 437 ? -47 17.328 5.828 1 20.75 437 GLU B O 1
ATOM 8224 N N . GLU B 1 438 ? -46.312 15.453 6.109 1 19.11 438 GLU B N 1
ATOM 8225 C CA . GLU B 1 438 ? -47.688 15.062 5.887 1 19.11 438 GLU B CA 1
ATOM 8226 C C . GLU B 1 438 ? -48.531 15.273 7.148 1 19.11 438 GLU B C 1
ATOM 8228 O O . GLU B 1 438 ? -48.062 15.016 8.258 1 19.11 438 GLU B O 1
ATOM 8233 N N . ASP B 1 439 ? -49.562 16.016 6.961 1 19.59 439 ASP B N 1
ATOM 8234 C CA . ASP B 1 439 ? -50.625 16.547 7.797 1 19.59 439 ASP B CA 1
ATOM 8235 C C . ASP B 1 439 ? -51.406 15.422 8.484 1 19.59 439 ASP B C 1
ATOM 8237 O O . ASP B 1 439 ? -52.469 14.992 7.988 1 19.59 439 ASP B O 1
ATOM 8241 N N . GLY B 1 440 ? -50.719 14.266 8.664 1 18.11 440 GLY B N 1
ATOM 8242 C CA . GLY B 1 440 ? -51.688 13.297 9.141 1 18.11 440 GLY B CA 1
ATOM 8243 C C . GLY B 1 440 ? -52.469 13.781 10.344 1 18.11 440 GLY B C 1
ATOM 8244 O O . GLY B 1 440 ? -51.875 14.281 11.312 1 18.11 440 GLY B O 1
ATOM 8245 N N . SER B 1 441 ? -53.688 14.141 10.109 1 18.02 441 SER B N 1
ATOM 8246 C CA . SER B 1 441 ? -54.75 14.625 10.969 1 18.02 441 SER B CA 1
ATOM 8247 C C . SER B 1 441 ? -55.031 13.648 12.102 1 18.02 441 SER B C 1
ATOM 8249 O O . SER B 1 441 ? -55.969 13.859 12.898 1 18.02 441 SER B O 1
ATOM 8251 N N . GLN B 1 442 ? -54.469 12.461 11.977 1 16.55 442 GLN B N 1
ATOM 8252 C CA . GLN B 1 442 ? -55.438 11.609 12.648 1 16.55 442 GLN B CA 1
ATOM 8253 C C . GLN B 1 442 ? -55.656 12.07 14.086 1 16.55 442 GLN B C 1
ATOM 8255 O O . GLN B 1 442 ? -54.75 12.656 14.703 1 16.55 442 GLN B O 1
ATOM 8260 N N . GLY B 1 443 ? -56.969 11.875 14.508 1 16.91 443 GLY B N 1
ATOM 8261 C CA . GLY B 1 443 ? -57.875 12.148 15.602 1 16.91 443 GLY B CA 1
ATOM 8262 C C . GLY B 1 443 ? -57.344 11.703 16.953 1 16.91 443 GLY B C 1
ATOM 8263 O O . GLY B 1 443 ? -56.344 10.992 17.031 1 16.91 443 GLY B O 1
ATOM 8264 N N . GLY B 1 444 ? -58.156 11.977 17.969 1 16.23 444 GLY B N 1
ATOM 8265 C CA . GLY B 1 444 ? -58.312 12.375 19.375 1 16.23 444 GLY B CA 1
ATOM 8266 C C . GLY B 1 444 ? -58.156 11.211 20.328 1 16.23 444 GLY B C 1
ATOM 8267 O O . GLY B 1 444 ? -58.219 11.406 21.547 1 16.23 444 GLY B O 1
ATOM 8268 N N . SER B 1 445 ? -58.031 9.93 19.828 1 16 445 SER B N 1
ATOM 8269 C CA . SER B 1 445 ? -58.812 9.203 20.828 1 16 445 SER B CA 1
ATOM 8270 C C . SER B 1 445 ? -58.188 9.336 22.219 1 16 445 SER B C 1
ATOM 8272 O O . SER B 1 445 ? -56.969 9.391 22.344 1 16 445 SER B O 1
ATOM 8274 N N . ASP B 1 446 ? -59.094 9.539 23.25 1 15.27 446 ASP B N 1
ATOM 8275 C CA . ASP B 1 446 ? -59.219 9.969 24.641 1 15.27 446 ASP B CA 1
ATOM 8276 C C . ASP B 1 446 ? -58.594 8.938 25.578 1 15.27 446 ASP B C 1
ATOM 8278 O O . ASP B 1 446 ? -58.219 9.266 26.703 1 15.27 446 ASP B O 1
ATOM 8282 N N . GLU B 1 447 ? -58.594 7.621 25.203 1 15.05 447 GLU B N 1
ATOM 8283 C CA . GLU B 1 447 ? -59.125 6.898 26.359 1 15.05 447 GLU B CA 1
ATOM 8284 C C . GLU B 1 447 ? -58.188 7.027 27.562 1 15.05 447 GLU B C 1
ATOM 8286 O O . GLU B 1 447 ? -56.969 7.242 27.391 1 15.05 447 GLU B O 1
ATOM 8291 N N . GLY B 1 448 ? -58.812 6.852 28.797 1 15.01 448 GLY B N 1
ATOM 8292 C CA . GLY B 1 448 ? -58.875 7.145 30.219 1 15.01 448 GLY B CA 1
ATOM 8293 C C . GLY B 1 448 ? -57.844 6.375 31.031 1 15.01 448 GLY B C 1
ATOM 8294 O O . GLY B 1 448 ? -57.312 6.891 32 1 15.01 448 GLY B O 1
ATOM 8295 N N . GLY B 1 449 ? -57.75 5.012 30.75 1 14.63 449 GLY B N 1
ATOM 8296 C CA . GLY B 1 449 ? -58 4.312 32 1 14.63 449 GLY B CA 1
ATOM 8297 C C . GLY B 1 449 ? -56.906 4.516 33.031 1 14.63 449 GLY B C 1
ATOM 8298 O O . GLY B 1 449 ? -55.812 4.957 32.688 1 14.63 449 GLY B O 1
ATOM 8299 N N . SER B 1 450 ? -57.281 4.008 34.25 1 14.6 450 SER B N 1
ATOM 8300 C CA . SER B 1 450 ? -57.25 4.188 35.719 1 14.6 450 SER B CA 1
ATOM 8301 C C . SER B 1 450 ? -55.969 3.576 36.312 1 14.6 450 SER B C 1
ATOM 8303 O O . SER B 1 450 ? -55.625 3.854 37.469 1 14.6 450 SER B O 1
ATOM 8305 N N . ASP B 1 451 ? -55.375 2.584 35.656 1 13.95 451 ASP B N 1
ATOM 8306 C CA . ASP B 1 451 ? -55.188 1.608 36.719 1 13.95 451 ASP B CA 1
ATOM 8307 C C . ASP B 1 451 ? -54.312 2.18 37.844 1 13.95 451 ASP B C 1
ATOM 8309 O O . ASP B 1 451 ? -53.562 3.115 37.625 1 13.95 451 ASP B O 1
ATOM 8313 N N . ASP B 1 452 ? -54.344 1.273 38.938 1 13.95 452 ASP B N 1
ATOM 8314 C CA . ASP B 1 452 ? -54.344 1.131 40.406 1 13.95 452 ASP B CA 1
ATOM 8315 C C . ASP B 1 452 ? -52.969 1.398 40.969 1 13.95 452 ASP B C 1
ATOM 8317 O O . ASP B 1 452 ? -51.969 1.405 40.219 1 13.95 452 ASP B O 1
ATOM 8321 N N . ASP B 1 453 ? -52.844 0.694 42.156 1 13.45 453 ASP B N 1
ATOM 8322 C CA . ASP B 1 453 ? -52.625 1.011 43.562 1 13.45 453 ASP B CA 1
ATOM 8323 C C . ASP B 1 453 ? -51.125 0.941 43.875 1 13.45 453 ASP B C 1
ATOM 8325 O O . ASP B 1 453 ? -50.562 1.87 44.469 1 13.45 453 ASP B O 1
ATOM 8329 N N . ASP B 1 454 ? -50.625 -0.384 44 1 13.42 454 ASP B N 1
ATOM 8330 C CA . ASP B 1 454 ? -50.312 -0.724 45.375 1 13.42 454 ASP B CA 1
ATOM 8331 C C . ASP B 1 454 ? -48.969 -0.151 45.781 1 13.42 454 ASP B C 1
ATOM 8333 O O . ASP B 1 454 ? -48.125 0.171 44.906 1 13.42 454 ASP B O 1
ATOM 8337 N N . GLU B 1 455 ? -48.688 -0.508 47.094 1 13.27 455 GLU B N 1
ATOM 8338 C CA . GLU B 1 455 ? -48.156 -0.006 48.375 1 13.27 455 GLU B CA 1
ATOM 8339 C C . GLU B 1 455 ? -46.656 -0.241 48.469 1 13.27 455 GLU B C 1
ATOM 8341 O O . GLU B 1 455 ? -45.969 0.437 49.219 1 13.27 455 GLU B O 1
ATOM 8346 N N . ALA B 1 456 ? -46.219 -1.438 47.812 1 13.38 456 ALA B N 1
ATOM 8347 C CA . ALA B 1 456 ? -45.5 -2.094 48.906 1 13.38 456 ALA B CA 1
ATOM 8348 C C . ALA B 1 456 ? -44.438 -1.179 49.469 1 13.38 456 ALA B C 1
ATOM 8350 O O . ALA B 1 456 ? -43.969 -0.246 48.812 1 13.38 456 ALA B O 1
ATOM 8351 N N . ALA B 1 457 ? -43.656 -1.984 50.281 1 13.62 457 ALA B N 1
ATOM 8352 C CA . ALA B 1 457 ? -43.125 -2.066 51.656 1 13.62 457 ALA B CA 1
ATOM 8353 C C . ALA B 1 457 ? -41.844 -1.245 51.781 1 13.62 457 ALA B C 1
ATOM 8355 O O . ALA B 1 457 ? -41.188 -0.955 50.781 1 13.62 457 ALA B O 1
ATOM 8356 N N . ALA B 1 458 ? -41.281 -1.599 52.969 1 13.11 458 ALA B N 1
ATOM 8357 C CA . ALA B 1 458 ? -40.781 -0.946 54.188 1 13.11 458 ALA B CA 1
ATOM 8358 C C . ALA B 1 458 ? -39.281 -0.591 54.031 1 13.11 458 ALA B C 1
ATOM 8360 O O . ALA B 1 458 ? -38.875 0.523 54.375 1 13.11 458 ALA B O 1
ATOM 8361 N N . GLY B 1 459 ? -38.438 -1.75 54 1 13.39 459 GLY B N 1
ATOM 8362 C CA . GLY B 1 459 ? -37.719 -1.82 55.25 1 13.39 459 GLY B CA 1
ATOM 8363 C C . GLY B 1 459 ? -36.625 -0.764 55.375 1 13.39 459 GLY B C 1
ATOM 8364 O O . GLY B 1 459 ? -36.25 -0.158 54.375 1 13.39 459 GLY B O 1
ATOM 8365 N N . SER B 1 460 ? -35.875 -1.098 56.406 1 13.22 460 SER B N 1
ATOM 8366 C CA . SER B 1 460 ? -35.344 -0.454 57.625 1 13.22 460 SER B CA 1
ATOM 8367 C C . SER B 1 460 ? -34.094 0.325 57.344 1 13.22 460 SER B C 1
ATOM 8369 O O . SER B 1 460 ? -34 1.518 57.625 1 13.22 460 SER B O 1
ATOM 8371 N N . GLY B 1 461 ? -32.938 -0.408 57.688 1 13.43 461 GLY B N 1
ATOM 8372 C CA . GLY B 1 461 ? -32.25 -0.047 58.938 1 13.43 461 GLY B CA 1
ATOM 8373 C C . GLY B 1 461 ? -31.281 1.095 58.75 1 13.43 461 GLY B C 1
ATOM 8374 O O . GLY B 1 461 ? -30.922 1.44 57.625 1 13.43 461 GLY B O 1
ATOM 8375 N N . GLU B 1 462 ? -30.391 1.104 59.781 1 13.16 462 GLU B N 1
ATOM 8376 C CA . GLU B 1 462 ? -29.906 2.002 60.812 1 13.16 462 GLU B CA 1
ATOM 8377 C C . GLU B 1 462 ? -28.703 2.809 60.344 1 13.16 462 GLU B C 1
ATOM 8379 O O . GLU B 1 462 ? -28.719 4.039 60.406 1 13.16 462 GLU B O 1
ATOM 8384 N N . GLY B 1 463 ? -27.516 2.318 60.875 1 13.09 463 GLY B N 1
ATOM 8385 C CA . GLY B 1 463 ? -26.906 3.006 62 1 13.09 463 GLY B CA 1
ATOM 8386 C C . GLY B 1 463 ? -26.016 4.164 61.562 1 13.09 463 GLY B C 1
ATOM 8387 O O . GLY B 1 463 ? -25.75 4.355 60.375 1 13.09 463 GLY B O 1
ATOM 8388 N N . GLU B 1 464 ? -24.844 4.211 62.375 1 13.21 464 GLU B N 1
ATOM 8389 C CA . GLU B 1 464 ? -24.266 5.113 63.344 1 13.21 464 GLU B CA 1
ATOM 8390 C C . GLU B 1 464 ? -23.297 6.102 62.688 1 13.21 464 GLU B C 1
ATOM 8392 O O . GLU B 1 464 ? -22.859 5.887 61.562 1 13.21 464 GLU B O 1
ATOM 8397 N N . GLU B 1 465 ? -22.5 6.66 63.688 1 12.78 465 GLU B N 1
ATOM 8398 C CA . GLU B 1 465 ? -22.125 7.969 64.188 1 12.78 465 GLU B CA 1
ATOM 8399 C C . GLU B 1 465 ? -20.812 8.461 63.594 1 12.78 465 GLU B C 1
ATOM 8401 O O . GLU B 1 465 ? -20.672 9.656 63.312 1 12.78 465 GLU B O 1
ATOM 8406 N N . LYS B 1 466 ? -19.766 7.57 63.5 1 13.52 466 LYS B N 1
ATOM 8407 C CA . LYS B 1 466 ? -18.656 7.941 64.375 1 13.52 466 LYS B CA 1
ATOM 8408 C C . LYS B 1 466 ? -18.062 9.281 63.969 1 13.52 466 LYS B C 1
ATOM 8410 O O . LYS B 1 466 ? -17.938 9.57 62.75 1 13.52 466 LYS B O 1
ATOM 8415 N N . GLY B 1 467 ? -17.625 10.148 65.125 1 12.66 467 GLY B N 1
ATOM 8416 C CA . GLY B 1 467 ? -17.312 11.477 65.625 1 12.66 467 GLY B CA 1
ATOM 8417 C C . GLY B 1 467 ? -16.125 12.117 65 1 12.66 467 GLY B C 1
ATOM 8418 O O . GLY B 1 467 ? -16.266 13.102 64.25 1 12.66 467 GLY B O 1
ATOM 8419 N N . GLU B 1 468 ? -14.984 12.195 65.938 1 12.8 468 GLU B N 1
ATOM 8420 C CA . GLU B 1 468 ? -14.508 13.383 66.625 1 12.8 468 GLU B CA 1
ATOM 8421 C C . GLU B 1 468 ? -13.383 14.062 65.875 1 12.8 468 GLU B C 1
ATOM 8423 O O . GLU B 1 468 ? -13.398 15.281 65.688 1 12.8 468 GLU B O 1
ATOM 8428 N N . ALA B 1 469 ? -12.102 13.422 66 1 13.37 469 ALA B N 1
ATOM 8429 C CA . ALA B 1 469 ? -11.062 14.07 66.812 1 13.37 469 ALA B CA 1
ATOM 8430 C C . ALA B 1 469 ? -10.461 15.266 66.062 1 13.37 469 ALA B C 1
ATOM 8432 O O . ALA B 1 469 ? -10.492 15.312 64.812 1 13.37 469 ALA B O 1
ATOM 8433 N N . GLU B 1 470 ? -9.633 16.078 67 1 12.8 470 GLU B N 1
ATOM 8434 C CA . GLU B 1 470 ? -9.281 17.375 67.5 1 12.8 470 GLU B CA 1
ATOM 8435 C C . GLU B 1 470 ? -8.203 18.047 66.688 1 12.8 470 GLU B C 1
ATOM 8437 O O . GLU B 1 470 ? -8.375 19.203 66.25 1 12.8 470 GLU B O 1
ATOM 8442 N N . ASP B 1 471 ? -6.879 17.781 67.125 1 13.02 471 ASP B N 1
ATOM 8443 C CA . ASP B 1 471 ? -6.082 18.766 67.875 1 13.02 471 ASP B CA 1
ATOM 8444 C C . ASP B 1 471 ? -5.375 19.719 66.938 1 13.02 471 ASP B C 1
ATOM 8446 O O . ASP B 1 471 ? -5.266 19.438 65.75 1 13.02 471 ASP B O 1
ATOM 8450 N N . GLN B 1 472 ? -4.188 20.25 67.562 1 12.61 472 GLN B N 1
ATOM 8451 C CA . GLN B 1 472 ? -3.646 21.516 68.062 1 12.61 472 GLN B CA 1
ATOM 8452 C C . GLN B 1 472 ? -2.666 22.109 67.062 1 12.61 472 GLN B C 1
ATOM 8454 O O . GLN B 1 472 ? -2.773 23.297 66.75 1 12.61 472 GLN B O 1
ATOM 8459 N N . ALA B 1 473 ? -1.309 21.672 67.125 1 13.38 473 ALA B N 1
ATOM 8460 C CA . ALA B 1 473 ? -0.264 22.516 67.688 1 13.38 473 ALA B CA 1
ATOM 8461 C C . ALA B 1 473 ? 0.186 23.578 66.688 1 13.38 473 ALA B C 1
ATOM 8463 O O . ALA B 1 473 ? -0.016 23.422 65.5 1 13.38 473 ALA B O 1
ATOM 8464 N N . ALA B 1 474 ? 1.479 24.109 67.062 1 13.16 474 ALA B N 1
ATOM 8465 C CA . ALA B 1 474 ? 2.127 25.312 67.625 1 13.16 474 ALA B CA 1
ATOM 8466 C C . ALA B 1 474 ? 2.725 26.141 66.438 1 13.16 474 ALA B C 1
ATOM 8468 O O . ALA B 1 474 ? 2.443 27.344 66.375 1 13.16 474 ALA B O 1
ATOM 8469 N N . ALA B 1 475 ? 4.176 26.266 66.5 1 13.41 475 ALA B N 1
ATOM 8470 C CA . ALA B 1 475 ? 4.949 27.422 67 1 13.41 475 ALA B CA 1
ATOM 8471 C C . ALA B 1 475 ? 5.297 28.344 65.812 1 13.41 475 ALA B C 1
ATOM 8473 O O . ALA B 1 475 ? 5.168 27.984 64.625 1 13.41 475 ALA B O 1
ATOM 8474 N N . GLY B 1 476 ? 6.621 28.75 65.812 1 13.22 476 GLY B N 1
ATOM 8475 C CA . GLY B 1 476 ? 7.297 29.984 66.188 1 13.22 476 GLY B CA 1
ATOM 8476 C C . GLY B 1 476 ? 7.543 30.922 65.062 1 13.22 476 GLY B C 1
ATOM 8477 O O . GLY B 1 476 ? 7.305 30.562 63.906 1 13.22 476 GLY B O 1
ATOM 8478 N N . LYS B 1 477 ? 8.914 31.406 65 1 13.53 477 LYS B N 1
ATOM 8479 C CA . LYS B 1 477 ? 9.453 32.719 65.25 1 13.53 477 LYS B CA 1
ATOM 8480 C C . LYS B 1 477 ? 9.531 33.594 64 1 13.53 477 LYS B C 1
ATOM 8482 O O . LYS B 1 477 ? 8.82 34.594 63.875 1 13.53 477 LYS B O 1
ATOM 8487 N N . LYS B 1 478 ? 10.82 34.062 63.75 1 13.41 478 LYS B N 1
ATOM 8488 C CA . LYS B 1 478 ? 11.359 35.406 64.062 1 13.41 478 LYS B CA 1
ATOM 8489 C C . LYS B 1 478 ? 11.211 36.344 62.875 1 13.41 478 LYS B C 1
ATOM 8491 O O . LYS B 1 478 ? 10.961 35.906 61.75 1 13.41 478 LYS B O 1
ATOM 8496 N N . LYS B 1 479 ? 12.359 37.156 62.719 1 13.02 479 LYS B N 1
ATOM 8497 C CA . LYS B 1 479 ? 12.664 38.562 62.969 1 13.02 479 LYS B CA 1
ATOM 8498 C C . LYS B 1 479 ? 12.492 39.406 61.719 1 13.02 479 LYS B C 1
ATOM 8500 O O . LYS B 1 479 ? 11.812 40.438 61.719 1 13.02 479 LYS B O 1
ATOM 8505 N N . LYS B 1 480 ? 13.664 40.094 61.281 1 13.02 480 LYS B N 1
ATOM 8506 C CA . LYS B 1 480 ? 14.047 41.5 61.469 1 13.02 480 LYS B CA 1
ATOM 8507 C C . LYS B 1 480 ? 13.609 42.344 60.281 1 13.02 480 LYS B C 1
ATOM 8509 O O . LYS B 1 480 ? 13.359 41.844 59.188 1 13.02 480 LYS B O 1
ATOM 8514 N N . GLN B 1 481 ? 14.336 43.594 60.281 1 12.7 481 GLN B N 1
ATOM 8515 C CA . GLN B 1 481 ? 14.227 45.031 60.375 1 12.7 481 GLN B CA 1
ATOM 8516 C C . GLN B 1 481 ? 14.055 45.656 59 1 12.7 481 GLN B C 1
ATOM 8518 O O . GLN B 1 481 ? 14.273 45 58 1 12.7 481 GLN B O 1
ATOM 8523 N N . GLN B 1 482 ? 14.789 46.938 58.938 1 12.59 482 GLN B N 1
ATOM 8524 C CA . GLN B 1 482 ? 14.461 48.344 58.812 1 12.59 482 GLN B CA 1
ATOM 8525 C C . GLN B 1 482 ? 14.664 48.844 57.406 1 12.59 482 GLN B C 1
ATOM 8527 O O . GLN B 1 482 ? 14 49.781 56.938 1 12.59 482 GLN B O 1
ATOM 8532 N N . GLN B 1 483 ? 15.672 48.5 56.656 1 12.49 483 GLN B N 1
ATOM 8533 C CA . GLN B 1 483 ? 16.484 49.656 56.344 1 12.49 483 GLN B CA 1
ATOM 8534 C C . GLN B 1 483 ? 15.75 50.625 55.406 1 12.49 483 GLN B C 1
ATOM 8536 O O . GLN B 1 483 ? 15.133 50.188 54.438 1 12.49 483 GLN B O 1
ATOM 8541 N N . GLN B 1 484 ? 15.961 51.906 55.781 1 12.86 484 GLN B N 1
ATOM 8542 C CA . GLN B 1 484 ? 15.414 53.25 55.625 1 12.86 484 GLN B CA 1
ATOM 8543 C C . GLN B 1 484 ? 15.539 53.75 54.188 1 12.86 484 GLN B C 1
ATOM 8545 O O . GLN B 1 484 ? 14.562 54.25 53.625 1 12.86 484 GLN B O 1
ATOM 8550 N N . GLN B 1 485 ? 16.719 54.531 54 1 12.97 485 GLN B N 1
ATOM 8551 C CA . GLN B 1 485 ? 16.672 56 53.938 1 12.97 485 GLN B CA 1
ATOM 8552 C C . GLN B 1 485 ? 16.312 56.469 52.531 1 12.97 485 GLN B C 1
ATOM 8554 O O . GLN B 1 485 ? 15.32 57.156 52.344 1 12.97 485 GLN B O 1
ATOM 8559 N N . ASN B 1 486 ? 17.359 57.312 52.031 1 13.16 486 ASN B N 1
ATOM 8560 C CA . ASN B 1 486 ? 17.375 58.75 51.844 1 13.16 486 ASN B CA 1
ATOM 8561 C C . ASN B 1 486 ? 17 59.125 50.406 1 13.16 486 ASN B C 1
ATOM 8563 O O . ASN B 1 486 ? 16.016 59.844 50.156 1 13.16 486 ASN B O 1
ATOM 8567 N N . GLY B 1 487 ? 18.078 59.75 49.719 1 13.17 487 GLY B N 1
ATOM 8568 C CA . GLY B 1 487 ? 18.188 61.156 49.406 1 13.17 487 GLY B CA 1
ATOM 8569 C C . GLY B 1 487 ? 17.594 61.531 48.062 1 13.17 487 GLY B C 1
ATOM 8570 O O . GLY B 1 487 ? 17.203 60.656 47.281 1 13.17 487 GLY B O 1
ATOM 8571 N N . GLY B 1 488 ? 18.484 62.312 47.312 1 13.46 488 GLY B N 1
ATOM 8572 C CA . GLY B 1 488 ? 18.453 63.719 46.938 1 13.46 488 GLY B CA 1
ATOM 8573 C C . GLY B 1 488 ? 17.875 63.938 45.562 1 13.46 488 GLY B C 1
ATOM 8574 O O . GLY B 1 488 ? 17.578 63 44.844 1 13.46 488 GLY B O 1
ATOM 8575 N N . GLU B 1 489 ? 18.766 64.688 44.719 1 13.65 489 GLU B N 1
ATOM 8576 C CA . GLU B 1 489 ? 18.656 66.062 44.25 1 13.65 489 GLU B CA 1
ATOM 8577 C C . GLU B 1 489 ? 18.016 66.125 42.875 1 13.65 489 GLU B C 1
ATOM 8579 O O . GLU B 1 489 ? 16.797 66 42.75 1 13.65 489 GLU B O 1
ATOM 8584 N N . ALA B 1 490 ? 18.828 66.812 41.906 1 13.62 490 ALA B N 1
ATOM 8585 C CA . ALA B 1 490 ? 18.672 68.188 41.438 1 13.62 490 ALA B CA 1
ATOM 8586 C C . ALA B 1 490 ? 17.953 68.188 40.094 1 13.62 490 ALA B C 1
ATOM 8588 O O . ALA B 1 490 ? 17.812 67.125 39.438 1 13.62 490 ALA B O 1
ATOM 8589 N N . HIS B 1 491 ? 18.656 68.875 39.156 1 13.21 491 HIS B N 1
ATOM 8590 C CA . HIS B 1 491 ? 18.312 70.188 38.594 1 13.21 491 HIS B CA 1
ATOM 8591 C C . HIS B 1 491 ? 17.609 70.062 37.25 1 13.21 491 HIS B C 1
ATOM 8593 O O . HIS B 1 491 ? 16.516 70.625 37.062 1 13.21 491 HIS B O 1
ATOM 8599 N N . GLU B 1 492 ? 18.328 70.625 36.156 1 13.42 492 GLU B N 1
ATOM 8600 C CA . GLU B 1 492 ? 17.984 71.875 35.531 1 13.42 492 GLU B CA 1
ATOM 8601 C C . GLU B 1 492 ? 17.188 71.688 34.25 1 13.42 492 GLU B C 1
ATOM 8603 O O . GLU B 1 492 ? 17.141 70.562 33.719 1 13.42 492 GLU B O 1
ATOM 8608 N N . GLN B 1 493 ? 17.703 72.375 33.125 1 13.16 493 GLN B N 1
ATOM 8609 C CA . GLN B 1 493 ? 17.109 73.5 32.438 1 13.16 493 GLN B CA 1
ATOM 8610 C C . GLN B 1 493 ? 16.406 73.125 31.156 1 13.16 493 GLN B C 1
ATOM 8612 O O . GLN B 1 493 ? 15.203 73.312 31.016 1 13.16 493 GLN B O 1
ATOM 8617 N N . HIS B 1 494 ? 17.047 73.625 30.031 1 13.33 494 HIS B N 1
ATOM 8618 C CA . HIS B 1 494 ? 16.484 74.688 29.266 1 13.33 494 HIS B CA 1
ATOM 8619 C C . HIS B 1 494 ? 15.695 74.188 28.062 1 13.33 494 HIS B C 1
ATOM 8621 O O . HIS B 1 494 ? 14.523 74.562 27.891 1 13.33 494 HIS B O 1
ATOM 8627 N N . HIS B 1 495 ? 16.328 74.5 26.797 1 13.45 495 HIS B N 1
ATOM 8628 C CA . HIS B 1 495 ? 15.828 75.5 25.922 1 13.45 495 HIS B CA 1
ATOM 8629 C C . HIS B 1 495 ? 14.945 74.938 24.812 1 13.45 495 HIS B C 1
ATOM 8631 O O . HIS B 1 495 ? 14.977 73.75 24.562 1 13.45 495 HIS B O 1
ATOM 8637 N N . HIS B 1 496 ? 15.297 75.375 23.516 1 13.8 496 HIS B N 1
ATOM 8638 C CA . HIS B 1 496 ? 14.523 76.25 22.641 1 13.8 496 HIS B CA 1
ATOM 8639 C C . HIS B 1 496 ? 13.773 75.438 21.578 1 13.8 496 HIS B C 1
ATOM 8641 O O . HIS B 1 496 ? 14.117 74.312 21.312 1 13.8 496 HIS B O 1
ATOM 8647 N N . HIS B 1 497 ? 13.617 76.125 20.344 1 14.22 497 HIS B N 1
ATOM 8648 C CA . HIS B 1 497 ? 12.453 76.625 19.625 1 14.22 497 HIS B CA 1
ATOM 8649 C C . HIS B 1 497 ? 12.094 75.688 18.453 1 14.22 497 HIS B C 1
ATOM 8651 O O . HIS B 1 497 ? 10.945 75.25 18.328 1 14.22 497 HIS B O 1
ATOM 8657 N N . HIS B 1 498 ? 12.734 75.875 17.234 1 14.06 498 HIS B N 1
ATOM 8658 C CA . HIS B 1 498 ? 11.953 76.5 16.172 1 14.06 498 HIS B CA 1
ATOM 8659 C C . HIS B 1 498 ? 11.336 75.438 15.25 1 14.06 498 HIS B C 1
ATOM 8661 O O . HIS B 1 498 ? 11.758 74.25 15.242 1 14.06 498 HIS B O 1
ATOM 8667 N N . HIS B 1 499 ? 11.398 75.688 13.805 1 14.58 499 HIS B N 1
ATOM 8668 C CA . HIS B 1 499 ? 10.336 76.062 12.859 1 14.58 499 HIS B CA 1
ATOM 8669 C C . HIS B 1 499 ? 10 74.875 11.961 1 14.58 499 HIS B C 1
ATOM 8671 O O . HIS B 1 499 ? 8.898 74.312 12.039 1 14.58 499 HIS B O 1
ATOM 8677 N N . GLY B 1 500 ? 10.281 74.938 10.562 1 14.45 500 GLY B N 1
ATOM 8678 C CA . GLY B 1 500 ? 9.305 75.188 9.508 1 14.45 500 GLY B CA 1
ATOM 8679 C C . GLY B 1 500 ? 8.992 73.938 8.727 1 14.45 500 GLY B C 1
ATOM 8680 O O . GLY B 1 500 ? 7.898 73.375 8.844 1 14.45 500 GLY B O 1
ATOM 8681 N N . GLU B 1 501 ? 9.406 73.812 7.355 1 15.88 501 GLU B N 1
ATOM 8682 C CA . GLU B 1 501 ? 8.648 73.875 6.113 1 15.88 501 GLU B CA 1
ATOM 8683 C C . GLU B 1 501 ? 8.508 72.438 5.52 1 15.88 501 GLU B C 1
ATOM 8685 O O . GLU B 1 501 ? 9.414 71.625 5.648 1 15.88 501 GLU B O 1
ATOM 8690 N N . GLY B 1 502 ? 7.316 72.062 4.863 1 15.12 502 GLY B N 1
ATOM 8691 C CA . GLY B 1 502 ? 6.449 70.938 4.578 1 15.12 502 GLY B CA 1
ATOM 8692 C C . GLY B 1 502 ? 6.727 70.312 3.234 1 15.12 502 GLY B C 1
ATOM 8693 O O . GLY B 1 502 ? 6.031 69.375 2.83 1 15.12 502 GLY B O 1
ATOM 8694 N N . GLU B 1 503 ? 7.684 70.625 2.371 1 17.06 503 GLU B N 1
ATOM 8695 C CA . GLU B 1 503 ? 7.266 70.5 0.979 1 17.06 503 GLU B CA 1
ATOM 8696 C C . GLU B 1 503 ? 7.188 69 0.577 1 17.06 503 GLU B C 1
ATOM 8698 O O . GLU B 1 503 ? 8.07 68.188 0.911 1 17.06 503 GLU B O 1
ATOM 8703 N N . HIS B 1 504 ? 6.008 68.5 -0.057 1 16.47 504 HIS B N 1
ATOM 8704 C CA . HIS B 1 504 ? 5.273 67.312 -0.312 1 16.47 504 HIS B CA 1
ATOM 8705 C C . HIS B 1 504 ? 5.699 66.688 -1.634 1 16.47 504 HIS B C 1
ATOM 8707 O O . HIS B 1 504 ? 5.086 65.688 -2.092 1 16.47 504 HIS B O 1
ATOM 8713 N N . HIS B 1 505 ? 6.863 66.688 -2.148 1 17.55 505 HIS B N 1
ATOM 8714 C CA . HIS B 1 505 ? 6.922 66.312 -3.564 1 17.55 505 HIS B CA 1
ATOM 8715 C C . HIS B 1 505 ? 6.52 64.875 -3.799 1 17.55 505 HIS B C 1
ATOM 8717 O O . HIS B 1 505 ? 6.922 63.969 -3.045 1 17.55 505 HIS B O 1
ATOM 8723 N N . CYS B 1 506 ? 5.52 64.562 -4.82 1 16.66 506 CYS B N 1
ATOM 8724 C CA . CYS B 1 506 ? 4.59 63.594 -5.371 1 16.66 506 CYS B CA 1
ATOM 8725 C C . CYS B 1 506 ? 5.336 62.469 -6.102 1 16.66 506 CYS B C 1
ATOM 8727 O O . CYS B 1 506 ? 6.281 62.75 -6.844 1 16.66 506 CYS B O 1
ATOM 8729 N N . CYS B 1 507 ? 5.164 61.156 -5.738 1 17.3 507 CYS B N 1
ATOM 8730 C CA . CYS B 1 507 ? 5.715 59.812 -5.965 1 17.3 507 CYS B CA 1
ATOM 8731 C C . CYS B 1 507 ? 5.223 59.25 -7.289 1 17.3 507 CYS B C 1
ATOM 8733 O O . CYS B 1 507 ? 4.02 59.094 -7.504 1 17.3 507 CYS B O 1
ATOM 8735 N N . GLY B 1 508 ? 5.766 59.688 -8.398 1 17.11 508 GLY B N 1
ATOM 8736 C CA . GLY B 1 508 ? 5.355 59.188 -9.703 1 17.11 508 GLY B CA 1
ATOM 8737 C C . GLY B 1 508 ? 5.418 57.688 -9.828 1 17.11 508 GLY B C 1
ATOM 8738 O O . GLY B 1 508 ? 6.363 57.062 -9.344 1 17.11 508 GLY B O 1
ATOM 8739 N N . ASP B 1 509 ? 4.27 56.906 -10.164 1 17.14 509 ASP B N 1
ATOM 8740 C CA . ASP B 1 509 ? 3.637 55.594 -10.148 1 17.14 509 ASP B CA 1
ATOM 8741 C C . ASP B 1 509 ? 4.16 54.719 -11.289 1 17.14 509 ASP B C 1
ATOM 8743 O O . ASP B 1 509 ? 3.629 53.625 -11.539 1 17.14 509 ASP B O 1
ATOM 8747 N N . ASP B 1 510 ? 5.289 54.781 -11.93 1 18.56 510 ASP B N 1
ATOM 8748 C CA . ASP B 1 510 ? 5.363 54.094 -13.211 1 18.56 510 ASP B CA 1
ATOM 8749 C C . ASP B 1 510 ? 5.344 52.594 -13.008 1 18.56 510 ASP B C 1
ATOM 8751 O O . ASP B 1 510 ? 6.25 52 -12.391 1 18.56 510 ASP B O 1
ATOM 8755 N N . VAL B 1 511 ? 4.152 51.875 -12.914 1 18.36 511 VAL B N 1
ATOM 8756 C CA . VAL B 1 511 ? 3.812 50.469 -12.648 1 18.36 511 VAL B CA 1
ATOM 8757 C C . VAL B 1 511 ? 4.176 49.625 -13.852 1 18.36 511 VAL B C 1
ATOM 8759 O O . VAL B 1 511 ? 3.572 49.75 -14.922 1 18.36 511 VAL B O 1
ATOM 8762 N N . CYS B 1 512 ? 5.406 49.531 -14.32 1 18.47 512 CYS B N 1
ATOM 8763 C CA . CYS B 1 512 ? 5.727 48.719 -15.5 1 18.47 512 CYS B CA 1
ATOM 8764 C C . CYS B 1 512 ? 5.383 47.25 -15.258 1 18.47 512 CYS B C 1
ATOM 8766 O O . CYS B 1 512 ? 5.844 46.656 -14.289 1 18.47 512 CYS B O 1
ATOM 8768 N N . GLY B 1 513 ? 4.207 46.719 -15.719 1 17.94 513 GLY B N 1
ATOM 8769 C CA . GLY B 1 513 ? 3.492 45.438 -15.688 1 17.94 513 GLY B CA 1
ATOM 8770 C C . GLY B 1 513 ? 4.219 44.344 -16.422 1 17.94 513 GLY B C 1
ATOM 8771 O O . GLY B 1 513 ? 4.188 44.25 -17.656 1 17.94 513 GLY B O 1
ATOM 8772 N N . GLN B 1 514 ? 5.512 44.094 -16.375 1 18.28 514 GLN B N 1
ATOM 8773 C CA . GLN B 1 514 ? 6.082 43.062 -17.25 1 18.28 514 GLN B CA 1
ATOM 8774 C C . GLN B 1 514 ? 5.477 41.719 -16.953 1 18.28 514 GLN B C 1
ATOM 8776 O O . GLN B 1 514 ? 5.352 41.312 -15.789 1 18.28 514 GLN B O 1
ATOM 8781 N N . GLN B 1 515 ? 4.684 41.125 -17.906 1 18.81 515 GLN B N 1
ATOM 8782 C CA . GLN B 1 515 ? 3.91 39.875 -18.109 1 18.81 515 GLN B CA 1
ATOM 8783 C C . GLN B 1 515 ? 4.801 38.656 -18 1 18.81 515 GLN B C 1
ATOM 8785 O O . GLN B 1 515 ? 5.75 38.5 -18.766 1 18.81 515 GLN B O 1
ATOM 8790 N N . HIS B 1 516 ? 5.18 38.219 -16.828 1 19.61 516 HIS B N 1
ATOM 8791 C CA . HIS B 1 516 ? 5.965 37 -16.672 1 19.61 516 HIS B CA 1
ATOM 8792 C C . HIS B 1 516 ? 5.215 35.781 -17.219 1 19.61 516 HIS B C 1
ATOM 8794 O O . HIS B 1 516 ? 4.012 35.625 -17 1 19.61 516 HIS B O 1
ATOM 8800 N N . GLY B 1 517 ? 5.566 35.25 -18.406 1 19.56 517 GLY B N 1
ATOM 8801 C CA . GLY B 1 517 ? 5.172 34.062 -19.141 1 19.56 517 GLY B CA 1
ATOM 8802 C C . GLY B 1 517 ? 5.184 32.812 -18.281 1 19.56 517 GLY B C 1
ATOM 8803 O O . GLY B 1 517 ? 6.207 32.469 -17.688 1 19.56 517 GLY B O 1
ATOM 8804 N N . VAL B 1 518 ? 4.074 32.5 -17.656 1 19.72 518 VAL B N 1
ATOM 8805 C CA . VAL B 1 518 ? 3.85 31.312 -16.859 1 19.72 518 VAL B CA 1
ATOM 8806 C C . VAL B 1 518 ? 4.035 30.062 -17.719 1 19.72 518 VAL B C 1
ATOM 8808 O O . VAL B 1 518 ? 3.389 29.906 -18.75 1 19.72 518 VAL B O 1
ATOM 8811 N N . GLN B 1 519 ? 5.25 29.578 -17.875 1 19.48 519 GLN B N 1
ATOM 8812 C CA . GLN B 1 519 ? 5.504 28.266 -18.453 1 19.48 519 GLN B CA 1
ATOM 8813 C C . GLN B 1 519 ? 4.617 27.188 -17.828 1 19.48 519 GLN B C 1
ATOM 8815 O O . GLN B 1 519 ? 4.574 27.062 -16.609 1 19.48 519 GLN B O 1
ATOM 8820 N N . GLU B 1 520 ? 3.545 26.891 -18.5 1 19.98 520 GLU B N 1
ATOM 8821 C CA . GLU B 1 520 ? 2.613 25.812 -18.203 1 19.98 520 GLU B CA 1
ATOM 8822 C C . GLU B 1 520 ? 3.344 24.484 -18.062 1 19.98 520 GLU B C 1
ATOM 8824 O O . GLU B 1 520 ? 3.926 23.984 -19.031 1 19.98 520 GLU B O 1
ATOM 8829 N N . HIS B 1 521 ? 3.982 24.25 -16.906 1 20.59 521 HIS B N 1
ATOM 8830 C CA . HIS B 1 521 ? 4.492 22.922 -16.609 1 20.59 521 HIS B CA 1
ATOM 8831 C C . HIS B 1 521 ? 3.369 21.891 -16.625 1 20.59 521 HIS B C 1
ATOM 8833 O O . HIS B 1 521 ? 2.359 22.047 -15.93 1 20.59 521 HIS B O 1
ATOM 8839 N N . SER B 1 522 ? 3.094 21.375 -17.781 1 20.12 522 SER B N 1
ATOM 8840 C CA . SER B 1 522 ? 2.207 20.234 -17.938 1 20.12 522 SER B CA 1
ATOM 8841 C C . SER B 1 522 ? 2.598 19.094 -17 1 20.12 522 SER B C 1
ATOM 8843 O O . SER B 1 522 ? 3.705 18.562 -17.094 1 20.12 522 SER B O 1
ATOM 8845 N N . LEU B 1 523 ? 2.061 19.094 -15.812 1 21.92 523 LEU B N 1
ATOM 8846 C CA . LEU B 1 523 ? 2.184 18 -14.859 1 21.92 523 LEU B CA 1
ATOM 8847 C C . LEU B 1 523 ? 1.571 16.719 -15.422 1 21.92 523 LEU B C 1
ATOM 8849 O O . LEU B 1 523 ? 0.349 16.625 -15.555 1 21.92 523 LEU B O 1
ATOM 8853 N N . SER B 1 524 ? 2.133 16.203 -16.453 1 21.39 524 SER B N 1
ATOM 8854 C CA . SER B 1 524 ? 1.743 14.859 -16.859 1 21.39 524 SER B CA 1
ATOM 8855 C C . SER B 1 524 ? 1.878 13.875 -15.695 1 21.39 524 SER B C 1
ATOM 8857 O O . SER B 1 524 ? 2.98 13.648 -15.195 1 21.39 524 SER B O 1
ATOM 8859 N N . SER B 1 525 ? 0.865 13.836 -14.844 1 25.11 525 SER B N 1
ATOM 8860 C CA . SER B 1 525 ? 0.786 12.859 -13.758 1 25.11 525 SER B CA 1
ATOM 8861 C C . SER B 1 525 ? 0.768 11.438 -14.305 1 25.11 525 SER B C 1
ATOM 8863 O O . SER B 1 525 ? -0.298 10.898 -14.609 1 25.11 525 SER B O 1
ATOM 8865 N N . GLY B 1 526 ? 1.447 11.094 -15.281 1 26.12 526 GLY B N 1
ATOM 8866 C CA . GLY B 1 526 ? 1.562 9.68 -15.602 1 26.12 526 GLY B CA 1
ATOM 8867 C C . GLY B 1 526 ? 2.049 8.844 -14.438 1 26.12 526 GLY B C 1
ATOM 8868 O O . GLY B 1 526 ? 3.131 9.086 -13.898 1 26.12 526 GLY B O 1
ATOM 8869 N N . ALA B 1 527 ? 1.059 8.344 -13.594 1 29.89 527 ALA B N 1
ATOM 8870 C CA . ALA B 1 527 ? 1.466 7.348 -12.609 1 29.89 527 ALA B CA 1
ATOM 8871 C C . ALA B 1 527 ? 2.34 6.27 -13.242 1 29.89 527 ALA B C 1
ATOM 8873 O O . ALA B 1 527 ? 1.833 5.352 -13.891 1 29.89 527 ALA B O 1
ATOM 8874 N N . ASP B 1 528 ? 3.342 6.555 -13.75 1 33.62 528 ASP B N 1
ATOM 8875 C CA . ASP B 1 528 ? 4.383 5.559 -13.984 1 33.62 528 ASP B CA 1
ATOM 8876 C C . ASP B 1 528 ? 4.746 4.832 -12.688 1 33.62 528 ASP B C 1
ATOM 8878 O O . ASP B 1 528 ? 5.238 5.445 -11.742 1 33.62 528 ASP B O 1
ATOM 8882 N N . GLY B 1 529 ? 4.02 3.893 -12.281 1 37.47 529 GLY B N 1
ATOM 8883 C CA . GLY B 1 529 ? 4.238 3.1 -11.086 1 37.47 529 GLY B CA 1
ATOM 8884 C C . GLY B 1 529 ? 5.707 2.881 -10.773 1 37.47 529 GLY B C 1
ATOM 8885 O O . GLY B 1 529 ? 6.07 2.578 -9.633 1 37.47 529 GLY B O 1
ATOM 8886 N N . ASP B 1 530 ? 6.523 2.398 -11.758 1 45.22 530 ASP B N 1
ATOM 8887 C CA . ASP B 1 530 ? 7.879 1.968 -11.438 1 45.22 530 ASP B CA 1
ATOM 8888 C C . ASP B 1 530 ? 8.797 3.166 -11.203 1 45.22 530 ASP B C 1
ATOM 8890 O O . ASP B 1 530 ? 10.023 3.037 -11.25 1 45.22 530 ASP B O 1
ATOM 8894 N N . ALA B 1 531 ? 8.32 4.348 -11.188 1 51.34 531 ALA B N 1
ATOM 8895 C CA . ALA B 1 531 ? 9.234 5.477 -11.039 1 51.34 531 ALA B CA 1
ATOM 8896 C C . ALA B 1 531 ? 9.703 5.609 -9.594 1 51.34 531 ALA B C 1
ATOM 8898 O O . ALA B 1 531 ? 8.922 5.438 -8.656 1 51.34 531 ALA B O 1
ATOM 8899 N N . ASN B 1 532 ? 10.961 5.445 -9.422 1 71.62 532 ASN B N 1
ATOM 8900 C CA . ASN B 1 532 ? 11.602 5.812 -8.164 1 71.62 532 ASN B CA 1
ATOM 8901 C C . ASN B 1 532 ? 10.984 7.07 -7.562 1 71.62 532 ASN B C 1
ATOM 8903 O O . ASN B 1 532 ? 11.156 8.172 -8.094 1 71.62 532 ASN B O 1
ATOM 8907 N N . PRO B 1 533 ? 10.156 6.867 -6.586 1 78.69 533 PRO B N 1
ATOM 8908 C CA . PRO B 1 533 ? 9.484 8.031 -5.996 1 78.69 533 PRO B CA 1
ATOM 8909 C C . PRO B 1 533 ? 10.453 9.141 -5.617 1 78.69 533 PRO B C 1
ATOM 8911 O O . PRO B 1 533 ? 10.07 10.32 -5.598 1 78.69 533 PRO B O 1
ATOM 8914 N N . VAL B 1 534 ? 11.656 8.812 -5.383 1 85.5 534 VAL B N 1
ATOM 8915 C CA . VAL B 1 534 ? 12.648 9.797 -4.98 1 85.5 534 VAL B CA 1
ATOM 8916 C C . VAL B 1 534 ? 13.047 10.656 -6.18 1 85.5 534 VAL B C 1
ATOM 8918 O O . VAL B 1 534 ? 13.406 11.82 -6.02 1 85.5 534 VAL B O 1
ATOM 8921 N N . ALA B 1 535 ? 12.953 10.062 -7.324 1 86.12 535 ALA B N 1
ATOM 8922 C CA . ALA B 1 535 ? 13.336 10.773 -8.539 1 86.12 535 ALA B CA 1
ATOM 8923 C C . ALA B 1 535 ? 12.43 11.984 -8.773 1 86.12 535 ALA B C 1
ATOM 8925 O O . ALA B 1 535 ? 12.883 13.008 -9.289 1 86.12 535 ALA B O 1
ATOM 8926 N N . ALA B 1 536 ? 11.281 11.898 -8.367 1 87.38 536 ALA B N 1
ATOM 8927 C CA . ALA B 1 536 ? 10.297 12.953 -8.602 1 87.38 536 ALA B CA 1
ATOM 8928 C C . ALA B 1 536 ? 10.5 14.117 -7.637 1 87.38 536 ALA B C 1
ATOM 8930 O O . ALA B 1 536 ? 9.992 15.219 -7.867 1 87.38 536 ALA B O 1
ATOM 8931 N N . LEU B 1 537 ? 11.25 13.953 -6.578 1 92.69 537 LEU B N 1
ATOM 8932 C CA . LEU B 1 537 ? 11.469 14.992 -5.578 1 92.69 537 LEU B CA 1
ATOM 8933 C C . LEU B 1 537 ? 12.445 16.047 -6.09 1 92.69 537 LEU B C 1
ATOM 8935 O O . LEU B 1 537 ? 13.43 15.719 -6.754 1 92.69 537 LEU B O 1
ATOM 8939 N N . PRO B 1 538 ? 12.156 17.266 -5.812 1 91.38 538 PRO B N 1
ATOM 8940 C CA . PRO B 1 538 ? 13.117 18.312 -6.188 1 91.38 538 PRO B CA 1
ATOM 8941 C C . PRO B 1 538 ? 14.383 18.281 -5.336 1 91.38 538 PRO B C 1
ATOM 8943 O O . PRO B 1 538 ? 14.312 18.109 -4.117 1 91.38 538 PRO B O 1
ATOM 8946 N N . GLY B 1 539 ? 15.461 18.375 -6.016 1 92.38 539 GLY B N 1
ATOM 8947 C CA . GLY B 1 539 ? 16.703 18.391 -5.27 1 92.38 539 GLY B CA 1
ATOM 8948 C C . GLY B 1 539 ? 17.922 18.062 -6.125 1 92.38 539 GLY B C 1
ATOM 8949 O O . GLY B 1 539 ? 17.797 17.938 -7.344 1 92.38 539 GLY B O 1
ATOM 8950 N N . LEU B 1 540 ? 19.078 17.984 -5.43 1 93.5 540 LEU B N 1
ATOM 8951 C CA . LEU B 1 540 ? 20.359 17.734 -6.086 1 93.5 540 LEU B CA 1
ATOM 8952 C C . LEU B 1 540 ? 20.797 16.297 -5.906 1 93.5 540 LEU B C 1
ATOM 8954 O O . LEU B 1 540 ? 20.844 15.789 -4.781 1 93.5 540 LEU B O 1
ATOM 8958 N N . VAL B 1 541 ? 21.078 15.617 -7.012 1 93.25 541 VAL B N 1
ATOM 8959 C CA . VAL B 1 541 ? 21.641 14.266 -6.957 1 93.25 541 VAL B CA 1
ATOM 8960 C C . VAL B 1 541 ? 23.156 14.336 -6.801 1 93.25 541 VAL B C 1
ATOM 8962 O O . VAL B 1 541 ? 23.828 15.055 -7.543 1 93.25 541 VAL B O 1
ATOM 8965 N N . LEU B 1 542 ? 23.641 13.656 -5.895 1 93.19 542 LEU B N 1
ATOM 8966 C CA . LEU B 1 542 ? 25.047 13.734 -5.539 1 93.19 542 LEU B CA 1
ATOM 8967 C C . LEU B 1 542 ? 25.703 12.359 -5.625 1 93.19 542 LEU B C 1
ATOM 8969 O O . LEU B 1 542 ? 25.125 11.359 -5.176 1 93.19 542 LEU B O 1
ATOM 8973 N N . ALA B 1 543 ? 26.891 12.352 -6.133 1 91.94 543 ALA B N 1
ATOM 8974 C CA . ALA B 1 543 ? 27.641 11.109 -6.305 1 91.94 543 ALA B CA 1
ATOM 8975 C C . ALA B 1 543 ? 28.156 10.586 -4.965 1 91.94 543 ALA B C 1
ATOM 8977 O O . ALA B 1 543 ? 28.266 11.344 -4 1 91.94 543 ALA B O 1
ATOM 8978 N N . PRO B 1 544 ? 28.438 9.32 -4.926 1 91.75 544 PRO B N 1
ATOM 8979 C CA . PRO B 1 544 ? 28.875 8.695 -3.678 1 91.75 544 PRO B CA 1
ATOM 8980 C C . PRO B 1 544 ? 30.125 9.352 -3.105 1 91.75 544 PRO B C 1
ATOM 8982 O O . PRO B 1 544 ? 30.281 9.461 -1.885 1 91.75 544 PRO B O 1
ATOM 8985 N N . GLY B 1 545 ? 31 9.805 -3.971 1 91.94 545 GLY B N 1
ATOM 8986 C CA . GLY B 1 545 ? 32.281 10.367 -3.529 1 91.94 545 GLY B CA 1
ATOM 8987 C C . GLY B 1 545 ? 32.125 11.672 -2.781 1 91.94 545 GLY B C 1
ATOM 8988 O O . GLY B 1 545 ? 33.031 12.102 -2.072 1 91.94 545 GLY B O 1
ATOM 8989 N N . VAL B 1 546 ? 30.953 12.336 -2.867 1 94.38 546 VAL B N 1
ATOM 8990 C CA . VAL B 1 546 ? 30.797 13.656 -2.264 1 94.38 546 VAL B CA 1
ATOM 8991 C C . VAL B 1 546 ? 29.938 13.547 -1.003 1 94.38 546 VAL B C 1
ATOM 8993 O O . VAL B 1 546 ? 29.75 14.531 -0.285 1 94.38 546 VAL B O 1
ATOM 8996 N N . VAL B 1 547 ? 29.469 12.422 -0.654 1 93.75 547 VAL B N 1
ATOM 8997 C CA . VAL B 1 547 ? 28.484 12.219 0.408 1 93.75 547 VAL B CA 1
ATOM 8998 C C . VAL B 1 547 ? 29.062 12.672 1.743 1 93.75 547 VAL B C 1
ATOM 9000 O O . VAL B 1 547 ? 28.406 13.367 2.518 1 93.75 547 VAL B O 1
ATOM 9003 N N . LYS B 1 548 ? 30.266 12.344 1.995 1 94.31 548 LYS B N 1
ATOM 9004 C CA . LYS B 1 548 ? 30.891 12.742 3.25 1 94.31 548 LYS B CA 1
ATOM 9005 C C . LYS B 1 548 ? 30.938 14.266 3.383 1 94.31 548 LYS B C 1
ATOM 9007 O O . LYS B 1 548 ? 30.703 14.805 4.465 1 94.31 548 LYS B O 1
ATOM 9012 N N . ALA B 1 549 ? 31.25 14.906 2.297 1 96.44 549 ALA B N 1
ATOM 9013 C CA . ALA B 1 549 ? 31.312 16.359 2.291 1 96.44 549 ALA B CA 1
ATOM 9014 C C . ALA B 1 549 ? 29.938 16.984 2.502 1 96.44 549 ALA B C 1
ATOM 9016 O O . ALA B 1 549 ? 29.797 17.969 3.232 1 96.44 549 ALA B O 1
ATOM 9017 N N . VAL B 1 550 ? 28.953 16.438 1.938 1 96.38 550 VAL B N 1
ATOM 9018 C CA . VAL B 1 550 ? 27.594 16.953 2.049 1 96.38 550 VAL B CA 1
ATOM 9019 C C . VAL B 1 550 ? 27.078 16.766 3.473 1 96.38 550 VAL B C 1
ATOM 9021 O O . VAL B 1 550 ? 26.406 17.641 4.023 1 96.38 550 VAL B O 1
ATOM 9024 N N . VAL B 1 551 ? 27.391 15.609 4.023 1 95.06 551 VAL B N 1
ATOM 9025 C CA . VAL B 1 551 ? 27 15.336 5.402 1 95.06 551 VAL B CA 1
ATOM 9026 C C . VAL B 1 551 ? 27.625 16.375 6.328 1 95.06 551 VAL B C 1
ATOM 9028 O O . VAL B 1 551 ? 26.953 16.938 7.191 1 95.06 551 VAL B O 1
ATOM 9031 N N . ALA B 1 552 ? 28.875 16.672 6.086 1 94.81 552 ALA B N 1
ATOM 9032 C CA . ALA B 1 552 ? 29.562 17.703 6.871 1 94.81 552 ALA B CA 1
ATOM 9033 C C . ALA B 1 552 ? 28.938 19.078 6.664 1 94.81 552 ALA B C 1
ATOM 9035 O O . ALA B 1 552 ? 28.734 19.812 7.625 1 94.81 552 ALA B O 1
ATOM 9036 N N . PHE B 1 553 ? 28.672 19.359 5.441 1 96.19 553 PHE B N 1
ATOM 9037 C CA . PHE B 1 553 ? 28.047 20.625 5.094 1 96.19 553 PHE B CA 1
ATOM 9038 C C . PHE B 1 553 ? 26.688 20.766 5.781 1 96.19 553 PHE B C 1
ATOM 9040 O O . PHE B 1 553 ? 26.406 21.797 6.391 1 96.19 553 PHE B O 1
ATOM 9047 N N . MET B 1 554 ? 25.828 19.703 5.766 1 95.75 554 MET B N 1
ATOM 9048 C CA . MET B 1 554 ? 24.469 19.766 6.293 1 95.75 554 MET B CA 1
ATOM 9049 C C . MET B 1 554 ? 24.484 19.812 7.816 1 95.75 554 MET B C 1
ATOM 9051 O O . MET B 1 554 ? 23.5 20.219 8.438 1 95.75 554 MET B O 1
ATOM 9055 N N . ALA B 1 555 ? 25.562 19.438 8.367 1 92.62 555 ALA B N 1
ATOM 9056 C CA . ALA B 1 555 ? 25.703 19.516 9.82 1 92.62 555 ALA B CA 1
ATOM 9057 C C . ALA B 1 555 ? 25.969 20.953 10.266 1 92.62 555 ALA B C 1
ATOM 9059 O O . ALA B 1 555 ? 25.812 21.281 11.438 1 92.62 555 ALA B O 1
ATOM 9060 N N . ALA B 1 556 ? 26.484 21.781 9.352 1 95.56 556 ALA B N 1
ATOM 9061 C CA . ALA B 1 556 ? 26.703 23.203 9.633 1 95.56 556 ALA B CA 1
ATOM 9062 C C . ALA B 1 556 ? 25.422 24 9.477 1 95.56 556 ALA B C 1
ATOM 9064 O O . ALA B 1 556 ? 25.172 24.594 8.43 1 95.56 556 ALA B O 1
ATOM 9065 N N . GLU B 1 557 ? 24.656 24.125 10.516 1 94.12 557 GLU B N 1
ATOM 9066 C CA . GLU B 1 557 ? 23.297 24.625 10.414 1 94.12 557 GLU B CA 1
ATOM 9067 C C . GLU B 1 557 ? 23.234 26.109 10.703 1 94.12 557 GLU B C 1
ATOM 9069 O O . GLU B 1 557 ? 22.141 26.703 10.711 1 94.12 557 GLU B O 1
ATOM 9074 N N . GLY B 1 558 ? 24.344 26.719 10.961 1 94.38 558 GLY B N 1
ATOM 9075 C CA . GLY B 1 558 ? 24.438 28.156 11.195 1 94.38 558 GLY B CA 1
ATOM 9076 C C . GLY B 1 558 ? 25.797 28.734 10.867 1 94.38 558 GLY B C 1
ATOM 9077 O O . GLY B 1 558 ? 26.75 28 10.656 1 94.38 558 GLY B O 1
ATOM 9078 N N . PRO B 1 559 ? 25.844 30.031 10.82 1 95.19 559 PRO B N 1
ATOM 9079 C CA . PRO B 1 559 ? 27.109 30.672 10.477 1 95.19 559 PRO B CA 1
ATOM 9080 C C . PRO B 1 559 ? 28.234 30.328 11.445 1 95.19 559 PRO B C 1
ATOM 9082 O O . PRO B 1 559 ? 29.406 30.266 11.047 1 95.19 559 PRO B O 1
ATOM 9085 N N . GLU B 1 560 ? 27.875 30.094 12.641 1 94.81 560 GLU B N 1
ATOM 9086 C CA . GLU B 1 560 ? 28.859 29.766 13.656 1 94.81 560 GLU B CA 1
ATOM 9087 C C . GLU B 1 560 ? 29.469 28.391 13.414 1 94.81 560 GLU B C 1
ATOM 9089 O O . GLU B 1 560 ? 30.578 28.109 13.875 1 94.81 560 GLU B O 1
ATOM 9094 N N . GLN B 1 561 ? 28.812 27.578 12.711 1 95 561 GLN B N 1
ATOM 9095 C CA . GLN B 1 561 ? 29.266 26.219 12.43 1 95 561 GLN B CA 1
ATOM 9096 C C . GLN B 1 561 ? 29.812 26.094 11.008 1 95 561 GLN B C 1
ATOM 9098 O O . GLN B 1 561 ? 30.094 24.984 10.539 1 95 561 GLN B O 1
ATOM 9103 N N . ALA B 1 562 ? 29.938 27.172 10.352 1 97.31 562 ALA B N 1
ATOM 9104 C CA . ALA B 1 562 ? 30.312 27.172 8.938 1 97.31 562 ALA B CA 1
ATOM 9105 C C . ALA B 1 562 ? 31.625 26.438 8.711 1 97.31 562 ALA B C 1
ATOM 9107 O O . ALA B 1 562 ? 32.531 26.484 9.555 1 97.31 562 ALA B O 1
ATOM 9108 N N . ILE B 1 563 ? 31.781 25.812 7.602 1 97.06 563 ILE B N 1
ATOM 9109 C CA . ILE B 1 563 ? 32.969 25.031 7.246 1 97.06 563 ILE B CA 1
ATOM 9110 C C . ILE B 1 563 ? 33.75 25.75 6.164 1 97.06 563 ILE B C 1
ATOM 9112 O O . ILE B 1 563 ? 33.188 26.25 5.188 1 97.06 563 ILE B O 1
ATOM 9116 N N . ALA B 1 564 ? 35 25.797 6.422 1 97.31 564 ALA B N 1
ATOM 9117 C CA . ALA B 1 564 ? 35.844 26.359 5.367 1 97.31 564 ALA B CA 1
ATOM 9118 C C . ALA B 1 564 ? 35.781 25.516 4.102 1 97.31 564 ALA B C 1
ATOM 9120 O O . ALA B 1 564 ? 35.844 24.281 4.164 1 97.31 564 ALA B O 1
ATOM 9121 N N . VAL B 1 565 ? 35.625 26.141 2.955 1 97.56 565 VAL B N 1
ATOM 9122 C CA . VAL B 1 565 ? 35.531 25.422 1.688 1 97.56 565 VAL B CA 1
ATOM 9123 C C . VAL B 1 565 ? 36.75 24.516 1.507 1 97.56 565 VAL B C 1
ATOM 9125 O O . VAL B 1 565 ? 36.594 23.375 1.076 1 97.56 565 VAL B O 1
ATOM 9128 N N . ARG B 1 566 ? 37.906 24.938 1.901 1 96.06 566 ARG B N 1
ATOM 9129 C CA . ARG B 1 566 ? 39.125 24.188 1.756 1 96.06 566 ARG B CA 1
ATOM 9130 C C . ARG B 1 566 ? 39.156 22.969 2.654 1 96.06 566 ARG B C 1
ATOM 9132 O O . ARG B 1 566 ? 39.938 22.031 2.43 1 96.06 566 ARG B O 1
ATOM 9139 N N . ASP B 1 567 ? 38.312 22.938 3.617 1 96.12 567 ASP B N 1
ATOM 9140 C CA . ASP B 1 567 ? 38.312 21.859 4.602 1 96.12 567 ASP B CA 1
ATOM 9141 C C . ASP B 1 567 ? 37.219 20.828 4.289 1 96.12 567 ASP B C 1
ATOM 9143 O O . ASP B 1 567 ? 37.062 19.859 5.027 1 96.12 567 ASP B O 1
ATOM 9147 N N . LEU B 1 568 ? 36.438 21.062 3.312 1 96.81 568 LEU B N 1
ATOM 9148 C CA . LEU B 1 568 ? 35.5 20.031 2.91 1 96.81 568 LEU B CA 1
ATOM 9149 C C . LEU B 1 568 ? 36.188 18.703 2.639 1 96.81 568 LEU B C 1
ATOM 9151 O O . LEU B 1 568 ? 37.25 18.672 2.012 1 96.81 568 LEU B O 1
ATOM 9155 N N . PRO B 1 569 ? 35.625 17.625 3.133 1 95.44 569 PRO B N 1
ATOM 9156 C CA . PRO B 1 569 ? 36.312 16.328 3.014 1 95.44 569 PRO B CA 1
ATOM 9157 C C . PRO B 1 569 ? 36.25 15.758 1.598 1 95.44 569 PRO B C 1
ATOM 9159 O O . PRO B 1 569 ? 35.625 14.719 1.371 1 95.44 569 PRO B O 1
ATOM 9162 N N . LEU B 1 570 ? 36.875 16.375 0.774 1 95.75 570 LEU B N 1
ATOM 9163 C CA . LEU B 1 570 ? 37.094 15.953 -0.609 1 95.75 570 LEU B CA 1
ATOM 9164 C C . LEU B 1 570 ? 38.562 16.031 -0.984 1 95.75 570 LEU B C 1
ATOM 9166 O O . LEU B 1 570 ? 39.281 16.875 -0.458 1 95.75 570 LEU B O 1
ATOM 9170 N N . PRO B 1 571 ? 38.969 15.211 -1.801 1 92.75 571 PRO B N 1
ATOM 9171 C CA . PRO B 1 571 ? 40.406 15.156 -2.074 1 92.75 571 PRO B CA 1
ATOM 9172 C C . PRO B 1 571 ? 40.906 16.328 -2.906 1 92.75 571 PRO B C 1
ATOM 9174 O O . PRO B 1 571 ? 41.938 16.938 -2.58 1 92.75 571 PRO B O 1
ATOM 9177 N N . ALA B 1 572 ? 40.188 16.656 -3.98 1 94.25 572 ALA B N 1
ATOM 9178 C CA . ALA B 1 572 ? 40.656 17.688 -4.914 1 94.25 572 ALA B CA 1
ATOM 9179 C C . ALA B 1 572 ? 40.062 19.047 -4.555 1 94.25 572 ALA B C 1
ATOM 9181 O O . ALA B 1 572 ? 38.906 19.156 -4.211 1 94.25 572 ALA B O 1
ATOM 9182 N N . GLU B 1 573 ? 40.906 20.078 -4.605 1 93.81 573 GLU B N 1
ATOM 9183 C CA . GLU B 1 573 ? 40.438 21.438 -4.352 1 93.81 573 GLU B CA 1
ATOM 9184 C C . GLU B 1 573 ? 39.375 21.859 -5.34 1 93.81 573 GLU B C 1
ATOM 9186 O O . GLU B 1 573 ? 38.406 22.562 -4.977 1 93.81 573 GLU B O 1
ATOM 9191 N N . SER B 1 574 ? 39.531 21.422 -6.508 1 94.19 574 SER B N 1
ATOM 9192 C CA . SER B 1 574 ? 38.531 21.734 -7.531 1 94.19 574 SER B CA 1
ATOM 9193 C C . SER B 1 574 ? 37.156 21.172 -7.152 1 94.19 574 SER B C 1
ATOM 9195 O O . SER B 1 574 ? 36.125 21.844 -7.344 1 94.19 574 SER B O 1
ATOM 9197 N N . SER B 1 575 ? 37.156 19.953 -6.586 1 95.44 575 SER B N 1
ATOM 9198 C CA . SER B 1 575 ? 35.906 19.328 -6.18 1 95.44 575 SER B CA 1
ATOM 9199 C C . SER B 1 575 ? 35.281 20.062 -5 1 95.44 575 SER B C 1
ATOM 9201 O O . SER B 1 575 ? 34.062 20.156 -4.91 1 95.44 575 SER B O 1
ATOM 9203 N N . LYS B 1 576 ? 36.125 20.531 -4.172 1 96.94 576 LYS B N 1
ATOM 9204 C CA . LYS B 1 576 ? 35.656 21.297 -3.027 1 96.94 576 LYS B CA 1
ATOM 9205 C C . LYS B 1 576 ? 34.938 22.562 -3.48 1 96.94 576 LYS B C 1
ATOM 9207 O O . LYS B 1 576 ? 33.812 22.828 -3.059 1 96.94 576 LYS B O 1
ATOM 9212 N N . MET B 1 577 ? 35.562 23.25 -4.344 1 96.19 577 MET B N 1
ATOM 9213 C CA . MET B 1 577 ? 35 24.5 -4.855 1 96.19 577 MET B CA 1
ATOM 9214 C C . MET B 1 577 ? 33.719 24.234 -5.645 1 96.19 577 MET B C 1
ATOM 9216 O O . MET B 1 577 ? 32.75 24.984 -5.523 1 96.19 577 MET B O 1
ATOM 9220 N N . GLN B 1 578 ? 33.781 23.234 -6.434 1 95.75 578 GLN B N 1
ATOM 9221 C CA . GLN B 1 578 ? 32.625 22.891 -7.254 1 95.75 578 GLN B CA 1
ATOM 9222 C C . GLN B 1 578 ? 31.406 22.578 -6.383 1 95.75 578 GLN B C 1
ATOM 9224 O O . GLN B 1 578 ? 30.297 23.031 -6.66 1 95.75 578 GLN B O 1
ATOM 9229 N N . LEU B 1 579 ? 31.625 21.766 -5.379 1 96.94 579 LEU B N 1
ATOM 9230 C CA . LEU B 1 579 ? 30.516 21.422 -4.488 1 96.94 579 LEU B CA 1
ATOM 9231 C C . LEU B 1 579 ? 29.984 22.656 -3.775 1 96.94 579 LEU B C 1
ATOM 9233 O O . LEU B 1 579 ? 28.781 22.891 -3.754 1 96.94 579 LEU B O 1
ATOM 9237 N N . ALA B 1 580 ? 30.859 23.422 -3.221 1 97.44 580 ALA B N 1
ATOM 9238 C CA . ALA B 1 580 ? 30.453 24.625 -2.498 1 97.44 580 ALA B CA 1
ATOM 9239 C C . ALA B 1 580 ? 29.656 25.562 -3.398 1 97.44 580 ALA B C 1
ATOM 9241 O O . ALA B 1 580 ? 28.609 26.078 -2.996 1 97.44 580 ALA B O 1
ATOM 9242 N N . PHE B 1 581 ? 30.141 25.75 -4.559 1 96.56 581 PHE B N 1
ATOM 9243 C CA . PHE B 1 581 ? 29.469 26.641 -5.5 1 96.56 581 PHE B CA 1
ATOM 9244 C C . PHE B 1 581 ? 28.109 26.078 -5.914 1 96.56 581 PHE B C 1
ATOM 9246 O O . PHE B 1 581 ? 27.141 26.828 -6.016 1 96.56 581 PHE B O 1
ATOM 9253 N N . ALA B 1 582 ? 28.078 24.812 -6.207 1 95.81 582 ALA B N 1
ATOM 9254 C CA . ALA B 1 582 ? 26.828 24.203 -6.613 1 95.81 582 ALA B CA 1
ATOM 9255 C C . ALA B 1 582 ? 25.75 24.359 -5.539 1 95.81 582 ALA B C 1
ATOM 9257 O O . ALA B 1 582 ? 24.625 24.734 -5.836 1 95.81 582 ALA B O 1
ATOM 9258 N N . LEU B 1 583 ? 26.109 24.078 -4.305 1 97.31 583 LEU B N 1
ATOM 9259 C CA . LEU B 1 583 ? 25.188 24.219 -3.188 1 97.31 583 LEU B CA 1
ATOM 9260 C C . LEU B 1 583 ? 24.719 25.656 -3.043 1 97.31 583 LEU B C 1
ATOM 9262 O O . LEU B 1 583 ? 23.547 25.922 -2.791 1 97.31 583 LEU B O 1
ATOM 9266 N N . TRP B 1 584 ? 25.641 26.547 -3.227 1 97.19 584 TRP B N 1
ATOM 9267 C CA . TRP B 1 584 ? 25.328 27.969 -3.146 1 97.19 584 TRP B CA 1
ATOM 9268 C C . TRP B 1 584 ? 24.438 28.406 -4.301 1 97.19 584 TRP B C 1
ATOM 9270 O O . TRP B 1 584 ? 23.438 29.109 -4.094 1 97.19 584 TRP B O 1
ATOM 9280 N N . ALA B 1 585 ? 24.781 28.016 -5.52 1 95.75 585 ALA B N 1
ATOM 9281 C CA . ALA B 1 585 ? 24.031 28.391 -6.723 1 95.75 585 ALA B CA 1
ATOM 9282 C C . ALA B 1 585 ? 22.578 27.906 -6.641 1 95.75 585 ALA B C 1
ATOM 9284 O O . ALA B 1 585 ? 21.672 28.578 -7.129 1 95.75 585 ALA B O 1
ATOM 9285 N N . GLU B 1 586 ? 22.391 26.797 -5.969 1 94.75 586 GLU B N 1
ATOM 9286 C CA . GLU B 1 586 ? 21.047 26.234 -5.824 1 94.75 586 GLU B CA 1
ATOM 9287 C C . GLU B 1 586 ? 20.297 26.875 -4.652 1 94.75 586 GLU B C 1
ATOM 9289 O O . GLU B 1 586 ? 19.156 26.516 -4.367 1 94.75 586 GLU B O 1
ATOM 9294 N N . GLY B 1 587 ? 20.953 27.719 -3.988 1 95.44 587 GLY B N 1
ATOM 9295 C CA . GLY B 1 587 ? 20.328 28.422 -2.883 1 95.44 587 GLY B CA 1
ATOM 9296 C C . GLY B 1 587 ? 20.375 27.656 -1.579 1 95.44 587 GLY B C 1
ATOM 9297 O O . GLY B 1 587 ? 19.688 28.016 -0.618 1 95.44 587 GLY B O 1
ATOM 9298 N N . LEU B 1 588 ? 21.141 26.625 -1.472 1 97.44 588 LEU B N 1
ATOM 9299 C CA . LEU B 1 588 ? 21.156 25.734 -0.312 1 97.44 588 LEU B CA 1
ATOM 9300 C C . LEU B 1 588 ? 22.188 26.203 0.71 1 97.44 588 LEU B C 1
ATOM 9302 O O . LEU B 1 588 ? 22.047 25.938 1.906 1 97.44 588 LEU B O 1
ATOM 9306 N N . ALA B 1 589 ? 23.188 26.906 0.256 1 97.94 589 ALA B N 1
ATOM 9307 C CA . ALA B 1 589 ? 24.297 27.312 1.11 1 97.94 589 ALA B CA 1
ATOM 9308 C C . ALA B 1 589 ? 24.359 28.828 1.242 1 97.94 589 ALA B C 1
ATOM 9310 O O . ALA B 1 589 ? 23.875 29.562 0.369 1 97.94 589 ALA B O 1
ATOM 9311 N N . ALA B 1 590 ? 24.906 29.25 2.383 1 98 590 ALA B N 1
ATOM 9312 C CA . ALA B 1 590 ? 25.266 30.641 2.604 1 98 590 ALA B CA 1
ATOM 9313 C C . ALA B 1 590 ? 26.766 30.797 2.867 1 98 590 ALA B C 1
ATOM 9315 O O . ALA B 1 590 ? 27.406 29.875 3.375 1 98 590 ALA B O 1
ATOM 9316 N N . THR B 1 591 ? 27.25 31.922 2.523 1 97.81 591 THR B N 1
ATOM 9317 C CA . THR B 1 591 ? 28.703 32.156 2.609 1 97.81 591 THR B CA 1
ATOM 9318 C C . THR B 1 591 ? 29.031 33.062 3.768 1 97.81 591 THR B C 1
ATOM 9320 O O . THR B 1 591 ? 28.344 34.094 3.979 1 97.81 591 THR B O 1
ATOM 9323 N N . VAL B 1 592 ? 29.984 32.688 4.562 1 97.06 592 VAL B N 1
ATOM 9324 C CA . VAL B 1 592 ? 30.688 33.594 5.457 1 97.06 592 VAL B CA 1
ATOM 9325 C C . VAL B 1 592 ? 31.984 34.062 4.805 1 97.06 592 VAL B C 1
ATOM 9327 O O . VAL B 1 592 ? 32.969 33.312 4.777 1 97.06 592 VAL B O 1
ATOM 9330 N N . PRO B 1 593 ? 31.906 35.219 4.359 1 94.69 593 PRO B N 1
ATOM 9331 C CA . PRO B 1 593 ? 33.062 35.656 3.6 1 94.69 593 PRO B CA 1
ATOM 9332 C C . PRO B 1 593 ? 34.312 35.812 4.465 1 94.69 593 PRO B C 1
ATOM 9334 O O . PRO B 1 593 ? 34.219 36.219 5.633 1 94.69 593 PRO B O 1
ATOM 9337 N N . SER B 1 594 ? 35.438 35.531 3.867 1 90.25 594 SER B N 1
ATOM 9338 C CA . SER B 1 594 ? 36.719 35.781 4.512 1 90.25 594 SER B CA 1
ATOM 9339 C C . SER B 1 594 ? 37.031 37.25 4.617 1 90.25 594 SER B C 1
ATOM 9341 O O . SER B 1 594 ? 36.375 38.094 3.988 1 90.25 594 SER B O 1
ATOM 9343 N N . ALA B 1 595 ? 38.094 37.594 5.5 1 85.06 595 ALA B N 1
ATOM 9344 C CA . ALA B 1 595 ? 38.5 38.969 5.621 1 85.06 595 ALA B CA 1
ATOM 9345 C C . ALA B 1 595 ? 38.906 39.562 4.262 1 85.06 595 ALA B C 1
ATOM 9347 O O . ALA B 1 595 ? 38.562 40.688 3.957 1 85.06 595 ALA B O 1
ATOM 9348 N N . ALA B 1 596 ? 39.531 38.812 3.479 1 73.69 596 ALA B N 1
ATOM 9349 C CA . ALA B 1 596 ? 39.969 39.219 2.152 1 73.69 596 ALA B CA 1
ATOM 9350 C C . ALA B 1 596 ? 38.781 39.531 1.252 1 73.69 596 ALA B C 1
ATOM 9352 O O . ALA B 1 596 ? 38.781 40.531 0.547 1 73.69 596 ALA B O 1
ATOM 9353 N N . GLN B 1 597 ? 37.844 38.75 1.309 1 77.12 597 GLN B N 1
ATOM 9354 C CA . GLN B 1 597 ? 36.656 38.938 0.464 1 77.12 597 GLN B CA 1
ATOM 9355 C C . GLN B 1 597 ? 35.812 40.125 0.927 1 77.12 597 GLN B C 1
ATOM 9357 O O . GLN B 1 597 ? 35.25 40.844 0.106 1 77.12 597 GLN B O 1
ATOM 9362 N N . ARG B 1 598 ? 35.75 40.406 2.182 1 79 598 ARG B N 1
ATOM 9363 C CA . ARG B 1 598 ? 35 41.562 2.725 1 79 598 ARG B CA 1
ATOM 9364 C C . ARG B 1 598 ? 35.625 42.875 2.252 1 79 598 ARG B C 1
ATOM 9366 O O . ARG B 1 598 ? 34.875 43.812 1.924 1 79 598 ARG B O 1
ATOM 9373 N N . GLN B 1 599 ? 36.969 42.812 2.205 1 74.75 599 GLN B N 1
ATOM 9374 C CA . GLN B 1 599 ? 37.688 44 1.745 1 74.75 599 GLN B CA 1
ATOM 9375 C C . GLN B 1 599 ? 37.406 44.25 0.264 1 74.75 599 GLN B C 1
ATOM 9377 O O . GLN B 1 599 ? 37.219 45.406 -0.147 1 74.75 599 GLN B O 1
ATOM 9382 N N . GLN B 1 600 ? 37.375 43.219 -0.489 1 71.19 600 GLN B N 1
ATOM 9383 C CA . GLN B 1 600 ? 37.156 43.344 -1.921 1 71.19 600 GLN B CA 1
ATOM 9384 C C . GLN B 1 600 ? 35.719 43.844 -2.195 1 71.19 600 GLN B C 1
ATOM 9386 O O . GLN B 1 600 ? 35.531 44.656 -3.102 1 71.19 600 GLN B O 1
ATOM 9391 N N . GLN B 1 601 ? 34.812 43.5 -1.476 1 71.06 601 GLN B N 1
ATOM 9392 C CA . GLN B 1 601 ? 33.438 43.906 -1.646 1 71.06 601 GLN B CA 1
ATOM 9393 C C . GLN B 1 601 ? 33.25 45.375 -1.249 1 71.06 601 GLN B C 1
ATOM 9395 O O . GLN B 1 601 ? 32.5 46.125 -1.886 1 71.06 601 GLN B O 1
ATOM 9400 N N . LYS B 1 602 ? 33.969 45.875 -0.171 1 71.19 602 LYS B N 1
ATOM 9401 C CA . LYS B 1 602 ? 33.938 47.281 0.263 1 71.19 602 LYS B CA 1
ATOM 9402 C C . LYS B 1 602 ? 34.594 48.188 -0.783 1 71.19 602 LYS B C 1
ATOM 9404 O O . LYS B 1 602 ? 34.062 49.281 -1.052 1 71.19 602 LYS B O 1
ATOM 9409 N N . GLU B 1 603 ? 35.594 47.75 -1.409 1 68.31 603 GLU B N 1
ATOM 9410 C CA . GLU B 1 603 ? 36.281 48.5 -2.439 1 68.31 603 GLU B CA 1
ATOM 9411 C C . GLU B 1 603 ? 35.438 48.625 -3.699 1 68.31 603 GLU B C 1
ATOM 9413 O O . GLU B 1 603 ? 35.375 49.688 -4.324 1 68.31 603 GLU B O 1
ATOM 9418 N N . LYS B 1 604 ? 34.781 47.562 -3.977 1 64.38 604 LYS B N 1
ATOM 9419 C CA . LYS B 1 604 ? 33.906 47.594 -5.137 1 64.38 604 LYS B CA 1
ATOM 9420 C C . LYS B 1 604 ? 32.75 48.531 -4.902 1 64.38 604 LYS B C 1
ATOM 9422 O O . LYS B 1 604 ? 32.281 49.219 -5.824 1 64.38 604 LYS B O 1
ATOM 9427 N N . HIS B 1 605 ? 32.219 48.562 -3.721 1 65.25 605 HIS B N 1
ATOM 9428 C CA . HIS B 1 605 ? 31.109 49.469 -3.361 1 65.25 605 HIS B CA 1
ATOM 9429 C C . HIS B 1 605 ? 31.578 50.906 -3.316 1 65.25 605 HIS B C 1
ATOM 9431 O O . HIS B 1 605 ? 30.844 51.812 -3.717 1 65.25 605 HIS B O 1
ATOM 9437 N N . GLU B 1 606 ? 32.812 51.281 -2.891 1 61.31 606 GLU B N 1
ATOM 9438 C CA . GLU B 1 606 ? 33.375 52.625 -2.844 1 61.31 606 GLU B CA 1
ATOM 9439 C C . GLU B 1 606 ? 33.781 53.094 -4.238 1 61.31 606 GLU B C 1
ATOM 9441 O O . GLU B 1 606 ? 33.594 54.281 -4.566 1 61.31 606 GLU B O 1
ATOM 9446 N N . ASN B 1 607 ? 34.344 52.25 -4.945 1 58.22 607 ASN B N 1
ATOM 9447 C CA . ASN B 1 607 ? 34.719 52.625 -6.301 1 58.22 607 ASN B CA 1
ATOM 9448 C C . ASN B 1 607 ? 33.5 52.75 -7.211 1 58.22 607 ASN B C 1
ATOM 9450 O O . ASN B 1 607 ? 33.562 53.406 -8.258 1 58.22 607 ASN B O 1
ATOM 9454 N N . GLY B 1 608 ? 32.5 52.031 -6.855 1 55 608 GLY B N 1
ATOM 9455 C CA . GLY B 1 608 ? 31.266 52.156 -7.617 1 55 608 GLY B CA 1
ATOM 9456 C C . GLY B 1 608 ? 30.531 53.438 -7.32 1 55 608 GLY B C 1
ATOM 9457 O O . GLY B 1 608 ? 29.797 53.969 -8.172 1 55 608 GLY B O 1
ATOM 9458 N N . SER B 1 609 ? 30.719 54.062 -6.102 1 48.97 609 SER B N 1
ATOM 9459 C CA . SER B 1 609 ? 30.078 55.312 -5.758 1 48.97 609 SER B CA 1
ATOM 9460 C C . SER B 1 609 ? 30.906 56.5 -6.266 1 48.97 609 SER B C 1
ATOM 9462 O O . SER B 1 609 ? 30.375 57.625 -6.402 1 48.97 609 SER B O 1
ATOM 9464 N N . GLY B 1 610 ? 32.219 56.375 -6.473 1 43.56 610 GLY B N 1
ATOM 9465 C CA . GLY B 1 610 ? 33.062 57.5 -6.84 1 43.56 610 GLY B CA 1
ATOM 9466 C C . GLY B 1 610 ? 32.906 57.938 -8.289 1 43.56 610 GLY B C 1
ATOM 9467 O O . GLY B 1 610 ? 33.312 59.031 -8.672 1 43.56 610 GLY B O 1
ATOM 9468 N N . LYS B 1 611 ? 32.812 56.969 -9.125 1 42 611 LYS B N 1
ATOM 9469 C CA . LYS B 1 611 ? 32.906 57.375 -10.523 1 42 611 LYS B CA 1
ATOM 9470 C C . LYS B 1 611 ? 31.672 58.125 -10.977 1 42 611 LYS B C 1
ATOM 9472 O O . LYS B 1 611 ? 31.562 58.531 -12.133 1 42 611 LYS B O 1
ATOM 9477 N N . GLN B 1 612 ? 30.656 58.125 -10.086 1 35.47 612 GLN B N 1
ATOM 9478 C CA . GLN B 1 612 ? 29.516 58.75 -10.75 1 35.47 612 GLN B CA 1
ATOM 9479 C C . GLN B 1 612 ? 29.719 60.25 -10.883 1 35.47 612 GLN B C 1
ATOM 9481 O O . GLN B 1 612 ? 28.859 60.938 -11.414 1 35.47 612 GLN B O 1
ATOM 9486 N N . LYS B 1 613 ? 30.797 60.812 -10.172 1 34.72 613 LYS B N 1
ATOM 9487 C CA . LYS B 1 613 ? 30.594 62.25 -10.172 1 34.72 613 LYS B CA 1
ATOM 9488 C C . LYS B 1 613 ? 31.047 62.875 -11.5 1 34.72 613 LYS B C 1
ATOM 9490 O O . LYS B 1 613 ? 30.703 64 -11.812 1 34.72 613 LYS B O 1
ATOM 9495 N N . GLN B 1 614 ? 32.094 62.438 -11.969 1 29.05 614 GLN B N 1
ATOM 9496 C CA . GLN B 1 614 ? 32.812 63.531 -12.656 1 29.05 614 GLN B CA 1
ATOM 9497 C C . GLN B 1 614 ? 32.312 63.656 -14.102 1 29.05 614 GLN B C 1
ATOM 9499 O O . GLN B 1 614 ? 32.875 64.438 -14.875 1 29.05 614 GLN B O 1
ATOM 9504 N N . HIS B 1 615 ? 31.625 62.688 -14.641 1 29.66 615 HIS B N 1
ATOM 9505 C CA . HIS B 1 615 ? 31.609 62.812 -16.094 1 29.66 615 HIS B CA 1
ATOM 9506 C C . HIS B 1 615 ? 30.844 64.062 -16.547 1 29.66 615 HIS B C 1
ATOM 9508 O O . HIS B 1 615 ? 29.625 64.125 -16.438 1 29.66 615 HIS B O 1
ATOM 9514 N N . GLY B 1 616 ? 31.438 65.25 -16.406 1 23.92 616 GLY B N 1
ATOM 9515 C CA . GLY B 1 616 ? 31 66.5 -16.984 1 23.92 616 GLY B CA 1
ATOM 9516 C C . GLY B 1 616 ? 30.672 66.375 -18.469 1 23.92 616 GLY B C 1
ATOM 9517 O O . GLY B 1 616 ? 31.109 65.5 -19.141 1 23.92 616 GLY B O 1
ATOM 9518 N N . ASP B 1 617 ? 29.828 67.375 -18.953 1 25.45 617 ASP B N 1
ATOM 9519 C CA . ASP B 1 617 ? 28.969 67.5 -20.125 1 25.45 617 ASP B CA 1
ATOM 9520 C C . ASP B 1 617 ? 29.797 67.625 -21.406 1 25.45 617 ASP B C 1
ATOM 9522 O O . ASP B 1 617 ? 30.062 68.75 -21.844 1 25.45 617 ASP B O 1
ATOM 9526 N N . LYS B 1 618 ? 31.031 67.188 -21.5 1 22.77 618 LYS B N 1
ATOM 9527 C CA . LYS B 1 618 ? 31.562 67.75 -22.75 1 22.77 618 LYS B CA 1
ATOM 9528 C C . LYS B 1 618 ? 30.688 67.375 -23.938 1 22.77 618 LYS B C 1
ATOM 9530 O O . LYS B 1 618 ? 30.359 66.188 -24.141 1 22.77 618 LYS B O 1
ATOM 9535 N N . LYS B 1 619 ? 30.047 68.438 -24.578 1 23.3 619 LYS B N 1
ATOM 9536 C CA . LYS B 1 619 ? 29.156 68.562 -25.719 1 23.3 619 LYS B CA 1
ATOM 9537 C C . LYS B 1 619 ? 29.812 68.062 -27 1 23.3 619 LYS B C 1
ATOM 9539 O O . LYS B 1 619 ? 29.469 68.5 -28.094 1 23.3 619 LYS B O 1
ATOM 9544 N N . SER B 1 620 ? 30.609 66.938 -26.906 1 18.19 620 SER B N 1
ATOM 9545 C CA . SER B 1 620 ? 31.281 66.75 -28.188 1 18.19 620 SER B CA 1
ATOM 9546 C C . SER B 1 620 ? 30.281 66.625 -29.328 1 18.19 620 SER B C 1
ATOM 9548 O O . SER B 1 620 ? 29.094 66.312 -29.094 1 18.19 620 SER B O 1
ATOM 9550 N N . LYS B 1 621 ? 30.875 66.188 -30.531 1 19.09 621 LYS B N 1
ATOM 9551 C CA . LYS B 1 621 ? 31.031 66.375 -31.969 1 19.09 621 LYS B CA 1
ATOM 9552 C C . LYS B 1 621 ? 30.047 65.5 -32.75 1 19.09 621 LYS B C 1
ATOM 9554 O O . LYS B 1 621 ? 30.172 64.25 -32.719 1 19.09 621 LYS B O 1
ATOM 9559 N N . ARG B 1 622 ? 28.797 65.938 -32.875 1 19.83 622 ARG B N 1
ATOM 9560 C CA . ARG B 1 622 ? 27.812 65.062 -33.5 1 19.83 622 ARG B CA 1
ATOM 9561 C C . ARG B 1 622 ? 28.234 64.75 -34.906 1 19.83 622 ARG B C 1
ATOM 9563 O O . ARG B 1 622 ? 28.266 65.625 -35.781 1 19.83 622 ARG B O 1
ATOM 9570 N N . PRO B 1 623 ? 29.422 64 -35.156 1 17.98 623 PRO B N 1
ATOM 9571 C CA . PRO B 1 623 ? 29.625 63.969 -36.594 1 17.98 623 PRO B CA 1
ATOM 9572 C C . PRO B 1 623 ? 28.391 63.469 -37.344 1 17.98 623 PRO B C 1
ATOM 9574 O O . PRO B 1 623 ? 27.547 62.781 -36.75 1 17.98 623 PRO B O 1
ATOM 9577 N N . ALA B 1 624 ? 28.391 64.125 -38.5 1 16.64 624 ALA B N 1
ATOM 9578 C CA . ALA B 1 624 ? 27.406 64.25 -39.562 1 16.64 624 ALA B CA 1
ATOM 9579 C C . ALA B 1 624 ? 26.906 62.906 -40.062 1 16.64 624 ALA B C 1
ATOM 9581 O O . ALA B 1 624 ? 27.516 61.875 -39.75 1 16.64 624 ALA B O 1
ATOM 9582 N N . ASP B 1 625 ? 26.469 62.938 -41.312 1 15.52 625 ASP B N 1
ATOM 9583 C CA . ASP B 1 625 ? 25.312 62.5 -42.125 1 15.52 625 ASP B CA 1
ATOM 9584 C C . ASP B 1 625 ? 25.531 61.094 -42.656 1 15.52 625 ASP B C 1
ATOM 9586 O O . ASP B 1 625 ? 26.5 60.844 -43.375 1 15.52 625 ASP B O 1
ATOM 9590 N N . ALA B 1 626 ? 25.328 60.062 -41.906 1 17.38 626 ALA B N 1
ATOM 9591 C CA . ALA B 1 626 ? 25.234 58.719 -42.438 1 17.38 626 ALA B CA 1
ATOM 9592 C C . ALA B 1 626 ? 24.266 58.656 -43.625 1 17.38 626 ALA B C 1
ATOM 9594 O O . ALA B 1 626 ? 23.062 58.812 -43.438 1 17.38 626 ALA B O 1
ATOM 9595 N N . GLY B 1 627 ? 24.781 59.062 -44.719 1 15.02 627 GLY B N 1
ATOM 9596 C CA . GLY B 1 627 ? 23.844 59.062 -45.844 1 15.02 627 GLY B CA 1
ATOM 9597 C C . GLY B 1 627 ? 23.062 57.75 -45.969 1 15.02 627 GLY B C 1
ATOM 9598 O O . GLY B 1 627 ? 23.422 56.75 -45.344 1 15.02 627 GLY B O 1
ATOM 9599 N N . ALA B 1 628 ? 22.344 57.625 -47.188 1 15 628 ALA B N 1
ATOM 9600 C CA . ALA B 1 628 ? 21.016 57.25 -47.656 1 15 628 ALA B CA 1
ATOM 9601 C C . ALA B 1 628 ? 20.906 55.75 -47.906 1 15 628 ALA B C 1
ATOM 9603 O O . ALA B 1 628 ? 19.891 55.156 -47.562 1 15 628 ALA B O 1
ATOM 9604 N N . ALA B 1 629 ? 21.75 55.094 -48.844 1 14.97 629 ALA B N 1
ATOM 9605 C CA . ALA B 1 629 ? 21.031 54.781 -50.062 1 14.97 629 ALA B CA 1
ATOM 9606 C C . ALA B 1 629 ? 20.141 53.562 -49.875 1 14.97 629 ALA B C 1
ATOM 9608 O O . ALA B 1 629 ? 20.359 52.75 -48.969 1 14.97 629 ALA B O 1
ATOM 9609 N N . ALA B 1 630 ? 19.531 53 -51.125 1 15.45 630 ALA B N 1
ATOM 9610 C CA . ALA B 1 630 ? 18.297 52.625 -51.781 1 15.45 630 ALA B CA 1
ATOM 9611 C C . ALA B 1 630 ? 17.969 51.156 -51.562 1 15.45 630 ALA B C 1
ATOM 9613 O O . ALA B 1 630 ? 18.828 50.375 -51.156 1 15.45 630 ALA B O 1
ATOM 9614 N N . GLY B 1 631 ? 17.016 50.625 -52.375 1 14.83 631 GLY B N 1
ATOM 9615 C CA . GLY B 1 631 ? 15.703 50.031 -52.5 1 14.83 631 GLY B CA 1
ATOM 9616 C C . GLY B 1 631 ? 15.742 48.5 -52.562 1 14.83 631 GLY B C 1
ATOM 9617 O O . GLY B 1 631 ? 15.039 47.812 -51.844 1 14.83 631 GLY B O 1
ATOM 9618 N N . GLU B 1 632 ? 16.047 47.969 -53.844 1 14.49 632 GLU B N 1
ATOM 9619 C CA . GLU B 1 632 ? 15 47.312 -54.625 1 14.49 632 GLU B CA 1
ATOM 9620 C C . GLU B 1 632 ? 14.891 45.844 -54.312 1 14.49 632 GLU B C 1
ATOM 9622 O O . GLU B 1 632 ? 13.797 45.344 -54.031 1 14.49 632 GLU B O 1
ATOM 9627 N N . GLU B 1 633 ? 15.672 44.938 -55.031 1 15.23 633 GLU B N 1
ATOM 9628 C CA . GLU B 1 633 ? 15.047 44.125 -56.062 1 15.23 633 GLU B CA 1
ATOM 9629 C C . GLU B 1 633 ? 14.539 42.812 -55.5 1 15.23 633 GLU B C 1
ATOM 9631 O O . GLU B 1 633 ? 15 42.375 -54.438 1 15.23 633 GLU B O 1
ATOM 9636 N N . THR B 1 634 ? 13.969 41.938 -56.406 1 14.89 634 THR B N 1
ATOM 9637 C CA . THR B 1 634 ? 12.852 41.125 -56.875 1 14.89 634 THR B CA 1
ATOM 9638 C C . THR B 1 634 ? 12.984 39.688 -56.406 1 14.89 634 THR B C 1
ATOM 9640 O O . THR B 1 634 ? 12.055 39.125 -55.844 1 14.89 634 THR B O 1
ATOM 9643 N N . ALA B 1 635 ? 13.609 38.844 -57.344 1 15.3 635 ALA B N 1
ATOM 9644 C CA . ALA B 1 635 ? 12.914 37.781 -58.094 1 15.3 635 ALA B CA 1
ATOM 9645 C C . ALA B 1 635 ? 12.836 36.5 -57.281 1 15.3 635 ALA B C 1
ATOM 9647 O O . ALA B 1 635 ? 13.602 36.312 -56.312 1 15.3 635 ALA B O 1
ATOM 9648 N N . THR B 1 636 ? 12.477 35.312 -57.906 1 15.21 636 THR B N 1
ATOM 9649 C CA . THR B 1 636 ? 11.492 34.312 -58.281 1 15.21 636 THR B CA 1
ATOM 9650 C C . THR B 1 636 ? 11.977 32.906 -57.906 1 15.21 636 THR B C 1
ATOM 9652 O O . THR B 1 636 ? 11.172 31.984 -57.75 1 15.21 636 THR B O 1
ATOM 9655 N N . SER B 1 637 ? 13.312 32.562 -57.75 1 14.17 637 SER B N 1
ATOM 9656 C CA . SER B 1 637 ? 13.492 31.375 -58.562 1 14.17 637 SER B CA 1
ATOM 9657 C C . SER B 1 637 ? 12.727 30.188 -58 1 14.17 637 SER B C 1
ATOM 9659 O O . SER B 1 637 ? 12.391 30.156 -56.812 1 14.17 637 SER B O 1
ATOM 9661 N N . THR B 1 638 ? 12.977 28.906 -58.688 1 15.48 638 THR B N 1
ATOM 9662 C CA . THR B 1 638 ? 12.375 27.812 -59.469 1 15.48 638 THR B CA 1
ATOM 9663 C C . THR B 1 638 ? 12.172 26.578 -58.594 1 15.48 638 THR B C 1
ATOM 9665 O O . THR B 1 638 ? 11.125 25.938 -58.656 1 15.48 638 THR B O 1
ATOM 9668 N N . GLY B 1 639 ? 13.219 26.031 -57.906 1 15.2 639 GLY B N 1
ATOM 9669 C CA . GLY B 1 639 ? 13.398 24.656 -58.312 1 15.2 639 GLY B CA 1
ATOM 9670 C C . GLY B 1 639 ? 12.414 23.688 -57.688 1 15.2 639 GLY B C 1
ATOM 9671 O O . GLY B 1 639 ? 11.969 23.906 -56.562 1 15.2 639 GLY B O 1
ATOM 9672 N N . LYS B 1 640 ? 11.961 22.672 -58.5 1 16.94 640 LYS B N 1
ATOM 9673 C CA . LYS B 1 640 ? 10.984 21.609 -58.781 1 16.94 640 LYS B CA 1
ATOM 9674 C C . LYS B 1 640 ? 11.094 20.5 -57.719 1 16.94 640 LYS B C 1
ATOM 9676 O O . LYS B 1 640 ? 12.141 20.344 -57.094 1 16.94 640 LYS B O 1
ATOM 9681 N N . ALA B 1 641 ? 10.219 19.328 -57.938 1 17.05 641 ALA B N 1
ATOM 9682 C CA . ALA B 1 641 ? 9.305 18.328 -57.406 1 17.05 641 ALA B CA 1
ATOM 9683 C C . ALA B 1 641 ? 10.031 17.016 -57.125 1 17.05 641 ALA B C 1
ATOM 9685 O O . ALA B 1 641 ? 9.555 16.172 -56.375 1 17.05 641 ALA B O 1
ATOM 9686 N N . ARG B 1 642 ? 11.227 16.391 -57.656 1 16.16 642 ARG B N 1
ATOM 9687 C CA . ARG B 1 642 ? 11.125 15.047 -58.219 1 16.16 642 ARG B CA 1
ATOM 9688 C C . ARG B 1 642 ? 10.945 14.008 -57.125 1 16.16 642 ARG B C 1
ATOM 9690 O O . ARG B 1 642 ? 11.352 14.227 -55.969 1 16.16 642 ARG B O 1
ATOM 9697 N N . PRO B 1 643 ? 10.609 12.469 -57.594 1 18.61 643 PRO B N 1
ATOM 9698 C CA . PRO B 1 643 ? 9.852 11.219 -57.5 1 18.61 643 PRO B CA 1
ATOM 9699 C C . PRO B 1 643 ? 10.609 10.125 -56.75 1 18.61 643 PRO B C 1
ATOM 9701 O O . PRO B 1 643 ? 9.992 9.305 -56.062 1 18.61 643 PRO B O 1
ATOM 9704 N N . SER B 1 644 ? 11.93 9.961 -56.719 1 16.06 644 SER B N 1
ATOM 9705 C CA . SER B 1 644 ? 12.492 8.711 -57.188 1 16.06 644 SER B CA 1
ATOM 9706 C C . SER B 1 644 ? 12.336 7.594 -56.156 1 16.06 644 SER B C 1
ATOM 9708 O O . SER B 1 644 ? 12.25 7.859 -54.969 1 16.06 644 SER B O 1
ATOM 9710 N N . LYS B 1 645 ? 12.695 6.195 -56.719 1 17.23 645 LYS B N 1
ATOM 9711 C CA . LYS B 1 645 ? 12.523 4.746 -56.719 1 17.23 645 LYS B CA 1
ATOM 9712 C C . LYS B 1 645 ? 13.25 4.09 -55.562 1 17.23 645 LYS B C 1
ATOM 9714 O O . LYS B 1 645 ? 12.664 3.279 -54.844 1 17.23 645 LYS B O 1
ATOM 9719 N N . LYS B 1 646 ? 14.672 3.748 -55.75 1 18.14 646 LYS B N 1
ATOM 9720 C CA . LYS B 1 646 ? 15.141 2.412 -56.125 1 18.14 646 LYS B CA 1
ATOM 9721 C C . LYS B 1 646 ? 15.344 1.546 -54.875 1 18.14 646 LYS B C 1
ATOM 9723 O O . LYS B 1 646 ? 15.758 2.043 -53.844 1 18.14 646 LYS B O 1
ATOM 9728 N N . ALA B 1 647 ? 15.305 0.024 -55.25 1 18.67 647 ALA B N 1
ATOM 9729 C CA . ALA B 1 647 ? 15.102 -1.396 -54.969 1 18.67 647 ALA B CA 1
ATOM 9730 C C . ALA B 1 647 ? 16.281 -1.983 -54.219 1 18.67 647 ALA B C 1
ATOM 9732 O O . ALA B 1 647 ? 16.109 -2.809 -53.312 1 18.67 647 ALA B O 1
ATOM 9733 N N . LYS B 1 648 ? 17.469 -2.082 -55.031 1 17.77 648 LYS B N 1
ATOM 9734 C CA . LYS B 1 648 ? 18.188 -3.354 -55.094 1 17.77 648 LYS B CA 1
ATOM 9735 C C . LYS B 1 648 ? 18.656 -3.781 -53.688 1 17.77 648 LYS B C 1
ATOM 9737 O O . LYS B 1 648 ? 18.453 -4.926 -53.281 1 17.77 648 LYS B O 1
ATOM 9742 N N . ALA B 1 649 ? 20.062 -3.535 -53.625 1 18.14 649 ALA B N 1
ATOM 9743 C CA . ALA B 1 649 ? 21.062 -4.488 -53.125 1 18.14 649 ALA B CA 1
ATOM 9744 C C . ALA B 1 649 ? 20.891 -4.723 -51.625 1 18.14 649 ALA B C 1
ATOM 9746 O O . ALA B 1 649 ? 20.609 -3.789 -50.875 1 18.14 649 ALA B O 1
#

Nearest PDB structures (foldseek):
  4bxf-assembly1_B  TM=8.271E-01  e=2.572E-32  Homo sapiens
  4bxf-assembly1_A  TM=8.263E-01  e=1.547E-32  Homo sapiens
  4y4r-assembly1_B  TM=8.617E-01  e=2.058E-28  Homo sapiens
  4e4h-assembly1_C  TM=8.123E-01  e=1.152E-29  Homo sapiens
  2xdv-assembly1_A  TM=7.350E-01  e=1.256E-27  Homo sapiens

Foldseek 3Di:
DVVVVVVVVVVVLVVLLVLAPLVCLLQCVVCLQQPPDGPVCCCVPPALPHKDKHAADSNLLSLQAVPVELVVVLVLQVVCCVPPRFDADPFFKWWWFDDPFFIATPDDGTHGSVVVCCSVVPVQTKMKGFFCLLPDVSSVQNQLSVCLVPVWHKGKIKIKGFAPTWGAAWWFALWKKKKAWRDDKKKKFKAAFQVNDGNDLHIDHHDGPVSTDHTPDIDMHDHRMMMIDRGRIIMTMHHHGGITMMMMMTTCRQPDVVSLVVLLVVQQVVDDDPPQHADPLLVDDQDPCQVVCVDPCNVVPPCCPPHSVVVVVVSVVVRVVRRVVSCVVGVVNSVSSVVVVSLVVLQFHRAHDPVSFDDFDDFDDLQWWKAFRCQSQKDKADDQQPPPPPPPPPDPVRFDHQKMWIFGCNVHDSNCHPRDDPDPPPDDHIPPPPPDPPPPDDDDDDYYYDYDDDDDDDDDDDDDDDDDDDDDDDYDYDDDDYYDDYDDDDDDDDDYDDDDDDDDDDDDDPPPPPPPPPPPPPPPVPPPVPDPSVVVGDGDMGHNQQVQQVVQRSVRNDPVSTGRLNPRPHDDSVVSSVVSSVCSVVVRMHIDDDPVVVVVVVVCVVVVVPPVPDPDDPVPDPDDDDDDDDPDDDDDPPPDDDDDDDDDD/DVVVVVVVVVVVLVVLLVLAPLVCLLQCVVCLLQPPDGPVCCCVPPALPHKDKHAADSNLLSLQAVPVELVVVLVLQVVCCVPPRFDADPFFKWWWFDDPQFIATPDDGTHGSVVVCCSVVPVQTKMKGFFCLLPDVSSVQNQLSVCLVPVWHKGKIKIKGFAPTWGAAWWFALWKKKKAWRDDKKKKFKAAFQVNDGNDLHIDHHDGPVSTDHTPDIDMHDHRMIMIDRGRIIMTMHHHGGITMMMMMTTCRQPDVVSLVVLLVVQQVVDDDPPQHADPLLVDDQDPCQVVCVDPCNVVPPCCPPHSVVVVVVSVVVRVVRRVVSCVVGVVNSVSSVVVVSLVVLQFHRAHDPVSFDDFDDFDDLQWWKAFRCQSQKDKADDQQPPPPPVDPPDPVRFDHQKMWIFGCNVHDSNCHPRDDPDPPPPDHIPPPPPPPPPPPDDDDDDDDDDDDDDDDDDDDDDDDDDDDDDDDDYDYDDDDDDDDYYDYDDDYDDDDDDDDDDDDDDDDPPPPPDPPPPPPPPPVPPPVVDPSVVVGDGDIGHNQQVQLVVQRSVRNDPVSTGRLNPRPHDDSVVSSVVSSVCSVVVRMHIGDDPVVVVVVVVVVVVVVPPVPDPDDPPDDPDDDPDDDDDDDDDDDDDDDDDDDDDDD

Sequence (1298 aa):
MGKKKDKLAAQQQQQQQQQVPWKYIDKEPLGFLVAPEDPDTFFKGNWEQKPAVFKATPERVALFQGLCSFPAVINWLKQREKKAGPLAFGVDVNAARYKKGVRETPNGEVADASALKALHDDEGCTLQLHQPQRFFDPCWRLLAAMERQLGCLVGSNAYLTPAGSQGLAPHHDDVELWVVQTHGSKQWKLYQPINAYQLPNQPSGDLDQGSLGQPVLEVELCVGDVLYMPRGTVHQAAAQTGDSSHLTISTYQRCSYADLATHLLQSSLLAQDEPECLPLAARRSPAPGTLLAHSLHRVLGASTKGSTTPDAVAGLAEALRAIAAKLEASPDMLTPAVHASAMDFLMNRLPPHPKQLPPRGPAPTMDDKVWCRVAGWAYLLPFELTGMNCDDDDDDAGLEEGSVKMVSCLANSREEHMISAPDDESSEEGSSSEEEEEDGSQGGSDEGGSDDDDEAAAGSGEGEEKGEAEDQAAAGKKKKQQQQQNGGEAHEQHHHHHHGEGEHHCCGDDVCGQQHGVQEHSLSSGADGDANPVAALPGLVLAPGVVKAVVAFMAAEGPEQAIAVRDLPLPAESSKMQLAFALWAEGLAATVPSAAQRQQQKEKHENGSGKQKQHGDKKSKRPADAGAAAGEETATSTGKARPSKKAKAMGKKKDKLAAQQQQQQQQQVPWKYIDKEPLGFLVAPEDPDTFFKGNWEQKPAVFKATPERVALFQGLCSFPAVINWLKQREKKAGPLAFGVDVNAARYKKGVRETPNGEVADASALKALHDDEGCTLQLHQPQRFFDPCWRLLAAMERQLGCLVGSNAYLTPAGSQGLAPHHDDVELWVVQTHGSKQWKLYQPINAYQLPNQPSGDLDQGSLGQPVLEVELCVGDVLYMPRGTVHQAAAQTGDSSHLTISTYQRCSYADLATHLLQSSLLAQDEPECLPLAARRSPAPGTLLAHSLHRVLGASTKGSTTPDAVAGLAEALRAIAAKLEASPDMLTPAVHASAMDFLMNRLPPHPKQLPPRGPAPTMDDKVWCRVAGWAYLLPFELTGMNCDDDDDDAGLEEGSVKMVSCLANSREEHMISAPDDESSEEGSSSEEEEEDGSQGGSDEGGSDDDDEAAAGSGEGEEKGEAEDQAAAGKKKKQQQQQNGGEAHEQHHHHHHGEGEHHCCGDDVCGQQHGVQEHSLSSGADGDANPVAALPGLVLAPGVVKAVVAFMAAEGPEQAIAVRDLPLPAESSKMQLAFALWAEGLAATVPSAAQRQQQKEKHENGSGKQKQHGDKKSKRPADAGAAAGEETATSTGKARPSKKAKA

Secondary structure (DSSP, 8-state):
-HHHHHHHHHHHHHHHHTT--HHHHHH-HHHHHHTTS-HHHHHHHTTTT--EEE---HHHHHHHTTTT-HHHHHHHHHHHHHHT--B-BTTTEEEEEEETTEEE----S-B-HHHHHIIIIIT-PEEEEE-GGGT-HHHHHHHHHHHHHHSS-EEEEEEEE-TT-B-S-SB--SSEEEEEEEESEEEEEEEPPGGG--S-SS------GGG----SEEEEEETT-EEEE-TT-EEEEE--SS-EEEEEEEE-TT-SHHHHHHHHHHHHHH--STTTSPPHHHHS-PPTTHHHHTSHHHHHSS--TT-SHHHHHHHHHHHHHHHHHHHHH-GGGHHHHHHHHTHHHHHHSPPPPGGGS----SPP-TTSEEEETTTTTEEEEE----------SS------TT-EEEEESTT--STTTT------S-TT----------------------------------------------------------------------------------------------------TTS-TTTTS-EEEE-GGGHHHHHHHHH--SGGG-EEGGGSS-S-HHHHHHHHHHHHHTT-EEEE--HHHHHHHHHHHHHHHHTTS---------------------------------S--/-HHHHHHHHHHHHHHHHTT--HHHHHH-HHHHHHTTS-HHHHHHHTTTT--EEE---HHHHHHHTTTT-HHHHHHHHHHHHHHT--B-BTTTEEEEEEETTEEE----S-B-HHHHHIIIIIT-PEEEEE-GGGT-HHHHHHHHHHHHHHSS-EEEEEEEE-TT-B-S-SB--SSEEEEEEEESEEEEEEEPPGGG--S-SS------GGG----SEEEEEETT-EEEE-TT-EEEEE--SS-EEEEEEEE-TT-SHHHHHHHHHHHHHT--STTTSPPHHHHS-PPTTHHHHTSHHHHHSS--TT-SHHHHHHHHHHHHHHHHHHHHH-GGGHHHHHHHHTHHHHHHSPPPPGGGS----SPP-TTSEEEETTTTTEEEEE----------SS------TT-EEEEESTT--STTTT------S-TT----------------------------------------------------------------------------------------------------TTS-TTTTS-EEEE-GGGHHHHHHHHH--SGGG-EEGGGSS-S-HHHHHHHHHHHHHTT-EEEE--HHHHHHHHHHHHHHHHTTS------------------------------------

Solvent-accessible surface area (backbone atoms only — not comparable to full-atom values): 74871 Å² total; per-residue (Å²): 119,65,67,60,49,52,48,48,52,49,47,50,50,50,54,36,51,68,57,37,57,55,74,54,33,55,74,36,34,62,37,61,59,44,28,92,47,51,53,71,58,42,53,76,65,25,60,78,69,39,65,48,77,26,64,53,44,75,51,41,30,35,59,27,55,50,49,70,14,61,70,50,44,41,55,50,40,55,58,37,38,76,76,75,44,59,52,42,53,84,68,39,31,44,36,20,26,36,56,94,89,41,48,43,59,77,57,66,89,61,42,35,49,68,51,50,46,43,40,26,76,71,66,44,19,14,37,38,37,47,35,48,44,54,79,36,64,72,48,31,40,50,39,29,24,37,25,50,58,40,48,38,55,54,50,40,36,30,41,28,26,30,50,66,25,27,29,59,53,34,30,26,42,33,30,36,36,40,35,31,23,10,26,52,37,38,40,36,40,29,34,68,29,70,94,70,45,67,37,35,71,54,58,66,56,77,48,59,73,86,77,50,80,72,65,76,43,75,47,71,39,38,47,21,19,26,38,38,36,28,29,20,41,24,35,39,52,32,19,51,90,40,49,17,15,34,39,39,36,34,30,60,62,82,45,21,29,46,50,49,48,45,32,34,50,57,47,20,53,74,32,87,44,86,66,37,32,65,47,63,60,24,46,38,57,61,63,72,28,41,54,58,51,53,20,42,42,45,61,72,35,86,68,62,78,83,54,47,56,66,60,38,47,53,46,39,25,49,15,33,40,46,43,26,52,45,38,69,75,31,58,73,34,46,46,59,14,44,56,61,66,38,50,64,39,63,58,45,31,54,27,71,40,76,87,72,46,68,77,39,66,61,86,69,52,66,75,13,23,37,16,20,52,38,59,67,47,49,43,39,40,83,38,76,75,73,75,72,59,64,74,71,82,68,88,71,76,62,73,54,89,65,15,31,28,44,30,42,22,77,80,30,50,51,81,58,44,84,58,68,72,84,60,82,83,56,78,73,76,52,77,79,76,76,79,74,80,72,79,75,72,82,88,83,91,84,83,85,86,84,84,84,87,82,88,78,88,79,82,88,84,77,89,77,82,85,82,88,82,88,86,92,84,86,86,86,86,89,83,86,88,82,86,89,84,88,85,89,83,88,84,86,86,84,88,85,90,85,92,81,89,73,90,72,89,81,83,80,71,88,74,80,78,77,80,76,79,77,75,78,75,75,75,74,78,68,82,57,79,85,54,55,72,68,71,76,46,57,63,48,78,39,56,50,82,48,45,65,29,49,33,54,40,59,67,9,58,38,81,89,49,37,41,43,35,73,65,40,66,50,92,48,68,68,57,25,49,49,50,53,42,50,39,35,75,73,64,39,26,21,36,48,70,29,76,69,53,53,52,54,55,52,49,52,56,53,58,62,63,57,64,72,68,65,83,66,81,75,81,74,80,76,77,85,82,84,87,81,80,73,88,71,89,82,86,77,80,68,80,79,78,85,76,83,87,83,81,75,129,116,65,67,61,48,50,49,48,51,49,48,49,50,50,54,34,50,68,56,35,58,56,76,52,34,56,73,35,34,63,37,60,59,44,28,91,48,50,54,71,56,41,52,74,67,26,60,77,70,40,65,48,76,25,64,53,46,75,50,42,31,34,60,27,53,50,48,70,14,61,70,51,45,41,56,50,40,54,57,38,38,76,75,74,43,60,52,43,52,84,69,38,29,43,36,20,26,35,57,95,90,41,49,43,63,77,57,66,89,62,41,35,48,68,51,48,46,44,40,27,74,72,66,42,18,15,38,39,35,46,33,47,42,55,76,36,64,70,48,29,40,50,38,28,26,38,23,49,58,39,49,41,55,54,49,42,36,30,41,28,26,28,50,65,26,26,29,58,53,34,30,25,42,34,29,35,35,40,36,32,22,10,26,53,37,37,40,37,40,30,34,67,31,69,92,71,46,68,40,37,71,53,57,66,55,76,48,59,74,86,77,49,80,72,63,76,43,74,48,72,38,38,48,22,18,26,38,38,36,27,30,20,42,24,34,37,53,33,18,52,89,40,49,17,13,33,39,39,38,35,30,58,62,83,44,23,29,46,49,49,47,45,32,35,48,57,49,19,53,73,32,87,44,86,66,37,32,67,47,65,60,24,44,38,57,61,63,72,28,42,57,59,49,54,21,43,43,45,61,73,36,86,67,62,78,84,55,48,55,66,59,39,45,53,47,39,25,50,15,33,40,45,45,25,52,44,37,70,76,31,58,72,35,46,46,62,14,44,56,61,67,39,48,66,40,61,59,45,31,57,27,70,40,75,87,71,46,70,78,38,67,62,85,69,52,65,75,13,23,36,16,20,53,38,58,68,47,50,42,38,40,84,36,74,76,72,75,72,62,65,75,71,80,68,89,70,77,63,74,54,88,65,15,30,28,44,30,42,22,76,80,32,48,51,81,56,44,86,57,68,71,84,60,81,82,55,77,74,75,49,77,76,74,77,77,75,78,71,75,76,68,80,80,73,87,72,86,76,85,76,83,88,81,86,76,80,88,81,87,81,89,79,85,86,78,89,86,81,92,83,89,81,91,84,87,86,85,87,82,86,87,76,89,78,83,82,84,84,85,88,82,87,82,83,83,88,82,88,85,88,89,79,89,72,89,83,84,82,72,88,75,82,80,79,81,78,80,77,76,79,74,77,76,75,78,68,83,58,78,84,54,55,71,68,72,75,47,56,62,48,78,40,56,47,82,48,46,65,29,49,32,55,40,60,67,8,59,39,79,91,50,37,40,44,35,73,66,40,67,48,91,48,68,67,57,27,51,49,50,55,40,50,39,35,76,72,64,40,25,21,36,47,71,28,76,68,53,51,51,54,52,52,48,52,57,52,57,61,63,58,64,69,66,65,81,67,81,75,81,73,78,79,75,79,80,80,77,82,88,91,84,81,91,82,89,77,87,78,90,87,83,92,87,89,87,94,86,81,130